Protein 8DDY (pdb70)

B-factor: mean 30.32, std 10.94, range [6.91, 67.23]

Nearest PDB structures (foldseek):
  8ddy-assembly1_A  TM=1.006E+00  e=1.781E-22  Synechococcus sp. 63AY4M1
  8uhe-assembly1_Q  TM=9.530E-01  e=6.847E-13  Synechococcus sp. PCC 7335
  8or7-assembly2_A  TM=9.550E-01  e=7.930E-13  Chroococcidiopsis thermalis
  8uhe-assembly1_C  TM=9.093E-01  e=5.615E-12  Synechococcus sp. PCC 7335
  8uhe-assembly1_I  TM=9.396E-01  e=1.817E-11  Synechococcus sp. PCC 7335

Secondary structure (DSSP, 8-state):
--SHHHHHHHHHHHTTS---HHHHHHHHHHHTTHHHHHHHHHHHHHTHHHHHHHHHHHHHHH---SSSSSS-HHHHHHHHHHHHHHHHHHHHHHHHTSSHHIIIIIITTHHHHHHHHT--HHHHHHHHHHHHHHHHHHS-SSHHHHHHHHHHHHHHT-/---TTHHHHHHHHHHT----HHHHHHHHHHHTTTHHHHHHHHHHHHSHHHHHHHHHHHHTSSSSSSSTT---SHHHHHHHHHHHHHHHHHHHHHHHTT-TTHHHHTTSSSHHHHHHHHT--HHHHHHHHHHHHHHHHHHS-HHHHHHHHHHHHHHHHH-/--SHHHHHHHHHHHTTS---HHHHHHHHHHHTTHHHHHHHHHHHHHTHHHHHHHHHHHHHHH---SSSSSS-HHHHHHHHHHHHHHHHHHHHHHHHTSSHHIIIIIITTHHHHHHHHT--HHHHHHHHHHHHHHHHHHS-SSHHHHHHHHHHHHHHT-/---TTHHHHHHHHHHT----HHHHHHHHHHHTTTHHHHHHHHHHHHSHHHHHHHHHHHHTSSSSSSSTT---SHHHHHHHHHHHHHHHHHHHHHHHTT-TTHHHHTTSSSHHHHHHHHT--HHHHHHHHHHHHHHHHHHS-HHHHHHHHHHHHHHHHH-/--SHHHHHHHHHHHTTS---HHHHHHHHHHHTTHHHHHHHHHHHHHTHHHHHHHHHHHHHHH---SSSSSS-HHHHHHHHHHHHHHHHHHHHHHHHTSSHHIIIIIITTHHHHHHHHT--HHHHHHHHHHHHHHHHHHS-SSHHHHHHHHHHHHHHT-/---TTHHHHHHHHHHT----HHHHHHHHHHHTTTHHHHHHHHHHHHSHHHHHHHHHHHHTSSSSSSSTT---SHHHHHHHHHHHHHHHHHHHHHHHTT-TTHHHHTTSSSHHHHHHHHT--HHHHHHHHHHHHHHHHHHS-HHHHHHHHHHHHHHHHH-

Radius of gyration: 44.2 Å; Cα contacts (8 Å, |Δi|>4): 1139; chains: 6; bounding box: 110×115×64 Å

Foldseek 3Di:
DQFLVVVQVVVQVVVVHDRDPVSVVLVCVLPVCLVLLVLLLCQCVVPVLVLLVQLVVVLCVVPVPWPLNPPDNVVVVVSSVVSSVLSNLLSVCSNRVHSSSCVVPPQPCNVVVCVVVVGDLVSVLSSLVSSLVSSPVRRDVVSNVSSVVNSVVSNVSD/DAFLVRVQVVVCVVVVHDRDDVSVVVVVVVVVVPPQLVVLLVLCVVCVLVLLVQLCVPQPPDDCQDPPVHCPDPVSVVVLSVLVSVLSVQLSVCLSRVHLPSCVVPPLDCNVVVCVVVVPPLVSVLRSLVSSLVSSCVRGDHVSSVSSVVNSVVVNVSD/DQFLVVVQVVVQVVVVHDRDPVSVVLVCVLPVCLVLLVLLLCQCVVPVLVLLVQLVVVLCVVPVPWPLNPPDNVVVVVSSVVSSVLSNLLSVCSNRVHSSSCVVPPQPCNVVVCVVVVGDLVSVLSSLVSSLVSSPVRRDVVSNVSSVVNSVVSNVSD/DAFLVRVQVVVCVVVVHDRDDVSVVVVVVVVVVPPQLVVLLVLCVVCVLVLLVQLCVPQPPDDCQDPPVHCPDPVSVVVLSVLVSVLSVQLSVCLSRVHLPSCVVPPLDCNVVVCVVVVPPLVSVLRSLVSSLVSSCVRGDHVSSVSSVVNSVVVNVSD/DQFLVVVQVVVQVVVVHDRDPVSVVLVCVLPVCLVLLVLLLCQCVVPVLVLLVQLVVVLCVVPVPWPLNPPDNVVVVVSSVVSSVLSNLLSVCSNRVHSSSCVVPPQPCNVVVCVVVVGDLVSVLSSLVSSLVSSPVRRDVVSNVSSVVNSVVSNVSD/DAFLVRVQVVVCVVVVHDRDDVSVVVVVVVVVVPPQLVVLLVLCVVCVLVLLVQLCVPQPPDDCQDPPVHCPDPVSVVVLSVLVSVLSVQLSVCLSRVHLPSCVVPPLDCNVVVCVVVVPPLVSVLRSLVSSLVSSCVRGDHVSSVSSVVNSVVVNVSD

Solvent-accessible surface area: 41304 Å² total

Sequence (951 aa):
SMSIVAQVIAQSDAADRFLSSAEIAKLEDFFSKGQVRIRAAQKLAENEQKIVQEGSKRFWAKCPNTPSNKGNPQKTALCQRDQGWYIRLVSYCILAGNDKPLEDIGLNGMREMYISLGVPLPNLRVAMSCLKEVAAGILSSEEMALAAPYFDRLIRAFMKDTITSLINPADEKGSYLDAAALEQLNRYFQSGNMRVKAAKTISSSASSIISKTVAKSLLYGDITLPGGMYPTRRYAACLRDLTYFLRYATYAMLAADPSILDERVLQGLKETYITLGVPIDRVIQALNAMKEVLTESLDTEASQEMAVYLDHIIAGLSMSIVAQVIAQSDAADRFLSSAEIAKLEDFFSKGQVRIRAAQKLAENEQKIVQEGSKRFWAKCPNTPSNKGNPQKTALCQRDQGWYIRLVSYCILAGNDKPLEDIGLNGMREMYISLGVPLPNLRVAMSCLKEVAAGILSSEEMALAAPYFDRLIRAFMKDTITSLINPADEKGSYLDAAALEQLNRYFQSGNMRVKAAKTISSSASSIISKTVAKSLLYGDITLPGGMYPTRRYAACLRDLTYFLRYATYAMLAADPSILDERVLQGLKETYITLGVPIDRVIQALNAMKEVLTESLDTEASQEMAVYLDHIIAGLSMSIVAQVIAQSDAADRFLSSAEIAKLEDFFSKGQVRIRAAQKLAENEQKIVQEGSKRFWAKCPNTPSNKGNPQKTALCQRDQGWYIRLVSYCILAGNDKPLEDIGLNGMREMYISLGVPLPNLRVAMSCLKEVAAGILSSEEMALAAPYFDRLIRAFMKDTITSLINPADEKGSYLDAAALEQLNRYFQSGNMRVKAAKTISSSASSIISKTVAKSLLYGDITLPGGMYPTRRYAACLRDLTYFLRYATYAMLAADPSILDERVLQGLKETYITLGVPIDRVIQALNAMKEVLTESLDTEASQEMAVYLDHIIAGL

Structure (mmCIF, N/CA/C/O backbone):
data_8DDY
#
_entry.id   8DDY
#
_cell.length_a   1.00
_cell.length_b   1.00
_cell.length_c   1.00
_cell.angle_alpha   90.00
_cell.angle_beta   90.00
_cell.angle_gamma   90.00
#
_symmetry.space_group_name_H-M   'P 1'
#
loop_
_entity.id
_entity.type
_entity.pdbx_description
1 polymer 'Allophycocyanin subunit alpha'
2 polymer 'Allophycocyanin subunit beta'
3 non-polymer PHYCOCYANOBILIN
4 non-polymer 'CHLORIDE ION'
5 water water
#
loop_
_atom_site.group_PDB
_atom_site.id
_atom_site.type_symbol
_atom_site.label_atom_id
_atom_site.label_alt_id
_atom_site.label_comp_id
_atom_site.label_asym_id
_atom_site.label_entity_id
_atom_site.label_seq_id
_atom_site.pdbx_PDB_ins_code
_atom_site.Cartn_x
_atom_site.Cartn_y
_atom_site.Cartn_z
_atom_site.occupancy
_atom_site.B_iso_or_equiv
_atom_site.auth_seq_id
_atom_site.auth_comp_id
_atom_site.auth_asym_id
_atom_site.auth_atom_id
_atom_site.pdbx_PDB_model_num
ATOM 1 N N . SER A 1 27 ? 90.85600 132.22200 124.16000 1.000 36.26000 27 SER A N 1
ATOM 2 C CA . SER A 1 27 ? 90.15900 132.09400 125.43300 1.000 36.26000 27 SER A CA 1
ATOM 3 C C . SER A 1 27 ? 90.35600 133.33600 126.29000 1.000 36.26000 27 SER A C 1
ATOM 4 O O . SER A 1 27 ? 90.68400 133.24800 127.46900 1.000 36.26000 27 SER A O 1
ATOM 7 N N . MET A 1 28 ? 90.15300 134.50000 125.67600 1.000 37.44000 28 MET A N 1
ATOM 8 C CA . MET A 1 28 ? 90.24400 135.75100 126.41500 1.000 37.44000 28 MET A CA 1
ATOM 9 C C . MET A 1 28 ? 88.91200 136.12000 127.05600 1.000 37.44000 28 MET A C 1
ATOM 10 O O . MET A 1 28 ? 88.87300 136.52200 128.22300 1.000 37.44000 28 MET A O 1
ATOM 15 N N . SER A 1 29 ? 87.81300 135.98500 126.31600 1.000 33.25000 29 SER A N 1
ATOM 16 C CA . SER A 1 29 ? 86.49600 136.32700 126.82700 1.000 33.25000 29 SER A CA 1
ATOM 17 C C . SER A 1 29 ? 85.97300 135.23200 127.73900 1.000 33.25000 29 SER A C 1
ATOM 18 O O . SER A 1 29 ? 86.51000 134.12900 127.78300 1.000 33.25000 29 SER A O 1
ATOM 21 N N . ILE A 1 30 ? 84.90700 135.55300 128.47400 1.000 31.96000 30 ILE A N 1
ATOM 22 C CA . ILE A 1 30 ? 84.36300 134.59200 129.43100 1.000 31.96000 30 ILE A CA 1
ATOM 23 C C . ILE A 1 30 ? 83.65100 133.43500 128.72300 1.000 31.96000 30 ILE A C 1
ATOM 24 O O . ILE A 1 30 ? 83.72300 132.29900 129.19000 1.000 31.96000 30 ILE A O 1
ATOM 29 N N . VAL A 1 31 ? 83.03300 133.68700 127.56500 1.000 30.98000 31 VAL A N 1
ATOM 30 C CA . VAL A 1 31 ? 82.31800 132.65700 126.81800 1.000 30.98000 31 VAL A CA 1
ATOM 31 C C . VAL A 1 31 ? 83.28900 131.62300 126.26900 1.000 30.98000 31 VAL A C 1
ATOM 32 O O . VAL A 1 31 ? 83.05100 130.41400 126.36100 1.000 30.98000 31 VAL A O 1
ATOM 36 N N . ALA A 1 32 ? 84.41800 132.08700 125.73400 1.000 30.99000 32 ALA A N 1
ATOM 37 C CA . ALA A 1 32 ? 85.44600 131.19600 125.22100 1.000 30.99000 32 ALA A CA 1
ATOM 38 C C . ALA A 1 32 ? 86.09900 130.38300 126.32500 1.000 30.99000 32 ALA A C 1
ATOM 39 O O . ALA A 1 32 ? 86.40400 129.21200 126.11300 1.000 30.99000 32 ALA A O 1
ATOM 41 N N . GLN A 1 33 ? 86.29100 130.96000 127.50900 1.000 32.59000 33 GLN A N 1
ATOM 42 C CA . GLN A 1 33 ? 86.82500 130.18600 128.62600 1.000 32.59000 33 GLN A CA 1
ATOM 43 C C . GLN A 1 33 ? 85.84700 129.13700 129.11900 1.000 32.59000 33 GLN A C 1
ATOM 44 O O . GLN A 1 33 ? 86.25600 128.03200 129.47200 1.000 32.59000 33 GLN A O 1
ATOM 50 N N . VAL A 1 34 ? 84.56100 129.47700 129.16600 1.000 30.36000 34 VAL A N 1
ATOM 51 C CA . VAL A 1 34 ? 83.51800 128.52000 129.52700 1.000 30.36000 34 VAL A CA 1
ATOM 52 C C . VAL A 1 34 ? 83.48500 127.34500 128.54900 1.000 30.36000 34 VAL A C 1
ATOM 53 O O . VAL A 1 34 ? 83.46000 126.17400 128.95500 1.000 30.36000 34 VAL A O 1
ATOM 57 N N . ILE A 1 35 ? 83.57300 127.64400 127.25400 1.000 28.34000 35 ILE A N 1
ATOM 58 C CA . ILE A 1 35 ? 83.58200 126.60700 126.22700 1.000 28.34000 35 ILE A CA 1
ATOM 59 C C . ILE A 1 35 ? 84.87400 125.78700 126.27800 1.000 28.34000 35 ILE A C 1
ATOM 60 O O . ILE A 1 35 ? 84.85400 124.56800 126.08100 1.000 28.34000 35 ILE A O 1
ATOM 65 N N . ALA A 1 36 ? 86.00100 126.41800 126.60800 1.000 28.87000 36 ALA A N 1
ATOM 66 C CA . ALA A 1 36 ? 87.25600 125.68200 126.71800 1.000 28.87000 36 ALA A CA 1
ATOM 67 C C . ALA A 1 36 ? 87.30600 124.77900 127.94400 1.000 28.87000 36 ALA A C 1
ATOM 68 O O . ALA A 1 36 ? 87.87700 123.68900 127.87500 1.000 28.87000 36 ALA A O 1
ATOM 70 N N . GLN A 1 37 ? 86.74700 125.21200 129.07400 1.000 32.66000 37 GLN A N 1
ATOM 71 C CA . GLN A 1 37 ? 86.61000 124.32800 130.22300 1.000 32.66000 37 GLN A CA 1
ATOM 72 C C . GLN A 1 37 ? 85.65100 123.17900 129.98200 1.000 32.66000 37 GLN A C 1
ATOM 73 O O . GLN A 1 37 ? 85.91000 122.07700 130.46800 1.000 32.66000 37 GLN A O 1
ATOM 79 N N . SER A 1 38 ? 84.54800 123.40200 129.27500 1.000 29.74000 38 SER A N 1
ATOM 80 C CA . SER A 1 38 ? 83.63900 122.30900 128.96800 1.000 29.74000 38 SER A CA 1
ATOM 81 C C . SER A 1 38 ? 84.17900 121.35500 127.91900 1.000 29.74000 38 SER A C 1
ATOM 82 O O . SER A 1 38 ? 83.89700 120.16100 127.98600 1.000 29.74000 38 SER A O 1
ATOM 85 N N . ASP A 1 39 ? 84.94000 121.85100 126.95400 1.000 28.12000 39 ASP A N 1
ATOM 86 C CA . ASP A 1 39 ? 85.51200 121.00400 125.91900 1.000 28.12000 39 ASP A CA 1
ATOM 87 C C . ASP A 1 39 ? 86.64700 120.14100 126.42800 1.000 28.12000 39 ASP A C 1
ATOM 88 O O . ASP A 1 39 ? 86.84500 119.03200 125.92200 1.000 28.12000 39 ASP A O 1
ATOM 93 N N . ALA A 1 40 ? 87.40700 120.63700 127.40500 1.000 29.36000 40 ALA A N 1
ATOM 94 C CA . ALA A 1 40 ? 88.53800 119.89000 127.93500 1.000 29.36000 40 ALA A CA 1
ATOM 95 C C . ALA A 1 40 ? 88.08400 118.67900 128.72300 1.000 29.36000 40 ALA A C 1
ATOM 96 O O . ALA A 1 40 ? 88.80000 117.67400 128.78400 1.000 29.36000 40 ALA A O 1
ATOM 98 N N . ALA A 1 41 ? 86.90300 118.75500 129.31600 1.000 30.33000 41 ALA A N 1
ATOM 99 C CA . ALA A 1 41 ? 86.32700 117.68400 130.10500 1.000 30.33000 41 ALA A CA 1
ATOM 100 C C . ALA A 1 41 ? 85.37500 116.79600 129.31000 1.000 30.33000 41 ALA A C 1
ATOM 101 O O . ALA A 1 41 ? 84.76900 115.90000 129.90200 1.000 30.33000 41 ALA A O 1
ATOM 103 N N . ASP A 1 42 ? 85.24000 117.03800 128.00000 1.000 31.99000 42 ASP A N 1
ATOM 104 C CA . ASP A 1 42 ? 84.49300 116.21400 127.03700 1.000 31.99000 42 ASP A CA 1
ATOM 105 C C . ASP A 1 42 ? 83.01700 116.09200 127.39900 1.000 31.99000 42 ASP A C 1
ATOM 106 O O . ASP A 1 42 ? 82.38900 115.04800 127.24400 1.000 31.99000 42 ASP A O 1
ATOM 111 N N . ARG A 1 43 ? 82.46100 117.19600 127.85600 1.000 29.15000 43 ARG A N 1
ATOM 112 C CA . ARG A 1 43 ? 81.11300 117.24100 128.38500 1.000 29.15000 43 ARG A CA 1
ATOM 113 C C . ARG A 1 43 ? 80.45000 118.56200 128.03400 1.000 29.15000 43 ARG A C 1
ATOM 114 O O . ARG A 1 43 ? 81.08700 119.49900 127.56200 1.000 29.15000 43 ARG A O 1
ATOM 122 N N . PHE A 1 44 ? 79.14300 118.61700 128.26100 1.000 27.13000 44 PHE A N 1
ATOM 123 C CA . PHE A 1 44 ? 78.32500 119.76600 127.91700 1.000 27.13000 44 PHE A CA 1
ATOM 124 C C . PHE A 1 44 ? 78.47200 120.85900 128.96800 1.000 27.13000 44 PHE A C 1
ATOM 125 O O . PHE A 1 44 ? 79.39400 120.87000 129.77100 1.000 27.13000 44 PHE A O 1
ATOM 133 N N . LEU A 1 45 ? 77.58500 121.82900 128.95200 1.000 32.15000 45 LEU A N 1
ATOM 134 C CA . LEU A 1 45 ? 77.81300 122.99000 129.79200 1.000 32.15000 45 LEU A CA 1
ATOM 135 C C . LEU A 1 45 ? 77.20200 122.75000 131.17200 1.000 32.15000 45 LEU A C 1
ATOM 136 O O . LEU A 1 45 ? 75.98600 122.57500 131.29500 1.000 32.15000 45 LEU A O 1
ATOM 141 N N . SER A 1 46 ? 78.03400 122.74300 132.21200 1.000 37.26000 46 SER A N 1
ATOM 142 C CA . SER A 1 46 ? 77.51100 122.47100 133.54200 1.000 37.26000 46 SER A CA 1
ATOM 143 C C . SER A 1 46 ? 76.80700 123.70300 134.08800 1.000 37.26000 46 SER A C 1
ATOM 144 O O . SER A 1 46 ? 76.95500 124.80600 133.56500 1.000 37.26000 46 SER A O 1
ATOM 147 N N . SER A 1 47 ? 76.05500 123.49800 135.17500 1.000 40.22000 47 SER A N 1
ATOM 148 C CA . SER A 1 47 ? 75.15800 124.52900 135.69200 1.000 40.22000 47 SER A CA 1
ATOM 149 C C . SER A 1 47 ? 75.92000 125.71200 136.27700 1.000 40.22000 47 SER A C 1
ATOM 150 O O . SER A 1 47 ? 75.40300 126.83200 136.32100 1.000 40.22000 47 SER A O 1
ATOM 153 N N . ALA A 1 48 ? 77.15600 125.48100 136.72600 1.000 40.89000 48 ALA A N 1
ATOM 154 C CA . ALA A 1 48 ? 78.00900 126.58000 137.16400 1.000 40.89000 48 ALA A CA 1
ATOM 155 C C . ALA A 1 48 ? 78.37300 127.48300 135.99600 1.000 40.89000 48 ALA A C 1
ATOM 156 O O . ALA A 1 48 ? 78.40100 128.70900 136.12500 1.000 40.89000 48 ALA A O 1
ATOM 158 N N . GLU A 1 49 ? 78.61200 126.89000 134.82900 1.000 37.85000 49 GLU A N 1
ATOM 159 C CA . GLU A 1 49 ? 78.98000 127.67200 133.65700 1.000 37.85000 49 GLU A CA 1
ATOM 160 C C . GLU A 1 49 ? 77.77500 128.39500 133.06300 1.000 37.85000 49 GLU A C 1
ATOM 161 O O . GLU A 1 49 ? 77.89700 129.52900 132.58400 1.000 37.85000 49 GLU A O 1
ATOM 167 N N . ILE A 1 50 ? 76.59500 127.77300 133.11800 1.000 39.09000 50 ILE A N 1
ATOM 168 C CA . ILE A 1 50 ? 75.35400 128.47300 132.77500 1.000 39.09000 50 ILE A CA 1
ATOM 169 C C . ILE A 1 50 ? 75.07800 129.61000 133.75100 1.000 39.09000 50 ILE A C 1
ATOM 170 O O . ILE A 1 50 ? 74.56400 130.66500 133.36500 1.000 39.09000 50 ILE A O 1
ATOM 175 N N . ALA A 1 51 ? 75.41800 129.41300 135.02800 1.000 41.33000 51 ALA A N 1
ATOM 176 C CA . ALA A 1 51 ? 75.24700 130.47900 136.00900 1.000 41.33000 51 ALA A CA 1
ATOM 177 C C . ALA A 1 51 ? 76.19600 131.64100 135.74800 1.000 41.33000 51 ALA A C 1
ATOM 178 O O . ALA A 1 51 ? 75.80700 132.80500 135.89000 1.000 41.33000 51 ALA A O 1
ATOM 180 N N . LYS A 1 52 ? 77.44100 131.34300 135.36600 1.000 41.59000 52 LYS A N 1
ATOM 181 C CA . LYS A 1 52 ? 78.39300 132.39100 134.99000 1.000 41.59000 52 LYS A CA 1
ATOM 182 C C . LYS A 1 52 ? 77.97700 133.13300 133.72900 1.000 41.59000 52 LYS A C 1
ATOM 183 O O . LYS A 1 52 ? 78.17500 134.34700 133.64300 1.000 41.59000 52 LYS A O 1
ATOM 189 N N . LEU A 1 53 ? 77.42800 132.43600 132.73600 1.000 38.80000 53 LEU A N 1
ATOM 190 C CA . LEU A 1 53 ? 77.03100 133.12800 131.51600 1.000 38.80000 53 LEU A CA 1
ATOM 191 C C . LEU A 1 53 ? 75.70000 133.84200 131.66500 1.000 38.80000 53 LEU A C 1
ATOM 192 O O . LEU A 1 53 ? 75.41000 134.75300 130.89000 1.000 38.80000 53 LEU A O 1
ATOM 197 N N . GLU A 1 54 ? 74.87500 133.42400 132.61900 1.000 43.77000 54 GLU A N 1
ATOM 198 C CA . GLU A 1 54 ? 73.69700 134.19300 132.98100 1.000 43.77000 54 GLU A CA 1
ATOM 199 C C . GLU A 1 54 ? 74.05700 135.53900 133.57200 1.000 43.77000 54 GLU A C 1
ATOM 200 O O . GLU A 1 54 ? 73.44500 136.54900 133.21700 1.000 43.77000 54 GLU A O 1
ATOM 206 N N . ASP A 1 55 ? 75.03800 135.57800 134.46500 1.000 44.82000 55 ASP A N 1
ATOM 207 C CA . ASP A 1 55 ? 75.42800 136.83500 135.07900 1.000 44.82000 55 ASP A CA 1
ATOM 208 C C . ASP A 1 55 ? 76.22400 137.71900 134.13500 1.000 44.82000 55 ASP A C 1
ATOM 209 O O . ASP A 1 55 ? 76.29400 138.93000 134.35800 1.000 44.82000 55 ASP A O 1
ATOM 214 N N . PHE A 1 56 ? 76.81800 137.15400 133.09000 1.000 39.10000 56 PHE A N 1
ATOM 215 C CA . PHE A 1 56 ? 77.51800 137.98000 132.12300 1.000 39.10000 56 PHE A CA 1
ATOM 216 C C . PHE A 1 56 ? 76.56400 138.59900 131.11600 1.000 39.10000 56 PHE A C 1
ATOM 217 O O . PHE A 1 56 ? 76.73000 139.76700 130.75100 1.000 39.10000 56 PHE A O 1
ATOM 225 N N . PHE A 1 57 ? 75.56900 137.84800 130.65600 1.000 39.54000 57 PHE A N 1
ATOM 226 C CA . PHE A 1 57 ? 74.72000 138.32000 129.57400 1.000 39.54000 57 PHE A CA 1
ATOM 227 C C . PHE A 1 57 ? 73.50400 139.09300 130.05200 1.000 39.54000 57 PHE A C 1
ATOM 228 O O . PHE A 1 57 ? 72.81600 139.69900 129.22500 1.000 39.54000 57 PHE A O 1
ATOM 236 N N . SER A 1 58 ? 73.21500 139.08600 131.35200 1.000 44.62000 58 SER A N 1
ATOM 237 C CA . SER A 1 58 ? 72.04500 139.79900 131.84500 1.000 44.62000 58 SER A CA 1
ATOM 238 C C . SER A 1 58 ? 72.29600 141.29600 131.86500 1.000 44.62000 58 SER A C 1
ATOM 239 O O . SER A 1 58 ? 71.40000 142.09700 131.57400 1.000 44.62000 58 SER A O 1
ATOM 242 N N . LYS A 1 59 ? 73.51900 141.69100 132.18100 1.000 46.67000 59 LYS A N 1
ATOM 243 C CA . LYS A 1 59 ? 73.90200 143.09400 132.26300 1.000 46.67000 59 LYS A CA 1
ATOM 244 C C . LYS A 1 59 ? 74.83600 143.49700 131.12800 1.000 46.67000 59 LYS A C 1
ATOM 245 O O . LYS A 1 59 ? 75.64800 144.41300 131.24600 1.000 46.67000 59 LYS A O 1
ATOM 251 N N . GLY A 1 60 ? 74.67900 142.84900 129.97700 1.000 45.42000 60 GLY A N 1
ATOM 252 C CA . GLY A 1 60 ? 75.48400 143.12900 128.80500 1.000 45.42000 60 GLY A CA 1
ATOM 253 C C . GLY A 1 60 ? 75.13100 144.39100 128.06200 1.000 45.42000 60 GLY A C 1
ATOM 254 O O . GLY A 1 60 ? 75.90100 144.83100 127.20800 1.000 45.42000 60 GLY A O 1
ATOM 255 N N . GLN A 1 61 ? 73.97700 144.98000 128.34300 1.000 50.03000 61 GLN A N 1
ATOM 256 C CA . GLN A 1 61 ? 73.69100 146.30300 127.81100 1.000 50.03000 61 GLN A CA 1
ATOM 257 C C . GLN A 1 61 ? 74.49200 147.36200 128.54400 1.000 50.03000 61 GLN A C 1
ATOM 258 O O . GLN A 1 61 ? 75.02900 148.28500 127.91600 1.000 50.03000 61 GLN A O 1
ATOM 264 N N . VAL A 1 62 ? 74.61000 147.19700 129.86100 1.000 48.55000 62 VAL A N 1
ATOM 265 C CA . VAL A 1 62 ? 75.44900 148.03000 130.70800 1.000 48.55000 62 VAL A CA 1
ATOM 266 C C . VAL A 1 62 ? 76.91500 147.92700 130.29400 1.000 48.55000 62 VAL A C 1
ATOM 267 O O . VAL A 1 62 ? 77.64500 148.91500 130.34600 1.000 48.55000 62 VAL A O 1
ATOM 271 N N . ARG A 1 63 ? 77.35900 146.74900 129.83700 1.000 44.03000 63 ARG A N 1
ATOM 272 C CA . ARG A 1 63 ? 78.75100 146.58000 129.42100 1.000 44.03000 63 ARG A CA 1
ATOM 273 C C . ARG A 1 63 ? 79.06900 147.36000 128.15500 1.000 44.03000 63 ARG A C 1
ATOM 274 O O . ARG A 1 63 ? 80.11900 148.00900 128.06900 1.000 44.03000 63 ARG A O 1
ATOM 282 N N . ILE A 1 64 ? 78.16900 147.30500 127.17000 1.000 46.07000 64 ILE A N 1
ATOM 283 C CA . ILE A 1 64 ? 78.28700 148.09400 125.94900 1.000 46.07000 64 ILE A CA 1
ATOM 284 C C . ILE A 1 64 ? 78.26700 149.57500 126.26600 1.000 46.07000 64 ILE A C 1
ATOM 285 O O . ILE A 1 64 ? 79.11500 150.33400 125.77500 1.000 46.07000 64 ILE A O 1
ATOM 290 N N . ARG A 1 65 ? 77.33700 149.99700 127.12500 1.000 50.22000 65 ARG A N 1
ATOM 291 C CA . ARG A 1 65 ? 77.22100 151.39500 127.52600 1.000 50.22000 65 ARG A CA 1
ATOM 292 C C . ARG A 1 65 ? 78.45300 151.88200 128.28000 1.000 50.22000 65 ARG A C 1
ATOM 293 O O . ARG A 1 65 ? 78.93700 152.98800 128.03100 1.000 50.22000 65 ARG A O 1
ATOM 301 N N . ALA A 1 66 ? 79.01900 151.03800 129.14400 1.000 48.81000 66 ALA A N 1
ATOM 302 C CA . ALA A 1 66 ? 80.18800 151.42300 129.92300 1.000 48.81000 66 ALA A CA 1
ATOM 303 C C . ALA A 1 66 ? 81.43600 151.50900 129.05900 1.000 48.81000 66 ALA A C 1
ATOM 304 O O . ALA A 1 66 ? 82.24000 152.43000 129.21800 1.000 48.81000 66 ALA A O 1
ATOM 306 N N . ALA A 1 67 ? 81.61300 150.56100 128.13200 1.000 46.82000 67 ALA A N 1
ATOM 307 C CA . ALA A 1 67 ? 82.75700 150.61000 127.23100 1.000 46.82000 67 ALA A CA 1
ATOM 308 C C . ALA A 1 67 ? 82.66300 151.79300 126.27800 1.000 46.82000 67 ALA A C 1
ATOM 309 O O . ALA A 1 67 ? 83.67300 152.45400 126.00200 1.000 46.82000 67 ALA A O 1
ATOM 311 N N . GLN A 1 68 ? 81.44800 152.10200 125.80300 1.000 51.02000 68 GLN A N 1
ATOM 312 C CA . GLN A 1 68 ? 81.23500 153.26100 124.94300 1.000 51.02000 68 GLN A CA 1
ATOM 313 C C . GLN A 1 68 ? 81.48200 154.56100 125.69800 1.000 51.02000 68 GLN A C 1
ATOM 314 O O . GLN A 1 68 ? 82.04500 155.51000 125.14200 1.000 51.02000 68 GLN A O 1
ATOM 320 N N . LYS A 1 69 ? 81.09600 154.61200 126.97500 1.000 51.97000 69 LYS A N 1
ATOM 321 C CA . LYS A 1 69 ? 81.31900 155.80600 127.77800 1.000 51.97000 69 LYS A CA 1
ATOM 322 C C . LYS A 1 69 ? 82.79600 155.99200 128.10400 1.000 51.97000 69 LYS A C 1
ATOM 323 O O . LYS A 1 69 ? 83.30100 157.11500 128.07300 1.000 51.97000 69 LYS A O 1
ATOM 329 N N . LEU A 1 70 ? 83.50800 154.90000 128.40300 1.000 48.51000 70 LEU A N 1
ATOM 330 C CA . LEU A 1 70 ? 84.94000 154.98600 128.68700 1.000 48.51000 70 LEU A CA 1
ATOM 331 C C . LEU A 1 70 ? 85.73300 155.36600 127.44400 1.000 48.51000 70 LEU A C 1
ATOM 332 O O . LEU A 1 70 ? 86.73800 156.07700 127.53700 1.000 48.51000 70 LEU A O 1
ATOM 337 N N . ALA A 1 71 ? 85.29800 154.90100 126.27100 1.000 50.14000 71 ALA A N 1
ATOM 338 C CA . ALA A 1 71 ? 85.88000 155.36500 125.02000 1.000 50.14000 71 ALA A CA 1
ATOM 339 C C . ALA A 1 71 ? 85.55100 156.81700 124.72200 1.000 50.14000 71 ALA A C 1
ATOM 340 O O . ALA A 1 71 ? 86.39100 157.52800 124.16600 1.000 50.14000 71 ALA A O 1
ATOM 342 N N . GLU A 1 72 ? 84.34500 157.25800 125.07500 1.000 54.83000 72 GLU A N 1
ATOM 343 C CA . GLU A 1 72 ? 83.81400 158.53900 124.63100 1.000 54.83000 72 GLU A CA 1
ATOM 344 C C . GLU A 1 72 ? 84.50000 159.71100 125.31800 1.000 54.83000 72 GLU A C 1
ATOM 345 O O . GLU A 1 72 ? 84.79500 160.72600 124.68200 1.000 54.83000 72 GLU A O 1
ATOM 351 N N . ASN A 1 73 ? 84.75100 159.60000 126.61300 1.000 53.43000 73 ASN A N 1
ATOM 352 C CA . ASN A 1 73 ? 85.42900 160.65400 127.35200 1.000 53.43000 73 ASN A CA 1
ATOM 353 C C . ASN A 1 73 ? 86.62800 160.11000 128.12400 1.000 53.43000 73 ASN A C 1
ATOM 354 O O . ASN A 1 73 ? 86.76400 160.30800 129.33000 1.000 53.43000 73 ASN A O 1
ATOM 359 N N . GLU A 1 74 ? 87.47100 159.37200 127.39300 1.000 51.60000 74 GLU A N 1
ATOM 360 C CA . GLU A 1 74 ? 88.78900 158.94700 127.85900 1.000 51.60000 74 GLU A CA 1
ATOM 361 C C . GLU A 1 74 ? 89.61400 160.12200 128.34600 1.000 51.60000 74 GLU A C 1
ATOM 362 O O . GLU A 1 74 ? 90.16000 160.10300 129.45400 1.000 51.60000 74 GLU A O 1
ATOM 368 N N . GLN A 1 75 ? 89.72200 161.14800 127.49900 1.000 55.40000 75 GLN A N 1
ATOM 369 C CA . GLN A 1 75 ? 90.65900 162.24100 127.70300 1.000 55.40000 75 GLN A CA 1
ATOM 370 C C . GLN A 1 75 ? 90.25500 163.10200 128.88000 1.000 55.40000 75 GLN A C 1
ATOM 371 O O . GLN A 1 75 ? 91.12100 163.56400 129.62100 1.000 55.40000 75 GLN A O 1
ATOM 377 N N . LYS A 1 76 ? 88.94700 163.29800 129.07000 1.000 54.60000 76 LYS A N 1
ATOM 378 C CA . LYS A 1 76 ? 88.42800 164.00900 130.22800 1.000 54.60000 76 LYS A CA 1
ATOM 379 C C . LYS A 1 76 ? 88.82400 163.32400 131.52500 1.000 54.60000 76 LYS A C 1
ATOM 380 O O . LYS A 1 76 ? 89.32700 163.99000 132.44100 1.000 54.60000 76 LYS A O 1
ATOM 386 N N . ILE A 1 77 ? 88.69900 161.99500 131.56500 1.000 53.69000 77 ILE A N 1
ATOM 387 C CA . ILE A 1 77 ? 89.12300 161.18300 132.70100 1.000 53.69000 77 ILE A CA 1
ATOM 388 C C . ILE A 1 77 ? 90.62400 161.29900 132.91700 1.000 53.69000 77 ILE A C 1
ATOM 389 O O . ILE A 1 77 ? 91.07900 161.46100 134.05000 1.000 53.69000 77 ILE A O 1
ATOM 394 N N . VAL A 1 78 ? 91.40200 161.26900 131.82800 1.000 52.13000 78 VAL A N 1
ATOM 395 C CA . VAL A 1 78 ? 92.86300 161.22400 131.94000 1.000 52.13000 78 VAL A CA 1
ATOM 396 C C . VAL A 1 78 ? 93.41900 162.54000 132.48300 1.000 52.13000 78 VAL A C 1
ATOM 397 O O . VAL A 1 78 ? 94.20400 162.53300 133.43700 1.000 52.13000 78 VAL A O 1
ATOM 401 N N . GLN A 1 79 ? 92.97800 163.68900 131.94500 1.000 55.96000 79 GLN A N 1
ATOM 402 C CA . GLN A 1 79 ? 93.47300 164.95800 132.49900 1.000 55.96000 79 GLN A CA 1
ATOM 403 C C . GLN A 1 79 ? 92.88700 165.26400 133.87600 1.000 55.96000 79 GLN A C 1
ATOM 404 O O . GLN A 1 79 ? 93.59400 165.80100 134.74100 1.000 55.96000 79 GLN A O 1
ATOM 410 N N . GLU A 1 80 ? 91.62300 164.89200 134.12900 1.000 57.20000 80 GLU A N 1
ATOM 411 C CA . GLU A 1 80 ? 91.05600 165.16600 135.44000 1.000 57.20000 80 GLU A CA 1
ATOM 412 C C . GLU A 1 80 ? 91.65700 164.25500 136.51200 1.000 57.20000 80 GLU A C 1
ATOM 413 O O . GLU A 1 80 ? 91.75800 164.65400 137.67300 1.000 57.20000 80 GLU A O 1
ATOM 419 N N . GLY A 1 81 ? 92.10100 163.05200 136.14300 1.000 56.00000 81 GLY A N 1
ATOM 420 C CA . GLY A 1 81 ? 92.82200 162.21800 137.08200 1.000 56.00000 81 GLY A CA 1
ATOM 421 C C . GLY A 1 81 ? 94.27600 162.59900 137.22900 1.000 56.00000 81 GLY A C 1
ATOM 422 O O . GLY A 1 81 ? 94.84900 162.43000 138.30600 1.000 56.00000 81 GLY A O 1
ATOM 423 N N . SER A 1 82 ? 94.88700 163.12400 136.16100 1.000 54.65000 82 SER A N 1
ATOM 424 C CA . SER A 1 82 ? 96.26600 163.58800 136.22800 1.000 54.65000 82 SER A CA 1
ATOM 425 C C . SER A 1 82 ? 96.40000 164.78400 137.15000 1.000 54.65000 82 SER A C 1
ATOM 426 O O . SER A 1 82 ? 97.39400 164.89900 137.87300 1.000 54.65000 82 SER A O 1
ATOM 429 N N . LYS A 1 83 ? 95.40300 165.67500 137.13900 1.000 58.23000 83 LYS A N 1
ATOM 430 C CA . LYS A 1 83 ? 95.41000 166.81600 138.04900 1.000 58.23000 83 LYS A CA 1
ATOM 431 C C . LYS A 1 83 ? 95.32500 166.37500 139.51000 1.000 58.23000 83 LYS A C 1
ATOM 432 O O . LYS A 1 83 ? 96.08400 166.86000 140.35900 1.000 58.23000 83 LYS A O 1
ATOM 438 N N . ARG A 1 84 ? 94.44200 165.41500 139.81100 1.000 58.64000 84 ARG A N 1
ATOM 439 C CA . ARG A 1 84 ? 94.29700 164.94000 141.18800 1.000 58.64000 84 ARG A CA 1
ATOM 440 C C . ARG A 1 84 ? 95.52000 164.14700 141.62500 1.000 58.64000 84 ARG A C 1
ATOM 441 O O . ARG A 1 84 ? 95.91500 164.19000 142.79400 1.000 58.64000 84 ARG A O 1
ATOM 449 N N . PHE A 1 85 ? 96.14000 163.43900 140.68400 1.000 57.24000 85 PHE A N 1
ATOM 450 C CA . PHE A 1 85 ? 97.33400 162.65500 140.96200 1.000 57.24000 85 PHE A CA 1
ATOM 451 C C . PHE A 1 85 ? 98.55200 163.54500 141.18400 1.000 57.24000 85 PHE A C 1
ATOM 452 O O . PHE A 1 85 ? 99.38100 163.26400 142.05500 1.000 57.24000 85 PHE A O 1
ATOM 460 N N . TRP A 1 86 ? 98.66900 164.63700 140.42800 1.000 58.79000 86 TRP A N 1
ATOM 461 C CA . TRP A 1 86 ? 99.75000 165.58300 140.66900 1.000 58.79000 86 TRP A CA 1
ATOM 462 C C . TRP A 1 86 ? 99.51200 166.41500 141.92100 1.000 58.79000 86 TRP A C 1
ATOM 463 O O . TRP A 1 86 ? 100.47000 166.92600 142.51100 1.000 58.79000 86 TRP A O 1
ATOM 474 N N . ALA A 1 87 ? 98.25600 166.57900 142.33500 1.000 63.57000 87 ALA A N 1
ATOM 475 C CA . ALA A 1 87 ? 98.01000 167.15100 143.65300 1.000 63.57000 87 ALA A CA 1
ATOM 476 C C . ALA A 1 87 ? 98.40000 166.18100 144.76500 1.000 63.57000 87 ALA A C 1
ATOM 477 O O . ALA A 1 87 ? 99.08200 166.56900 145.71800 1.000 63.57000 87 ALA A O 1
ATOM 479 N N . LYS A 1 88 ? 97.99400 164.91500 144.65700 1.000 67.23000 88 LYS A N 1
ATOM 480 C CA . LYS A 1 88 ? 98.28200 163.93000 145.69300 1.000 67.23000 88 LYS A CA 1
ATOM 481 C C . LYS A 1 88 ? 99.71400 163.41100 145.65200 1.000 67.23000 88 LYS A C 1
ATOM 482 O O . LYS A 1 88 ? 100.19700 162.89800 146.66700 1.000 67.23000 88 LYS A O 1
ATOM 488 N N . CYS A 1 89 ? 100.39900 163.51600 144.51500 1.000 66.20000 89 CYS A N 1
ATOM 489 C CA . CYS A 1 89 ? 101.79500 163.09500 144.41200 1.000 66.20000 89 CYS A CA 1
ATOM 490 C C . CYS A 1 89 ? 102.50600 164.02500 143.44000 1.000 66.20000 89 CYS A C 1
ATOM 491 O O . CYS A 1 89 ? 102.40900 163.85700 142.22000 1.000 66.20000 89 CYS A O 1
ATOM 494 N N . PRO A 1 90 ? 103.19600 165.05000 143.94200 1.000 65.81000 90 PRO A N 1
ATOM 495 C CA . PRO A 1 90 ? 103.93700 165.95800 143.05300 1.000 65.81000 90 PRO A CA 1
ATOM 496 C C . PRO A 1 90 ? 105.34400 165.50200 142.70000 1.000 65.81000 90 PRO A C 1
ATOM 497 O O . PRO A 1 90 ? 105.99600 166.16300 141.88500 1.000 65.81000 90 PRO A O 1
ATOM 501 N N . ASN A 1 91 ? 105.82200 164.39900 143.27300 1.000 65.24000 91 ASN A N 1
ATOM 502 C CA . ASN A 1 91 ? 107.20400 163.95300 143.12900 1.000 65.24000 91 ASN A CA 1
ATOM 503 C C . ASN A 1 91 ? 107.33500 162.89500 142.03900 1.000 65.24000 91 ASN A C 1
ATOM 504 O O . ASN A 1 91 ? 108.03600 161.89400 142.20100 1.000 65.24000 91 ASN A O 1
ATOM 509 N N . THR A 1 92 ? 106.62100 163.08800 140.94700 1.000 60.27000 92 THR A N 1
ATOM 510 C CA . THR A 1 92 ? 106.53800 162.11300 139.88100 1.000 60.27000 92 THR A CA 1
ATOM 511 C C . THR A 1 92 ? 107.55500 162.42000 138.79900 1.000 60.27000 92 THR A C 1
ATOM 512 O O . THR A 1 92 ? 108.03900 163.54600 138.69300 1.000 60.27000 92 THR A O 1
ATOM 516 N N . PRO A 1 93 ? 107.90500 161.42800 137.97100 1.000 55.41000 93 PRO A N 1
ATOM 517 C CA . PRO A 1 93 ? 108.59300 161.73800 136.70800 1.000 55.41000 93 PRO A CA 1
ATOM 518 C C . PRO A 1 93 ? 107.77600 162.59300 135.75500 1.000 55.41000 93 PRO A C 1
ATOM 519 O O . PRO A 1 93 ? 108.36800 163.25800 134.90000 1.000 55.41000 93 PRO A O 1
ATOM 523 N N . SER A 1 94 ? 106.44400 162.58700 135.86400 1.000 54.54000 94 SER A N 1
ATOM 524 C CA . SER A 1 94 ? 105.61200 163.48200 135.06400 1.000 54.54000 94 SER A CA 1
ATOM 525 C C . SER A 1 94 ? 105.80900 164.93800 135.46300 1.000 54.54000 94 SER A C 1
ATOM 526 O O . SER A 1 94 ? 105.90700 165.81300 134.59700 1.000 54.54000 94 SER A O 1
ATOM 529 N N . ASN A 1 95 ? 105.87100 165.21700 136.76800 1.000 59.97000 95 ASN A N 1
ATOM 530 C CA . ASN A 1 95 ? 106.05800 166.57700 137.27800 1.000 59.97000 95 ASN A CA 1
ATOM 531 C C . ASN A 1 95 ? 107.54900 166.87600 137.39200 1.000 59.97000 95 ASN A C 1
ATOM 532 O O . ASN A 1 95 ? 108.09400 167.10300 138.47400 1.000 59.97000 95 ASN A O 1
ATOM 537 N N . LYS A 1 96 ? 108.22400 166.86200 136.24500 1.000 60.99000 96 LYS A N 1
ATOM 538 C CA . LYS A 1 96 ? 109.62700 167.25700 136.22700 1.000 60.99000 96 LYS A CA 1
ATOM 539 C C . LYS A 1 96 ? 109.89800 168.27000 135.12000 1.000 60.99000 96 LYS A C 1
ATOM 540 O O . LYS A 1 96 ? 111.06000 168.45500 134.73700 1.000 60.99000 96 LYS A O 1
ATOM 546 N N . GLY A 1 97 ? 108.86800 168.92800 134.60300 1.000 59.00000 97 GLY A N 1
ATOM 547 C CA . GLY A 1 97 ? 109.06500 169.99400 133.65100 1.000 59.00000 97 GLY A CA 1
ATOM 548 C C . GLY A 1 97 ? 108.95700 169.58700 132.20200 1.000 59.00000 97 GLY A C 1
ATOM 549 O O . GLY A 1 97 ? 108.19800 170.21000 131.45600 1.000 59.00000 97 GLY A O 1
ATOM 550 N N . ASN A 1 98 ? 109.70600 168.56700 131.78400 1.000 56.57000 98 ASN A N 1
ATOM 551 C CA . ASN A 1 98 ? 109.71400 168.20400 130.37400 1.000 56.57000 98 ASN A CA 1
ATOM 552 C C . ASN A 1 98 ? 108.39800 167.52500 130.00000 1.000 56.57000 98 ASN A C 1
ATOM 553 O O . ASN A 1 98 ? 107.88100 166.69700 130.76100 1.000 56.57000 98 ASN A O 1
ATOM 558 N N . PRO A 1 99 ? 107.79700 167.89400 128.86600 1.000 53.75000 99 PRO A N 1
ATOM 559 C CA . PRO A 1 99 ? 106.42000 167.48400 128.59100 1.000 53.75000 99 PRO A CA 1
ATOM 560 C C . PRO A 1 99 ? 106.29500 166.09100 128.01800 1.000 53.75000 99 PRO A C 1
ATOM 561 O O . PRO A 1 99 ? 105.17200 165.65600 127.73800 1.000 53.75000 99 PRO A O 1
ATOM 565 N N . GLN A 1 100 ? 107.40200 165.38500 127.83000 1.000 48.73000 100 GLN A N 1
ATOM 566 C CA . GLN A 1 100 ? 107.33000 164.18200 127.02900 1.000 48.73000 100 GLN A CA 1
ATOM 567 C C . GLN A 1 100 ? 107.18600 162.95400 127.92600 1.000 48.73000 100 GLN A C 1
ATOM 568 O O . GLN A 1 100 ? 106.47400 162.00700 127.57000 1.000 48.73000 100 GLN A O 1
ATOM 574 N N . LYS A 1 101 ? 107.78700 162.98600 129.12200 1.000 46.16000 101 LYS A N 1
ATOM 575 C CA . LYS A 1 101 ? 107.43800 162.02600 130.16300 1.000 46.16000 101 LYS A CA 1
ATOM 576 C C . LYS A 1 101 ? 106.00400 162.20400 130.63600 1.000 46.16000 101 LYS A C 1
ATOM 577 O O . LYS A 1 101 ? 105.32400 161.21300 130.93300 1.000 46.16000 101 LYS A O 1
ATOM 583 N N . THR A 1 102 ? 105.53800 163.45300 130.71200 1.000 47.07000 102 THR A N 1
ATOM 584 C CA . THR A 1 102 ? 104.14600 163.75200 131.02300 1.000 47.07000 102 THR A CA 1
ATOM 585 C C . THR A 1 102 ? 103.20100 163.16600 129.98400 1.000 47.07000 102 THR A C 1
ATOM 586 O O . THR A 1 102 ? 102.20500 162.53500 130.35200 1.000 47.07000 102 THR A O 1
ATOM 590 N N . ALA A 1 103 ? 103.53500 163.30500 128.70200 1.000 43.22000 103 ALA A N 1
ATOM 591 C CA . ALA A 1 103 ? 102.76200 162.70600 127.62600 1.000 43.22000 103 ALA A CA 1
ATOM 592 C C . ALA A 1 103 ? 102.77900 161.18700 127.66000 1.000 43.22000 103 ALA A C 1
ATOM 593 O O . ALA A 1 103 ? 101.74900 160.57100 127.37200 1.000 43.22000 103 ALA A O 1
ATOM 595 N N . LEU A 1 104 ? 103.90400 160.57300 128.04300 1.000 39.67000 104 LEU A N 1
ATOM 596 C CA . LEU A 1 104 ? 103.94900 159.12000 128.19000 1.000 39.67000 104 LEU A CA 1
ATOM 597 C C . LEU A 1 104 ? 103.10200 158.64300 129.36800 1.000 39.67000 104 LEU A C 1
ATOM 598 O O . LEU A 1 104 ? 102.47200 157.58300 129.29600 1.000 39.67000 104 LEU A O 1
ATOM 603 N N . CYS A 1 105 ? 103.02600 159.43900 130.43500 1.000 41.47000 105 CYS A N 1
ATOM 604 C CA . CYS A 1 105 ? 102.13500 159.10900 131.54600 1.000 41.47000 105 CYS A CA 1
ATOM 605 C C . CYS A 1 105 ? 100.66400 159.21400 131.16300 1.000 41.47000 105 CYS A C 1
ATOM 606 O O . CYS A 1 105 ? 99.85800 158.35500 131.54700 1.000 41.47000 105 CYS A O 1
ATOM 609 N N . GLN A 1 106 ? 100.29500 160.27000 130.42900 1.000 43.69000 106 GLN A N 1
ATOM 610 C CA . GLN A 1 106 ? 98.92500 160.42200 129.93900 1.000 43.69000 106 GLN A CA 1
ATOM 611 C C . GLN A 1 106 ? 98.55300 159.29300 128.98800 1.000 43.69000 106 GLN A C 1
ATOM 612 O O . GLN A 1 106 ? 97.42300 158.78400 129.04000 1.000 43.69000 106 GLN A O 1
ATOM 618 N N . ARG A 1 107 ? 99.50800 158.88900 128.14400 1.000 37.32000 107 ARG A N 1
ATOM 619 C CA . ARG A 1 107 ? 99.40600 157.74500 127.25400 1.000 37.32000 107 ARG A CA 1
ATOM 620 C C . ARG A 1 107 ? 99.11700 156.46400 128.03000 1.000 37.32000 107 ARG A C 1
ATOM 621 O O . ARG A 1 107 ? 98.23000 155.70200 127.64100 1.000 37.32000 107 ARG A O 1
ATOM 629 N N . ASP A 1 108 ? 99.85400 156.22000 129.11900 1.000 37.86000 108 ASP A N 1
ATOM 630 C CA . ASP A 1 108 ? 99.64600 155.02200 129.92800 1.000 37.86000 108 ASP A CA 1
ATOM 631 C C . ASP A 1 108 ? 98.30400 155.02200 130.63600 1.000 37.86000 108 ASP A C 1
ATOM 632 O O . ASP A 1 108 ? 97.68700 153.96200 130.77500 1.000 37.86000 108 ASP A O 1
ATOM 637 N N . GLN A 1 109 ? 97.85600 156.18600 131.10400 1.000 40.29000 109 GLN A N 1
ATOM 638 C CA . GLN A 1 109 ? 96.53600 156.28500 131.72400 1.000 40.29000 109 GLN A CA 1
ATOM 639 C C . GLN A 1 109 ? 95.42600 155.95400 130.73400 1.000 40.29000 109 GLN A C 1
ATOM 640 O O . GLN A 1 109 ? 94.50400 155.19300 131.05500 1.000 40.29000 109 GLN A O 1
ATOM 646 N N . GLY A 1 110 ? 95.53000 156.47300 129.51200 1.000 37.52000 110 GLY A N 1
ATOM 647 C CA . GLY A 1 110 ? 94.57500 156.11000 128.48200 1.000 37.52000 110 GLY A CA 1
ATOM 648 C C . GLY A 1 110 ? 94.63000 154.65900 128.05800 1.000 37.52000 110 GLY A C 1
ATOM 649 O O . GLY A 1 110 ? 93.58600 154.04600 127.80400 1.000 37.52000 110 GLY A O 1
ATOM 650 N N . TRP A 1 111 ? 95.83300 154.08500 128.00500 1.000 33.86000 111 TRP A N 1
ATOM 651 C CA . TRP A 1 111 ? 96.00800 152.67400 127.68400 1.000 33.86000 111 TRP A CA 1
ATOM 652 C C . TRP A 1 111 ? 95.38600 151.77400 128.74200 1.000 33.86000 111 TRP A C 1
ATOM 653 O O . TRP A 1 111 ? 94.73800 150.77700 128.41000 1.000 33.86000 111 TRP A O 1
ATOM 664 N N . TYR A 1 112 ? 95.53300 152.13000 130.01400 1.000 35.60000 112 TYR A N 1
ATOM 665 C CA . TYR A 1 112 ? 94.95000 151.31000 131.06600 1.000 35.60000 112 TYR A CA 1
ATOM 666 C C . TYR A 1 112 ? 93.43700 151.47100 131.15400 1.000 35.60000 112 TYR A C 1
ATOM 667 O O . TYR A 1 112 ? 92.74500 150.50900 131.49600 1.000 35.60000 112 TYR A O 1
ATOM 676 N N . ILE A 1 113 ? 92.89800 152.64200 130.79700 1.000 36.37000 113 ILE A N 1
ATOM 677 C CA . ILE A 1 113 ? 91.44200 152.77300 130.66700 1.000 36.37000 113 ILE A CA 1
ATOM 678 C C . ILE A 1 113 ? 90.90800 151.91300 129.51600 1.000 36.37000 113 ILE A C 1
ATOM 679 O O . ILE A 1 113 ? 89.85100 151.27400 129.64100 1.000 36.37000 113 ILE A O 1
ATOM 684 N N . ARG A 1 114 ? 91.64600 151.84900 128.40400 1.000 34.43000 114 ARG A N 1
ATOM 685 C CA . ARG A 1 114 ? 91.29100 150.96600 127.29300 1.000 34.43000 114 ARG A CA 1
ATOM 686 C C . ARG A 1 114 ? 91.32000 149.49100 127.69100 1.000 34.43000 114 ARG A C 1
ATOM 687 O O . ARG A 1 114 ? 90.43000 148.71900 127.30800 1.000 34.43000 114 ARG A O 1
ATOM 695 N N . LEU A 1 115 ? 92.30400 149.10100 128.49400 1.000 34.33000 115 LEU A N 1
ATOM 696 C CA . LEU A 1 115 ? 92.37200 147.72600 128.97500 1.000 34.33000 115 LEU A CA 1
ATOM 697 C C . LEU A 1 115 ? 91.27600 147.41000 129.98300 1.000 34.33000 115 LEU A C 1
ATOM 698 O O . LEU A 1 115 ? 90.86300 146.25600 130.09100 1.000 34.33000 115 LEU A O 1
ATOM 703 N N . VAL A 1 116 ? 90.82000 148.40300 130.74300 1.000 35.21000 116 VAL A N 1
ATOM 704 C CA . VAL A 1 116 ? 89.65300 148.21500 131.60300 1.000 35.21000 116 VAL A CA 1
ATOM 705 C C . VAL A 1 116 ? 88.38400 148.01400 130.77200 1.000 35.21000 116 VAL A C 1
ATOM 706 O O . VAL A 1 116 ? 87.54700 147.16200 131.10200 1.000 35.21000 116 VAL A O 1
ATOM 710 N N . SER A 1 117 ? 88.23500 148.76900 129.68000 1.000 35.11000 117 SER A N 1
ATOM 711 C CA . SER A 1 117 ? 87.05000 148.64000 128.82700 1.000 35.11000 117 SER A CA 1
ATOM 712 C C . SER A 1 117 ? 87.00100 147.29600 128.11200 1.000 35.11000 117 SER A C 1
ATOM 713 O O . SER A 1 117 ? 85.91400 146.72700 127.93300 1.000 35.11000 117 SER A O 1
ATOM 716 N N . TYR A 1 118 ? 88.16900 146.77100 127.71800 1.000 34.07000 118 TYR A N 1
ATOM 717 C CA . TYR A 1 118 ? 88.24500 145.42100 127.15600 1.000 34.07000 118 TYR A CA 1
ATOM 718 C C . TYR A 1 118 ? 87.78300 144.36700 128.15500 1.000 34.07000 118 TYR A C 1
ATOM 719 O O . TYR A 1 118 ? 87.15900 143.38000 127.77000 1.000 34.07000 118 TYR A O 1
ATOM 728 N N . CYS A 1 119 ? 88.07900 144.55900 129.44000 1.000 34.66000 119 CYS A N 1
ATOM 729 C CA . CYS A 1 119 ? 87.65300 143.60200 130.45500 1.000 34.66000 119 CYS A CA 1
ATOM 730 C C . CYS A 1 119 ? 86.17600 143.72300 130.77000 1.000 34.66000 119 CYS A C 1
ATOM 731 O O . CYS A 1 119 ? 85.55000 142.73500 131.16300 1.000 34.66000 119 CYS A O 1
ATOM 734 N N . ILE A 1 120 ? 85.62900 144.93500 130.67700 1.000 36.52000 120 ILE A N 1
ATOM 735 C CA . ILE A 1 120 ? 84.18400 145.12000 130.79900 1.000 36.52000 120 ILE A CA 1
ATOM 736 C C . ILE A 1 120 ? 83.46300 144.37200 129.68300 1.000 36.52000 120 ILE A C 1
ATOM 737 O O . ILE A 1 120 ? 82.48100 143.66500 129.92900 1.000 36.52000 120 ILE A O 1
ATOM 742 N N . LEU A 1 121 ? 83.96900 144.46700 128.46000 1.000 36.47000 121 LEU A N 1
ATOM 743 C CA . LEU A 1 121 ? 83.40500 143.71800 127.34200 1.000 36.47000 121 LEU A CA 1
ATOM 744 C C . LEU A 1 121 ? 83.63400 142.21200 127.43700 1.000 36.47000 121 LEU A C 1
ATOM 745 O O . LEU A 1 121 ? 82.76000 141.43500 127.05100 1.000 36.47000 121 LEU A O 1
ATOM 750 N N . ALA A 1 122 ? 84.78800 141.77800 127.94100 1.000 33.89000 122 ALA A N 1
ATOM 751 C CA . ALA A 1 122 ? 85.13000 140.36200 127.91200 1.000 33.89000 122 ALA A CA 1
ATOM 752 C C . ALA A 1 122 ? 84.51900 139.60000 129.07300 1.000 33.89000 122 ALA A C 1
ATOM 753 O O . ALA A 1 122 ? 84.35300 138.38100 128.98900 1.000 33.89000 122 ALA A O 1
ATOM 755 N N . GLY A 1 123 ? 84.18300 140.28400 130.15800 1.000 33.73000 123 GLY A N 1
ATOM 756 C CA . GLY A 1 123 ? 83.60600 139.61000 131.29600 1.000 33.73000 123 GLY A CA 1
ATOM 757 C C . GLY A 1 123 ? 84.60200 138.99100 132.23300 1.000 33.73000 123 GLY A C 1
ATOM 758 O O . GLY A 1 123 ? 84.20500 138.24900 133.13400 1.000 33.73000 123 GLY A O 1
ATOM 759 N N . ASN A 1 124 ? 85.88700 139.27100 132.04700 1.000 35.56000 124 ASN A N 1
ATOM 760 C CA . ASN A 1 124 ? 86.94000 138.78200 132.92000 1.000 35.56000 124 ASN A CA 1
ATOM 761 C C . ASN A 1 124 ? 88.14400 139.69700 132.77500 1.000 35.56000 124 ASN A C 1
ATOM 762 O O . ASN A 1 124 ? 88.25300 140.44900 131.80800 1.000 35.56000 124 ASN A O 1
ATOM 767 N N . ASP A 1 125 ? 89.07000 139.59000 133.71900 1.000 38.75000 125 ASP A N 1
ATOM 768 C CA . ASP A 1 125 ? 90.20700 140.50500 133.77500 1.000 38.75000 125 ASP A CA 1
ATOM 769 C C . ASP A 1 125 ? 91.40000 140.01900 132.96200 1.000 38.75000 125 ASP A C 1
ATOM 770 O O . ASP A 1 125 ? 92.52100 140.47600 133.13800 1.000 38.75000 125 ASP A O 1
ATOM 775 N N . LYS A 1 126 ? 91.16400 139.08400 132.07200 1.000 36.87000 126 LYS A N 1
ATOM 776 C CA . LYS A 1 126 ? 92.20000 138.53400 131.20700 1.000 36.87000 126 LYS A CA 1
ATOM 777 C C . LYS A 1 126 ? 92.69600 139.47400 130.11000 1.000 36.87000 126 LYS A C 1
ATOM 778 O O . LYS A 1 126 ? 93.83500 139.29900 129.67600 1.000 36.87000 126 LYS A O 1
ATOM 784 N N . PRO A 1 127 ? 91.91800 140.43600 129.57200 1.000 34.65000 127 PRO A N 1
ATOM 785 C CA . PRO A 1 127 ? 92.58700 141.50600 128.82800 1.000 34.65000 127 PRO A CA 1
ATOM 786 C C . PRO A 1 127 ? 93.50100 142.38000 129.67400 1.000 34.65000 127 PRO A C 1
ATOM 787 O O . PRO A 1 127 ? 94.48200 142.91300 129.16200 1.000 34.65000 127 PRO A O 1
ATOM 791 N N . LEU A 1 128 ? 93.20500 142.55300 130.95700 1.000 36.29000 128 LEU A N 1
ATOM 792 C CA . LEU A 1 128 ? 94.10800 143.32700 131.79100 1.000 36.29000 128 LEU A CA 1
ATOM 793 C C . LEU A 1 128 ? 95.33900 142.53900 132.21000 1.000 36.29000 128 LEU A C 1
ATOM 794 O O . LEU A 1 128 ? 96.41800 143.12300 132.28000 1.000 36.29000 128 LEU A O 1
ATOM 799 N N . GLU A 1 129 ? 95.21900 141.23800 132.48600 1.000 39.50000 129 GLU A N 1
ATOM 800 C CA . GLU A 1 129 ? 96.39800 140.45200 132.83200 1.000 39.50000 129 GLU A CA 1
ATOM 801 C C . GLU A 1 129 ? 97.32800 140.20300 131.65500 1.000 39.50000 129 GLU A C 1
ATOM 802 O O . GLU A 1 129 ? 98.54400 140.35600 131.79600 1.000 39.50000 129 GLU A O 1
ATOM 808 N N . ASP A 1 130 ? 96.78900 139.79700 130.50600 1.000 38.25000 130 ASP A N 1
ATOM 809 C CA . ASP A 1 130 ? 97.62700 139.43900 129.36700 1.000 38.25000 130 ASP A CA 1
ATOM 810 C C . ASP A 1 130 ? 98.27600 140.65500 128.72200 1.000 38.25000 130 ASP A C 1
ATOM 811 O O . ASP A 1 130 ? 99.42800 140.59000 128.28700 1.000 38.25000 130 ASP A O 1
ATOM 816 N N . ILE A 1 131 ? 97.56400 141.77400 128.65600 1.000 35.49000 131 ILE A N 1
ATOM 817 C CA . ILE A 1 131 ? 98.13700 142.94900 128.01700 1.000 35.49000 131 ILE A CA 1
ATOM 818 C C . ILE A 1 131 ? 98.81100 143.84900 129.04600 1.000 35.49000 131 ILE A C 1
ATOM 819 O O . ILE A 1 131 ? 99.93900 144.30100 128.84700 1.000 35.49000 131 ILE A O 1
ATOM 824 N N . GLY A 1 132 ? 98.16200 144.09800 130.16700 1.000 34.38000 132 GLY A N 1
ATOM 825 C CA . GLY A 1 132 ? 98.64800 145.15100 131.02600 1.000 34.38000 132 GLY A CA 1
ATOM 826 C C . GLY A 1 132 ? 99.55100 144.78800 132.17400 1.000 34.38000 132 GLY A C 1
ATOM 827 O O . GLY A 1 132 ? 100.42400 145.57900 132.51700 1.000 34.38000 132 GLY A O 1
ATOM 828 N N . LEU A 1 133 ? 99.35200 143.63200 132.79900 1.000 35.18000 133 LEU A N 1
ATOM 829 C CA . LEU A 1 133 ? 99.99800 143.33900 134.07200 1.000 35.18000 133 LEU A CA 1
ATOM 830 C C . LEU A 1 133 ? 101.08400 142.27800 133.97400 1.000 35.18000 133 LEU A C 1
ATOM 831 O O . LEU A 1 133 ? 101.88500 142.15100 134.90200 1.000 35.18000 133 LEU A O 1
ATOM 836 N N . ASN A 1 134 ? 101.13600 141.52000 132.88700 1.000 34.18000 134 ASN A N 1
ATOM 837 C CA . ASN A 1 134 ? 102.18100 140.52400 132.65900 1.000 34.18000 134 ASN A CA 1
ATOM 838 C C . ASN A 1 134 ? 103.46300 141.27000 132.34200 1.000 34.18000 134 ASN A C 1
ATOM 839 O O . ASN A 1 134 ? 103.60000 141.87300 131.28800 1.000 34.18000 134 ASN A O 1
ATOM 844 N N . GLY A 1 135 ? 104.42300 141.21800 133.25300 1.000 33.88000 135 GLY A N 1
ATOM 845 C CA . GLY A 1 135 ? 105.69800 141.85500 133.02000 1.000 33.88000 135 GLY A CA 1
ATOM 846 C C . GLY A 1 135 ? 105.69200 143.35000 133.17600 1.000 33.88000 135 GLY A C 1
ATOM 847 O O . GLY A 1 135 ? 106.63400 144.01300 132.73600 1.000 33.88000 135 GLY A O 1
ATOM 848 N N . MET A 1 136 ? 104.64100 143.90300 133.77000 1.000 37.57000 136 MET A N 1
ATOM 849 C CA . MET A 1 136 ? 104.51200 145.33400 134.00100 1.000 37.57000 136 MET A CA 1
ATOM 850 C C . MET A 1 136 ? 105.50800 145.84600 135.02400 1.000 37.57000 136 MET A C 1
ATOM 851 O O . MET A 1 136 ? 106.05400 146.94700 134.85600 1.000 37.57000 136 MET A O 1
ATOM 856 N N . ARG A 1 137 ? 105.71600 145.08000 136.09800 1.000 40.15000 137 ARG A N 1
ATOM 857 C CA . ARG A 1 137 ? 106.60500 145.51300 137.16500 1.000 40.15000 137 ARG A CA 1
ATOM 858 C C . ARG A 1 137 ? 108.04300 145.61400 136.69900 1.000 40.15000 137 ARG A C 1
ATOM 859 O O . ARG A 1 137 ? 108.70500 146.59300 137.01800 1.000 40.15000 137 ARG A O 1
ATOM 867 N N . GLU A 1 138 ? 108.52900 144.64200 135.91900 1.000 37.37000 138 GLU A N 1
ATOM 868 C CA . GLU A 1 138 ? 109.89000 144.71300 135.39500 1.000 37.37000 138 GLU A CA 1
ATOM 869 C C . GLU A 1 138 ? 110.09100 145.91000 134.47900 1.000 37.37000 138 GLU A C 1
ATOM 870 O O . GLU A 1 138 ? 111.10700 146.60300 134.59500 1.000 37.37000 138 GLU A O 1
ATOM 876 N N . MET A 1 139 ? 109.09500 146.21200 133.64100 1.000 33.64000 139 MET A N 1
ATOM 877 C CA . MET A 1 139 ? 109.13300 147.34900 132.73100 1.000 33.64000 139 MET A CA 1
ATOM 878 C C . MET A 1 139 ? 109.19100 148.67600 133.47400 1.000 33.64000 139 MET A C 1
ATOM 879 O O . MET A 1 139 ? 110.05300 149.50600 133.18600 1.000 33.64000 139 MET A O 1
ATOM 884 N N . TYR A 1 140 ? 108.31100 148.87300 134.45400 1.000 35.10000 140 TYR A N 1
ATOM 885 C CA . TYR A 1 140 ? 108.29700 150.10200 135.24700 1.000 35.10000 140 TYR A CA 1
ATOM 886 C C . TYR A 1 140 ? 109.48000 150.25500 136.19800 1.000 35.10000 140 TYR A C 1
ATOM 887 O O . TYR A 1 140 ? 109.90700 151.38300 136.45000 1.000 35.10000 140 TYR A O 1
ATOM 896 N N . ILE A 1 141 ? 110.01600 149.17000 136.76100 1.000 36.71000 141 ILE A N 1
ATOM 897 C CA . ILE A 1 141 ? 111.23700 149.31200 137.55800 1.000 36.71000 141 ILE A CA 1
ATOM 898 C C . ILE A 1 141 ? 112.43400 149.64700 136.67300 1.000 36.71000 141 ILE A C 1
ATOM 899 O O . ILE A 1 141 ? 113.29800 150.43800 137.07000 1.000 36.71000 141 ILE A O 1
ATOM 904 N N . SER A 1 142 ? 112.48600 149.11600 135.44600 1.000 35.35000 142 SER A N 1
ATOM 905 C CA . SER A 1 142 ? 113.57300 149.49900 134.55000 1.000 35.35000 142 SER A CA 1
ATOM 906 C C . SER A 1 142 ? 113.41700 150.92700 134.04700 1.000 35.35000 142 SER A C 1
ATOM 907 O O . SER A 1 142 ? 114.41200 151.62100 133.81900 1.000 35.35000 142 SER A O 1
ATOM 910 N N . LEU A 1 143 ? 112.17900 151.38100 133.85400 1.000 35.55000 143 LEU A N 1
ATOM 911 C CA . LEU A 1 143 ? 111.95500 152.73400 133.35000 1.000 35.55000 143 LEU A CA 1
ATOM 912 C C . LEU A 1 143 ? 112.25100 153.77700 134.41800 1.000 35.55000 143 LEU A C 1
ATOM 913 O O . LEU A 1 143 ? 112.61900 154.91200 134.10700 1.000 35.55000 143 LEU A O 1
ATOM 918 N N . GLY A 1 144 ? 112.09600 153.41000 135.68100 1.000 39.23000 144 GLY A N 1
ATOM 919 C CA . GLY A 1 144 ? 112.35700 154.34200 136.75300 1.000 39.23000 144 GLY A CA 1
ATOM 920 C C . GLY A 1 144 ? 111.09500 154.99900 137.25700 1.000 39.23000 144 GLY A C 1
ATOM 921 O O . GLY A 1 144 ? 111.15300 155.95000 138.03800 1.000 39.23000 144 GLY A O 1
ATOM 922 N N . VAL A 1 145 ? 109.94800 154.50900 136.80300 1.000 40.61000 145 VAL A N 1
ATOM 923 C CA . VAL A 1 145 ? 108.65100 154.98400 137.27500 1.000 40.61000 145 VAL A CA 1
ATOM 924 C C . VAL A 1 145 ? 108.35900 154.30000 138.60400 1.000 40.61000 145 VAL A C 1
ATOM 925 O O . VAL A 1 145 ? 108.34700 153.06100 138.65900 1.000 40.61000 145 VAL A O 1
ATOM 929 N N . PRO A 1 146 ? 108.15200 155.05000 139.69000 1.000 47.78000 146 PRO A N 1
ATOM 930 C CA . PRO A 1 146 ? 107.89700 154.41800 140.98500 1.000 47.78000 146 PRO A CA 1
ATOM 931 C C . PRO A 1 146 ? 106.51500 153.79100 141.03800 1.000 47.78000 146 PRO A C 1
ATOM 932 O O . PRO A 1 146 ? 105.58800 154.22300 140.35400 1.000 47.78000 146 PRO A O 1
ATOM 936 N N . LEU A 1 147 ? 106.40100 152.74800 141.82800 1.000 50.88000 147 LEU A N 1
ATOM 937 C CA . LEU A 1 147 ? 105.16400 151.99600 141.99300 1.000 50.88000 147 LEU A CA 1
ATOM 938 C C . LEU A 1 147 ? 104.13500 152.61100 142.95800 1.000 50.88000 147 LEU A C 1
ATOM 939 O O . LEU A 1 147 ? 102.93600 152.42100 142.71800 1.000 50.88000 147 LEU A O 1
ATOM 944 N N . PRO A 1 148 ? 104.50200 153.28800 144.06800 1.000 55.57000 148 PRO A N 1
ATOM 945 C CA . PRO A 1 148 ? 103.47900 154.11100 144.75400 1.000 55.57000 148 PRO A CA 1
ATOM 946 C C . PRO A 1 148 ? 102.92900 155.25900 143.91700 1.000 55.57000 148 PRO A C 1
ATOM 947 O O . PRO A 1 148 ? 101.79600 155.71800 144.13400 1.000 55.57000 148 PRO A O 1
ATOM 951 N N . ASN A 1 149 ? 103.70900 155.74800 142.96300 1.000 53.26000 149 ASN A N 1
ATOM 952 C CA . ASN A 1 149 ? 103.21300 156.77900 142.06900 1.000 53.26000 149 ASN A CA 1
ATOM 953 C C . ASN A 1 149 ? 102.09900 156.22900 141.18100 1.000 53.26000 149 ASN A C 1
ATOM 954 O O . ASN A 1 149 ? 101.06300 156.87100 140.99100 1.000 53.26000 149 ASN A O 1
ATOM 959 N N . LEU A 1 150 ? 102.24500 154.99000 140.73700 1.000 49.86000 150 LEU A N 1
ATOM 960 C CA . LEU A 1 150 ? 101.23200 154.30500 139.95100 1.000 49.86000 150 LEU A CA 1
ATOM 961 C C . LEU A 1 150 ? 100.03800 153.81100 140.76900 1.000 49.86000 150 LEU A C 1
ATOM 962 O O . LEU A 1 150 ? 98.91800 153.82400 140.23100 1.000 49.86000 150 LEU A O 1
ATOM 967 N N . ARG A 1 151 ? 100.27200 153.33600 142.01700 1.000 54.67000 151 ARG A N 1
ATOM 968 C CA . ARG A 1 151 ? 99.24600 153.19500 143.06800 1.000 54.67000 151 ARG A CA 1
ATOM 969 C C . ARG A 1 151 ? 98.28600 154.37700 143.05500 1.000 54.67000 151 ARG A C 1
ATOM 970 O O . ARG A 1 151 ? 97.09600 154.22900 142.73900 1.000 54.67000 151 ARG A O 1
ATOM 978 N N . VAL A 1 152 ? 98.81400 155.56900 143.35000 1.000 55.52000 152 VAL A N 1
ATOM 979 C CA . VAL A 1 152 ? 97.95100 156.73600 143.49900 1.000 55.52000 152 VAL A CA 1
ATOM 980 C C . VAL A 1 152 ? 97.42100 157.23800 142.15500 1.000 55.52000 152 VAL A C 1
ATOM 981 O O . VAL A 1 152 ? 96.30800 157.76800 142.11000 1.000 55.52000 152 VAL A O 1
ATOM 985 N N . ALA A 1 153 ? 98.14800 157.01500 141.05000 1.000 53.01000 153 ALA A N 1
ATOM 986 C CA . ALA A 1 153 ? 97.65800 157.42900 139.73900 1.000 53.01000 153 ALA A CA 1
ATOM 987 C C . ALA A 1 153 ? 96.43400 156.63600 139.31400 1.000 53.01000 153 ALA A C 1
ATOM 988 O O . ALA A 1 153 ? 95.42800 157.21900 138.89200 1.000 53.01000 153 ALA A O 1
ATOM 990 N N . MET A 1 154 ? 96.47200 155.31200 139.46000 1.000 52.38000 154 MET A N 1
ATOM 991 C CA . MET A 1 154 ? 95.29600 154.53400 139.11100 1.000 52.38000 154 MET A CA 1
ATOM 992 C C . MET A 1 154 ? 94.18200 154.65100 140.14100 1.000 52.38000 154 MET A C 1
ATOM 993 O O . MET A 1 154 ? 93.01600 154.51300 139.76300 1.000 52.38000 154 MET A O 1
ATOM 998 N N . SER A 1 155 ? 94.49200 154.98500 141.40200 1.000 54.22000 155 SER A N 1
ATOM 999 C CA . SER A 1 155 ? 93.42500 155.30300 142.35200 1.000 54.22000 155 SER A CA 1
ATOM 1000 C C . SER A 1 155 ? 92.67700 156.58100 141.97200 1.000 54.22000 155 SER A C 1
ATOM 1001 O O . SER A 1 155 ? 91.43700 156.60800 141.99800 1.000 54.22000 155 SER A O 1
ATOM 1004 N N . CYS A 1 156 ? 93.40600 157.64000 141.59700 1.000 56.06000 156 CYS A N 1
ATOM 1005 C CA . CYS A 1 156 ? 92.75600 158.86200 141.13000 1.000 56.06000 156 CYS A CA 1
ATOM 1006 C C . CYS A 1 156 ? 92.00400 158.64800 139.82400 1.000 56.06000 156 CYS A C 1
ATOM 1007 O O . CYS A 1 156 ? 90.93100 159.22900 139.63300 1.000 56.06000 156 CYS A O 1
ATOM 1010 N N . LEU A 1 157 ? 92.53700 157.80700 138.93600 1.000 52.70000 157 LEU A N 1
ATOM 1011 C CA . LEU A 1 157 ? 91.84600 157.48500 137.69100 1.000 52.70000 157 LEU A CA 1
ATOM 1012 C C . LEU A 1 157 ? 90.54100 156.73300 137.95200 1.000 52.70000 157 LEU A C 1
ATOM 1013 O O . LEU A 1 157 ? 89.52200 157.00700 137.30400 1.000 52.70000 157 LEU A O 1
ATOM 1018 N N . LYS A 1 158 ? 90.54800 155.81400 138.92800 1.000 53.38000 158 LYS A N 1
ATOM 1019 C CA . LYS A 1 158 ? 89.32700 155.12700 139.34700 1.000 53.38000 158 LYS A CA 1
ATOM 1020 C C . LYS A 1 158 ? 88.29900 156.09200 139.92100 1.000 53.38000 158 LYS A C 1
ATOM 1021 O O . LYS A 1 158 ? 87.10900 155.98800 139.61200 1.000 53.38000 158 LYS A O 1
ATOM 1027 N N . GLU A 1 159 ? 88.74300 157.03300 140.76300 1.000 56.41000 159 GLU A N 1
ATOM 1028 C CA . GLU A 1 159 ? 87.82000 157.98800 141.38300 1.000 56.41000 159 GLU A CA 1
ATOM 1029 C C . GLU A 1 159 ? 87.17500 158.92100 140.35500 1.000 56.41000 159 GLU A C 1
ATOM 1030 O O . GLU A 1 159 ? 85.96100 159.17600 140.40500 1.000 56.41000 159 GLU A O 1
ATOM 1036 N N . VAL A 1 160 ? 87.96500 159.40300 139.38800 1.000 55.98000 160 VAL A N 1
ATOM 1037 C CA . VAL A 1 160 ? 87.40900 160.20700 138.29400 1.000 55.98000 160 VAL A CA 1
ATOM 1038 C C . VAL A 1 160 ? 86.43400 159.39800 137.43800 1.000 55.98000 160 VAL A C 1
ATOM 1039 O O . VAL A 1 160 ? 85.33400 159.87000 137.13400 1.000 55.98000 160 VAL A O 1
ATOM 1043 N N . ALA A 1 161 ? 86.79000 158.15600 137.08200 1.000 56.95000 161 ALA A N 1
ATOM 1044 C CA . ALA A 1 161 ? 85.89000 157.34800 136.25800 1.000 56.95000 161 ALA A CA 1
ATOM 1045 C C . ALA A 1 161 ? 84.62900 156.93800 137.01600 1.000 56.95000 161 ALA A C 1
ATOM 1046 O O . ALA A 1 161 ? 83.58300 156.70500 136.40200 1.000 56.95000 161 ALA A O 1
ATOM 1048 N N . ALA A 1 162 ? 84.70800 156.84500 138.34700 1.000 56.95000 162 ALA A N 1
ATOM 1049 C CA . ALA A 1 162 ? 83.50900 156.64900 139.15600 1.000 56.95000 162 ALA A CA 1
ATOM 1050 C C . ALA A 1 162 ? 82.60700 157.87000 139.09600 1.000 56.95000 162 ALA A C 1
ATOM 1051 O O . ALA A 1 162 ? 81.38000 157.74900 139.01900 1.000 56.95000 162 ALA A O 1
ATOM 1053 N N . GLY A 1 163 ? 83.20900 159.06100 139.12700 1.000 57.53000 163 GLY A N 1
ATOM 1054 C CA . GLY A 1 163 ? 82.45100 160.28000 138.88700 1.000 57.53000 163 GLY A CA 1
ATOM 1055 C C . GLY A 1 163 ? 81.88000 160.40000 137.48200 1.000 57.53000 163 GLY A C 1
ATOM 1056 O O . GLY A 1 163 ? 80.88700 161.10700 137.28800 1.000 57.53000 163 GLY A O 1
ATOM 1057 N N . ILE A 1 164 ? 82.48500 159.73300 136.50200 1.000 57.39000 164 ILE A N 1
ATOM 1058 C CA . ILE A 1 164 ? 81.99600 159.80600 135.12500 1.000 57.39000 164 ILE A CA 1
ATOM 1059 C C . ILE A 1 164 ? 80.90100 158.78900 134.80100 1.000 57.39000 164 ILE A C 1
ATOM 1060 O O . ILE A 1 164 ? 79.86800 159.16800 134.23700 1.000 57.39000 164 ILE A O 1
ATOM 1065 N N . LEU A 1 165 ? 81.07600 157.51400 135.16600 1.000 58.18000 165 LEU A N 1
ATOM 1066 C CA . LEU A 1 165 ? 80.32600 156.46600 134.48200 1.000 58.18000 165 LEU A CA 1
ATOM 1067 C C . LEU A 1 165 ? 78.86800 156.37300 134.91100 1.000 58.18000 165 LEU A C 1
ATOM 1068 O O . LEU A 1 165 ? 77.99800 156.91200 134.21800 1.000 58.18000 165 LEU A O 1
ATOM 1073 N N . SER A 1 166 ? 78.62600 155.78700 136.08500 1.000 60.22000 166 SER A N 1
ATOM 1074 C CA . SER A 1 166 ? 77.33200 155.77300 136.77000 1.000 60.22000 166 SER A CA 1
ATOM 1075 C C . SER A 1 166 ? 77.56600 155.20000 138.16500 1.000 60.22000 166 SER A C 1
ATOM 1076 O O . SER A 1 166 ? 78.71200 155.08900 138.60800 1.000 60.22000 166 SER A O 1
ATOM 1079 N N . SER A 1 167 ? 76.48400 154.84500 138.84700 1.000 60.84000 167 SER A N 1
ATOM 1080 C CA . SER A 1 167 ? 76.56000 153.93600 139.97500 1.000 60.84000 167 SER A CA 1
ATOM 1081 C C . SER A 1 167 ? 76.75700 152.49000 139.52400 1.000 60.84000 167 SER A C 1
ATOM 1082 O O . SER A 1 167 ? 77.52700 151.74600 140.14100 1.000 60.84000 167 SER A O 1
ATOM 1085 N N . GLU A 1 168 ? 76.08600 152.08000 138.44500 1.000 60.28000 168 GLU A N 1
ATOM 1086 C CA . GLU A 1 168 ? 76.03900 150.65800 138.11900 1.000 60.28000 168 GLU A CA 1
ATOM 1087 C C . GLU A 1 168 ? 76.92400 150.25300 136.94300 1.000 60.28000 168 GLU A C 1
ATOM 1088 O O . GLU A 1 168 ? 77.29300 149.08000 136.84200 1.000 60.28000 168 GLU A O 1
ATOM 1094 N N . GLU A 1 169 ? 77.25000 151.17000 136.02600 1.000 56.95000 169 GLU A N 1
ATOM 1095 C CA . GLU A 1 169 ? 78.33500 150.88300 135.09100 1.000 56.95000 169 GLU A CA 1
ATOM 1096 C C . GLU A 1 169 ? 79.66800 150.81100 135.81500 1.000 56.95000 169 GLU A C 1
ATOM 1097 O O . GLU A 1 169 ? 80.53700 150.01200 135.45100 1.000 56.95000 169 GLU A O 1
ATOM 1103 N N . MET A 1 170 ? 79.84900 151.63800 136.83800 1.000 56.88000 170 MET A N 1
ATOM 1104 C CA . MET A 1 170 ? 81.03800 151.56700 137.66900 1.000 56.88000 170 MET A CA 1
ATOM 1105 C C . MET A 1 170 ? 81.05100 150.32200 138.54200 1.000 56.88000 170 MET A C 1
ATOM 1106 O O . MET A 1 170 ? 82.12900 149.85800 138.91300 1.000 56.88000 170 MET A O 1
ATOM 1111 N N . ALA A 1 171 ? 79.88500 149.73700 138.82200 1.000 55.94000 171 ALA A N 1
ATOM 1112 C CA . ALA A 1 171 ? 79.83000 148.44900 139.50400 1.000 55.94000 171 ALA A CA 1
ATOM 1113 C C . ALA A 1 171 ? 80.43400 147.33300 138.65900 1.000 55.94000 171 ALA A C 1
ATOM 1114 O O . ALA A 1 171 ? 80.91300 146.33500 139.20700 1.000 55.94000 171 ALA A O 1
ATOM 1116 N N . LEU A 1 172 ? 80.42600 147.48500 137.33500 1.000 51.75000 172 LEU A N 1
ATOM 1117 C CA . LEU A 1 172 ? 81.16400 146.60100 136.44300 1.000 51.75000 172 LEU A CA 1
ATOM 1118 C C . LEU A 1 172 ? 82.64800 146.93900 136.39200 1.000 51.75000 172 LEU A C 1
ATOM 1119 O O . LEU A 1 172 ? 83.48600 146.03600 136.45200 1.000 51.75000 172 LEU A O 1
ATOM 1124 N N . ALA A 1 173 ? 82.98700 148.22600 136.28300 1.000 50.25000 173 ALA A N 1
ATOM 1125 C CA . ALA A 1 173 ? 84.37100 148.63300 136.06300 1.000 50.25000 173 ALA A CA 1
ATOM 1126 C C . ALA A 1 173 ? 85.24300 148.49700 137.30500 1.000 50.25000 173 ALA A C 1
ATOM 1127 O O . ALA A 1 173 ? 86.43100 148.19300 137.17300 1.000 50.25000 173 ALA A O 1
ATOM 1129 N N . ALA A 1 174 ? 84.69100 148.72000 138.49400 1.000 50.93000 174 ALA A N 1
ATOM 1130 C CA . ALA A 1 174 ? 85.43300 148.75300 139.74600 1.000 50.93000 174 ALA A CA 1
ATOM 1131 C C . ALA A 1 174 ? 86.14600 147.46100 140.15600 1.000 50.93000 174 ALA A C 1
ATOM 1132 O O . ALA A 1 174 ? 87.18800 147.57800 140.80700 1.000 50.93000 174 ALA A O 1
ATOM 1134 N N . PRO A 1 175 ? 85.66200 146.23500 139.84700 1.000 47.77000 175 PRO A N 1
ATOM 1135 C CA . PRO A 1 175 ? 86.57300 145.07900 139.96000 1.000 47.77000 175 PRO A CA 1
ATOM 1136 C C . PRO A 1 175 ? 87.81900 145.17400 139.10000 1.000 47.77000 175 PRO A C 1
ATOM 1137 O O . PRO A 1 175 ? 88.91000 144.85100 139.57700 1.000 47.77000 175 PRO A O 1
ATOM 1141 N N . TYR A 1 176 ? 87.70500 145.68000 137.87200 1.000 43.23000 176 TYR A N 1
ATOM 1142 C CA . TYR A 1 176 ? 88.87000 145.76100 136.99900 1.000 43.23000 176 TYR A CA 1
ATOM 1143 C C . TYR A 1 176 ? 89.77900 146.92300 137.36500 1.000 43.23000 176 TYR A C 1
ATOM 1144 O O . TYR A 1 176 ? 91.00300 146.79500 137.28300 1.000 43.23000 176 TYR A O 1
ATOM 1153 N N . PHE A 1 177 ? 89.20900 148.04400 137.81300 1.000 47.70000 177 PHE A N 1
ATOM 1154 C CA . PHE A 1 177 ? 90.03800 149.12600 138.33600 1.000 47.70000 177 PHE A CA 1
ATOM 1155 C C . PHE A 1 177 ? 90.74000 148.71900 139.62400 1.000 47.70000 177 PHE A C 1
ATOM 1156 O O . PHE A 1 177 ? 91.91000 149.05600 139.81700 1.000 47.70000 177 PHE A O 1
ATOM 1164 N N . ASP A 1 178 ? 90.05700 147.96600 140.49600 1.000 49.55000 178 ASP A N 1
ATOM 1165 C CA . ASP A 1 178 ? 90.69000 147.43200 141.70100 1.000 49.55000 178 ASP A CA 1
ATOM 1166 C C . ASP A 1 178 ? 91.79000 146.43500 141.37000 1.000 49.55000 178 ASP A C 1
ATOM 1167 O O . ASP A 1 178 ? 92.83000 146.41700 142.02700 1.000 49.55000 178 ASP A O 1
ATOM 1172 N N . ARG A 1 179 ? 91.56200 145.58900 140.36400 1.000 44.65000 179 ARG A N 1
ATOM 1173 C CA . ARG A 1 179 ? 92.56500 144.63700 139.90000 1.000 44.65000 179 ARG A CA 1
ATOM 1174 C C . ARG A 1 179 ? 93.79600 145.34400 139.36000 1.000 44.65000 179 ARG A C 1
ATOM 1175 O O . ARG A 1 179 ? 94.92700 144.92400 139.62600 1.000 44.65000 179 ARG A O 1
ATOM 1183 N N . LEU A 1 180 ? 93.58500 146.41500 138.59500 1.000 45.47000 180 LEU A N 1
ATOM 1184 C CA . LEU A 1 180 ? 94.68900 147.22200 138.09700 1.000 45.47000 180 LEU A CA 1
ATOM 1185 C C . LEU A 1 180 ? 95.44100 147.89700 139.23000 1.000 45.47000 180 LEU A C 1
ATOM 1186 O O . LEU A 1 180 ? 96.67600 147.91900 139.22400 1.000 45.47000 180 LEU A O 1
ATOM 1191 N N . ILE A 1 181 ? 94.70800 148.44100 140.20800 1.000 49.53000 181 ILE A N 1
ATOM 1192 C CA . ILE A 1 181 ? 95.31300 149.13200 141.34100 1.000 49.53000 181 ILE A CA 1
ATOM 1193 C C . ILE A 1 181 ? 96.14300 148.16700 142.17100 1.000 49.53000 181 ILE A C 1
ATOM 1194 O O . ILE A 1 181 ? 97.30600 148.44100 142.46200 1.000 49.53000 181 ILE A O 1
ATOM 1199 N N . ARG A 1 182 ? 95.60500 146.97500 142.45500 1.000 51.31000 182 ARG A N 1
ATOM 1200 C CA . ARG A 1 182 ? 96.27000 145.96400 143.27200 1.000 51.31000 182 ARG A CA 1
ATOM 1201 C C . ARG A 1 182 ? 97.51900 145.36800 142.63300 1.000 51.31000 182 ARG A C 1
ATOM 1202 O O . ARG A 1 182 ? 98.27500 144.68600 143.32700 1.000 51.31000 182 ARG A O 1
ATOM 1210 N N . ALA A 1 183 ? 97.75300 145.58800 141.34000 1.000 48.97000 183 ALA A N 1
ATOM 1211 C CA . ALA A 1 183 ? 98.93900 145.03400 140.70300 1.000 48.97000 183 ALA A CA 1
ATOM 1212 C C . ALA A 1 183 ? 100.16100 145.91800 140.89300 1.000 48.97000 183 ALA A C 1
ATOM 1213 O O . ALA A 1 183 ? 101.26400 145.54500 140.48700 1.000 48.97000 183 ALA A O 1
ATOM 1215 N N . PHE A 1 184 ? 99.99400 147.08400 141.49600 1.000 49.94000 184 PHE A N 1
ATOM 1216 C CA . PHE A 1 184 ? 101.11600 147.98000 141.71800 1.000 49.94000 184 PHE A CA 1
ATOM 1217 C C . PHE A 1 184 ? 101.62900 147.84400 143.14400 1.000 49.94000 184 PHE A C 1
ATOM 1218 O O . PHE A 1 184 ? 101.60700 148.79600 143.92300 1.000 49.94000 184 PHE A O 1
ATOM 1227 N N . MET B 2 1 ? 89.65700 128.03400 117.67400 1.000 36.46000 1 MET B N 1
ATOM 1228 C CA . MET B 2 1 ? 88.50100 128.69900 118.25500 1.000 36.46000 1 MET B CA 1
ATOM 1229 C C . MET B 2 1 ? 88.73400 130.16700 118.56800 1.000 36.46000 1 MET B C 1
ATOM 1230 O O . MET B 2 1 ? 89.58900 130.52700 119.37100 1.000 36.46000 1 MET B O 1
ATOM 1235 N N . LYS B 2 2 ? 87.94200 131.00400 117.92300 1.000 36.03000 2 LYS B N 1
ATOM 1236 C CA . LYS B 2 2 ? 87.77100 132.38900 118.30700 1.000 36.03000 2 LYS B CA 1
ATOM 1237 C C . LYS B 2 2 ? 86.27800 132.66400 118.38400 1.000 36.03000 2 LYS B C 1
ATOM 1238 O O . LYS B 2 2 ? 85.53000 132.26800 117.49500 1.000 36.03000 2 LYS B O 1
ATOM 1244 N N . ASP B 2 3 ? 85.82700 133.25400 119.48600 1.000 35.32000 3 ASP B N 1
ATOM 1245 C CA . ASP B 2 3 ? 84.41000 133.57800 119.57600 1.000 35.32000 3 ASP B CA 1
ATOM 1246 C C . ASP B 2 3 ? 84.14600 135.00700 119.12200 1.000 35.32000 3 ASP B C 1
ATOM 1247 O O . ASP B 2 3 ? 85.03900 135.64900 118.58000 1.000 35.32000 3 ASP B O 1
ATOM 1252 N N . THR B 2 4 ? 82.93400 135.50700 119.32300 1.000 35.01000 4 THR B N 1
ATOM 1253 C CA . THR B 2 4 ? 82.57700 136.83900 118.85300 1.000 35.01000 4 THR B CA 1
ATOM 1254 C C . THR B 2 4 ? 83.23100 137.95200 119.66300 1.000 35.01000 4 THR B C 1
ATOM 1255 O O . THR B 2 4 ? 83.61700 138.97400 119.09100 1.000 35.01000 4 THR B O 1
ATOM 1259 N N . ILE B 2 5 ? 83.36200 137.78600 120.98000 1.000 34.70000 5 ILE B N 1
ATOM 1260 C CA . ILE B 2 5 ? 83.94000 138.84800 121.79800 1.000 34.70000 5 ILE B CA 1
ATOM 1261 C C . ILE B 2 5 ? 85.43900 138.96400 121.55700 1.000 34.70000 5 ILE B C 1
ATOM 1262 O O . ILE B 2 5 ? 85.97400 140.07400 121.45000 1.000 34.70000 5 ILE B O 1
ATOM 1267 N N . THR B 2 6 ? 86.14000 137.83100 121.46500 1.000 35.44000 6 THR B N 1
ATOM 1268 C CA . THR B 2 6 ? 87.58200 137.86400 121.23400 1.000 35.44000 6 THR B CA 1
ATOM 1269 C C . THR B 2 6 ? 87.91300 138.35000 119.83300 1.000 35.44000 6 THR B C 1
ATOM 1270 O O . THR B 2 6 ? 88.85600 139.12700 119.66500 1.000 35.44000 6 THR B O 1
ATOM 1274 N N . SER B 2 7 ? 87.10600 137.98400 118.83200 1.000 34.75000 7 SER B N 1
ATOM 1275 C CA . SER B 2 7 ? 87.33300 138.41300 117.45500 1.000 34.75000 7 SER B CA 1
ATOM 1276 C C . SER B 2 7 ? 87.13000 139.89900 117.23300 1.000 34.75000 7 SER B C 1
ATOM 1277 O O . SER B 2 7 ? 87.46600 140.38900 116.15500 1.000 34.75000 7 SER B O 1
ATOM 1280 N N . LEU B 2 8 ? 86.55400 140.60600 118.19300 1.000 36.28000 8 LEU B N 1
ATOM 1281 C CA . LEU B 2 8 ? 86.47000 142.05200 118.18400 1.000 36.28000 8 LEU B CA 1
ATOM 1282 C C . LEU B 2 8 ? 87.46800 142.71100 119.11800 1.000 36.28000 8 LEU B C 1
ATOM 1283 O O . LEU B 2 8 ? 88.02000 143.75300 118.77400 1.000 36.28000 8 LEU B O 1
ATOM 1288 N N . ILE B 2 9 ? 87.71900 142.12400 120.28900 1.000 35.86000 9 ILE B N 1
ATOM 1289 C CA . ILE B 2 9 ? 88.64300 142.71600 121.25100 1.000 35.86000 9 ILE B CA 1
ATOM 1290 C C . ILE B 2 9 ? 90.08500 142.61200 120.76700 1.000 35.86000 9 ILE B C 1
ATOM 1291 O O . ILE B 2 9 ? 90.85800 143.57100 120.90100 1.000 35.86000 9 ILE B O 1
ATOM 1296 N N . ASN B 2 10 ? 90.45600 141.47600 120.15600 1.000 38.73000 10 ASN B N 1
ATOM 1297 C CA . ASN B 2 10 ? 91.81500 141.26800 119.65600 1.000 38.73000 10 ASN B CA 1
ATOM 1298 C C . ASN B 2 10 ? 92.26200 142.23800 118.55800 1.000 38.73000 10 ASN B C 1
ATOM 1299 O O . ASN B 2 10 ? 93.39200 142.74700 118.65700 1.000 38.73000 10 ASN B O 1
ATOM 1304 N N . PRO B 2 11 ? 91.47600 142.53600 117.49500 1.000 37.98000 11 PRO B N 1
ATOM 1305 C CA . PRO B 2 11 ? 91.97600 143.52800 116.52500 1.000 37.98000 11 PRO B CA 1
ATOM 1306 C C . PRO B 2 11 ? 92.02800 144.94000 117.07200 1.000 37.98000 11 PRO B C 1
ATOM 1307 O O . PRO B 2 11 ? 92.85700 145.74200 116.63300 1.000 37.98000 11 PRO B O 1
ATOM 1311 N N . ALA B 2 12 ? 91.18200 145.25200 118.05200 1.000 37.90000 12 ALA B N 1
ATOM 1312 C CA . ALA B 2 12 ? 91.28800 146.52900 118.74100 1.000 37.90000 12 ALA B CA 1
ATOM 1313 C C . ALA B 2 12 ? 92.55800 146.60600 119.57300 1.000 37.90000 12 ALA B C 1
ATOM 1314 O O . ALA B 2 12 ? 93.11100 147.69100 119.76900 1.000 37.90000 12 ALA B O 1
ATOM 1316 N N . ASP B 2 13 ? 93.04000 145.46800 120.07100 1.000 39.97000 13 ASP B N 1
ATOM 1317 C CA . ASP B 2 13 ? 94.27800 145.47800 120.83700 1.000 39.97000 13 ASP B CA 1
ATOM 1318 C C . ASP B 2 13 ? 95.49300 145.54800 119.92700 1.000 39.97000 13 ASP B C 1
ATOM 1319 O O . ASP B 2 13 ? 96.48700 146.20400 120.26600 1.000 39.97000 13 ASP B O 1
ATOM 1324 N N . GLU B 2 14 ? 95.44200 144.87100 118.77300 1.000 42.00000 14 GLU B N 1
ATOM 1325 C CA . GLU B 2 14 ? 96.50200 145.02900 117.77700 1.000 42.00000 14 GLU B CA 1
ATOM 1326 C C . GLU B 2 14 ? 96.56500 146.45100 117.24000 1.000 42.00000 14 GLU B C 1
ATOM 1327 O O . GLU B 2 14 ? 97.65000 146.98900 117.00400 1.000 42.00000 14 GLU B O 1
ATOM 1333 N N . LYS B 2 15 ? 95.40800 147.07800 117.03300 1.000 40.95000 15 LYS B N 1
ATOM 1334 C CA . LYS B 2 15 ? 95.40200 148.48200 116.64500 1.000 40.95000 15 LYS B CA 1
ATOM 1335 C C . LYS B 2 15 ? 95.74100 149.38100 117.82300 1.000 40.95000 15 LYS B C 1
ATOM 1336 O O . LYS B 2 15 ? 96.18800 150.51500 117.63600 1.000 40.95000 15 LYS B O 1
ATOM 1342 N N . GLY B 2 16 ? 95.52900 148.90200 119.03900 1.000 37.73000 16 GLY B N 1
ATOM 1343 C CA . GLY B 2 16 ? 95.70600 149.71700 120.21300 1.000 37.73000 16 GLY B CA 1
ATOM 1344 C C . GLY B 2 16 ? 94.60300 150.70600 120.45100 1.000 37.73000 16 GLY B C 1
ATOM 1345 O O . GLY B 2 16 ? 94.80700 151.66300 121.20100 1.000 37.73000 16 GLY B O 1
ATOM 1346 N N . SER B 2 17 ? 93.45200 150.51300 119.83300 1.000 38.87000 17 SER B N 1
ATOM 1347 C CA . SER B 2 17 ? 92.34500 151.44200 119.90400 1.000 38.87000 17 SER B CA 1
ATOM 1348 C C . SER B 2 17 ? 91.20800 150.81400 120.68600 1.000 38.87000 17 SER B C 1
ATOM 1349 O O . SER B 2 17 ? 91.22100 149.62900 121.01000 1.000 38.87000 17 SER B O 1
ATOM 1352 N N . TYR B 2 18 ? 90.20100 151.62600 120.96500 1.000 41.37000 18 TYR B N 1
ATOM 1353 C CA . TYR B 2 18 ? 88.98000 151.10000 121.53400 1.000 41.37000 18 TYR B CA 1
ATOM 1354 C C . TYR B 2 18 ? 88.18400 150.34800 120.48100 1.000 41.37000 18 TYR B C 1
ATOM 1355 O O . TYR B 2 18 ? 88.48700 150.37900 119.28600 1.000 41.37000 18 TYR B O 1
ATOM 1364 N N . LEU B 2 19 ? 87.15200 149.66200 120.94600 1.000 43.01000 19 LEU B N 1
ATOM 1365 C CA . LEU B 2 19 ? 86.19000 149.08300 120.02900 1.000 43.01000 19 LEU B CA 1
ATOM 1366 C C . LEU B 2 19 ? 85.41400 150.19900 119.35700 1.000 43.01000 19 LEU B C 1
ATOM 1367 O O . LEU B 2 19 ? 84.66200 150.92800 120.01100 1.000 43.01000 19 LEU B O 1
ATOM 1372 N N . ASP B 2 20 ? 85.62200 150.34500 118.05100 1.000 48.23000 20 ASP B N 1
ATOM 1373 C CA . ASP B 2 20 ? 84.90100 151.34000 117.27500 1.000 48.23000 20 ASP B CA 1
ATOM 1374 C C . ASP B 2 20 ? 83.43100 150.96000 117.10800 1.000 48.23000 20 ASP B C 1
ATOM 1375 O O . ASP B 2 20 ? 83.02000 149.84300 117.42800 1.000 48.23000 20 ASP B O 1
ATOM 1380 N N . ALA B 2 21 ? 82.65100 151.90900 116.58500 1.000 47.62000 21 ALA B N 1
ATOM 1381 C CA . ALA B 2 21 ? 81.19400 151.86200 116.66800 1.000 47.62000 21 ALA B CA 1
ATOM 1382 C C . ALA B 2 21 ? 80.57600 150.71400 115.88100 1.000 47.62000 21 ALA B C 1
ATOM 1383 O O . ALA B 2 21 ? 79.54500 150.17000 116.27800 1.000 47.62000 21 ALA B O 1
ATOM 1385 N N . ALA B 2 22 ? 81.21400 150.30600 114.78100 1.000 47.51000 22 ALA B N 1
ATOM 1386 C CA . ALA B 2 22 ? 80.72300 149.16300 114.01700 1.000 47.51000 22 ALA B CA 1
ATOM 1387 C C . ALA B 2 22 ? 80.93800 147.85700 114.77200 1.000 47.51000 22 ALA B C 1
ATOM 1388 O O . ALA B 2 22 ? 80.02300 147.03000 114.88200 1.000 47.51000 22 ALA B O 1
ATOM 1390 N N . ALA B 2 23 ? 82.14300 147.65800 115.31000 1.000 45.87000 23 ALA B N 1
ATOM 1391 C CA . ALA B 2 23 ? 82.43800 146.42500 116.03000 1.000 45.87000 23 ALA B CA 1
ATOM 1392 C C . ALA B 2 23 ? 81.71400 146.38900 117.36500 1.000 45.87000 23 ALA B C 1
ATOM 1393 O O . ALA B 2 23 ? 81.21000 145.34400 117.77900 1.000 45.87000 23 ALA B O 1
ATOM 1395 N N . LEU B 2 24 ? 81.59700 147.54200 118.02200 1.000 45.81000 24 LEU B N 1
ATOM 1396 C CA . LEU B 2 24 ? 80.87200 147.59800 119.28400 1.000 45.81000 24 LEU B CA 1
ATOM 1397 C C . LEU B 2 24 ? 79.37300 147.45600 119.05800 1.000 45.81000 24 LEU B C 1
ATOM 1398 O O . LEU B 2 24 ? 78.66000 146.90900 119.90500 1.000 45.81000 24 LEU B O 1
ATOM 1403 N N . GLU B 2 25 ? 78.88600 147.89700 117.89600 1.000 48.59000 25 GLU B N 1
ATOM 1404 C CA . GLU B 2 25 ? 77.50500 147.66200 117.50700 1.000 48.59000 25 GLU B CA 1
ATOM 1405 C C . GLU B 2 25 ? 77.22000 146.19700 117.21000 1.000 48.59000 25 GLU B C 1
ATOM 1406 O O . GLU B 2 25 ? 76.17300 145.68500 117.61800 1.000 48.59000 25 GLU B O 1
ATOM 1412 N N . GLN B 2 26 ? 78.12300 145.50800 116.51000 1.000 45.87000 26 GLN B N 1
ATOM 1413 C CA . GLN B 2 26 ? 77.87200 144.10400 116.21000 1.000 45.87000 26 GLN B CA 1
ATOM 1414 C C . GLN B 2 26 ? 78.09700 143.23200 117.44100 1.000 45.87000 26 GLN B C 1
ATOM 1415 O O . GLN B 2 26 ? 77.45200 142.18800 117.58600 1.000 45.87000 26 GLN B O 1
ATOM 1421 N N . LEU B 2 27 ? 78.92400 143.68500 118.37800 1.000 41.84000 27 LEU B N 1
ATOM 1422 C CA . LEU B 2 27 ? 79.00000 143.07200 119.69200 1.000 41.84000 27 LEU B CA 1
ATOM 1423 C C . LEU B 2 27 ? 77.75600 143.30400 120.53200 1.000 41.84000 27 LEU B C 1
ATOM 1424 O O . LEU B 2 27 ? 77.39600 142.42600 121.31700 1.000 41.84000 27 LEU B O 1
ATOM 1429 N N . ASN B 2 28 ? 77.11300 144.46800 120.39600 1.000 44.92000 28 ASN B N 1
ATOM 1430 C CA . ASN B 2 28 ? 75.92500 144.77800 121.18800 1.000 44.92000 28 ASN B CA 1
ATOM 1431 C C . ASN B 2 28 ? 74.76000 143.86400 120.84400 1.000 44.92000 28 ASN B C 1
ATOM 1432 O O . ASN B 2 28 ? 74.03200 143.41900 121.73500 1.000 44.92000 28 ASN B O 1
ATOM 1437 N N . ARG B 2 29 ? 74.57100 143.57000 119.56200 1.000 45.53000 29 ARG B N 1
ATOM 1438 C CA . ARG B 2 29 ? 73.49100 142.67700 119.16500 1.000 45.53000 29 ARG B CA 1
ATOM 1439 C C . ARG B 2 29 ? 73.80800 141.22400 119.48300 1.000 45.53000 29 ARG B C 1
ATOM 1440 O O . ARG B 2 29 ? 72.89100 140.41000 119.60700 1.000 45.53000 29 ARG B O 1
ATOM 1448 N N . TYR B 2 30 ? 75.08800 140.88500 119.63800 1.000 38.81000 30 TYR B N 1
ATOM 1449 C CA . TYR B 2 30 ? 75.45200 139.60000 120.21700 1.000 38.81000 30 TYR B CA 1
ATOM 1450 C C . TYR B 2 30 ? 75.11700 139.54700 121.69800 1.000 38.81000 30 TYR B C 1
ATOM 1451 O O . TYR B 2 30 ? 74.75300 138.48800 122.21400 1.000 38.81000 30 TYR B O 1
ATOM 1460 N N . PHE B 2 31 ? 75.22300 140.66900 122.39200 1.000 40.17000 31 PHE B N 1
ATOM 1461 C CA . PHE B 2 31 ? 74.96600 140.72100 123.82100 1.000 40.17000 31 PHE B CA 1
ATOM 1462 C C . PHE B 2 31 ? 73.48400 140.69300 124.14200 1.000 40.17000 31 PHE B C 1
ATOM 1463 O O . PHE B 2 31 ? 73.11500 140.44600 125.29200 1.000 40.17000 31 PHE B O 1
ATOM 1471 N N . GLN B 2 32 ? 72.62700 140.96800 123.16000 1.000 44.22000 32 GLN B N 1
ATOM 1472 C CA . GLN B 2 32 ? 71.19400 140.79900 123.35700 1.000 44.22000 32 GLN B CA 1
ATOM 1473 C C . GLN B 2 32 ? 70.66500 139.62000 122.55400 1.000 44.22000 32 GLN B C 1
ATOM 1474 O O . GLN B 2 32 ? 69.45700 139.36200 122.57800 1.000 44.22000 32 GLN B O 1
ATOM 1480 N N . SER B 2 33 ? 71.52500 138.91400 121.81800 1.000 40.84000 33 SER B N 1
ATOM 1481 C CA . SER B 2 33 ? 71.24000 137.50700 121.59600 1.000 40.84000 33 SER B CA 1
ATOM 1482 C C . SER B 2 33 ? 71.30800 136.87000 122.96800 1.000 40.84000 33 SER B C 1
ATOM 1483 O O . SER B 2 33 ? 70.28100 136.72800 123.63300 1.000 40.84000 33 SER B O 1
ATOM 1486 N N . GLY B 2 34 ? 72.52400 136.67300 123.46400 1.000 39.02000 34 GLY B N 1
ATOM 1487 C CA . GLY B 2 34 ? 72.78400 136.58100 124.88400 1.000 39.02000 34 GLY B CA 1
ATOM 1488 C C . GLY B 2 34 ? 72.09500 135.52100 125.70800 1.000 39.02000 34 GLY B C 1
ATOM 1489 O O . GLY B 2 34 ? 72.47600 134.35200 125.69900 1.000 39.02000 34 GLY B O 1
ATOM 1490 N N . ASN B 2 35 ? 71.08700 135.98000 126.45600 1.000 40.74000 35 ASN B 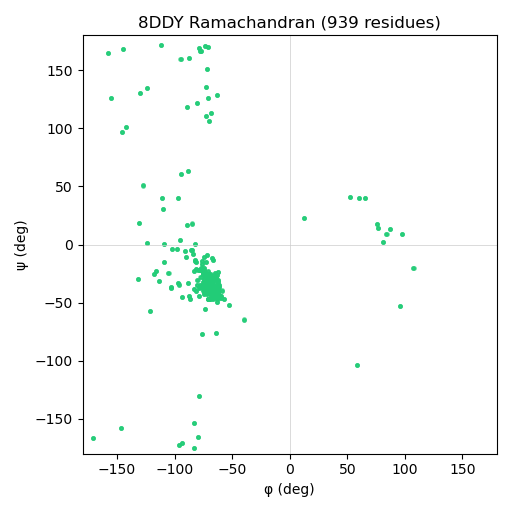N 1
ATOM 1491 C CA . ASN B 2 35 ? 70.37200 135.14700 127.41700 1.000 40.74000 35 ASN B CA 1
ATOM 1492 C C . ASN B 2 35 ? 69.62400 134.00500 126.74000 1.000 40.74000 35 ASN B C 1
ATOM 1493 O O . ASN B 2 35 ? 69.42500 132.94700 127.34400 1.000 40.74000 35 ASN B O 1
ATOM 1498 N N . MET B 2 36 ? 69.20200 134.19100 125.48800 1.000 38.18000 36 MET B N 1
ATOM 1499 C CA . MET B 2 36 ? 68.55800 133.09300 124.77800 1.000 38.18000 36 MET B CA 1
ATOM 1500 C C . MET B 2 36 ? 69.55400 132.02500 124.33900 1.000 38.18000 36 MET B C 1
ATOM 1501 O O . MET B 2 36 ? 69.21200 130.84000 124.31600 1.000 38.18000 36 MET B O 1
ATOM 1506 N N . ARG B 2 37 ? 70.77300 132.42200 123.95400 1.000 33.57000 37 ARG B N 1
ATOM 1507 C CA . ARG B 2 37 ? 71.80500 131.43900 123.63100 1.000 33.57000 37 ARG B CA 1
ATOM 1508 C C . ARG B 2 37 ? 72.19500 130.63200 124.85900 1.000 33.57000 37 ARG B C 1
ATOM 1509 O O . ARG B 2 37 ? 72.39800 129.42100 124.77000 1.000 33.57000 37 ARG B O 1
ATOM 1517 N N . VAL B 2 38 ? 72.25000 131.27800 126.02000 1.000 36.17000 38 VAL B N 1
ATOM 1518 C CA . VAL B 2 38 ? 72.52600 130.57500 127.26400 1.000 36.17000 38 VAL B CA 1
ATOM 1519 C C . VAL B 2 38 ? 71.35200 129.69400 127.66500 1.000 36.17000 38 VAL B C 1
ATOM 1520 O O . VAL B 2 38 ? 71.55100 128.59000 128.17800 1.000 36.17000 38 VAL B O 1
ATOM 1524 N N . LYS B 2 39 ? 70.11900 130.14000 127.41100 1.000 36.19000 39 LYS B N 1
ATOM 1525 C CA . LYS B 2 39 ? 68.94200 129.31700 127.68200 1.000 36.19000 39 LYS B CA 1
ATOM 1526 C C . LYS B 2 39 ? 68.90100 128.07300 126.79500 1.000 36.19000 39 LYS B C 1
ATOM 1527 O O . LYS B 2 39 ? 68.61300 126.97000 127.27600 1.000 36.19000 39 LYS B O 1
ATOM 1533 N N . ALA B 2 40 ? 69.21900 128.22600 125.51000 1.000 33.85000 40 ALA B N 1
ATOM 1534 C CA . ALA B 2 40 ? 69.34600 127.09600 124.60300 1.000 33.85000 40 ALA B CA 1
ATOM 1535 C C . ALA B 2 40 ? 70.49100 126.17000 124.97300 1.000 33.85000 40 ALA B C 1
ATOM 1536 O O . ALA B 2 40 ? 70.31900 124.95100 124.90200 1.000 33.85000 40 ALA B O 1
ATOM 1538 N N . ALA B 2 41 ? 71.63800 126.71200 125.38700 1.000 32.53000 41 ALA B N 1
ATOM 1539 C CA . ALA B 2 41 ? 72.73600 125.88200 125.85600 1.000 32.53000 41 ALA B CA 1
ATOM 1540 C C . ALA B 2 41 ? 72.41400 125.17400 127.16300 1.000 32.53000 41 ALA B C 1
ATOM 1541 O O . ALA B 2 41 ? 72.94700 124.09500 127.40800 1.000 32.53000 41 ALA B O 1
ATOM 1543 N N . LYS B 2 42 ? 71.56700 125.75600 128.01500 1.000 34.18000 42 LYS B N 1
ATOM 1544 C CA . LYS B 2 42 ? 71.13000 125.05600 129.22000 1.000 34.18000 42 LYS B CA 1
ATOM 1545 C C . LYS B 2 42 ? 70.16900 123.92600 128.89100 1.000 34.18000 42 LYS B C 1
ATOM 1546 O O . LYS B 2 42 ? 70.27200 122.84600 129.47900 1.000 34.18000 42 LYS B O 1
ATOM 1552 N N . THR B 2 43 ? 69.23800 124.16500 127.95900 1.000 32.93000 43 THR B N 1
ATOM 1553 C CA . THR B 2 43 ? 68.27600 123.14800 127.54700 1.000 32.93000 43 THR B CA 1
ATOM 1554 C C . THR B 2 43 ? 68.97000 121.96900 126.87700 1.000 32.93000 43 THR B C 1
ATOM 1555 O O . THR B 2 43 ? 68.66800 120.81100 127.18300 1.000 32.93000 43 THR B O 1
ATOM 1559 N N . ILE B 2 44 ? 69.93800 122.24800 126.00500 1.000 29.28000 44 ILE B N 1
ATOM 1560 C CA . ILE B 2 44 ? 70.68700 121.19200 125.33900 1.000 29.28000 44 ILE B CA 1
ATOM 1561 C C . ILE B 2 44 ? 71.59200 120.41900 126.29500 1.000 29.28000 44 ILE B C 1
ATOM 1562 O O . ILE B 2 44 ? 71.63900 119.18700 126.21700 1.000 29.28000 44 ILE B O 1
ATOM 1567 N N . SER B 2 45 ? 72.26700 121.09000 127.23000 1.000 30.96000 45 SER B N 1
ATOM 1568 C CA . SER B 2 45 ? 73.20400 120.42400 128.13100 1.000 30.96000 45 SER B CA 1
ATOM 1569 C C . SER B 2 45 ? 72.54300 119.45800 129.10300 1.000 30.96000 45 SER B C 1
ATOM 1570 O O . SER B 2 45 ? 73.18300 118.48400 129.51000 1.000 30.96000 45 SER B O 1
ATOM 1573 N N . SER B 2 46 ? 71.29600 119.69400 129.48400 1.000 31.90000 46 SER B N 1
ATOM 1574 C CA . SER B 2 46 ? 70.57100 118.76200 130.33400 1.000 31.90000 46 SER B CA 1
ATOM 1575 C C . SER B 2 46 ? 69.93400 117.62500 129.55800 1.000 31.90000 46 SER B C 1
ATOM 1576 O O . SER B 2 46 ? 69.93900 116.48700 130.02600 1.000 31.90000 46 SER B O 1
ATOM 1579 N N . SER B 2 47 ? 69.40600 117.90200 128.36800 1.000 27.33000 47 SER B N 1
ATOM 1580 C CA . SER B 2 47 ? 68.66500 116.92400 127.59000 1.000 27.33000 47 SER B CA 1
ATOM 1581 C C . SER B 2 47 ? 69.40300 116.48800 126.33300 1.000 27.33000 47 SER B C 1
ATOM 1582 O O . SER B 2 47 ? 68.77600 116.30200 125.28900 1.000 27.33000 47 SER B O 1
ATOM 1585 N N . ALA B 2 48 ? 70.71900 116.30300 126.41200 1.000 23.65000 48 ALA B N 1
ATOM 1586 C CA . ALA B 2 48 ? 71.50100 115.98400 125.22300 1.000 23.65000 48 ALA B CA 1
ATOM 1587 C C . ALA B 2 48 ? 71.27700 114.54800 124.78000 1.000 23.65000 48 ALA B C 1
ATOM 1588 O O . ALA B 2 48 ? 71.16700 114.26700 123.58200 1.000 23.65000 48 ALA B O 1
ATOM 1590 N N . SER B 2 49 ? 71.21100 113.62400 125.74200 1.000 21.86000 49 SER B N 1
ATOM 1591 C CA . SER B 2 49 ? 70.95900 112.22000 125.43500 1.000 21.86000 49 SER B CA 1
ATOM 1592 C C . SER B 2 49 ? 69.57600 112.02700 124.84000 1.000 21.86000 49 SER B C 1
ATOM 1593 O O . SER B 2 49 ? 69.39900 111.23500 123.91300 1.000 21.86000 49 SER B O 1
ATOM 1596 N N . SER B 2 50 ? 68.58700 112.76200 125.35700 1.000 21.98000 50 SER B N 1
ATOM 1597 C CA . SER B 2 50 ? 67.23400 112.71500 124.81100 1.000 21.98000 50 SER B CA 1
ATOM 1598 C C . SER B 2 50 ? 67.18000 113.25600 123.38900 1.000 21.98000 50 SER B C 1
ATOM 1599 O O . SER B 2 50 ? 66.48700 112.69400 122.53700 1.000 21.98000 50 SER B O 1
ATOM 1602 N N . ILE B 2 51 ? 67.93100 114.32600 123.11100 1.000 21.40000 51 ILE B N 1
ATOM 1603 C CA . ILE B 2 51 ? 68.00300 114.90100 121.76900 1.000 21.40000 51 ILE B CA 1
ATOM 1604 C C . ILE B 2 51 ? 68.63800 113.91700 120.79400 1.000 21.40000 51 ILE B C 1
ATOM 1605 O O . ILE B 2 51 ? 68.13100 113.71400 119.68500 1.000 21.40000 51 ILE B O 1
ATOM 1610 N N . ILE B 2 52 ? 69.71600 113.24800 121.21300 1.000 18.81000 52 ILE B N 1
ATOM 1611 C CA . ILE B 2 52 ? 70.38200 112.27100 120.35300 1.000 18.81000 52 ILE B CA 1
ATOM 1612 C C . ILE B 2 52 ? 69.50500 111.03800 120.14400 1.000 18.81000 52 ILE B C 1
ATOM 1613 O O . ILE B 2 52 ? 69.42900 110.51300 119.03200 1.000 18.81000 52 ILE B O 1
ATOM 1618 N N . SER B 2 53 ? 68.79100 110.60000 121.18800 1.000 19.75000 53 SER B N 1
ATOM 1619 C CA . SER B 2 53 ? 67.87300 109.46700 121.08600 1.000 19.75000 53 SER B CA 1
ATOM 1620 C C . SER B 2 53 ? 66.73100 109.74400 120.12000 1.000 19.75000 53 SER B C 1
ATOM 1621 O O . SER B 2 53 ? 66.39100 108.89200 119.29300 1.000 19.75000 53 SER B O 1
ATOM 1624 N N . LYS B 2 54 ? 66.14100 110.94000 120.19500 1.000 20.10000 54 LYS B N 1
ATOM 1625 C CA . LYS B 2 54 ? 65.09800 111.33100 119.25700 1.000 20.10000 54 LYS B CA 1
ATOM 1626 C C . LYS B 2 54 ? 65.62900 111.53700 117.84800 1.000 20.10000 54 LYS B C 1
ATOM 1627 O O . LYS B 2 54 ? 64.90700 111.27600 116.88800 1.000 20.10000 54 LYS B O 1
ATOM 1633 N N . THR B 2 55 ? 66.86700 112.01200 117.70700 1.000 20.09000 55 THR B N 1
ATOM 1634 C CA . THR B 2 55 ? 67.49000 112.17600 116.39600 1.000 20.09000 55 THR B CA 1
ATOM 1635 C C . THR B 2 55 ? 67.71100 110.83800 115.70000 1.000 20.09000 55 THR B C 1
ATOM 1636 O O . THR B 2 55 ? 67.40600 110.70300 114.51100 1.000 20.09000 55 THR B O 1
ATOM 1640 N N . VAL B 2 56 ? 68.21900 109.84300 116.42600 1.000 19.15000 56 VAL B N 1
ATOM 1641 C CA . VAL B 2 56 ? 68.38600 108.50600 115.86300 1.000 19.15000 56 VAL B CA 1
ATOM 1642 C C . VAL B 2 56 ? 67.04300 107.82900 115.60900 1.000 19.15000 56 VAL B C 1
ATOM 1643 O O . VAL B 2 56 ? 66.86500 107.18300 114.57300 1.000 19.15000 56 VAL B O 1
ATOM 1647 N N . ALA B 2 57 ? 66.06500 108.02400 116.49400 1.000 20.39000 57 ALA B N 1
ATOM 1648 C CA . ALA B 2 57 ? 64.79700 107.31700 116.40400 1.000 20.39000 57 ALA B CA 1
ATOM 1649 C C . ALA B 2 57 ? 63.91500 107.78000 115.25500 1.000 20.39000 57 ALA B C 1
ATOM 1650 O O . ALA B 2 57 ? 62.90100 107.13200 114.98300 1.000 20.39000 57 ALA B O 1
ATOM 1652 N N . LYS B 2 58 ? 64.26700 108.86900 114.56900 1.000 22.54000 58 LYS B N 1
ATOM 1653 C CA . LYS B 2 58 ? 63.45100 109.36300 113.47000 1.000 22.54000 58 LYS B CA 1
ATOM 1654 C C . LYS B 2 58 ? 64.23100 109.49100 112.16800 1.000 22.54000 58 LYS B C 1
ATOM 1655 O O . LYS B 2 58 ? 63.66000 109.91300 111.16300 1.000 22.54000 58 LYS B O 1
ATOM 1661 N N . SER B 2 59 ? 65.51300 109.13800 112.14700 1.000 20.86000 59 SER B N 1
ATOM 1662 C CA . SER B 2 59 ? 66.25200 109.21100 110.89200 1.000 20.86000 59 SER B CA 1
ATOM 1663 C C . SER B 2 59 ? 67.04400 107.95500 110.58000 1.000 20.86000 59 SER B C 1
ATOM 1664 O O . SER B 2 59 ? 67.25700 107.62900 109.41100 1.000 20.86000 59 SER B O 1
ATOM 1667 N N . LEU B 2 60 ? 67.48800 107.24200 111.60400 1.000 19.56000 60 LEU B N 1
ATOM 1668 C CA . LEU B 2 60 ? 68.37800 106.11200 111.40300 1.000 19.56000 60 LEU B CA 1
ATOM 1669 C C . LEU B 2 60 ? 67.77500 104.77500 111.75100 1.000 19.56000 60 LEU B C 1
ATOM 1670 O O . LEU B 2 60 ? 68.13800 103.78200 111.11800 1.000 19.56000 60 LEU B O 1
ATOM 1675 N N . LEU B 2 61 ? 66.87500 104.70100 112.71300 1.000 20.84000 61 LEU B N 1
ATOM 1676 C CA . LEU B 2 61 ? 66.39000 103.40800 113.14300 1.000 20.84000 61 LEU B CA 1
ATOM 1677 C C . LEU B 2 61 ? 65.34300 102.83600 112.19200 1.000 20.84000 61 LEU B C 1
ATOM 1678 O O . LEU B 2 61 ? 64.84200 103.49500 111.28100 1.000 20.84000 61 LEU B O 1
ATOM 1683 N N . TYR B 2 62 ? 65.05200 101.56600 112.44300 1.000 24.18000 62 TYR B N 1
ATOM 1684 C CA . TYR B 2 62 ? 63.95100 100.76200 111.91400 1.000 24.18000 62 TYR B CA 1
ATOM 1685 C C . TYR B 2 62 ? 64.11200 100.57300 110.40700 1.000 24.18000 62 TYR B C 1
ATOM 1686 O O . TYR B 2 62 ? 63.15800 100.61600 109.63500 1.000 24.18000 62 TYR B O 1
ATOM 1695 N N . GLY B 2 63 ? 65.35400 100.35100 110.00400 1.000 24.42000 63 GLY B N 1
ATOM 1696 C CA . GLY B 2 63 ? 65.67400 100.16800 108.61100 1.000 24.42000 63 GLY B CA 1
ATOM 1697 C C . GLY B 2 63 ? 66.81600 99.19400 108.46000 1.000 24.42000 63 GLY B C 1
ATOM 1698 O O . GLY B 2 63 ? 67.09400 98.39200 109.35100 1.000 24.42000 63 GLY B O 1
ATOM 1699 N N . ASP B 2 64 ? 67.49000 99.28100 107.32000 1.000 23.76000 64 ASP B N 1
ATOM 1700 C CA . ASP B 2 64 ? 68.53700 98.33400 106.97600 1.000 23.76000 64 ASP B CA 1
ATOM 1701 C C . ASP B 2 64 ? 69.91500 98.77300 107.43500 1.000 23.76000 64 ASP B C 1
ATOM 1702 O O . ASP B 2 64 ? 70.86700 98.00200 107.28900 1.000 23.76000 64 ASP B O 1
ATOM 1707 N N . ILE B 2 65 ? 70.05600 99.98300 107.97600 1.000 18.72000 65 ILE B N 1
ATOM 1708 C CA . ILE B 2 65 ? 71.37200 100.43400 108.40700 1.000 18.72000 65 ILE B CA 1
ATOM 1709 C C . ILE B 2 65 ? 71.76200 99.80900 109.74500 1.000 18.72000 65 ILE B C 1
ATOM 1710 O O . ILE B 2 65 ? 72.95400 99.69700 110.04100 1.000 18.72000 65 ILE B O 1
ATOM 1715 N N . THR B 2 66 ? 70.79500 99.34600 110.54200 1.000 18.64000 66 THR B N 1
ATOM 1716 C CA . THR B 2 66 ? 71.06400 98.72900 111.83200 1.000 18.64000 66 THR B CA 1
ATOM 1717 C C . THR B 2 66 ? 70.97300 97.21300 111.77900 1.000 18.64000 66 THR B C 1
ATOM 1718 O O . THR B 2 66 ? 71.22800 96.55000 112.78500 1.000 18.64000 66 THR B O 1
ATOM 1722 N N . LEU B 2 67 ? 70.61000 96.66500 110.65400 1.000 19.27000 67 LEU B N 1
ATOM 1723 C CA . LEU B 2 67 ? 70.57500 95.25700 110.31500 1.000 19.27000 67 LEU B CA 1
ATOM 1724 C C . LEU B 2 67 ? 71.93500 94.84000 109.77700 1.000 19.27000 67 LEU B C 1
ATOM 1725 O O . LEU B 2 67 ? 72.73600 95.70300 109.41400 1.000 19.27000 67 LEU B O 1
ATOM 1730 N N . PRO B 2 68 ? 72.27400 93.51600 109.76400 1.000 17.99000 68 PRO B N 1
ATOM 1731 C CA . PRO B 2 68 ? 73.62000 93.10900 109.33700 1.000 17.99000 68 PRO B CA 1
ATOM 1732 C C . PRO B 2 68 ? 73.97700 93.42900 107.90000 1.000 17.99000 68 PRO B C 1
ATOM 1733 O O . PRO B 2 68 ? 73.24100 93.10300 106.96800 1.000 17.99000 68 PRO B O 1
ATOM 1737 N N . GLY B 2 69 ? 75.12100 94.07800 107.73000 1.000 17.99000 69 GLY B N 1
ATOM 1738 C CA . GLY B 2 69 ? 75.49900 94.62900 106.45200 1.000 17.99000 69 GLY B CA 1
ATOM 1739 C C . GLY B 2 69 ? 75.39200 96.13500 106.46600 1.000 17.99000 69 GLY B C 1
ATOM 1740 O O . GLY B 2 69 ? 76.00600 96.81600 105.64400 1.000 17.99000 69 GLY B O 1
ATOM 1741 N N . GLY B 2 70 ? 74.61900 96.66400 107.40700 1.000 17.97000 70 GLY B N 1
ATOM 1742 C CA . GLY B 2 70 ? 74.50200 98.09600 107.58600 1.000 17.97000 70 GLY B CA 1
ATOM 1743 C C . GLY B 2 70 ? 75.69100 98.64800 108.33700 1.000 17.97000 70 GLY B C 1
ATOM 1744 O O . GLY B 2 70 ? 76.50200 97.89300 108.85200 1.000 17.97000 70 GLY B O 1
ATOM 1754 N N . MET B 2 72 ? 75.52600 100.59200 110.90900 1.000 16.13000 72 MET B N 1
ATOM 1755 C CA . MET B 2 72 ? 75.21700 100.79400 112.31200 1.000 16.13000 72 MET B CA 1
ATOM 1756 C C . MET B 2 72 ? 75.02200 99.43000 112.95300 1.000 16.13000 72 MET B C 1
ATOM 1757 O O . MET B 2 72 ? 74.36900 99.28800 113.97500 1.000 16.13000 72 MET B O 1
ATOM 1762 N N . TYR B 2 73 ? 75.60800 98.42300 112.31100 1.000 15.91000 73 TYR B N 1
ATOM 1763 C CA . TYR B 2 73 ? 75.68600 97.07000 112.81200 1.000 15.91000 73 TYR B CA 1
ATOM 1764 C C . TYR B 2 73 ? 77.16000 96.69200 112.83100 1.000 15.91000 73 TYR B C 1
ATOM 1765 O O . TYR B 2 73 ? 77.86400 96.92700 111.84200 1.000 15.91000 73 TYR B O 1
ATOM 1774 N N . PRO B 2 74 ? 77.660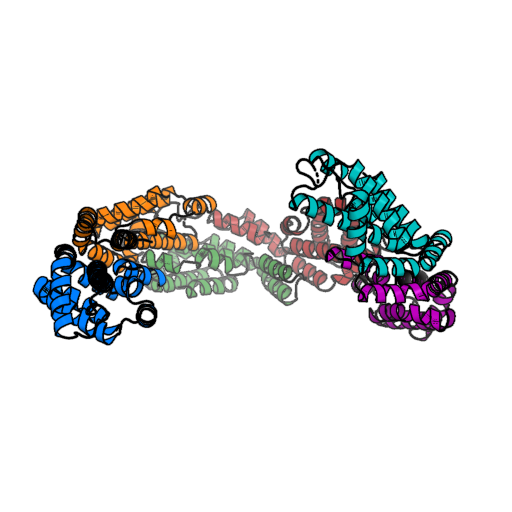00 96.07700 113.90400 1.000 15.63000 74 PRO B N 1
ATOM 1775 C CA . PRO B 2 74 ? 77.03100 95.66800 115.15600 1.000 15.63000 74 PRO B CA 1
ATOM 1776 C C . PRO B 2 74 ? 76.94500 96.80000 116.18200 1.000 15.63000 74 PRO B C 1
ATOM 1777 O O . PRO B 2 74 ? 76.86900 97.94700 115.78200 1.000 15.63000 74 PRO B O 1
ATOM 1781 N N . THR B 2 75 ? 76.90600 96.46600 117.47200 1.000 16.29000 75 THR B N 1
ATOM 1782 C CA . THR B 2 75 ? 76.69600 97.46100 118.52300 1.000 16.29000 75 THR B CA 1
ATOM 1783 C C . THR B 2 75 ? 77.83100 98.47300 118.59800 1.000 16.29000 75 THR B C 1
ATOM 1784 O O . THR B 2 75 ? 77.63000 99.60400 119.04600 1.000 16.29000 75 THR B O 1
ATOM 1788 N N . ARG B 2 76 ? 79.03600 98.06800 118.20100 1.000 15.90000 76 ARG B N 1
ATOM 1789 C CA . ARG B 2 76 ? 80.19100 98.95500 118.21100 1.000 15.90000 76 ARG B CA 1
ATOM 1790 C C . ARG B 2 76 ? 80.01600 100.09600 117.22100 1.000 15.90000 76 ARG B C 1
ATOM 1791 O O . ARG B 2 76 ? 80.31400 101.25600 117.52500 1.000 15.90000 76 ARG B O 1
ATOM 1799 N N . ARG B 2 77 ? 79.47000 99.78600 116.04600 1.000 14.74000 77 ARG B N 1
ATOM 1800 C CA . ARG B 2 77 ? 79.20200 100.80300 115.04200 1.000 14.74000 77 ARG B CA 1
ATOM 1801 C C . ARG B 2 77 ? 78.03600 101.70200 115.43000 1.000 14.74000 77 ARG B C 1
ATOM 1802 O O . ARG B 2 77 ? 78.07200 102.90600 115.15000 1.000 14.74000 77 ARG B O 1
ATOM 1810 N N . TYR B 2 78 ? 77.01400 101.15000 116.09100 1.000 14.39000 78 TYR B N 1
ATOM 1811 C CA . TYR B 2 78 ? 75.94900 101.96000 116.67400 1.000 14.39000 78 TYR B CA 1
ATOM 1812 C C . TYR B 2 78 ? 76.48400 102.92700 117.71900 1.000 14.39000 78 TYR B C 1
ATOM 1813 O O . TYR B 2 78 ? 76.08900 104.09600 117.72600 1.000 14.39000 78 TYR B O 1
ATOM 1822 N N . ALA B 2 79 ? 77.35400 102.45300 118.61100 1.000 14.35000 79 ALA B N 1
ATOM 1823 C CA . ALA B 2 79 ? 77.92800 103.30400 119.64200 1.000 14.35000 79 ALA B CA 1
ATOM 1824 C C . ALA B 2 79 ? 78.81000 104.38800 119.05200 1.000 14.35000 79 ALA B C 1
ATOM 1825 O O . ALA B 2 79 ? 78.81300 105.51600 119.55300 1.000 14.35000 79 ALA B O 1
ATOM 1827 N N . ALA B 2 80 ? 79.54200 104.06700 117.98400 1.000 13.75000 80 ALA B N 1
ATOM 1828 C CA . ALA B 2 80 ? 80.35000 105.05700 117.28700 1.000 13.75000 80 ALA B CA 1
ATOM 1829 C C . ALA B 2 80 ? 79.49400 106.13700 116.64400 1.000 13.75000 80 ALA B C 1
ATOM 1830 O O . ALA B 2 80 ? 79.82500 107.32100 116.73900 1.000 13.75000 80 ALA B O 1
ATOM 1832 N N . CYS B 2 81 ? 78.38200 105.75000 116.00700 1.000 15.07000 81 CYS B N 1
ATOM 1833 C CA . CYS B 2 81 ? 77.44200 106.72000 115.44200 1.000 15.07000 81 CYS B CA 1
ATOM 1834 C C . CYS B 2 81 ? 76.82300 107.60100 116.51200 1.000 15.07000 81 CYS B C 1
ATOM 1835 O O . CYS B 2 81 ? 76.63800 108.80600 116.31100 1.000 15.07000 81 CYS B O 1
ATOM 1838 N N . LEU B 2 82 ? 76.50000 107.00500 117.65100 1.000 14.85000 82 LEU B N 1
ATOM 1839 C CA . LEU B 2 82 ? 75.88700 107.73000 118.75000 1.000 14.85000 82 LEU B CA 1
ATOM 1840 C C . LEU B 2 82 ? 76.83900 108.76200 119.34400 1.000 14.85000 82 LEU B C 1
ATOM 1841 O O . LEU B 2 82 ? 76.44600 109.91000 119.59500 1.000 14.85000 82 LEU B O 1
ATOM 1846 N N . ARG B 2 83 ? 78.11100 108.40200 119.52100 1.000 15.64000 83 ARG B N 1
ATOM 1847 C CA . ARG B 2 83 ? 79.04000 109.40700 120.02600 1.000 15.64000 83 ARG B CA 1
ATOM 1848 C C . ARG B 2 83 ? 79.43200 110.42200 118.95700 1.000 15.64000 83 ARG B C 1
ATOM 1849 O O . ARG B 2 83 ? 79.76300 111.55700 119.30300 1.000 15.64000 83 ARG B O 1
ATOM 1857 N N . ASP B 2 84 ? 79.35000 110.06600 117.67000 1.000 15.03000 84 ASP B N 1
ATOM 1858 C CA . ASP B 2 84 ? 79.52200 111.05300 116.60400 1.000 15.03000 84 ASP B CA 1
ATOM 1859 C C . ASP B 2 84 ? 78.43700 112.11400 116.63200 1.000 15.03000 84 ASP B C 1
ATOM 1860 O O . ASP B 2 84 ? 78.71800 113.30700 116.49300 1.000 15.03000 84 ASP B O 1
ATOM 1865 N N . LEU B 2 85 ? 77.18700 111.69000 116.78300 1.000 14.86000 85 LEU B N 1
ATOM 1866 C CA . LEU B 2 85 ? 76.08500 112.64100 116.84000 1.000 14.86000 85 LEU B CA 1
ATOM 1867 C C . LEU B 2 85 ? 76.14700 113.48000 118.10700 1.000 14.86000 85 LEU B C 1
ATOM 1868 O O . LEU B 2 85 ? 75.77700 114.65900 118.09600 1.000 14.86000 85 LEU B O 1
ATOM 1873 N N . THR B 2 86 ? 76.64200 112.89800 119.19900 1.000 15.68000 86 THR B N 1
ATOM 1874 C CA . THR B 2 86 ? 76.87300 113.67500 120.40700 1.000 15.68000 86 THR B CA 1
ATOM 1875 C C . THR B 2 86 ? 77.98100 114.71200 120.22800 1.000 15.68000 86 THR B C 1
ATOM 1876 O O . THR B 2 86 ? 77.84900 115.82700 120.73800 1.000 15.68000 86 THR B O 1
ATOM 1880 N N . TYR B 2 87 ? 79.04800 114.37500 119.48600 1.000 16.55000 87 TYR B N 1
ATOM 1881 C CA . TYR B 2 87 ? 80.06500 115.35500 119.09900 1.000 16.55000 87 TYR B CA 1
ATOM 1882 C C . TYR B 2 87 ? 79.46700 116.49000 118.28800 1.000 16.55000 87 TYR B C 1
ATOM 1883 O O . TYR B 2 87 ? 79.78600 117.65800 118.51800 1.000 16.55000 87 TYR B O 1
ATOM 1892 N N . PHE B 2 88 ? 78.62600 116.15000 117.31000 1.000 15.92000 88 PHE B N 1
ATOM 1893 C CA . PHE B 2 88 ? 78.02000 117.15500 116.43900 1.000 15.92000 88 PHE B CA 1
ATOM 1894 C C . PHE B 2 88 ? 77.12700 118.10000 117.22400 1.000 15.92000 88 PHE B C 1
ATOM 1895 O O . PHE B 2 88 ? 77.22100 119.31900 117.06800 1.000 15.92000 88 PHE B O 1
ATOM 1903 N N . LEU B 2 89 ? 76.30500 117.55400 118.12300 1.000 18.12000 89 LEU B N 1
ATOM 1904 C CA . LEU B 2 89 ? 75.44500 118.37900 118.96700 1.000 18.12000 89 LEU B CA 1
ATOM 1905 C C . LEU B 2 89 ? 76.24800 119.25000 119.93000 1.000 18.12000 89 LEU B C 1
ATOM 1906 O O . LEU B 2 89 ? 75.94100 120.43400 120.09400 1.000 18.12000 89 LEU B O 1
ATOM 1911 N N . ARG B 2 90 ? 77.30500 118.70100 120.54000 1.000 20.69000 90 ARG B N 1
ATOM 1912 C CA . ARG B 2 90 ? 78.09000 119.46300 121.50600 1.000 20.69000 90 ARG B CA 1
ATOM 1913 C C . ARG B 2 90 ? 78.88200 120.58000 120.84000 1.000 20.69000 90 ARG B C 1
ATOM 1914 O O . ARG B 2 90 ? 78.92300 121.70500 121.34500 1.000 20.69000 90 ARG B O 1
ATOM 1922 N N . TYR B 2 91 ? 79.47900 120.31500 119.68900 1.000 20.84000 91 TYR B N 1
ATOM 1923 C CA . TYR B 2 91 ? 80.23200 121.36500 119.03400 1.000 20.84000 91 TYR B CA 1
ATOM 1924 C C . TYR B 2 91 ? 79.34900 122.36900 118.32200 1.000 20.84000 91 TYR B C 1
ATOM 1925 O O . TYR B 2 91 ? 79.73000 123.53600 118.24900 1.000 20.84000 91 TYR B O 1
ATOM 1934 N N . ALA B 2 92 ? 78.15300 121.98100 117.86700 1.000 21.46000 92 ALA B N 1
ATOM 1935 C CA . ALA B 2 92 ? 77.19100 122.96800 117.40900 1.000 21.46000 92 ALA B CA 1
ATOM 1936 C C . ALA B 2 92 ? 76.67700 123.84100 118.54300 1.000 21.46000 92 ALA B C 1
ATOM 1937 O O . ALA B 2 92 ? 76.46600 125.03300 118.33600 1.000 21.46000 92 ALA B O 1
ATOM 1939 N N . THR B 2 93 ? 76.49700 123.28800 119.74600 1.000 22.77000 93 THR B N 1
ATOM 1940 C CA . THR B 2 93 ? 76.12200 124.10100 120.89900 1.000 22.77000 93 THR B CA 1
ATOM 1941 C C . THR B 2 93 ? 77.23500 125.05800 121.30800 1.000 22.77000 93 THR B C 1
ATOM 1942 O O . THR B 2 93 ? 76.95400 126.20000 121.68300 1.000 22.77000 93 THR B O 1
ATOM 1946 N N . TYR B 2 94 ? 78.49300 124.61300 121.23400 1.000 23.22000 94 TYR B N 1
ATOM 1947 C CA . TYR B 2 94 ? 79.63300 125.49600 121.47500 1.000 23.22000 94 TYR B CA 1
ATOM 1948 C C . TYR B 2 94 ? 79.68800 126.62200 120.45800 1.000 23.22000 94 TYR B C 1
ATOM 1949 O O . TYR B 2 94 ? 79.90900 127.77700 120.82300 1.000 23.22000 94 TYR B O 1
ATOM 1958 N N . ALA B 2 95 ? 79.48900 126.30200 119.17900 1.000 25.31000 95 ALA B N 1
ATOM 1959 C CA . ALA B 2 95 ? 79.54700 127.31200 118.13200 1.000 25.31000 95 ALA B CA 1
ATOM 1960 C C . ALA B 2 95 ? 78.34700 128.24000 118.16600 1.000 25.31000 95 ALA B C 1
ATOM 1961 O O . ALA B 2 95 ? 78.43800 129.37100 117.69100 1.000 25.31000 95 ALA B O 1
ATOM 1963 N N . MET B 2 96 ? 77.21800 127.77700 118.69600 1.000 27.02000 96 MET B N 1
ATOM 1964 C CA . MET B 2 96 ? 76.05500 128.63000 118.87700 1.000 27.02000 96 MET B CA 1
ATOM 1965 C C . MET B 2 96 ? 76.25000 129.58300 120.03900 1.000 27.02000 96 MET B C 1
ATOM 1966 O O . MET B 2 96 ? 75.87900 130.75500 119.95600 1.000 27.02000 96 MET B O 1
ATOM 1971 N N . LEU B 2 97 ? 76.80600 129.08300 121.13900 1.000 28.95000 97 LEU B N 1
ATOM 1972 C CA . LEU B 2 97 ? 77.03100 129.91800 122.31000 1.000 28.95000 97 LEU B CA 1
ATOM 1973 C C . LEU B 2 97 ? 78.11000 130.95700 122.04600 1.000 28.95000 97 LEU B C 1
ATOM 1974 O O . LEU B 2 97 ? 78.04700 132.07500 122.56100 1.000 28.95000 97 LEU B O 1
ATOM 1979 N N . ALA B 2 98 ? 79.08600 130.61200 121.22300 1.000 29.96000 98 ALA B N 1
ATOM 1980 C CA . ALA B 2 98 ? 80.14500 131.51200 120.80900 1.000 29.96000 98 ALA B CA 1
ATOM 1981 C C . ALA B 2 98 ? 79.73900 132.41800 119.66100 1.000 29.96000 98 ALA B C 1
ATOM 1982 O O . ALA B 2 98 ? 80.44300 133.39500 119.39900 1.000 29.96000 98 ALA B O 1
ATOM 1984 N N . ALA B 2 99 ? 78.62500 132.10400 118.99300 1.000 30.08000 99 ALA B N 1
ATOM 1985 C CA . ALA B 2 99 ? 78.15600 132.72300 117.74700 1.000 30.08000 99 ALA B CA 1
ATOM 1986 C C . ALA B 2 99 ? 79.22900 132.72200 116.66900 1.000 30.08000 99 ALA B C 1
ATOM 1987 O O . ALA B 2 99 ? 79.36900 133.67400 115.90400 1.000 30.08000 99 ALA B O 1
ATOM 1989 N N . ASP B 2 100 ? 79.95800 131.61800 116.57300 1.000 32.53000 100 ASP B N 1
ATOM 1990 C CA . ASP B 2 100 ? 81.06600 131.60400 115.63700 1.000 32.53000 100 ASP B CA 1
ATOM 1991 C C . ASP B 2 100 ? 81.34200 130.16000 115.23500 1.000 32.53000 100 ASP B C 1
ATOM 1992 O O . ASP B 2 100 ? 81.57600 129.31000 116.09900 1.000 32.53000 100 ASP B O 1
ATOM 1997 N N . PRO B 2 101 ? 81.36400 129.85300 113.94000 1.000 30.53000 101 PRO B N 1
ATOM 1998 C CA . PRO B 2 101 ? 81.58000 128.46800 113.50800 1.000 30.53000 101 PRO B CA 1
ATOM 1999 C C . PRO B 2 101 ? 83.03500 128.04100 113.41200 1.000 30.53000 101 PRO B C 1
ATOM 2000 O O . PRO B 2 101 ? 83.32700 127.05800 112.72700 1.000 30.53000 101 PRO B O 1
ATOM 2004 N N . SER B 2 102 ? 83.95800 128.76600 114.04700 1.000 31.89000 102 SER B N 1
ATOM 2005 C CA . SER B 2 102 ? 85.36900 128.39900 113.96400 1.000 31.89000 102 SER B CA 1
ATOM 2006 C C . SER B 2 102 ? 85.68900 127.13800 114.75200 1.000 31.89000 102 SER B C 1
ATOM 2007 O O . SER B 2 102 ? 86.59200 126.39100 114.36600 1.000 31.89000 102 SER B O 1
ATOM 2010 N N . ILE B 2 103 ? 84.97300 126.88100 115.85000 1.000 30.11000 103 ILE B N 1
ATOM 2011 C CA . ILE B 2 103 ? 85.18400 125.64900 116.60900 1.000 30.11000 103 ILE B CA 1
ATOM 2012 C C . ILE B 2 103 ? 84.63100 124.42800 115.88900 1.000 30.11000 103 ILE B C 1
ATOM 2013 O O . ILE B 2 103 ? 85.00100 123.30000 116.22600 1.000 30.11000 103 ILE B O 1
ATOM 2018 N N . LEU B 2 104 ? 83.78700 124.62100 114.87800 1.000 28.21000 104 LEU B N 1
ATOM 2019 C CA . LEU B 2 104 ? 83.28500 123.54500 114.04100 1.000 28.21000 104 LEU B CA 1
ATOM 2020 C C . LEU B 2 104 ? 84.26900 123.14900 112.95900 1.000 28.21000 104 LEU B C 1
ATOM 2021 O O . LEU B 2 104 ? 84.11300 122.09500 112.34600 1.000 28.21000 104 LEU B O 1
ATOM 2026 N N . ASP B 2 105 ? 85.25000 123.95600 112.70900 1.000 30.08000 105 ASP B N 1
ATOM 2027 C CA . ASP B 2 105 ? 86.15100 123.72300 111.59400 1.000 30.08000 105 ASP B CA 1
ATOM 2028 C C . ASP B 2 105 ? 87.48500 123.15500 112.03600 1.000 30.08000 105 ASP B C 1
ATOM 2029 O O . ASP B 2 105 ? 88.04200 122.30600 111.34500 1.000 30.08000 105 ASP B O 1
ATOM 2034 N N . GLU B 2 106 ? 88.00000 123.58300 113.17900 1.000 31.86000 106 GLU B N 1
ATOM 2035 C CA . GLU B 2 106 ? 89.26000 123.07600 113.68400 1.000 31.86000 106 GLU B CA 1
ATOM 2036 C C . GLU B 2 106 ? 89.08700 121.97400 114.72900 1.000 31.86000 106 GLU B C 1
ATOM 2037 O O . GLU B 2 106 ? 90.08300 121.39800 115.16700 1.000 31.86000 106 GLU B O 1
ATOM 2043 N N . ARG B 2 107 ? 87.85800 121.64600 115.11600 1.000 29.57000 107 ARG B N 1
ATOM 2044 C CA . ARG B 2 107 ? 87.61000 120.46000 115.92700 1.000 29.57000 107 ARG B CA 1
ATOM 2045 C C . ARG B 2 107 ? 86.77000 119.39000 115.27300 1.000 29.57000 107 ARG B C 1
ATOM 2046 O O . ARG B 2 107 ? 86.85700 118.24000 115.70700 1.000 29.57000 107 ARG B O 1
ATOM 2054 N N . VAL B 2 108 ? 85.94700 119.70800 114.27900 1.000 26.01000 108 VAL B N 1
ATOM 2055 C CA . VAL B 2 108 ? 85.00000 118.71900 113.78400 1.000 26.01000 108 VAL B CA 1
ATOM 2056 C C . VAL B 2 108 ? 85.23500 118.46500 112.30600 1.000 26.01000 108 VAL B C 1
ATOM 2057 O O . VAL B 2 108 ? 85.48900 117.32800 111.90100 1.000 26.01000 108 VAL B O 1
ATOM 2061 N N . LEU B 2 109 ? 85.17100 119.51500 111.49700 1.000 26.68000 109 LEU B N 1
ATOM 2062 C CA . LEU B 2 109 ? 85.13400 119.37900 110.04400 1.000 26.68000 109 LEU B CA 1
ATOM 2063 C C . LEU B 2 109 ? 86.53600 119.49300 109.47700 1.000 26.68000 109 LEU B C 1
ATOM 2064 O O . LEU B 2 109 ? 86.83000 120.38100 108.67900 1.000 26.68000 109 LEU B O 1
ATOM 2069 N N . GLN B 2 110 ? 87.41800 118.58600 109.87500 1.000 27.26000 110 GLN B N 1
ATOM 2070 C CA . GLN B 2 110 ? 88.76500 118.62600 109.32700 1.000 27.26000 110 GLN B CA 1
ATOM 2071 C C . GLN B 2 110 ? 89.26600 117.21100 109.10900 1.000 27.26000 110 GLN B C 1
ATOM 2072 O O . GLN B 2 110 ? 89.67200 116.52900 110.05300 1.000 27.26000 110 GLN B O 1
ATOM 2078 N N . GLY B 2 111 ? 89.21800 116.76200 107.86100 1.000 27.50000 111 GLY B N 1
ATOM 2079 C CA . GLY B 2 111 ? 89.45700 115.38300 107.53000 1.000 27.50000 111 GLY B CA 1
ATOM 2080 C C . GLY B 2 111 ? 88.27300 114.47400 107.74700 1.000 27.50000 111 GLY B C 1
ATOM 2081 O O . GLY B 2 111 ? 88.40300 113.26700 107.52800 1.000 27.50000 111 GLY B O 1
ATOM 2082 N N . LEU B 2 112 ? 87.12700 115.01900 108.16400 1.000 24.46000 112 LEU B N 1
ATOM 2083 C CA . LEU B 2 112 ? 85.97200 114.20200 108.52000 1.000 24.46000 112 LEU B CA 1
ATOM 2084 C C . LEU B 2 112 ? 85.35300 113.54300 107.29900 1.000 24.46000 112 LEU B C 1
ATOM 2085 O O . LEU B 2 112 ? 84.93600 112.38100 107.35400 1.000 24.46000 112 LEU B O 1
ATOM 2090 N N . LYS B 2 113 ? 85.27400 114.28500 106.19200 1.000 26.87000 113 LYS B N 1
ATOM 2091 C CA . LYS B 2 113 ? 84.73900 113.74900 104.94700 1.000 26.87000 113 LYS B CA 1
ATOM 2092 C C . LYS B 2 113 ? 85.61300 112.62400 104.41600 1.000 26.87000 113 LYS B C 1
ATOM 2093 O O . LYS B 2 113 ? 85.11000 111.57300 104.00300 1.000 26.87000 113 LYS B O 1
ATOM 2099 N N . GLU B 2 114 ? 86.93300 112.80900 104.47700 1.000 27.59000 114 GLU B N 1
ATOM 2100 C CA . GLU B 2 114 ? 87.85700 111.76600 104.05100 1.000 27.59000 114 GLU B CA 1
ATOM 2101 C C . GLU B 2 114 ? 87.83500 110.57500 105.00000 1.000 27.59000 114 GLU B C 1
ATOM 2102 O O . GLU B 2 114 ? 87.95100 109.42900 104.55300 1.000 27.59000 114 GLU B O 1
ATOM 2108 N N . THR B 2 115 ? 87.64900 110.83100 106.30200 1.000 23.630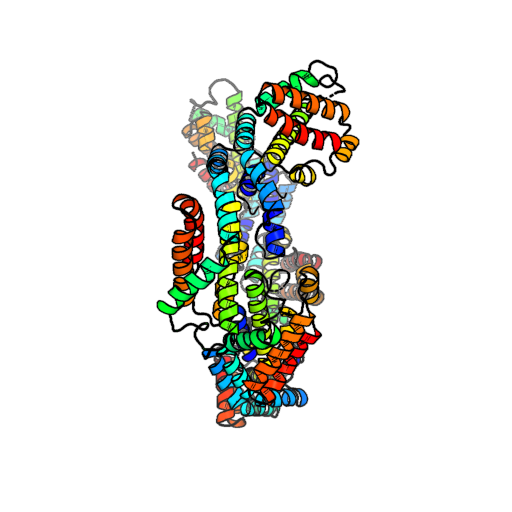00 115 THR B N 1
ATOM 2109 C CA . THR B 2 115 ? 87.49700 109.76500 107.29500 1.000 23.63000 115 THR B CA 1
ATOM 2110 C C . THR B 2 115 ? 86.27700 108.90800 106.99800 1.000 23.63000 115 THR B C 1
ATOM 2111 O O . THR B 2 115 ? 86.35400 107.67700 106.99700 1.000 23.63000 115 THR B O 1
ATOM 2115 N N . TYR B 2 116 ? 85.15800 109.55200 106.67500 1.000 20.90000 116 TYR B N 1
ATOM 2116 C CA . TYR B 2 116 ? 83.92400 108.82800 106.41200 1.000 20.90000 116 TYR B CA 1
ATOM 2117 C C . TYR B 2 116 ? 83.97300 108.09000 105.07700 1.000 20.90000 116 TYR B C 1
ATOM 2118 O O . TYR B 2 116 ? 83.41000 107.00000 104.94400 1.000 20.90000 116 TYR B O 1
ATOM 2127 N N . ILE B 2 117 ? 84.64100 108.66900 104.07600 1.000 24.21000 117 ILE B N 1
ATOM 2128 C CA . ILE B 2 117 ? 84.78100 107.99900 102.78300 1.000 24.21000 117 ILE B CA 1
ATOM 2129 C C . ILE B 2 117 ? 85.71200 106.79400 102.88900 1.000 24.21000 117 ILE B C 1
ATOM 2130 O O . ILE B 2 117 ? 85.44000 105.73400 102.31100 1.000 24.21000 117 ILE B O 1
ATOM 2135 N N . THR B 2 118 ? 86.79600 106.91800 103.66000 1.000 24.48000 118 THR B N 1
ATOM 2136 C CA . THR B 2 118 ? 87.68400 105.78600 103.89800 1.000 24.48000 118 THR B CA 1
ATOM 2137 C C . THR B 2 118 ? 86.99700 104.69600 104.71100 1.000 24.48000 118 THR B C 1
ATOM 2138 O O . THR B 2 118 ? 87.14300 103.50500 104.41600 1.000 24.48000 118 THR B O 1
ATOM 2142 N N . LEU B 2 119 ? 86.21800 105.09000 105.71500 1.000 21.23000 119 LEU B N 1
ATOM 2143 C CA . LEU B 2 119 ? 85.58800 104.13300 106.61200 1.000 21.23000 119 LEU B CA 1
ATOM 2144 C C . LEU B 2 119 ? 84.38300 103.46400 105.98100 1.000 21.23000 119 LEU B C 1
ATOM 2145 O O . LEU B 2 119 ? 83.96000 102.40100 106.44100 1.000 21.23000 119 LEU B O 1
ATOM 2150 N N . GLY B 2 120 ? 83.81000 104.07300 104.95400 1.000 20.13000 120 GLY B N 1
ATOM 2151 C CA . GLY B 2 120 ? 82.59200 103.56800 104.36900 1.000 20.13000 120 GLY B CA 1
ATOM 2152 C C . GLY B 2 120 ? 81.33300 104.06800 105.02200 1.000 20.13000 120 GLY B C 1
ATOM 2153 O O . GLY B 2 120 ? 80.26200 103.50700 104.77600 1.000 20.13000 120 GLY B O 1
ATOM 2154 N N . VAL B 2 121 ? 81.42900 105.09700 105.85600 1.000 19.87000 121 VAL B N 1
ATOM 2155 C CA . VAL B 2 121 ? 80.29200 105.67000 106.56800 1.000 19.87000 121 VAL B CA 1
ATOM 2156 C C . VAL B 2 121 ? 79.42000 106.40600 105.56300 1.000 19.87000 121 VAL B C 1
ATOM 2157 O O . VAL B 2 121 ? 79.92700 107.26100 104.82500 1.000 19.87000 121 VAL B O 1
ATOM 2161 N N . PRO B 2 122 ? 78.12500 106.10300 105.48200 1.000 21.07000 122 PRO B N 1
ATOM 2162 C CA . PRO B 2 122 ? 77.26100 106.81800 104.53500 1.000 21.07000 122 PRO B CA 1
ATOM 2163 C C . PRO B 2 122 ? 77.01400 108.26600 104.92700 1.000 21.07000 122 PRO B C 1
ATOM 2164 O O . PRO B 2 122 ? 76.24500 108.54500 105.84900 1.000 21.07000 122 PRO B O 1
ATOM 2168 N N . ILE B 2 123 ? 77.65700 109.18800 104.20300 1.000 22.40000 123 ILE B N 1
ATOM 2169 C CA . ILE B 2 123 ? 77.61800 110.61400 104.52200 1.000 22.40000 123 ILE B CA 1
ATOM 2170 C C . ILE B 2 123 ? 76.22100 111.18700 104.30100 1.000 22.40000 123 ILE B C 1
ATOM 2171 O O . ILE B 2 123 ? 75.79500 112.09600 105.02700 1.000 22.40000 123 ILE B O 1
ATOM 2176 N N . ASP B 2 124 ? 75.46400 110.62900 103.35300 1.000 23.63000 124 ASP B N 1
ATOM 2177 C CA . ASP B 2 124 ? 74.09000 111.07400 103.13100 1.000 23.63000 124 ASP B CA 1
ATOM 2178 C C . ASP B 2 124 ? 73.19300 110.73700 104.31400 1.000 23.63000 124 ASP B C 1
ATOM 2179 O O . ASP B 2 124 ? 72.33100 111.53500 104.69200 1.000 23.63000 124 ASP B O 1
ATOM 2184 N N . ARG B 2 125 ? 73.42800 109.58700 104.95200 1.000 21.45000 125 ARG B N 1
ATOM 2185 C CA . ARG B 2 125 ? 72.68800 109.21900 106.15400 1.000 21.45000 125 ARG B CA 1
ATOM 2186 C C . ARG B 2 125 ? 73.07500 110.09400 107.34100 1.000 21.45000 125 ARG B C 1
ATOM 2187 O O . ARG B 2 125 ? 72.22100 110.43400 108.16200 1.000 21.45000 125 ARG B O 1
ATOM 2195 N N . VAL B 2 126 ? 74.35100 110.48300 107.43200 1.000 20.07000 126 VAL B N 1
ATOM 2196 C CA . VAL B 2 126 ? 74.80900 111.42200 108.46000 1.000 20.07000 126 VAL B CA 1
ATOM 2197 C C . VAL B 2 126 ? 74.14400 112.78300 108.28200 1.000 20.07000 126 VAL B C 1
ATOM 2198 O O . VAL B 2 126 ? 73.68500 113.40200 109.24700 1.000 20.07000 126 VAL B O 1
ATOM 2202 N N . ILE B 2 127 ? 74.07000 113.25400 107.03600 1.000 21.81000 127 ILE B N 1
ATOM 2203 C CA . ILE B 2 127 ? 73.43000 114.53000 106.71700 1.000 21.81000 127 ILE B CA 1
ATOM 2204 C C . ILE B 2 127 ? 71.93200 114.47100 107.00100 1.000 21.81000 127 ILE B C 1
ATOM 2205 O O . ILE B 2 127 ? 71.34700 115.42500 107.52900 1.000 21.81000 127 ILE B O 1
ATOM 2210 N N . GLN B 2 128 ? 71.31100 113.32200 106.73500 1.000 22.88000 128 GLN B N 1
ATOM 2211 C CA . GLN B 2 128 ? 69.89100 113.13900 107.01500 1.000 22.88000 128 GLN B CA 1
ATOM 2212 C C . GLN B 2 128 ? 69.61500 113.06600 108.51800 1.000 22.88000 128 GLN B C 1
ATOM 2213 O O . GLN B 2 128 ? 68.60900 113.60200 108.99800 1.000 22.88000 128 GLN B O 1
ATOM 2219 N N . ALA B 2 129 ? 70.53600 112.47700 109.28800 1.000 21.97000 129 ALA B N 1
ATOM 2220 C CA . ALA B 2 129 ? 70.43200 112.50000 110.74800 1.000 21.97000 129 ALA B CA 1
ATOM 2221 C C . ALA B 2 129 ? 70.64000 113.89800 111.31900 1.000 21.97000 129 ALA B C 1
ATOM 2222 O O . ALA B 2 129 ? 69.98200 114.26700 112.29000 1.000 21.97000 129 ALA B O 1
ATOM 2224 N N . LEU B 2 130 ? 71.53100 114.69200 110.73000 1.000 21.52000 130 LEU B N 1
ATOM 2225 C CA . LEU B 2 130 ? 71.69200 116.08200 111.16000 1.000 21.52000 130 LEU B CA 1
ATOM 2226 C C . LEU B 2 130 ? 70.47100 116.93300 110.80900 1.000 21.52000 130 LEU B C 1
ATOM 2227 O O . LEU B 2 130 ? 70.08000 117.81800 111.58700 1.000 21.52000 130 LEU B O 1
ATOM 2232 N N . ASN B 2 131 ? 69.84100 116.65300 109.66300 1.000 23.99000 131 ASN B N 1
ATOM 2233 C CA . ASN B 2 131 ? 68.56900 117.28300 109.31500 1.000 23.99000 131 ASN B CA 1
ATOM 2234 C C . ASN B 2 131 ? 67.46300 116.91500 110.29600 1.000 23.99000 131 ASN B C 1
ATOM 2235 O O . ASN B 2 131 ? 66.62000 117.75500 110.61500 1.000 23.99000 131 ASN B O 1
ATOM 2240 N N . ALA B 2 132 ? 67.43800 115.66900 110.76600 1.000 23.90000 132 ALA B N 1
ATOM 2241 C CA . ALA B 2 132 ? 66.48500 115.29700 111.80800 1.000 23.90000 132 ALA B CA 1
ATOM 2242 C C . ALA B 2 132 ? 66.83400 115.89300 113.16500 1.000 23.90000 132 ALA B C 1
ATOM 2243 O O . ALA B 2 132 ? 65.93600 116.12400 113.97800 1.000 23.90000 132 ALA B O 1
ATOM 2245 N N . MET B 2 133 ? 68.12400 116.10300 113.43500 1.000 24.10000 133 MET B N 1
ATOM 2246 C CA . MET B 2 133 ? 68.55700 116.76300 114.66400 1.000 24.10000 133 MET B CA 1
ATOM 2247 C C . MET B 2 133 ? 68.04900 118.19000 114.72300 1.000 24.10000 133 MET B C 1
ATOM 2248 O O . MET B 2 133 ? 67.67600 118.67800 115.79300 1.000 24.10000 133 MET B O 1
ATOM 2253 N N . LYS B 2 134 ? 68.03600 118.86600 113.57200 1.000 27.01000 134 LYS B N 1
ATOM 2254 C CA . LYS B 2 134 ? 67.45200 120.20500 113.49300 1.000 27.01000 134 LYS B CA 1
ATOM 2255 C C . LYS B 2 134 ? 65.96000 120.19700 113.82100 1.000 27.01000 134 LYS B C 1
ATOM 2256 O O . LYS B 2 134 ? 65.47300 121.09600 114.51000 1.000 27.01000 134 LYS B O 1
ATOM 2262 N N . GLU B 2 135 ? 65.22600 119.18800 113.35100 1.000 28.49000 135 GLU B N 1
ATOM 2263 C CA . GLU B 2 135 ? 63.79800 119.09600 113.64700 1.000 28.49000 135 GLU B CA 1
ATOM 2264 C C . GLU B 2 135 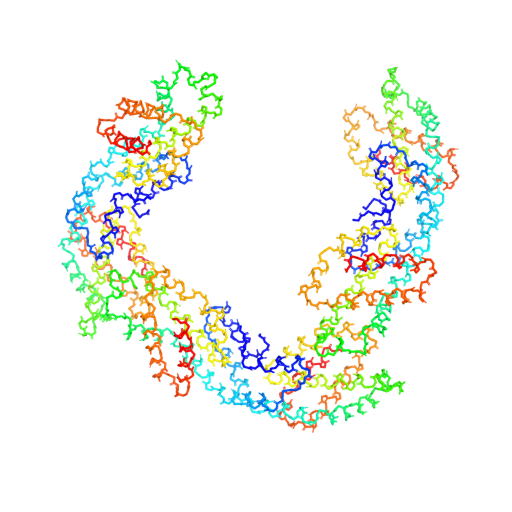? 63.54300 118.74100 115.10700 1.000 28.49000 135 GLU B C 1
ATOM 2265 O O . GLU B 2 135 ? 62.55100 119.18600 115.69300 1.000 28.49000 135 GLU B O 1
ATOM 2271 N N . VAL B 2 136 ? 64.40900 117.91200 115.69300 1.000 26.95000 136 VAL B N 1
ATOM 2272 C CA . VAL B 2 136 ? 64.33000 117.59800 117.11800 1.000 26.95000 136 VAL B CA 1
ATOM 2273 C C . VAL B 2 136 ? 64.59700 118.84100 117.95700 1.000 26.95000 136 VAL B C 1
ATOM 2274 O O . VAL B 2 136 ? 63.86600 119.12100 118.91600 1.000 26.95000 136 VAL B O 1
ATOM 2278 N N . LEU B 2 137 ? 65.61100 119.62400 117.58900 1.000 29.70000 137 LEU B N 1
ATOM 2279 C CA . LEU B 2 137 ? 65.93100 120.86400 118.27900 1.000 29.70000 137 LEU B CA 1
ATOM 2280 C C . LEU B 2 137 ? 64.87800 121.93900 118.08300 1.000 29.70000 137 LEU B C 1
ATOM 2281 O O . LEU B 2 137 ? 64.72200 122.79200 118.95600 1.000 29.70000 137 LEU B O 1
ATOM 2286 N N . THR B 2 138 ? 64.16900 121.92800 116.95700 1.000 33.04000 138 THR B N 1
ATOM 2287 C CA . THR B 2 138 ? 63.08000 122.86600 116.72100 1.000 33.04000 138 THR B CA 1
ATOM 2288 C C . THR B 2 138 ? 61.91600 122.63800 117.67600 1.000 33.04000 138 THR B C 1
ATOM 2289 O O . THR B 2 138 ? 61.31100 123.60600 118.15100 1.000 33.04000 138 THR B O 1
ATOM 2293 N N . GLU B 2 139 ? 61.63600 121.39000 118.02600 1.000 36.94000 139 GLU B N 1
ATOM 2294 C CA . GLU B 2 139 ? 60.52600 121.06100 118.90300 1.000 36.94000 139 GLU B CA 1
ATOM 2295 C C . GLU B 2 139 ? 60.88400 121.19900 120.37500 1.000 36.94000 139 GLU B C 1
ATOM 2296 O O . GLU B 2 139 ? 59.99600 121.11900 121.22700 1.000 36.94000 139 GLU B O 1
ATOM 2302 N N . SER B 2 140 ? 62.15600 121.42300 120.69700 1.000 35.83000 140 SER B N 1
ATOM 2303 C CA . SER B 2 140 ? 62.59800 121.47600 122.08200 1.000 35.83000 140 SER B CA 1
ATOM 2304 C C . SER B 2 140 ? 63.18300 122.81100 122.50200 1.000 35.83000 140 SER B C 1
ATOM 2305 O O . SER B 2 140 ? 63.16400 123.12100 123.69400 1.000 35.83000 140 SER B O 1
ATOM 2308 N N . LEU B 2 141 ? 63.71400 123.59900 121.57600 1.000 36.06000 141 LEU B N 1
ATOM 2309 C CA . LEU B 2 141 ? 64.28100 124.89300 121.90600 1.000 36.06000 141 LEU B CA 1
ATOM 2310 C C . LEU B 2 141 ? 63.23600 125.97600 121.66100 1.000 36.06000 141 LEU B C 1
ATOM 2311 O O . LEU B 2 141 ? 62.07700 125.68000 121.36600 1.000 36.06000 141 LEU B O 1
ATOM 2316 N N . ASP B 2 142 ? 63.64400 127.23800 121.77000 1.000 41.10000 142 ASP B N 1
ATOM 2317 C CA . ASP B 2 142 ? 62.80400 128.35800 121.37200 1.000 41.10000 142 ASP B CA 1
ATOM 2318 C C . ASP B 2 142 ? 62.92800 128.57200 119.87300 1.000 41.10000 142 ASP B C 1
ATOM 2319 O O . ASP B 2 142 ? 63.60100 127.80000 119.18700 1.000 41.10000 142 ASP B O 1
ATOM 2324 N N . THR B 2 143 ? 62.30500 129.62500 119.35500 1.000 42.68000 143 THR B N 1
ATOM 2325 C CA . THR B 2 143 ? 62.16800 129.81000 117.91600 1.000 42.68000 143 THR B CA 1
ATOM 2326 C C . THR B 2 143 ? 63.46200 130.22000 117.22900 1.000 42.68000 143 THR B C 1
ATOM 2327 O O . THR B 2 143 ? 63.89200 129.54600 116.28900 1.000 42.68000 143 THR B O 1
ATOM 2331 N N . GLU B 2 144 ? 64.09900 131.30300 117.66500 1.000 43.45000 144 GLU B N 1
ATOM 2332 C CA . GLU B 2 144 ? 65.31900 131.75100 117.00900 1.000 43.45000 144 GLU B CA 1
ATOM 2333 C C . GLU B 2 144 ? 66.53800 130.95700 117.49300 1.000 43.45000 144 GLU B C 1
ATOM 2334 O O . GLU B 2 144 ? 67.53100 130.84500 116.75700 1.000 43.45000 144 GLU B O 1
ATOM 2340 N N . ALA B 2 145 ? 66.43500 130.33000 118.67300 1.000 39.67000 145 ALA B N 1
ATOM 2341 C CA . ALA B 2 145 ? 67.45800 129.40100 119.15400 1.000 39.67000 145 ALA B CA 1
ATOM 2342 C C . ALA B 2 145 ? 67.58100 128.18800 118.25200 1.000 39.67000 145 ALA B C 1
ATOM 2343 O O . ALA B 2 145 ? 68.69600 127.74800 117.93900 1.000 39.67000 145 ALA B O 1
ATOM 2345 N N . SER B 2 146 ? 66.44000 127.65700 117.81200 1.000 37.24000 146 SER B N 1
ATOM 2346 C CA . SER B 2 146 ? 66.42100 126.57100 116.84700 1.000 37.24000 146 SER B CA 1
ATOM 2347 C C . SER B 2 146 ? 67.01800 126.99800 115.52100 1.000 37.24000 146 SER B C 1
ATOM 2348 O O . SER B 2 146 ? 67.71900 126.21200 114.88600 1.000 37.24000 146 SER B O 1
ATOM 2351 N N . GLN B 2 147 ? 66.78400 128.24600 115.11500 1.000 38.14000 147 GLN B N 1
ATOM 2352 C CA . GLN B 2 147 ? 67.31700 128.74700 113.85500 1.000 38.14000 147 GLN B CA 1
ATOM 2353 C C . GLN B 2 147 ? 68.83000 128.90100 113.91000 1.000 38.14000 147 GLN B C 1
ATOM 2354 O O . GLN B 2 147 ? 69.52800 128.58800 112.94000 1.000 38.14000 147 GLN B O 1
ATOM 2360 N N . GLU B 2 148 ? 69.36000 129.33800 115.05200 1.000 35.23000 148 GLU B N 1
ATOM 2361 C CA . GLU B 2 148 ? 70.80800 129.46300 115.17200 1.000 35.23000 148 GLU B CA 1
ATOM 2362 C C . GLU B 2 148 ? 71.48800 128.10100 115.28500 1.000 35.23000 148 GLU B C 1
ATOM 2363 O O . GLU B 2 148 ? 72.56000 127.89200 114.69600 1.000 35.23000 148 GLU B O 1
ATOM 2369 N N . MET B 2 149 ? 70.86900 127.15200 116.00000 1.000 32.18000 149 MET B N 1
ATOM 2370 C CA . MET B 2 149 ? 71.37300 125.78000 115.97400 1.000 32.18000 149 MET B CA 1
ATOM 2371 C C . MET B 2 149 ? 71.25800 125.15500 114.59100 1.000 32.18000 149 MET B C 1
ATOM 2372 O O . MET B 2 149 ? 72.10500 124.34500 114.20800 1.000 32.18000 149 MET B O 1
ATOM 2377 N N . ALA B 2 150 ? 70.23900 125.53800 113.81900 1.000 30.00000 150 ALA B N 1
ATOM 2378 C CA . ALA B 2 150 ? 70.12400 125.08500 112.44100 1.000 30.00000 150 ALA B CA 1
ATOM 2379 C C . ALA B 2 150 ? 71.25200 125.61200 111.57800 1.000 30.00000 150 ALA B C 1
ATOM 2380 O O . ALA B 2 150 ? 71.77100 124.87000 110.75200 1.000 30.00000 150 ALA B O 1
ATOM 2382 N N . VAL B 2 151 ? 71.64000 126.87500 111.77300 1.000 29.05000 151 VAL B N 1
ATOM 2383 C CA . VAL B 2 151 ? 72.78000 127.45700 111.05600 1.000 29.05000 151 VAL B CA 1
ATOM 2384 C C . VAL B 2 151 ? 74.06500 126.70900 111.39000 1.000 29.05000 151 VAL B C 1
ATOM 2385 O O . VAL B 2 151 ? 74.85300 126.33600 110.50700 1.000 29.05000 151 VAL B O 1
ATOM 2389 N N . TYR B 2 152 ? 74.25600 126.41200 112.66600 1.000 28.39000 152 TYR B N 1
ATOM 2390 C CA . TYR B 2 152 ? 75.52100 125.80800 113.06000 1.000 28.39000 152 TYR B CA 1
ATOM 2391 C C . TYR B 2 152 ? 75.53200 124.30700 112.81400 1.000 28.39000 152 TYR B C 1
ATOM 2392 O O . TYR B 2 152 ? 76.59800 123.69300 112.81200 1.000 28.39000 152 TYR B O 1
ATOM 2401 N N . LEU B 2 153 ? 74.37100 123.70600 112.55900 1.000 25.49000 153 LEU B N 1
ATOM 2402 C CA . LEU B 2 153 ? 74.34800 122.32200 112.10100 1.000 25.49000 153 LEU B CA 1
ATOM 2403 C C . LEU B 2 153 ? 74.44800 122.23200 110.58200 1.000 25.49000 153 LEU B C 1
ATOM 2404 O O . LEU B 2 153 ? 75.03900 121.28200 110.06100 1.000 25.49000 153 LEU B O 1
ATOM 2409 N N . ASP B 2 154 ? 73.89200 123.21400 109.85300 1.000 27.37000 154 ASP B N 1
ATOM 2410 C CA . ASP B 2 154 ? 74.12600 123.34100 108.41700 1.000 27.37000 154 ASP B CA 1
ATOM 2411 C C . ASP B 2 154 ? 75.57800 123.58000 108.07500 1.000 27.37000 154 ASP B C 1
ATOM 2412 O O . ASP B 2 154 ? 75.99700 123.19000 106.99000 1.000 27.37000 154 ASP B O 1
ATOM 2417 N N . HIS B 2 155 ? 76.33700 124.23400 108.95400 1.000 26.32000 155 HIS B N 1
ATOM 2418 C CA . HIS B 2 155 ? 77.77500 124.35900 108.72500 1.000 26.32000 155 HIS B CA 1
ATOM 2419 C C . HIS B 2 155 ? 78.47200 122.99900 108.74400 1.000 26.32000 155 HIS B C 1
ATOM 2420 O O . HIS B 2 155 ? 79.35400 122.74500 107.91400 1.000 26.32000 155 HIS B O 1
ATOM 2427 N N . ILE B 2 156 ? 78.05600 122.10000 109.63700 1.000 23.50000 156 ILE B N 1
ATOM 2428 C CA . ILE B 2 156 ? 78.58200 120.73700 109.64300 1.000 23.50000 156 ILE B CA 1
ATOM 2429 C C . ILE B 2 156 ? 78.11600 119.97100 108.41100 1.000 23.50000 156 ILE B C 1
ATOM 2430 O O . ILE B 2 156 ? 78.88100 119.20300 107.82000 1.000 23.50000 156 ILE B O 1
ATOM 2435 N N . ILE B 2 157 ? 76.85400 120.17500 108.01700 1.000 24.27000 157 ILE B N 1
ATOM 2436 C CA . ILE B 2 157 ? 76.28300 119.50300 106.84600 1.000 24.27000 157 ILE B CA 1
ATOM 2437 C C . ILE B 2 157 ? 76.99700 119.93700 105.56800 1.000 24.27000 157 ILE B C 1
ATOM 2438 O O . ILE B 2 157 ? 77.35500 119.10600 104.72300 1.000 24.27000 157 ILE B O 1
ATOM 2443 N N . ALA B 2 158 ? 77.25700 121.23900 105.43100 1.000 25.85000 158 ALA B N 1
ATOM 2444 C CA . ALA B 2 158 ? 77.96400 121.75700 104.26700 1.000 25.85000 158 ALA B CA 1
ATOM 2445 C C . ALA B 2 158 ? 79.42800 121.35300 104.28100 1.000 25.85000 158 ALA B C 1
ATOM 2446 O O . ALA B 2 158 ? 80.03800 121.17300 103.22200 1.000 25.85000 158 ALA B O 1
ATOM 2448 N N . GLY B 2 159 ? 80.01100 121.17900 105.46700 1.000 25.63000 159 GLY B N 1
ATOM 2449 C CA . GLY B 2 159 ? 81.35600 120.64300 105.52100 1.000 25.63000 159 GLY B CA 1
ATOM 2450 C C . GLY B 2 159 ? 81.45400 119.16100 105.24500 1.000 25.63000 159 GLY B C 1
ATOM 2451 O O . GLY B 2 159 ? 82.56200 118.65000 105.06400 1.000 25.63000 159 GLY B O 1
ATOM 2452 N N . LEU B 2 160 ? 80.32500 118.46000 105.20700 1.000 24.55000 160 LEU B N 1
ATOM 2453 C CA . LEU B 2 160 ? 80.31300 117.01300 105.04300 1.000 24.55000 160 LEU B CA 1
ATOM 2454 C C . LEU B 2 160 ? 79.84000 116.59300 103.66500 1.000 24.55000 160 LEU B C 1
ATOM 2455 O O . LEU B 2 160 ? 80.40900 116.99600 102.66200 1.000 24.55000 160 LEU B O 1
ATOM 2460 N N . SER C 1 27 ? 91.61200 86.68900 113.82500 1.000 25.98000 27 SER C N 1
ATOM 2461 C CA . SER C 1 27 ? 91.87700 86.03500 115.10000 1.000 25.98000 27 SER C CA 1
ATOM 2462 C C . SER C 1 27 ? 90.62200 85.98100 115.95700 1.000 25.98000 27 SER C C 1
ATOM 2463 O O . SER C 1 27 ? 90.64400 86.32300 117.13500 1.000 25.98000 27 SER C O 1
ATOM 2466 N N . MET C 1 28 ? 89.52100 85.54900 115.34500 1.000 26.01000 28 MET C N 1
ATOM 2467 C CA . MET C 1 28 ? 88.27800 85.38900 116.08500 1.000 26.01000 28 MET C CA 1
ATOM 2468 C C . MET C 1 28 ? 88.18400 84.01200 116.72900 1.000 26.01000 28 MET C C 1
ATOM 2469 O O . MET C 1 28 ? 87.79800 83.89600 117.89700 1.000 26.01000 28 MET C O 1
ATOM 2474 N N . SER C 1 29 ? 88.53500 82.96000 115.99100 1.000 23.87000 29 SER C N 1
ATOM 2475 C CA . SER C 1 29 ? 88.46400 81.60300 116.50500 1.000 23.87000 29 SER C CA 1
ATOM 2476 C C . SER C 1 29 ? 89.64100 81.31100 117.41600 1.000 23.87000 29 SER C C 1
ATOM 2477 O O . SER C 1 29 ? 90.61500 82.05700 117.45900 1.000 23.87000 29 SER C O 1
ATOM 2480 N N . ILE C 1 30 ? 89.54000 80.20300 118.15400 1.000 22.74000 30 ILE C N 1
ATOM 2481 C CA . ILE C 1 30 ? 90.59100 79.86500 119.11100 1.000 22.74000 30 ILE C CA 1
ATOM 2482 C C . ILE C 1 30 ? 91.86700 79.39700 118.40300 1.000 22.74000 30 ILE C C 1
ATOM 2483 O O . ILE C 1 30 ? 92.96600 79.69500 118.86900 1.000 22.74000 30 ILE C O 1
ATOM 2488 N N . VAL C 1 31 ? 91.74300 78.73800 117.24600 1.000 22.65000 31 VAL C N 1
ATOM 2489 C CA . VAL C 1 31 ? 92.89400 78.24200 116.49900 1.000 22.65000 31 VAL C CA 1
ATOM 2490 C C . VAL C 1 31 ? 93.71200 79.39900 115.94700 1.000 22.65000 31 VAL C C 1
ATOM 2491 O O . VAL C 1 31 ? 94.94500 79.40800 116.03900 1.000 22.65000 31 VAL C O 1
ATOM 2495 N N . ALA C 1 32 ? 93.03200 80.41200 115.41100 1.000 23.08000 32 ALA C N 1
ATOM 2496 C CA . ALA C 1 32 ? 93.69900 81.59600 114.89500 1.000 23.08000 32 ALA C CA 1
ATOM 2497 C C . ALA C 1 32 ? 94.36600 82.40000 115.99700 1.000 23.08000 32 ALA C C 1
ATOM 2498 O O . ALA C 1 32 ? 95.45200 82.93300 115.78300 1.000 23.08000 32 ALA C O 1
ATOM 2500 N N . GLN C 1 33 ? 93.76300 82.47500 117.18100 1.000 23.44000 33 GLN C N 1
ATOM 2501 C CA . GLN C 1 33 ? 94.41600 83.15600 118.29600 1.000 23.44000 33 GLN C CA 1
ATOM 2502 C C . GLN C 1 33 ? 95.64000 82.40800 118.78900 1.000 23.44000 33 GLN C C 1
ATOM 2503 O O . GLN C 1 33 ? 96.64100 83.03000 119.14000 1.000 23.44000 33 GLN C O 1
ATOM 2509 N N . VAL C 1 34 ? 95.56400 81.08000 118.83900 1.000 22.52000 34 VAL C N 1
ATOM 2510 C CA . VAL C 1 34 ? 96.71000 80.25000 119.20100 1.000 22.52000 34 VAL C CA 1
ATOM 2511 C C . VAL C 1 34 ? 97.86700 80.45100 118.22200 1.000 22.52000 34 VAL C C 1
ATOM 2512 O O . VAL C 1 34 ? 99.02000 80.66100 118.62600 1.000 22.52000 34 VAL C O 1
ATOM 2516 N N . ILE C 1 35 ? 97.55500 80.47500 116.92700 1.000 20.64000 35 ILE C N 1
ATOM 2517 C CA . ILE C 1 35 ? 98.56900 80.68800 115.89900 1.000 20.64000 35 ILE C CA 1
ATOM 2518 C C . ILE C 1 35 ? 99.11500 82.11800 115.94600 1.000 20.64000 35 ILE C C 1
ATOM 2519 O O . ILE C 1 35 ? 100.31300 82.34200 115.74800 1.000 20.64000 35 ILE C O 1
ATOM 2524 N N . ALA C 1 36 ? 98.27200 83.09800 116.27500 1.000 20.85000 36 ALA C N 1
ATOM 2525 C CA . ALA C 1 36 ? 98.74200 84.47500 116.38200 1.000 20.85000 36 ALA C CA 1
ATOM 2526 C C . ALA C 1 36 ? 99.61700 84.70500 117.60700 1.000 20.85000 36 ALA C C 1
ATOM 2527 O O . ALA C 1 36 ? 100.57100 85.48300 117.53500 1.000 20.85000 36 ALA C O 1
ATOM 2529 N N . GLN C 1 37 ? 99.30500 84.07400 118.73800 1.000 24.11000 37 GLN C N 1
ATOM 2530 C CA . GLN C 1 37 ? 100.20000 84.11800 119.88700 1.000 24.11000 37 GLN C CA 1
ATOM 2531 C C . GLN C 1 37 ? 101.51800 83.40900 119.64600 1.000 24.11000 37 GLN C C 1
ATOM 2532 O O . GLN C 1 37 ? 102.54600 83.88300 120.13000 1.000 24.11000 37 GLN C O 1
ATOM 2538 N N . SER C 1 38 ? 101.51800 82.28200 118.94100 1.000 22.65000 38 SER C N 1
ATOM 2539 C CA . SER C 1 38 ? 102.77200 81.60900 118.63400 1.000 22.65000 38 SER C CA 1
ATOM 2540 C C . SER C 1 38 ? 103.59800 82.32600 117.58400 1.000 22.65000 38 SER C C 1
ATOM 2541 O O . SER C 1 38 ? 104.82400 82.28900 117.64900 1.000 22.65000 38 SER C O 1
ATOM 2544 N N . ASP C 1 39 ? 102.95800 82.97100 116.61700 1.000 21.48000 39 ASP C N 1
ATOM 2545 C CA . ASP C 1 39 ? 103.67300 83.69800 115.58000 1.000 21.48000 39 ASP C CA 1
ATOM 2546 C C . ASP C 1 39 ? 104.29200 84.98400 116.08700 1.000 21.48000 39 ASP C C 1
ATOM 2547 O O . ASP C 1 39 ? 105.33900 85.39900 115.57900 1.000 21.48000 39 ASP C O 1
ATOM 2552 N N . ALA C 1 40 ? 103.65600 85.63200 117.06300 1.000 22.55000 40 ALA C N 1
ATOM 2553 C CA . ALA C 1 40 ? 104.16100 86.89000 117.59000 1.000 22.55000 40 ALA C CA 1
ATOM 2554 C C . ALA C 1 40 ? 105.44000 86.68900 118.37700 1.000 22.55000 40 ALA C C 1
ATOM 2555 O O . ALA C 1 40 ? 106.28100 87.59100 118.43600 1.000 22.55000 40 ALA C O 1
ATOM 2557 N N . ALA C 1 41 ? 105.60200 85.51800 118.97300 1.000 23.34000 41 ALA C N 1
ATOM 2558 C CA . ALA C 1 41 ? 106.76600 85.16900 119.76100 1.000 23.34000 41 ALA C CA 1
ATOM 2559 C C . ALA C 1 41 ? 107.82600 84.41200 118.96700 1.000 23.34000 41 ALA C C 1
ATOM 2560 O O . ALA C 1 41 ? 108.82600 83.99800 119.55900 1.000 23.34000 41 ALA C O 1
ATOM 2562 N N . ASP C 1 42 ? 107.61500 84.22900 117.65700 1.000 24.53000 42 ASP C N 1
ATOM 2563 C CA . ASP C 1 42 ? 108.57100 83.65900 116.69400 1.000 24.53000 42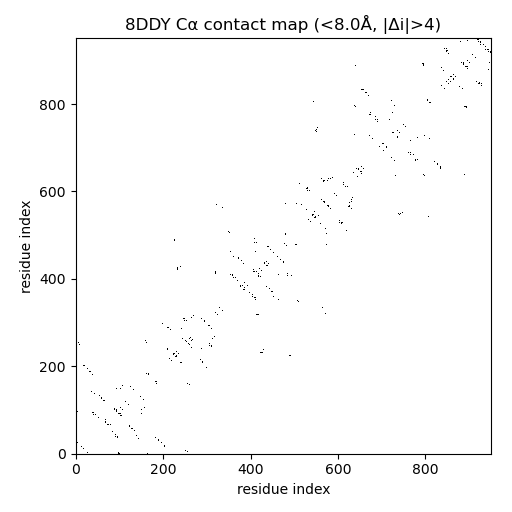 ASP C CA 1
ATOM 2564 C C . ASP C 1 42 ? 108.98600 82.23900 117.05900 1.000 24.53000 42 ASP C C 1
ATOM 2565 O O . ASP C 1 42 ? 110.13400 81.83100 116.90400 1.000 24.53000 42 ASP C O 1
ATOM 2570 N N . ARG C 1 43 ? 108.01500 81.47300 117.51800 1.000 22.35000 43 ARG C N 1
ATOM 2571 C CA . ARG C 1 43 ? 108.24100 80.14500 118.05000 1.000 22.35000 43 ARG C CA 1
ATOM 2572 C C . ARG C 1 43 ? 107.07900 79.23100 117.70200 1.000 22.35000 43 ARG C C 1
ATOM 2573 O O . ARG C 1 43 ? 106.03300 79.66700 117.23000 1.000 22.35000 43 ARG C O 1
ATOM 2581 N N . PHE C 1 44 ? 107.28700 77.93900 117.93200 1.000 21.06000 44 PHE C N 1
ATOM 2582 C CA . PHE C 1 44 ? 106.32400 76.90700 117.59000 1.000 21.06000 44 PHE C CA 1
ATOM 2583 C C . PHE C 1 44 ? 105.22400 76.83600 118.64200 1.000 21.06000 44 PHE C C 1
ATOM 2584 O O . PHE C 1 44 ? 105.03000 77.73800 119.44400 1.000 21.06000 44 PHE C O 1
ATOM 2592 N N . LEU C 1 45 ? 104.45100 75.77200 118.62900 1.000 26.39000 45 LEU C N 1
ATOM 2593 C CA . LEU C 1 45 ? 103.26900 75.76500 119.47000 1.000 26.39000 45 LEU C CA 1
ATOM 2594 C C . LEU C 1 45 ? 103.62700 75.21800 120.85100 1.000 26.39000 45 LEU C C 1
ATOM 2595 O O . LEU C 1 45 ? 104.04100 74.06200 120.97500 1.000 26.39000 45 LEU C O 1
ATOM 2600 N N . SER C 1 46 ? 103.46900 76.03600 121.88900 1.000 30.84000 46 SER C N 1
ATOM 2601 C CA . SER C 1 46 ? 103.84100 75.58100 123.22000 1.000 30.84000 46 SER C CA 1
ATOM 2602 C C . SER C 1 46 ? 102.77500 74.64600 123.76900 1.000 30.84000 46 SER C C 1
ATOM 2603 O O . SER C 1 46 ? 101.66400 74.56900 123.24700 1.000 30.84000 46 SER C O 1
ATOM 2606 N N . SER C 1 47 ? 103.12600 73.95300 124.85700 1.000 34.18000 47 SER C N 1
ATOM 2607 C CA . SER C 1 47 ? 102.29600 72.86900 125.37600 1.000 34.18000 47 SER C CA 1
ATOM 2608 C C . SER C 1 47 ? 100.98500 73.38100 125.96200 1.000 34.18000 47 SER C C 1
ATOM 2609 O O . SER C 1 47 ? 99.99100 72.65000 126.00800 1.000 34.18000 47 SER C O 1
ATOM 2612 N N . ALA C 1 48 ? 100.96500 74.63900 126.40800 1.000 33.46000 48 ALA C N 1
ATOM 2613 C CA . ALA C 1 48 ? 99.71800 75.25600 126.84600 1.000 33.46000 48 ALA C CA 1
ATOM 2614 C C . ALA C 1 48 ? 98.75900 75.43000 125.67800 1.000 33.46000 48 ALA C C 1
ATOM 2615 O O . ALA C 1 48 ? 97.55300 75.21200 125.80900 1.000 33.46000 48 ALA C O 1
ATOM 2617 N N . GLU C 1 49 ? 99.29200 75.77900 124.51000 1.000 30.56000 49 GLU C N 1
ATOM 2618 C CA . GLU C 1 49 ? 98.45100 75.98100 123.33900 1.000 30.56000 49 GLU C CA 1
ATOM 2619 C C . GLU C 1 49 ? 97.98300 74.65500 122.74800 1.000 30.56000 49 GLU C C 1
ATOM 2620 O O . GLU C 1 49 ? 96.84700 74.54700 122.27000 1.000 30.56000 49 GLU C O 1
ATOM 2626 N N . ILE C 1 50 ? 98.82800 73.62300 122.80400 1.000 31.67000 50 ILE C N 1
ATOM 2627 C CA . ILE C 1 50 ? 98.39000 72.26700 122.46400 1.000 31.67000 50 ILE C CA 1
ATOM 2628 C C . ILE C 1 50 ? 97.33200 71.77100 123.44100 1.000 31.67000 50 ILE C C 1
ATOM 2629 O O . ILE C 1 50 ? 96.40000 71.05600 123.05800 1.000 31.67000 50 ILE C O 1
ATOM 2634 N N . ALA C 1 51 ? 97.45800 72.14600 124.71800 1.000 33.01000 51 ALA C N 1
ATOM 2635 C CA . ALA C 1 51 ? 96.44900 71.76800 125.70100 1.000 33.01000 51 ALA C CA 1
ATOM 2636 C C . ALA C 1 51 ? 95.12000 72.46400 125.44000 1.000 33.01000 51 ALA C C 1
ATOM 2637 O O . ALA C 1 51 ? 94.05800 71.85100 125.58300 1.000 33.01000 51 ALA C O 1
ATOM 2639 N N . LYS C 1 52 ? 95.16300 73.74300 125.05400 1.000 32.58000 52 LYS C N 1
ATOM 2640 C CA . LYS C 1 52 ? 93.94600 74.46600 124.67800 1.000 32.58000 52 LYS C CA 1
ATOM 2641 C C . LYS C 1 52 ? 93.30000 73.90800 123.41800 1.000 32.58000 52 LYS C C 1
ATOM 2642 O O . LYS C 1 52 ? 92.07100 73.85900 123.33300 1.000 32.58000 52 LYS C O 1
ATOM 2648 N N . LEU C 1 53 ? 94.09300 73.50600 122.42600 1.000 30.53000 53 LEU C N 1
ATOM 2649 C CA . LEU C 1 53 ? 93.49300 72.97700 121.20800 1.000 30.53000 53 LEU C CA 1
ATOM 2650 C C . LEU C 1 53 ? 93.05900 71.53100 121.36000 1.000 30.53000 53 LEU C C 1
ATOM 2651 O O . LEU C 1 53 ? 92.22400 71.06200 120.58600 1.000 30.53000 53 LEU C O 1
ATOM 2656 N N . GLU C 1 54 ? 93.63400 70.80800 122.31500 1.000 36.14000 54 GLU C N 1
ATOM 2657 C CA . GLU C 1 54 ? 93.11700 69.50000 122.68000 1.000 36.14000 54 GLU C CA 1
ATOM 2658 C C . GLU C 1 54 ? 91.72600 69.58500 123.27100 1.000 36.14000 54 GLU C C 1
ATOM 2659 O O . GLU C 1 54 ? 90.85900 68.78400 122.91900 1.000 36.14000 54 GLU C O 1
ATOM 2665 N N . ASP C 1 55 ? 91.49300 70.54000 124.16300 1.000 36.27000 55 ASP C N 1
ATOM 2666 C CA . ASP C 1 55 ? 90.18400 70.67300 124.77800 1.000 36.27000 55 ASP C CA 1
ATOM 2667 C C . ASP C 1 55 ? 89.15800 71.27400 123.83400 1.000 36.27000 55 ASP C C 1
ATOM 2668 O O . ASP C 1 55 ? 87.95700 71.10200 124.05800 1.000 36.27000 55 ASP C O 1
ATOM 2673 N N . PHE C 1 56 ? 89.59200 71.96700 122.78600 1.000 29.65000 56 PHE C N 1
ATOM 2674 C CA . PHE C 1 56 ? 88.64200 72.48600 121.81900 1.000 29.65000 56 PHE C CA 1
ATOM 2675 C C . PHE C 1 56 ? 88.22500 71.42600 120.81500 1.000 29.65000 56 PHE C C 1
ATOM 2676 O O . PHE C 1 56 ? 87.04700 71.35400 120.45100 1.000 29.65000 56 PHE C O 1
ATOM 2684 N N . PHE C 1 57 ? 89.15900 70.60000 120.35600 1.000 30.90000 57 PHE C N 1
ATOM 2685 C CA . PHE C 1 57 ? 88.86600 69.67100 119.27600 1.000 30.90000 57 PHE C CA 1
ATOM 2686 C C . PHE C 1 57 ? 88.35200 68.32600 119.75700 1.000 30.90000 57 PHE C C 1
ATOM 2687 O O . PHE C 1 57 ? 87.89400 67.53000 118.93200 1.000 30.90000 57 PHE C O 1
ATOM 2695 N N . SER C 1 58 ? 88.41800 68.04800 121.05800 1.000 35.50000 58 SER C N 1
ATOM 2696 C CA . SER C 1 58 ? 87.95300 66.75900 121.55400 1.000 35.50000 58 SER C CA 1
ATOM 2697 C C . SER C 1 58 ? 86.43600 66.70600 121.57500 1.000 35.50000 58 SER C C 1
ATOM 2698 O O . SER C 1 58 ? 85.83000 65.66800 121.28700 1.000 35.50000 58 SER C O 1
ATOM 2701 N N . LYS C 1 59 ? 85.80500 67.82600 121.88900 1.000 36.75000 59 LYS C N 1
ATOM 2702 C CA . LYS C 1 59 ? 84.35400 67.92200 121.97200 1.000 36.75000 59 LYS C CA 1
ATOM 2703 C C . LYS C 1 59 ? 83.77200 68.75400 120.83600 1.000 36.75000 59 LYS C C 1
ATOM 2704 O O . LYS C 1 59 ? 82.71100 69.36700 120.95400 1.000 36.75000 59 LYS C O 1
ATOM 2710 N N . GLY C 1 60 ? 84.43600 68.72600 119.68400 1.000 35.05000 60 GLY C N 1
ATOM 2711 C CA . GLY C 1 60 ? 84.00100 69.45700 118.51100 1.000 35.05000 60 GLY C CA 1
ATOM 2712 C C . GLY C 1 60 ? 82.83400 68.85800 117.77100 1.000 35.05000 60 GLY C C 1
ATOM 2713 O O . GLY C 1 60 ? 82.24800 69.52200 116.91600 1.000 35.05000 60 GLY C O 1
ATOM 2714 N N . GLN C 1 61 ? 82.48800 67.61000 118.05400 1.000 40.76000 61 GLN C N 1
ATOM 2715 C CA . GLN C 1 61 ? 81.24800 67.06500 117.52400 1.000 40.76000 61 GLN C CA 1
ATOM 2716 C C . GLN C 1 61 ? 80.05100 67.63900 118.25700 1.000 40.76000 61 GLN C C 1
ATOM 2717 O O . GLN C 1 61 ? 79.03900 67.97900 117.62900 1.000 40.76000 61 GLN C O 1
ATOM 2723 N N . VAL C 1 62 ? 80.19100 67.79000 119.57400 1.000 37.76000 62 VAL C N 1
ATOM 2724 C CA . VAL C 1 62 ? 79.20700 68.44800 120.42100 1.000 37.76000 62 VAL C CA 1
ATOM 2725 C C . VAL C 1 62 ? 79.01500 69.90400 120.00400 1.000 37.76000 62 VAL C C 1
ATOM 2726 O O . VAL C 1 62 ? 77.90000 70.42100 120.05500 1.000 37.76000 62 VAL C O 1
ATOM 2730 N N . ARG C 1 63 ? 80.07900 70.57400 119.54400 1.000 33.18000 63 ARG C N 1
ATOM 2731 C CA . ARG C 1 63 ? 79.96700 71.97100 119.12500 1.000 33.18000 63 ARG C CA 1
ATOM 2732 C C . ARG C 1 63 ? 79.13800 72.12300 117.86000 1.000 33.18000 63 ARG C C 1
ATOM 2733 O O . ARG C 1 63 ? 78.29200 73.02300 117.77200 1.000 33.18000 63 ARG C O 1
ATOM 2741 N N . ILE C 1 64 ? 79.37100 71.25000 116.87700 1.000 36.09000 64 ILE C N 1
ATOM 2742 C CA . ILE C 1 64 ? 78.57400 71.20600 115.65600 1.000 36.09000 64 ILE C CA 1
ATOM 2743 C C . ILE C 1 64 ? 77.12600 70.89100 115.97500 1.000 36.09000 64 ILE C C 1
ATOM 2744 O O . ILE C 1 64 ? 76.21300 71.56900 115.48300 1.000 36.09000 64 ILE C O 1
ATOM 2749 N N . ARG C 1 65 ? 76.89900 69.89700 116.83600 1.000 39.87000 65 ARG C N 1
ATOM 2750 C CA . ARG C 1 65 ? 75.55300 69.50500 117.23900 1.000 39.87000 65 ARG C CA 1
ATOM 2751 C C . ARG C 1 65 ? 74.83100 70.61600 117.99200 1.000 39.87000 65 ARG C C 1
ATOM 2752 O O . ARG C 1 65 ? 73.65000 70.86900 117.74200 1.000 39.87000 65 ARG C O 1
ATOM 2760 N N . ALA C 1 66 ? 75.54500 71.34200 118.85400 1.000 37.09000 66 ALA C N 1
ATOM 2761 C CA . ALA C 1 66 ? 74.93500 72.41200 119.63000 1.000 37.09000 66 ALA C CA 1
ATOM 2762 C C . ALA C 1 66 ? 74.60100 73.61600 118.76400 1.000 37.09000 66 ALA C C 1
ATOM 2763 O O . ALA C 1 66 ? 73.53700 74.21900 118.92300 1.000 37.09000 66 ALA C O 1
ATOM 2765 N N . ALA C 1 67 ? 75.49400 73.97600 117.83600 1.000 35.65000 67 ALA C N 1
ATOM 2766 C CA . ALA C 1 67 ? 75.21600 75.08600 116.93300 1.000 35.65000 67 ALA C CA 1
ATOM 2767 C C . ALA C 1 67 ? 74.07500 74.75600 115.98100 1.000 35.65000 67 ALA C C 1
ATOM 2768 O O . ALA C 1 67 ? 73.22500 75.61200 115.70500 1.000 35.65000 67 ALA C O 1
ATOM 2770 N N . GLN C 1 68 ? 74.01400 73.50200 115.50900 1.000 39.67000 68 GLN C N 1
ATOM 2771 C CA . GLN C 1 68 ? 72.92000 73.06000 114.65100 1.000 39.67000 68 GLN C CA 1
ATOM 2772 C C . GLN C 1 68 ? 71.59800 73.04300 115.40700 1.000 39.67000 68 GLN C C 1
ATOM 2773 O O . GLN C 1 68 ? 70.55500 73.40400 114.85100 1.000 39.67000 68 GLN C O 1
ATOM 2779 N N . LYS C 1 69 ? 71.62600 72.65800 116.68400 1.000 40.28000 69 LYS C N 1
ATOM 2780 C CA . LYS C 1 69 ? 70.41200 72.64000 117.48900 1.000 40.28000 69 LYS C CA 1
ATOM 2781 C C . LYS C 1 69 ? 69.93500 74.05000 117.81300 1.000 40.28000 69 LYS C C 1
ATOM 2782 O O . LYS C 1 69 ? 68.73300 74.32100 117.78100 1.000 40.28000 69 LYS C O 1
ATOM 2788 N N . LEU C 1 70 ? 70.86300 74.96700 118.10900 1.000 36.01000 70 LEU C N 1
ATOM 2789 C CA . LEU C 1 70 ? 70.49300 76.35300 118.39000 1.000 36.01000 70 LEU C CA 1
ATOM 2790 C C . LEU C 1 70 ? 69.96100 77.05100 117.14600 1.000 36.01000 70 LEU C C 1
ATOM 2791 O O . LEU C 1 70 ? 69.06400 77.89400 117.23800 1.000 36.01000 70 LEU C O 1
ATOM 2796 N N . ALA C 1 71 ? 70.50300 76.71700 115.97400 1.000 37.64000 71 ALA C N 1
ATOM 2797 C CA . ALA C 1 71 ? 69.93100 77.19100 114.72200 1.000 37.64000 71 ALA C CA 1
ATOM 2798 C C . ALA C 1 71 ? 68.57400 76.57800 114.42700 1.000 37.64000 71 ALA C C 1
ATOM 2799 O O . ALA C 1 71 ? 67.70800 77.25800 113.87000 1.000 37.64000 71 ALA C O 1
ATOM 2801 N N . GLU C 1 72 ? 68.38300 75.30900 114.78200 1.000 43.99000 72 GLU C N 1
ATOM 2802 C CA . GLU C 1 72 ? 67.23300 74.53100 114.34000 1.000 43.99000 72 GLU C CA 1
ATOM 2803 C C . GLU C 1 72 ? 65.94900 74.97200 115.02700 1.000 43.99000 72 GLU C C 1
ATOM 2804 O O . GLU C 1 72 ? 64.89400 75.05600 114.39200 1.000 43.99000 72 GLU C O 1
ATOM 2810 N N . ASN C 1 73 ? 66.00800 75.24100 116.32200 1.000 41.82000 73 ASN C N 1
ATOM 2811 C CA . ASN C 1 73 ? 64.84100 75.69700 117.06100 1.000 41.82000 73 ASN C CA 1
ATOM 2812 C C . ASN C 1 73 ? 65.13500 76.98200 117.83000 1.000 41.82000 73 ASN C C 1
ATOM 2813 O O . ASN C 1 73 ? 64.91500 77.07900 119.03600 1.000 41.82000 73 ASN C O 1
ATOM 2818 N N . GLU C 1 74 ? 65.68900 77.95400 117.09700 1.000 38.54000 74 GLU C N 1
ATOM 2819 C CA . GLU C 1 74 ? 65.84200 79.33100 117.56000 1.000 38.54000 74 GLU C CA 1
ATOM 2820 C C . GLU C 1 74 ? 64.52700 79.90600 118.04700 1.000 38.54000 74 GLU C C 1
ATOM 2821 O O . GLU C 1 74 ? 64.43700 80.44700 119.15400 1.000 38.54000 74 GLU C O 1
ATOM 2827 N N . GLN C 1 75 ? 63.49900 79.80500 117.20000 1.000 41.77000 75 GLN C N 1
ATOM 2828 C CA . GLN C 1 75 ? 62.24100 80.50500 117.40400 1.000 41.77000 75 GLN C CA 1
ATOM 2829 C C . GLN C 1 75 ? 61.47900 79.93900 118.58300 1.000 41.77000 75 GLN C C 1
ATOM 2830 O O . GLN C 1 75 ? 60.85400 80.69800 119.32300 1.000 41.77000 75 GLN C O 1
ATOM 2836 N N . LYS C 1 76 ? 61.54800 78.62000 118.77500 1.000 41.60000 76 LYS C N 1
ATOM 2837 C CA . LYS C 1 76 ? 60.95600 77.97100 119.93600 1.000 41.60000 76 LYS C CA 1
ATOM 2838 C C . LYS C 1 76 ? 61.54900 78.49900 121.23100 1.000 41.60000 76 LYS C C 1
ATOM 2839 O O . LYS C 1 76 ? 60.79700 78.86000 122.14700 1.000 41.60000 76 LYS C O 1
ATOM 2845 N N . ILE C 1 77 ? 62.87700 78.64200 121.26900 1.000 39.30000 77 ILE C N 1
ATOM 2846 C CA . ILE C 1 77 ? 63.58800 79.22200 122.40400 1.000 39.30000 77 ILE C CA 1
ATOM 2847 C C . ILE C 1 77 ? 63.17500 80.67000 122.61700 1.000 39.30000 77 ILE C C 1
ATOM 2848 O O . ILE C 1 77 ? 62.92600 81.08600 123.75000 1.000 39.30000 77 ILE C O 1
ATOM 2853 N N . VAL C 1 78 ? 63.04800 81.43600 121.52700 1.000 37.74000 78 VAL C N 1
ATOM 2854 C CA . VAL C 1 78 ? 62.80100 82.87600 121.63600 1.000 37.74000 78 VAL C CA 1
ATOM 2855 C C . VAL C 1 78 ? 61.40000 83.15900 122.18000 1.000 37.74000 78 VAL C C 1
ATOM 2856 O O . VAL C 1 78 ? 61.25100 83.93200 123.13300 1.000 37.74000 78 VAL C O 1
ATOM 2860 N N . GLN C 1 79 ? 60.36200 82.49700 121.64400 1.000 41.00000 79 GLN C N 1
ATOM 2861 C CA . GLN C 1 79 ? 59.02100 82.72900 122.19900 1.000 41.00000 79 GLN C CA 1
ATOM 2862 C C . GLN C 1 79 ? 58.83900 82.09700 123.57700 1.000 41.00000 79 GLN C C 1
ATOM 2863 O O . GLN C 1 79 ? 58.17200 82.68400 124.44200 1.000 41.00000 79 GLN C O 1
ATOM 2869 N N . GLU C 1 80 ? 59.45600 80.93300 123.83200 1.000 41.56000 80 GLU C N 1
ATOM 2870 C CA . GLU C 1 80 ? 59.30200 80.32500 125.14400 1.000 41.56000 80 GLU C CA 1
ATOM 2871 C C . GLU C 1 80 ? 60.07400 81.09900 126.21400 1.000 41.56000 80 GLU C C 1
ATOM 2872 O O . GLU C 1 80 ? 59.66400 81.12000 127.37500 1.000 41.56000 80 GLU C O 1
ATOM 2878 N N . GLY C 1 81 ? 61.16500 81.77300 125.84300 1.000 39.60000 81 GLY C N 1
ATOM 2879 C CA . GLY C 1 81 ? 61.83900 82.64800 126.77900 1.000 39.60000 81 GLY C CA 1
ATOM 2880 C C . GLY C 1 81 ? 61.17500 83.99700 126.92400 1.000 39.60000 81 GLY C C 1
ATOM 2881 O O . GLY C 1 81 ? 61.22700 84.59400 128.00000 1.000 39.60000 81 GLY C O 1
ATOM 2882 N N . SER C 1 82 ? 60.53700 84.48800 125.85600 1.000 39.11000 82 SER C N 1
ATOM 2883 C CA . SER C 1 82 ? 59.80700 85.74800 125.92000 1.000 39.11000 82 SER C CA 1
ATOM 2884 C C . SER C 1 82 ? 58.61000 85.64200 126.84400 1.000 39.11000 82 SER C C 1
ATOM 2885 O O . SER C 1 82 ? 58.29900 86.59400 127.56600 1.000 39.11000 82 SER C O 1
ATOM 2888 N N . LYS C 1 83 ? 57.93600 84.48600 126.83600 1.000 42.62000 83 LYS C N 1
ATOM 2889 C CA . LYS C 1 83 ? 56.81700 84.26700 127.74800 1.000 42.62000 83 LYS C CA 1
ATOM 2890 C C . LYS C 1 83 ? 57.26800 84.27400 129.20800 1.000 42.62000 83 LYS C C 1
ATOM 2891 O O . LYS C 1 83 ? 56.64100 84.92400 130.05600 1.000 42.62000 83 LYS C O 1
ATOM 2897 N N . ARG C 1 84 ? 58.38500 83.60200 129.51000 1.000 42.51000 84 ARG C N 1
ATOM 2898 C CA . ARG C 1 84 ? 58.88000 83.55800 130.88600 1.000 42.51000 84 ARG C CA 1
ATOM 2899 C C . ARG C 1 84 ? 59.41400 84.91500 131.32000 1.000 42.51000 84 ARG C C 1
ATOM 2900 O O . ARG C 1 84 ? 59.29300 85.29600 132.48800 1.000 42.51000 84 ARG C O 1
ATOM 2908 N N . PHE C 1 85 ? 59.98200 85.66300 130.37700 1.000 40.24000 85 PHE C N 1
ATOM 2909 C CA . PHE C 1 85 ? 60.51200 86.98900 130.65200 1.000 40.24000 85 PHE C CA 1
ATOM 2910 C C . PHE C 1 85 ? 59.39700 88.00600 130.87200 1.000 40.24000 85 PHE C C 1
ATOM 2911 O O . PHE C 1 85 ? 59.50700 88.87600 131.74200 1.000 40.24000 85 PHE C O 1
ATOM 2919 N N . TRP C 1 86 ? 58.30300 87.90100 130.11800 1.000 42.33000 86 TRP C N 1
ATOM 2920 C CA . TRP C 1 86 ? 57.16000 88.77100 130.35700 1.000 42.33000 86 TRP C CA 1
ATOM 2921 C C . TRP C 1 86 ? 56.39300 88.37400 131.61100 1.000 42.33000 86 TRP C C 1
ATOM 2922 O O . TRP C 1 86 ? 55.70200 89.21200 132.20000 1.000 42.33000 86 TRP C O 1
ATOM 2933 N N . ALA C 1 87 ? 56.48400 87.11100 132.02800 1.000 45.85000 87 ALA C N 1
ATOM 2934 C CA . ALA C 1 87 ? 55.97400 86.75900 133.34600 1.000 45.85000 87 ALA C CA 1
ATOM 2935 C C . ALA C 1 87 ? 56.84800 87.33700 134.45700 1.000 45.85000 87 ALA C C 1
ATOM 2936 O O . ALA C 1 87 ? 56.33100 87.93000 135.40900 1.000 45.85000 87 ALA C O 1
ATOM 2938 N N . LYS C 1 88 ? 58.16900 87.19200 134.34800 1.000 48.00000 88 LYS C N 1
ATOM 2939 C CA . LYS C 1 88 ? 59.07700 87.67300 135.38300 1.000 48.00000 88 LYS C CA 1
ATOM 2940 C C . LYS C 1 88 ? 59.29900 89.17900 135.33800 1.000 48.00000 88 LYS C C 1
ATOM 2941 O O . LYS C 1 88 ? 59.70600 89.75800 136.35100 1.000 48.00000 88 LYS C O 1
ATOM 2947 N N . CYS C 1 89 ? 59.05800 89.82800 134.20000 1.000 47.51000 89 CYS C N 1
ATOM 2948 C CA . CYS C 1 89 ? 59.19200 91.28000 134.09400 1.000 47.51000 89 CYS C CA 1
ATOM 2949 C C . CYS C 1 89 ? 58.13800 91.78900 133.12200 1.000 47.51000 89 CYS C C 1
ATOM 2950 O O . CYS C 1 89 ? 58.32100 91.72400 131.90200 1.000 47.51000 89 CYS C O 1
ATOM 2953 N N . PRO C 1 90 ? 56.99600 92.26100 133.62300 1.000 48.32000 90 PRO C N 1
ATOM 2954 C CA . PRO C 1 90 ? 55.95800 92.80400 132.73500 1.000 48.32000 90 PRO C CA 1
ATOM 2955 C C . PRO C 1 90 ? 56.12300 94.27200 132.37800 1.000 48.32000 90 PRO C C 1
ATOM 2956 O O . PRO C 1 90 ? 55.34500 94.77800 131.56300 1.000 48.32000 90 PRO C O 1
ATOM 2960 N N . ASN C 1 91 ? 57.10900 94.96300 132.94900 1.000 48.30000 91 ASN C N 1
ATOM 2961 C CA . ASN C 1 91 ? 57.27000 96.40500 132.80200 1.000 48.30000 91 ASN C CA 1
ATOM 2962 C C . ASN C 1 91 ? 58.27900 96.74300 131.71000 1.000 48.30000 91 ASN C C 1
ATOM 2963 O O . ASN C 1 91 ? 59.12000 97.63100 131.87000 1.000 48.30000 91 ASN C O 1
ATOM 2968 N N . THR C 1 92 ? 58.23200 96.00300 130.62000 1.000 43.97000 92 THR C N 1
ATOM 2969 C CA . THR C 1 92 ? 59.20300 96.11400 129.55300 1.000 43.97000 92 THR C CA 1
ATOM 2970 C C . THR C 1 92 ? 58.69800 97.04700 128.47000 1.000 43.97000 92 THR C C 1
ATOM 2971 O O . THR C 1 92 ? 57.49800 97.29600 128.36500 1.000 43.97000 92 THR C O 1
ATOM 2975 N N . PRO C 1 93 ? 59.60000 97.58700 127.64000 1.000 39.76000 93 PRO C N 1
ATOM 2976 C CA . PRO C 1 93 ? 59.15700 98.19600 126.37600 1.000 39.76000 93 PRO C CA 1
ATOM 2977 C C . PRO C 1 93 ? 58.48200 97.22300 125.42600 1.000 39.76000 93 PRO C C 1
ATOM 2978 O O . PRO C 1 93 ? 57.71100 97.66800 124.57000 1.000 39.76000 93 PRO C O 1
ATOM 2982 N N . SER C 1 94 ? 58.75400 95.91900 125.53700 1.000 39.08000 94 SER C N 1
ATOM 2983 C CA . SER C 1 94 ? 58.04300 94.92400 124.74000 1.000 39.08000 94 SER C CA 1
ATOM 2984 C C . SER C 1 94 ? 56.57700 94.82600 125.14000 1.000 39.08000 94 SER C C 1
ATOM 2985 O O . SER C 1 94 ? 55.70000 94.74600 124.27500 1.000 39.08000 94 SER C O 1
ATOM 2988 N N . ASN C 1 95 ? 56.29300 94.83400 126.44500 1.000 44.81000 95 ASN C N 1
ATOM 2989 C CA . ASN C 1 95 ? 54.92200 94.74700 126.95600 1.000 44.81000 95 ASN C CA 1
ATOM 2990 C C . ASN C 1 95 ? 54.33200 96.14800 127.06900 1.000 44.81000 95 ASN C C 1
ATOM 2991 O O . ASN C 1 95 ? 54.00100 96.63900 128.14900 1.000 44.81000 95 ASN C O 1
ATOM 2996 N N . LYS C 1 96 ? 54.21000 96.81000 125.92000 1.000 46.96000 96 LYS C N 1
ATOM 2997 C CA . LYS C 1 96 ? 53.54300 98.10500 125.89900 1.000 46.96000 96 LYS C CA 1
ATOM 2998 C C . LYS C 1 96 ? 52.49500 98.16700 124.79300 1.000 46.96000 96 LYS C C 1
ATOM 2999 O O . LYS C 1 96 ? 52.08100 99.26700 124.40900 1.000 46.96000 96 LYS C O 1
ATOM 3005 N N . GLY C 1 97 ? 52.05600 97.02400 124.27900 1.000 45.06000 97 GLY C N 1
ATOM 3006 C CA . GLY C 1 97 ? 50.97100 97.00300 123.32800 1.000 45.06000 97 GLY C CA 1
ATOM 3007 C C . GLY C 1 97 ? 51.39100 96.97600 121.87900 1.000 45.06000 97 GLY C C 1
ATOM 3008 O O . GLY C 1 97 ? 50.93100 96.10500 121.13500 1.000 45.06000 97 GLY C O 1
ATOM 3009 N N . ASN C 1 98 ? 52.23900 97.91200 121.45800 1.000 41.95000 98 ASN C N 1
ATOM 3010 C CA . ASN C 1 98 ? 52.59200 97.99000 120.04700 1.000 41.95000 98 ASN C CA 1
ATOM 3011 C C . ASN C 1 98 ? 53.52100 96.83500 119.67500 1.000 41.95000 98 ASN C C 1
ATOM 3012 O O . ASN C 1 98 ? 54.43600 96.49500 120.43600 1.000 41.95000 98 ASN C O 1
ATOM 3017 N N . PRO C 1 99 ? 53.27800 96.17000 118.54300 1.000 39.10000 99 PRO C N 1
ATOM 3018 C CA . PRO C 1 99 ? 53.95400 94.90300 118.27000 1.000 39.10000 99 PRO C CA 1
ATOM 3019 C C . PRO C 1 99 ? 55.34400 95.05700 117.69500 1.000 39.10000 99 PRO C C 1
ATOM 3020 O O . PRO C 1 99 ? 55.99500 94.04300 117.41700 1.000 39.10000 99 PRO C O 1
ATOM 3024 N N . GLN C 1 100 ? 55.81500 96.28200 117.50400 1.000 33.98000 100 GLN C N 1
ATOM 3025 C CA . GLN C 1 100 ? 57.00700 96.45000 116.70200 1.000 33.98000 100 GLN C CA 1
ATOM 3026 C C . GLN C 1 100 ? 58.24000 96.55600 117.59800 1.000 33.98000 100 GLN C C 1
ATOM 3027 O O . GLN C 1 100 ? 59.30900 96.04700 117.24300 1.000 33.98000 100 GLN C O 1
ATOM 3033 N N . LYS C 1 101 ? 58.08900 97.14200 118.79300 1.000 32.07000 101 LYS C N 1
ATOM 3034 C CA . LYS C 1 101 ? 59.10100 96.99300 119.83400 1.000 32.07000 101 LYS C CA 1
ATOM 3035 C C . LYS C 1 101 ? 59.21300 95.55400 120.30900 1.000 32.07000 101 LYS C C 1
ATOM 3036 O O . LYS C 1 101 ? 60.32000 95.08600 120.60600 1.000 32.07000 101 LYS C O 1
ATOM 3042 N N . THR C 1 102 ? 58.08200 94.84800 120.38700 1.000 32.97000 102 THR C N 1
ATOM 3043 C CA . THR C 1 102 ? 58.06800 93.42500 120.70200 1.000 32.97000 102 THR C CA 1
ATOM 3044 C C . THR C 1 102 ? 58.83100 92.61400 119.66400 1.000 32.97000 102 THR C C 1
ATOM 3045 O O . THR C 1 102 ? 59.64800 91.76500 120.03300 1.000 32.97000 102 THR C O 1
ATOM 3049 N N . ALA C 1 103 ? 58.62600 92.91100 118.38100 1.000 29.37000 103 ALA C N 1
ATOM 3050 C CA . ALA C 1 103 ? 59.36600 92.27100 117.30500 1.000 29.37000 103 ALA C CA 1
ATOM 3051 C C . ALA C 1 103 ? 60.85200 92.59100 117.33800 1.000 29.37000 103 ALA C C 1
ATOM 3052 O O . ALA C 1 103 ? 61.66000 91.70500 117.05100 1.000 29.37000 103 ALA C O 1
ATOM 3054 N N . LEU C 1 104 ? 61.22900 93.81700 117.71900 1.000 25.57000 104 LEU C N 1
ATOM 3055 C CA . LEU C 1 104 ? 62.64400 94.15200 117.86300 1.000 25.57000 104 LEU C CA 1
ATOM 3056 C C . LEU C 1 104 ? 63.28100 93.41900 119.04200 1.000 25.57000 104 LEU C C 1
ATOM 3057 O O . LEU C 1 104 ? 64.44500 93.01400 118.97000 1.000 25.57000 104 LEU C O 1
ATOM 3062 N N . CYS C 1 105 ? 62.51700 93.18800 120.11000 1.000 26.50000 105 CYS C N 1
ATOM 3063 C CA . CYS C 1 105 ? 63.02000 92.38300 121.22300 1.000 26.50000 105 CYS C CA 1
ATOM 3064 C C . CYS C 1 105 ? 63.21000 90.92000 120.84300 1.000 26.50000 105 CYS C C 1
ATOM 3065 O O . CYS C 1 105 ? 64.21400 90.30300 121.22700 1.000 26.50000 105 CYS C O 1
ATOM 3068 N N . GLN C 1 106 ? 62.24800 90.34700 120.11100 1.000 29.27000 106 GLN C N 1
ATOM 3069 C CA . GLN C 1 106 ? 62.37300 88.97300 119.62300 1.000 29.27000 106 GLN C CA 1
ATOM 3070 C C . GLN C 1 106 ? 63.55300 88.83100 118.67100 1.000 29.27000 106 GLN C C 1
ATOM 3071 O O . GLN C 1 106 ? 64.27700 87.82600 118.72500 1.000 29.27000 106 GLN C O 1
ATOM 3077 N N . ARG C 1 107 ? 63.75700 89.84600 117.82500 1.000 22.92000 107 ARG C N 1
ATOM 3078 C CA . ARG C 1 107 ? 64.89800 89.97400 116.93400 1.000 22.92000 107 ARG C CA 1
ATOM 3079 C C . ARG C 1 107 ? 66.21100 89.94800 117.70900 1.000 22.92000 107 ARG C C 1
ATOM 3080 O O . ARG C 1 107 ? 67.13500 89.23000 117.32100 1.000 22.92000 107 ARG C O 1
ATOM 3088 N N . ASP C 1 108 ? 66.30400 90.72000 118.79600 1.000 23.24000 108 ASP C N 1
ATOM 3089 C CA . ASP C 1 108 ? 67.52100 90.75800 119.60400 1.000 23.24000 108 ASP C CA 1
ATOM 3090 C C . ASP C 1 108 ? 67.78900 89.44500 120.31500 1.000 23.24000 108 ASP C C 1
ATOM 3091 O O . ASP C 1 108 ? 68.95100 89.05200 120.45300 1.000 23.24000 108 ASP C O 1
ATOM 3096 N N . GLN C 1 109 ? 66.73800 88.77300 120.78500 1.000 25.95000 109 GLN C N 1
ATOM 3097 C CA . GLN C 1 109 ? 66.90500 87.46200 121.40700 1.000 25.95000 109 GLN C CA 1
ATOM 3098 C C . GLN C 1 109 ? 67.45100 86.43900 120.41900 1.000 25.95000 109 GLN C C 1
ATOM 3099 O O . GLN C 1 109 ? 68.38100 85.68800 120.74100 1.000 25.95000 109 GLN C O 1
ATOM 3105 N N . GLY C 1 110 ? 66.92100 86.43400 119.19800 1.000 24.15000 110 GLY C N 1
ATOM 3106 C CA . GLY C 1 110 ? 67.46600 85.56900 118.16800 1.000 24.15000 110 GLY C CA 1
ATOM 3107 C C . GLY C 1 110 ? 68.87700 85.91200 117.74300 1.000 24.15000 110 GLY C C 1
ATOM 3108 O O . GLY C 1 110 ? 69.68600 85.01100 117.49000 1.000 24.15000 110 GLY C O 1
ATOM 3109 N N . TRP C 1 111 ? 69.19900 87.20500 117.68700 1.000 20.27000 111 TRP C N 1
ATOM 3110 C CA . TRP C 1 111 ? 70.54600 87.65800 117.36500 1.000 20.27000 111 TRP C CA 1
ATOM 3111 C C . TRP C 1 111 ? 71.55300 87.23000 118.42200 1.000 20.27000 111 TRP C C 1
ATOM 3112 O O . TRP C 1 111 ? 72.65900 86.79400 118.09100 1.000 20.27000 111 TRP C O 1
ATOM 3123 N N . TYR C 1 112 ? 71.17600 87.30600 119.69500 1.000 21.18000 112 TYR C N 1
ATOM 3124 C CA . TYR C 1 112 ? 72.09700 86.90100 120.74700 1.000 21.18000 112 TYR C CA 1
ATOM 3125 C C . TYR C 1 112 ? 72.24100 85.38600 120.83800 1.000 21.18000 112 TYR C C 1
ATOM 3126 O O . TYR C 1 112 ? 73.32200 84.90100 121.18000 1.000 21.18000 112 TYR C O 1
ATOM 3135 N N . ILE C 1 113 ? 71.20100 84.62300 120.48300 1.000 23.01000 113 ILE C N 1
ATOM 3136 C CA . ILE C 1 113 ? 71.36400 83.17100 120.35600 1.000 23.01000 113 ILE C CA 1
ATOM 3137 C C . ILE C 1 113 ? 72.31200 82.81700 119.20500 1.000 23.01000 113 ILE C C 1
ATOM 3138 O O . ILE C 1 113 ? 73.14900 81.90900 119.33100 1.000 23.01000 113 ILE C O 1
ATOM 3143 N N . ARG C 1 114 ? 72.22700 83.55000 118.09100 1.000 21.81000 114 ARG C N 1
ATOM 3144 C CA . ARG C 1 114 ? 73.16200 83.37700 116.98000 1.000 21.81000 114 ARG C CA 1
ATOM 3145 C C . ARG C 1 114 ? 74.60100 83.70000 117.37600 1.000 21.81000 114 ARG C C 1
ATOM 3146 O O . ARG C 1 114 ? 75.53500 82.98200 116.99400 1.000 21.81000 114 ARG C O 1
ATOM 3154 N N . LEU C 1 115 ? 74.78800 84.74400 118.17700 1.000 21.16000 115 LEU C N 1
ATOM 3155 C CA . LEU C 1 115 ? 76.12200 85.08700 118.65600 1.000 21.16000 115 LEU C CA 1
ATOM 3156 C C . LEU C 1 115 ? 76.65100 84.07800 119.66500 1.000 21.16000 115 LEU C C 1
ATOM 3157 O O . LEU C 1 115 ? 77.86500 83.90400 119.77300 1.000 21.16000 115 LEU C O 1
ATOM 3162 N N . VAL C 1 116 ? 75.77000 83.43400 120.42700 1.000 23.38000 116 VAL C N 1
ATOM 3163 C CA . VAL C 1 116 ? 76.18800 82.33000 121.29000 1.000 23.38000 116 VAL C CA 1
ATOM 3164 C C . VAL C 1 116 ? 76.63800 81.12500 120.46000 1.000 23.38000 116 VAL C C 1
ATOM 3165 O O . VAL C 1 116 ? 77.64000 80.47600 120.79100 1.000 23.38000 116 VAL C O 1
ATOM 3169 N N . SER C 1 117 ? 75.92700 80.82600 119.37000 1.000 23.98000 117 SER C N 1
ATOM 3170 C CA . SER C 1 117 ? 76.28900 79.68900 118.51900 1.000 23.98000 117 SER C CA 1
ATOM 3171 C C . SER C 1 117 ? 77.61600 79.90900 117.80200 1.000 23.98000 117 SER C C 1
ATOM 3172 O O . SER C 1 117 ? 78.39000 78.95700 117.62500 1.000 23.98000 117 SER C O 1
ATOM 3175 N N . TYR C 1 118 ? 77.89600 81.15600 117.40600 1.000 22.95000 118 TYR C N 1
ATOM 3176 C CA . TYR C 1 118 ? 79.20300 81.50000 116.84200 1.000 22.95000 118 TYR C CA 1
ATOM 3177 C C . TYR C 1 118 ? 80.32900 81.25900 117.84000 1.000 22.95000 118 TYR C C 1
ATOM 3178 O O . TYR C 1 118 ? 81.42100 80.84500 117.45500 1.000 22.95000 118 TYR C O 1
ATOM 3187 N N . CYS C 1 119 ? 80.08300 81.51400 119.12500 1.000 23.61000 119 CYS C N 1
ATOM 3188 C CA . CYS C 1 119 ? 81.10600 81.29000 120.13900 1.000 23.61000 119 CYS C CA 1
ATOM 3189 C C . CYS C 1 119 ? 81.28300 79.81900 120.45700 1.000 23.61000 119 CYS C C 1
ATOM 3190 O O . CYS C 1 119 ? 82.37800 79.40400 120.85000 1.000 23.61000 119 CYS C O 1
ATOM 3193 N N . ILE C 1 120 ? 80.20500 79.04000 120.36700 1.000 25.94000 120 ILE C N 1
ATOM 3194 C CA . ILE C 1 120 ? 80.31300 77.58800 120.49100 1.000 25.94000 120 ILE C CA 1
ATOM 3195 C C . ILE C 1 120 ? 81.18900 77.02900 119.37600 1.000 25.94000 120 ILE C C 1
ATOM 3196 O O . ILE C 1 120 ? 82.07800 76.20800 119.62300 1.000 25.94000 120 ILE C O 1
ATOM 3201 N N . LEU C 1 121 ? 80.99400 77.50400 118.15200 1.000 25.65000 121 LEU C N 1
ATOM 3202 C CA . LEU C 1 121 ? 81.83900 77.09800 117.03500 1.000 25.65000 121 LEU C CA 1
ATOM 3203 C C . LEU C 1 121 ? 83.27000 77.62300 117.12700 1.000 25.65000 121 LEU C C 1
ATOM 3204 O O . LEU C 1 121 ? 84.20500 76.92200 116.74200 1.000 25.65000 121 LEU C O 1
ATOM 3209 N N . ALA C 1 122 ? 83.46400 78.84200 117.62900 1.000 23.56000 122 ALA C N 1
ATOM 3210 C CA . ALA C 1 122 ? 84.78300 79.46000 117.59700 1.000 23.56000 122 ALA C CA 1
ATOM 3211 C C . ALA C 1 122 ? 85.65300 79.01500 118.75900 1.000 23.56000 122 ALA C C 1
ATOM 3212 O O . ALA C 1 122 ? 86.88100 79.09600 118.67300 1.000 23.56000 122 ALA C O 1
ATOM 3214 N N . GLY C 1 123 ? 85.05100 78.55200 119.84500 1.000 23.43000 123 GLY C N 1
ATOM 3215 C CA . GLY C 1 123 ? 85.82800 78.12400 120.98300 1.000 23.43000 123 GLY C CA 1
ATOM 3216 C C . GLY C 1 123 ? 86.23600 79.22600 121.91800 1.000 23.43000 123 GLY C C 1
ATOM 3217 O O . GLY C 1 123 ? 87.04300 78.98600 122.81900 1.000 23.43000 123 GLY C O 1
ATOM 3218 N N . ASN C 1 124 ? 85.70500 80.42800 121.72900 1.000 24.43000 124 ASN C N 1
ATOM 3219 C CA . ASN C 1 124 ? 85.97400 81.55900 122.60000 1.000 24.43000 124 ASN C CA 1
ATOM 3220 C C . ASN C 1 124 ? 84.83700 82.55600 122.45400 1.000 24.43000 124 ASN C C 1
ATOM 3221 O O . ASN C 1 124 ? 84.07700 82.51100 121.48800 1.000 24.43000 124 ASN C O 1
ATOM 3226 N N . ASP C 1 125 ? 84.75700 83.48700 123.39600 1.000 26.81000 125 ASP C N 1
ATOM 3227 C CA . ASP C 1 125 ? 83.63300 84.41800 123.45100 1.000 26.81000 125 ASP C CA 1
ATOM 3228 C C . ASP C 1 125 ? 83.87100 85.68200 122.63500 1.000 26.81000 125 ASP C C 1
ATOM 3229 O O . ASP C 1 125 ? 83.19900 86.68900 122.81000 1.000 26.81000 125 ASP C O 1
ATOM 3234 N N . LYS C 1 126 ? 84.83300 85.63600 121.74400 1.000 24.62000 126 LYS C N 1
ATOM 3235 C CA . LYS C 1 126 ? 85.16500 86.76000 120.87700 1.000 24.62000 126 LYS C CA 1
ATOM 3236 C C . LYS C 1 126 ? 84.14300 87.05600 119.78000 1.000 24.62000 126 LYS C C 1
ATOM 3237 O O . LYS C 1 126 ? 84.08700 88.20500 119.34400 1.000 24.62000 126 LYS C O 1
ATOM 3243 N N . PRO C 1 127 ? 83.35600 86.09900 119.24500 1.000 22.82000 127 PRO C N 1
ATOM 3244 C CA . PRO C 1 127 ? 82.17300 86.54000 118.50100 1.000 22.82000 127 PRO C CA 1
ATOM 3245 C C . PRO C 1 127 ? 81.13500 87.26200 119.34600 1.000 22.82000 127 PRO C C 1
ATOM 3246 O O . PRO C 1 127 ? 80.41600 88.11700 118.83300 1.000 22.82000 127 PRO C O 1
ATOM 3250 N N . LEU C 1 128 ? 81.02600 86.94100 120.63000 1.000 23.25000 128 LEU C N 1
ATOM 3251 C CA . LEU C 1 128 ? 80.08700 87.67300 121.46400 1.000 23.25000 128 LEU C CA 1
ATOM 3252 C C . LEU C 1 128 ? 80.61400 89.03700 121.87900 1.000 23.25000 128 LEU C C 1
ATOM 3253 O O . LEU C 1 128 ? 79.82600 89.97700 121.94800 1.000 23.25000 128 LEU C O 1
ATOM 3258 N N . GLU C 1 129 ? 81.91200 89.18000 122.15400 1.000 25.53000 129 GLU C N 1
ATOM 3259 C CA . GLU C 1 129 ? 82.44700 90.49300 122.49700 1.000 25.53000 129 GLU C CA 1
ATOM 3260 C C . GLU C 1 129 ? 82.50500 91.45200 121.31800 1.000 25.53000 129 GLU C C 1
ATOM 3261 O O . GLU C 1 129 ? 82.11200 92.61200 121.45600 1.000 25.53000 129 GLU C O 1
ATOM 3267 N N . ASP C 1 130 ? 83.00900 91.00200 120.16900 1.000 23.68000 130 ASP C N 1
ATOM 3268 C CA . ASP C 1 130 ? 83.19200 91.89200 119.02800 1.000 23.68000 130 ASP C CA 1
ATOM 3269 C C . ASP C 1 130 ? 81.87000 92.28400 118.38300 1.000 23.68000 130 ASP C C 1
ATOM 3270 O O . ASP C 1 130 ? 81.70300 93.42500 117.94700 1.000 23.68000 130 ASP C O 1
ATOM 3275 N N . ILE C 1 131 ? 80.91600 91.36200 118.32000 1.000 20.29000 131 ILE C N 1
ATOM 3276 C CA . ILE C 1 131 ? 79.64900 91.68700 117.68200 1.000 20.29000 131 ILE C CA 1
ATOM 3277 C C . ILE C 1 131 ? 78.63400 92.17000 118.71000 1.000 20.29000 131 ILE C C 1
ATOM 3278 O O . ILE C 1 131 ? 77.96600 93.18500 118.51000 1.000 20.29000 131 ILE C O 1
ATOM 3283 N N . GLY C 1 132 ? 78.52000 91.48700 119.83300 1.000 19.57000 132 GLY C N 1
ATOM 3284 C CA . GLY C 1 132 ? 77.39200 91.75500 120.69200 1.000 19.57000 132 GLY C CA 1
ATOM 3285 C C . GLY C 1 132 ? 77.56900 92.71400 121.83900 1.000 19.57000 132 GLY C C 1
ATOM 3286 O O . GLY C 1 132 ? 76.61900 93.41200 122.18100 1.000 19.57000 132 GLY C O 1
ATOM 3287 N N . LEU C 1 133 ? 78.74200 92.75200 122.46300 1.000 20.74000 133 LEU C N 1
ATOM 3288 C CA . LEU C 1 133 ? 78.90100 93.44600 123.73400 1.000 20.74000 133 LEU C CA 1
ATOM 3289 C C . LEU C 1 133 ? 79.72300 94.72200 123.63200 1.000 20.74000 133 LEU C C 1
ATOM 3290 O O . LEU C 1 133 ? 79.68900 95.53400 124.55900 1.000 20.74000 133 LEU C O 1
ATOM 3295 N N . ASN C 1 134 ? 80.45500 94.92200 122.54400 1.000 19.68000 134 ASN C N 1
ATOM 3296 C CA . ASN C 1 134 ? 81.22100 96.14400 122.31400 1.000 19.68000 134 ASN C CA 1
ATOM 3297 C C . ASN C 1 134 ? 80.23400 97.25000 121.99500 1.000 19.68000 134 ASN C C 1
ATOM 3298 O O . ASN C 1 134 ? 79.61500 97.26300 120.94200 1.000 19.68000 134 ASN C O 1
ATOM 3303 N N . GLY C 1 135 ? 80.09300 98.20300 122.90400 1.000 18.49000 135 GLY C N 1
ATOM 3304 C CA . GLY C 1 135 ? 79.21500 99.32500 122.67000 1.000 18.49000 135 GLY C CA 1
ATOM 3305 C C . GLY C 1 135 ? 77.75100 99.02100 122.82800 1.000 18.49000 135 GLY C C 1
ATOM 3306 O O . GLY C 1 135 ? 76.91300 99.81000 122.38700 1.000 18.49000 135 GLY C O 1
ATOM 3307 N N . MET C 1 136 ? 77.42000 97.88200 123.42400 1.000 22.58000 136 MET C N 1
ATOM 3308 C CA . MET C 1 136 ? 76.04400 97.47000 123.65700 1.000 22.58000 136 MET C CA 1
ATOM 3309 C C . MET C 1 136 ? 75.34400 98.34500 124.67900 1.000 22.58000 136 MET C C 1
ATOM 3310 O O . MET C 1 136 ? 74.15600 98.66000 124.51100 1.000 22.58000 136 MET C O 1
ATOM 3315 N N . ARG C 1 137 ? 76.05400 98.70500 125.75100 1.000 25.18000 137 ARG C N 1
ATOM 3316 C CA . ARG C 1 137 ? 75.45300 99.49100 126.81700 1.000 25.18000 137 ARG C CA 1
ATOM 3317 C C . ARG C 1 137 ? 75.06600 100.87900 126.34900 1.000 25.18000 137 ARG C C 1
ATOM 3318 O O . ARG C 1 137 ? 73.97400 101.33200 126.66800 1.000 25.18000 137 ARG C O 1
ATOM 3326 N N . GLU C 1 138 ? 75.92000 101.54800 125.56700 1.000 20.94000 138 GLU C N 1
ATOM 3327 C CA . GLU C 1 138 ? 75.57900 102.86700 125.04000 1.000 20.94000 138 GLU C CA 1
ATOM 3328 C C . GLU C 1 138 ? 74.36500 102.82200 124.12500 1.000 20.94000 138 GLU C C 1
ATOM 3329 O O . GLU C 1 138 ? 73.48300 103.68000 124.24000 1.000 20.94000 138 GLU C O 1
ATOM 3335 N N . MET C 1 139 ? 74.26800 101.78500 123.29000 1.000 17.84000 139 MET C N 1
ATOM 3336 C CA . MET C 1 139 ? 73.14500 101.59200 122.38100 1.000 17.84000 139 MET C CA 1
ATOM 3337 C C . MET C 1 139 ? 71.83300 101.38500 123.12500 1.000 17.84000 139 MET C C 1
ATOM 3338 O O . MET C 1 139 ? 70.84800 102.06400 122.83700 1.000 17.84000 139 MET C O 1
ATOM 3343 N N . TYR C 1 140 ? 71.81800 100.48600 124.10700 1.000 20.13000 140 TYR C N 1
ATOM 3344 C CA . TYR C 1 140 ? 70.61600 100.22800 124.90200 1.000 20.13000 140 TYR C CA 1
ATOM 3345 C C . TYR C 1 140 ? 70.23100 101.35800 125.85100 1.000 20.13000 140 TYR C C 1
ATOM 3346 O O . TYR C 1 140 ? 69.04000 101.55200 126.10300 1.000 20.13000 140 TYR C O 1
ATOM 3355 N N . ILE C 1 141 ? 71.18700 102.10200 126.41200 1.000 20.78000 141 ILE C N 1
ATOM 3356 C CA . ILE C 1 141 ? 70.80500 103.27100 127.20600 1.000 20.78000 141 ILE C CA 1
ATOM 3357 C C . ILE C 1 141 ? 70.23700 104.37500 126.32000 1.000 20.78000 141 ILE C C 1
ATOM 3358 O O . ILE C 1 141 ? 69.28900 105.06500 126.71600 1.000 20.78000 141 ILE C O 1
ATOM 3363 N N . SER C 1 142 ? 70.74500 104.53000 125.09200 1.000 18.50000 142 SER C N 1
ATOM 3364 C CA . SER C 1 142 ? 70.15200 105.51700 124.19500 1.000 18.50000 142 SER C CA 1
ATOM 3365 C C . SER C 1 142 ? 68.78400 105.07800 123.69300 1.000 18.50000 142 SER C C 1
ATOM 3366 O O . SER C 1 142 ? 67.90500 105.91300 123.46400 1.000 18.50000 142 SER C O 1
ATOM 3369 N N . LEU C 1 143 ? 68.58700 103.77300 123.50300 1.000 20.42000 143 LEU C N 1
ATOM 3370 C CA . LEU C 1 143 ? 67.30500 103.28300 123.00100 1.000 20.42000 143 LEU C CA 1
ATOM 3371 C C . LEU C 1 143 ? 66.22500 103.36600 124.07000 1.000 20.42000 143 LEU C C 1
ATOM 3372 O O . LEU C 1 143 ? 65.03900 103.50000 123.75900 1.000 20.42000 143 LEU C O 1
ATOM 3377 N N . GLY C 1 144 ? 66.61600 103.29000 125.33300 1.000 24.00000 144 GLY C N 1
ATOM 3378 C CA . GLY C 1 144 ? 65.65200 103.36200 126.40600 1.000 24.00000 144 GLY C CA 1
ATOM 3379 C C . GLY C 1 144 ? 65.26100 101.99500 126.91200 1.000 24.00000 144 GLY C C 1
ATOM 3380 O O . GLY C 1 144 ? 64.31800 101.86400 127.69400 1.000 24.00000 144 GLY C O 1
ATOM 3381 N N . VAL C 1 145 ? 65.97000 100.96800 126.46000 1.000 25.09000 145 VAL C N 1
ATOM 3382 C CA . VAL C 1 145 ? 65.76400 99.60400 126.93500 1.000 25.09000 145 VAL C CA 1
ATOM 3383 C C . VAL C 1 145 ? 66.49300 99.45700 128.26400 1.000 25.09000 145 VAL C C 1
ATOM 3384 O O . VAL C 1 145 ? 67.71000 99.69300 128.31700 1.000 25.09000 145 VAL C O 1
ATOM 3388 N N . PRO C 1 146 ? 65.80100 99.10600 129.35100 1.000 32.03000 146 PRO C N 1
ATOM 3389 C CA . PRO C 1 146 ? 66.47200 98.98600 130.64600 1.000 32.03000 146 PRO C CA 1
ATOM 3390 C C . PRO C 1 146 ? 67.36200 97.75700 130.70000 1.000 32.03000 146 PRO C C 1
ATOM 3391 O O . PRO C 1 146 ? 67.12500 96.76100 130.01800 1.000 32.03000 146 PRO C O 1
ATOM 3395 N N . LEU C 1 147 ? 68.40800 97.85500 131.48900 1.000 34.11000 147 LEU C N 1
ATOM 3396 C CA . LEU C 1 147 ? 69.39200 96.79300 131.65600 1.000 34.11000 147 LEU C CA 1
ATOM 3397 C C . LEU C 1 147 ? 68.99700 95.66400 132.62400 1.000 34.11000 147 LEU C C 1
ATOM 3398 O O . LEU C 1 147 ? 69.42200 94.52800 132.38500 1.000 34.11000 147 LEU C O 1
ATOM 3403 N N . PRO C 1 148 ? 68.26000 95.89100 133.73300 1.000 37.30000 148 PRO C N 1
ATOM 3404 C CA . PRO C 1 148 ? 67.65900 94.72600 134.42200 1.000 37.30000 148 PRO C CA 1
ATOM 3405 C C . PRO C 1 148 ? 66.64300 93.95600 133.58700 1.000 37.30000 148 PRO C C 1
ATOM 3406 O O . PRO C 1 148 ? 66.42000 92.75400 133.80700 1.000 37.30000 148 PRO C O 1
ATOM 3410 N N . ASN C 1 149 ? 66.00700 94.62000 132.63200 1.000 36.08000 149 ASN C N 1
ATOM 3411 C CA . ASN C 1 149 ? 65.09500 93.92600 131.74100 1.000 36.08000 149 ASN C CA 1
ATOM 3412 C C . ASN C 1 149 ? 65.85600 92.94300 130.85500 1.000 36.08000 149 ASN C C 1
ATOM 3413 O O . ASN C 1 149 ? 65.43400 91.79900 130.66700 1.000 36.08000 149 ASN C O 1
ATOM 3418 N N . LEU C 1 150 ? 67.04100 93.33300 130.40900 1.000 33.01000 150 LEU C N 1
ATOM 3419 C CA . LEU C 1 150 ? 67.91400 92.47500 129.62400 1.000 33.01000 150 LEU C CA 1
ATOM 3420 C C . LEU C 1 150 ? 68.63800 91.40600 130.44300 1.000 33.01000 150 LEU C C 1
ATOM 3421 O O . LEU C 1 150 ? 68.84800 90.30500 129.90700 1.000 33.01000 150 LEU C O 1
ATOM 3426 N N . ARG C 1 151 ? 69.05700 91.73300 131.69000 1.000 36.88000 151 ARG C N 1
ATOM 3427 C CA . ARG C 1 151 ? 69.40100 90.75700 132.74300 1.000 36.88000 151 ARG C CA 1
ATOM 3428 C C . ARG C 1 151 ? 68.43400 89.58000 132.73300 1.000 36.88000 151 ARG C C 1
ATOM 3429 O O . ARG C 1 151 ? 68.81700 88.44300 132.41900 1.000 36.88000 151 ARG C O 1
ATOM 3437 N N . VAL C 1 152 ? 67.16100 89.86000 133.02900 1.000 37.22000 152 VAL C N 1
ATOM 3438 C CA . VAL C 1 152 ? 66.19100 88.78200 133.18000 1.000 37.22000 152 VAL C CA 1
ATOM 3439 C C . VAL C 1 152 ? 65.80300 88.15900 131.83900 1.000 37.22000 152 VAL C C 1
ATOM 3440 O O . VAL C 1 152 ? 65.50600 86.96300 131.79600 1.000 37.22000 152 VAL C O 1
ATOM 3444 N N . ALA C 1 153 ? 65.87600 88.91400 130.73100 1.000 36.15000 153 ALA C N 1
ATOM 3445 C CA . ALA C 1 153 ? 65.56600 88.34900 129.42200 1.000 36.15000 153 ALA C CA 1
ATOM 3446 C C . ALA C 1 153 ? 66.58800 87.30700 128.99800 1.000 36.15000 153 ALA C C 1
ATOM 3447 O O . ALA C 1 153 ? 66.21700 86.20400 128.57900 1.000 36.15000 153 ALA C O 1
ATOM 3449 N N . MET C 1 154 ? 67.87700 87.60900 129.14200 1.000 35.93000 154 MET C N 1
ATOM 3450 C CA . MET C 1 154 ? 68.87500 86.61200 128.79500 1.000 35.93000 154 MET C CA 1
ATOM 3451 C C . MET C 1 154 ? 68.98400 85.49900 129.82700 1.000 35.93000 154 MET C C 1
ATOM 3452 O O . MET C 1 154 ? 69.35200 84.38300 129.45100 1.000 35.93000 154 MET C O 1
ATOM 3457 N N . SER C 1 155 ? 68.59500 85.73900 131.08800 1.000 38.29000 155 SER C N 1
ATOM 3458 C CA . SER C 1 155 ? 68.49800 84.63100 132.04000 1.000 38.29000 155 SER C CA 1
ATOM 3459 C C . SER C 1 155 ? 67.39500 83.64200 131.66300 1.000 38.29000 155 SER C C 1
ATOM 3460 O O . SER C 1 155 ? 67.61600 82.42200 131.69100 1.000 38.29000 155 SER C O 1
ATOM 3463 N N . CYS C 1 156 ? 66.21200 84.14500 131.28800 1.000 39.75000 156 CYS C N 1
ATOM 3464 C CA . CYS C 1 156 ? 65.14300 83.26200 130.82300 1.000 39.75000 156 CYS C CA 1
ATOM 3465 C C . CYS C 1 156 ? 65.50300 82.56600 129.51900 1.000 39.75000 156 CYS C C 1
ATOM 3466 O O . CYS C 1 156 ? 65.14800 81.39800 129.33100 1.000 39.75000 156 CYS C O 1
ATOM 3469 N N . LEU C 1 157 ? 66.21900 83.25400 128.62900 1.000 37.14000 157 LEU C N 1
ATOM 3470 C CA . LEU C 1 157 ? 66.67200 82.63900 127.38400 1.000 37.14000 157 LEU C CA 1
ATOM 3471 C C . LEU C 1 157 ? 67.66900 81.51100 127.64700 1.000 37.14000 157 LEU C C 1
ATOM 3472 O O . LEU C 1 157 ? 67.60400 80.45600 127.00200 1.000 37.14000 157 LEU C O 1
ATOM 3477 N N . LYS C 1 158 ? 68.56900 81.70300 128.62200 1.000 38.75000 158 LYS C N 1
ATOM 3478 C CA . LYS C 1 158 ? 69.48700 80.64500 129.04200 1.000 38.75000 158 LYS C CA 1
ATOM 3479 C C . LYS C 1 158 ? 68.74700 79.44600 129.62000 1.000 38.75000 158 LYS C C 1
ATOM 3480 O O . LYS C 1 158 ? 69.08700 78.30000 129.31200 1.000 38.75000 158 LYS C O 1
ATOM 3486 N N . GLU C 1 159 ? 67.73700 79.69500 130.46200 1.000 41.53000 159 GLU C N 1
ATOM 3487 C CA . GLU C 1 159 ? 66.98600 78.60100 131.08500 1.000 41.53000 159 GLU C CA 1
ATOM 3488 C C . GLU C 1 159 ? 66.20000 77.78000 130.05900 1.000 41.53000 159 GLU C C 1
ATOM 3489 O O . GLU C 1 159 ? 66.19300 76.54000 130.11100 1.000 41.53000 159 GLU C O 1
ATOM 3495 N N . VAL C 1 160 ? 65.57000 78.45600 129.09100 1.000 40.88000 160 VAL C N 1
ATOM 3496 C CA . VAL C 1 160 ? 64.89200 77.74800 127.99900 1.000 40.88000 160 VAL C CA 1
ATOM 3497 C C . VAL C 1 160 ? 65.87900 76.95300 127.14400 1.000 40.88000 160 VAL C C 1
ATOM 3498 O O . VAL C 1 160 ? 65.63500 75.78100 126.84300 1.000 40.88000 160 VAL C O 1
ATOM 3502 N N . ALA C 1 161 ? 67.02500 77.54900 126.78500 1.000 42.52000 161 ALA C N 1
ATOM 3503 C CA . ALA C 1 161 ? 67.99500 76.82700 125.96200 1.000 42.52000 161 ALA C CA 1
ATOM 3504 C C . ALA C 1 161 ? 68.64900 75.67500 126.72200 1.000 42.52000 161 ALA C C 1
ATOM 3505 O O . ALA C 1 161 ? 69.08600 74.69600 126.11000 1.000 42.52000 161 ALA C O 1
ATOM 3507 N N . ALA C 1 162 ? 68.72600 75.77400 128.05200 1.000 42.76000 162 ALA C N 1
ATOM 3508 C CA . ALA C 1 162 ? 69.15800 74.64000 128.86400 1.000 42.76000 162 ALA C CA 1
ATOM 3509 C C . ALA C 1 162 ? 68.14200 73.51200 128.80700 1.000 42.76000 162 ALA C C 1
ATOM 3510 O O . ALA C 1 162 ? 68.50600 72.33400 128.73200 1.000 42.76000 162 ALA C O 1
ATOM 3512 N N . GLY C 1 163 ? 66.85500 73.86400 128.83800 1.000 43.57000 163 GLY C N 1
ATOM 3513 C CA . GLY C 1 163 ? 65.81200 72.87700 128.60100 1.000 43.57000 163 GLY C CA 1
ATOM 3514 C C . GLY C 1 163 ? 65.80600 72.29100 127.19700 1.000 43.57000 163 GLY C C 1
ATOM 3515 O O . GLY C 1 163 ? 65.31300 71.17600 127.00600 1.000 43.57000 163 GLY C O 1
ATOM 3516 N N . ILE C 1 164 ? 66.33900 73.01500 126.21500 1.000 44.59000 164 ILE C N 1
ATOM 3517 C CA . ILE C 1 164 ? 66.36400 72.51900 124.84000 1.000 44.59000 164 ILE C CA 1
ATOM 3518 C C . ILE C 1 164 ? 67.57900 71.64800 124.51600 1.000 44.59000 164 ILE C C 1
ATOM 3519 O O . ILE C 1 164 ? 67.41300 70.55900 123.95500 1.000 44.59000 164 ILE C O 1
ATOM 3524 N N . LEU C 1 165 ? 68.79300 72.07500 124.88000 1.000 45.14000 165 LEU C N 1
ATOM 3525 C CA . LEU C 1 165 ? 69.97000 71.54800 124.19500 1.000 45.14000 165 LEU C CA 1
ATOM 3526 C C . LEU C 1 165 ? 70.35300 70.13900 124.62700 1.000 45.14000 165 LEU C C 1
ATOM 3527 O O . LEU C 1 165 ? 69.99800 69.17800 123.93600 1.000 45.14000 165 LEU C O 1
ATOM 3532 N N . SER C 1 166 ? 70.97600 70.02200 125.80100 1.000 48.50000 166 SER C N 1
ATOM 3533 C CA . SER C 1 166 ? 71.24900 68.75800 126.48800 1.000 48.50000 166 SER C CA 1
ATOM 3534 C C . SER C 1 166 ? 71.76400 69.10400 127.88200 1.000 48.50000 166 SER C C 1
ATOM 3535 O O . SER C 1 166 ? 71.64500 70.25100 128.32300 1.000 48.50000 166 SER C O 1
ATOM 3538 N N . SER C 1 167 ? 72.32900 68.11700 128.56500 1.000 50.56000 167 SER C N 1
ATOM 3539 C CA . SER C 1 167 ? 73.20500 68.37500 129.69200 1.000 50.56000 167 SER C CA 1
ATOM 3540 C C . SER C 1 167 ? 74.58200 68.85600 129.23900 1.000 50.56000 167 SER C C 1
ATOM 3541 O O . SER C 1 167 ? 75.15800 69.76000 129.85300 1.000 50.56000 167 SER C O 1
ATOM 3544 N N . GLU C 1 168 ? 75.11800 68.27900 128.16000 1.000 50.33000 168 GLU C N 1
ATOM 3545 C CA . GLU C 1 168 ? 76.52000 68.51600 127.83300 1.000 50.33000 168 GLU C CA 1
ATOM 3546 C C . GLU C 1 168 ? 76.73900 69.46100 126.65500 1.000 50.33000 168 GLU C C 1
ATOM 3547 O O . GLU C 1 168 ? 77.81400 70.05700 126.55200 1.000 50.33000 168 GLU C O 1
ATOM 3553 N N . GLU C 1 169 ? 75.77500 69.59500 125.73800 1.000 45.17000 169 GLU C N 1
ATOM 3554 C CA . GLU C 1 169 ? 75.83800 70.71400 124.80100 1.000 45.17000 169 GLU C CA 1
ATOM 3555 C C . GLU C 1 169 ? 75.64300 72.03600 125.52300 1.000 45.17000 169 GLU C C 1
ATOM 3556 O O . GLU C 1 169 ? 76.25200 73.04600 125.15600 1.000 45.17000 169 GLU C O 1
ATOM 3562 N N . MET C 1 170 ? 74.79800 72.05100 126.54700 1.000 43.92000 170 MET C N 1
ATOM 3563 C CA . MET C 1 170 ? 74.63000 73.23100 127.37500 1.000 43.92000 170 MET C CA 1
ATOM 3564 C C . MET C 1 170 ? 75.84700 73.49500 128.24700 1.000 43.92000 170 MET C C 1
ATOM 3565 O O . MET C 1 170 ? 76.08800 74.64500 128.61500 1.000 43.92000 170 MET C O 1
ATOM 3570 N N . ALA C 1 171 ? 76.65400 72.46900 128.52800 1.000 43.69000 171 ALA C N 1
ATOM 3571 C CA . ALA C 1 171 ? 77.92800 72.67400 129.20800 1.000 43.69000 171 ALA C CA 1
ATOM 3572 C C . ALA C 1 171 ? 78.90000 73.48800 128.36100 1.000 43.69000 171 ALA C C 1
ATOM 3573 O O . ALA C 1 171 ? 79.78300 74.15700 128.90700 1.000 43.69000 171 ALA C O 1
ATOM 3575 N N . LEU C 1 172 ? 78.75200 73.44700 127.03700 1.000 39.78000 172 LEU C N 1
ATOM 3576 C CA . LEU C 1 172 ? 79.47000 74.34400 126.14300 1.000 39.78000 172 LEU C CA 1
ATOM 3577 C C . LEU C 1 172 ? 78.84200 75.73100 126.09000 1.000 39.78000 172 LEU C C 1
ATOM 3578 O O . LEU C 1 172 ? 79.55900 76.73200 126.14700 1.000 39.78000 172 LEU C O 1
ATOM 3583 N N . ALA C 1 173 ? 77.51300 75.80600 125.98200 1.000 37.19000 173 ALA C N 1
ATOM 3584 C CA . ALA C 1 173 ? 76.83800 77.08000 125.76000 1.000 37.19000 173 ALA C CA 1
ATOM 3585 C C . ALA C 1 173 ? 76.79800 77.96400 126.99900 1.000 37.19000 173 ALA C C 1
ATOM 3586 O O . ALA C 1 173 ? 76.85800 79.18900 126.86500 1.000 37.19000 173 ALA C O 1
ATOM 3588 N N . ALA C 1 174 ? 76.69100 77.38200 128.19000 1.000 36.51000 174 ALA C N 1
ATOM 3589 C CA . ALA C 1 174 ? 76.51100 78.10400 129.44100 1.000 36.51000 174 ALA C CA 1
ATOM 3590 C C . ALA C 1 174 ? 77.63500 79.06100 129.84800 1.000 36.51000 174 ALA C C 1
ATOM 3591 O O . ALA C 1 174 ? 77.31200 80.06000 130.49700 1.000 36.51000 174 ALA C O 1
ATOM 3593 N N . PRO C 1 175 ? 78.93200 78.83200 129.53900 1.000 34.10000 175 PRO C N 1
ATOM 3594 C CA . PRO C 1 175 ? 79.88300 79.95500 129.64800 1.000 34.10000 175 PRO C CA 1
ATOM 3595 C C . PRO C 1 175 ? 79.54000 81.15600 128.78600 1.000 34.10000 175 PRO C C 1
ATOM 3596 O O . PRO C 1 175 ? 79.63900 82.29000 129.26100 1.000 34.10000 175 PRO C O 1
ATOM 3600 N N . TYR C 1 176 ? 79.06700 80.94100 127.55900 1.000 30.26000 176 TYR C N 1
ATOM 3601 C CA . TYR C 1 176 ? 78.75400 82.06400 126.68400 1.000 30.26000 176 TYR C CA 1
ATOM 3602 C C . TYR C 1 176 ? 77.43300 82.72300 127.04900 1.000 30.26000 176 TYR C C 1
ATOM 3603 O O . TYR C 1 176 ? 77.31400 83.94800 126.96500 1.000 30.26000 176 TYR C O 1
ATOM 3612 N N . PHE C 1 177 ? 76.44900 81.94200 127.50000 1.000 32.73000 177 PHE C N 1
ATOM 3613 C CA . PHE C 1 177 ? 75.22400 82.53900 128.02300 1.000 32.73000 177 PHE C CA 1
ATOM 3614 C C . PHE C 1 177 ? 75.48300 83.31100 129.30900 1.000 32.73000 177 PHE C C 1
ATOM 3615 O O . PHE C 1 177 ? 74.91900 84.39000 129.50100 1.000 32.73000 177 PHE C O 1
ATOM 3623 N N . ASP C 1 178 ? 76.35900 82.79400 130.18100 1.000 33.52000 178 ASP C N 1
ATOM 3624 C CA . ASP C 1 178 ? 76.75700 83.52300 131.38400 1.000 33.52000 178 ASP C CA 1
ATOM 3625 C C . ASP C 1 178 ? 77.51300 84.79900 131.05000 1.000 33.52000 178 ASP C C 1
ATOM 3626 O O . ASP C 1 178 ? 77.32400 85.82300 131.70600 1.000 33.52000 178 ASP C O 1
ATOM 3631 N N . ARG C 1 179 ? 78.38700 84.74300 130.04300 1.000 29.61000 179 ARG C N 1
ATOM 3632 C CA . ARG C 1 179 ? 79.11900 85.91500 129.57700 1.000 29.61000 179 ARG C CA 1
ATOM 3633 C C . ARG C 1 179 ? 78.18000 86.97900 129.03600 1.000 29.61000 179 ARG C C 1
ATOM 3634 O O . ARG C 1 179 ? 78.36500 88.17200 129.29900 1.000 29.61000 179 ARG C O 1
ATOM 3642 N N . LEU C 1 180 ? 77.17200 86.55700 128.27200 1.000 29.95000 180 LEU C N 1
ATOM 3643 C CA . LEU C 1 180 ? 76.15900 87.47600 127.77300 1.000 29.95000 180 LEU C CA 1
ATOM 3644 C C . LEU C 1 180 ? 75.35000 88.08100 128.90600 1.000 29.95000 180 LEU C C 1
ATOM 3645 O O . LEU C 1 180 ? 75.08100 89.28600 128.89700 1.000 29.95000 180 LEU C O 1
ATOM 3650 N N . ILE C 1 181 ? 74.96300 87.25500 129.88600 1.000 33.00000 181 ILE C N 1
ATOM 3651 C CA . ILE C 1 181 ? 74.16600 87.71300 131.01800 1.000 33.00000 181 ILE C CA 1
ATOM 3652 C C . ILE C 1 181 ? 74.94700 88.72000 131.84600 1.000 33.00000 181 ILE C C 1
ATOM 3653 O O . ILE C 1 181 ? 74.44600 89.80600 132.13400 1.000 33.00000 181 ILE C O 1
ATOM 3658 N N . ARG C 1 182 ? 76.22200 88.43100 132.12900 1.000 33.69000 182 ARG C N 1
ATOM 3659 C CA . ARG C 1 182 ? 77.08100 89.28700 132.94400 1.000 33.69000 182 ARG C CA 1
ATOM 3660 C C . ARG C 1 182 ? 77.41500 90.62800 132.30100 1.000 33.69000 182 ARG C C 1
ATOM 3661 O O . ARG C 1 182 ? 77.93300 91.50700 132.99400 1.000 33.69000 182 ARG C O 1
ATOM 3669 N N . ALA C 1 183 ? 77.15100 90.81100 131.00900 1.000 32.50000 183 ALA C N 1
ATOM 3670 C CA . ALA C 1 183 ? 77.45600 92.08300 130.36900 1.000 32.50000 183 ALA C CA 1
ATOM 3671 C C . ALA C 1 183 ? 76.34600 93.10400 130.55800 1.000 32.50000 183 ALA C C 1
ATOM 3672 O O . ALA C 1 183 ? 76.49100 94.25800 130.15000 1.000 32.50000 183 ALA C O 1
ATOM 3674 N N . PHE C 1 184 ? 75.23700 92.70800 131.16200 1.000 32.52000 184 PHE C N 1
ATOM 3675 C CA . PHE C 1 184 ? 74.13600 93.62900 131.38400 1.000 32.52000 184 PHE C CA 1
ATOM 3676 C C . PHE C 1 184 ? 74.16800 94.16200 132.80800 1.000 32.52000 184 PHE C C 1
ATOM 3677 O O . PHE C 1 184 ? 73.24000 93.95200 133.58800 1.000 32.52000 184 PHE C O 1
ATOM 3686 N N . MET D 2 1 ? 96.00200 86.32400 107.34400 1.000 31.27000 1 MET D N 1
ATOM 3687 C CA . MET D 2 1 ? 95.58800 85.05900 107.93100 1.000 31.27000 1 MET D CA 1
ATOM 3688 C C . MET D 2 1 ? 94.10400 84.98900 108.24500 1.000 31.27000 1 MET D C 1
ATOM 3689 O O . MET D 2 1 ? 93.57700 85.75600 109.04600 1.000 31.27000 1 MET D O 1
ATOM 3694 N N . LYS D 2 2 ? 93.44500 84.04000 107.60500 1.000 30.78000 2 LYS D N 1
ATOM 3695 C CA . LYS D 2 2 ? 92.12400 83.59100 107.99200 1.000 30.78000 2 LYS D CA 1
ATOM 3696 C C . LYS D 2 2 ? 92.16000 82.07400 108.07600 1.000 30.78000 2 LYS D C 1
ATOM 3697 O O . LYS D 2 2 ? 92.70000 81.41900 107.18900 1.000 30.78000 2 LYS D O 1
ATOM 3703 N N . ASP D 2 3 ? 91.67600 81.51700 109.18100 1.000 27.43000 3 ASP D N 1
ATOM 3704 C CA . ASP D 2 3 ? 91.64800 80.06400 109.27700 1.000 27.43000 3 ASP D CA 1
ATOM 3705 C C . ASP D 2 3 ? 90.30200 79.51200 108.82700 1.000 27.43000 3 ASP D C 1
ATOM 3706 O O . ASP D 2 3 ? 89.49100 80.25300 108.28200 1.000 27.43000 3 ASP D O 1
ATOM 3711 N N . THR D 2 4 ? 90.06000 78.22400 109.03400 1.000 27.04000 4 THR D N 1
ATOM 3712 C CA . THR D 2 4 ? 88.82900 77.60100 108.56800 1.000 27.04000 4 THR D CA 1
ATOM 3713 C C . THR D 2 4 ? 87.60700 78.01800 109.37700 1.000 27.04000 4 THR D C 1
ATOM 3714 O O . THR D 2 4 ? 86.52700 78.18500 108.80500 1.000 27.04000 4 THR D O 1
ATOM 3718 N N . ILE D 2 5 ? 87.74300 78.18600 110.69300 1.000 26.34000 5 ILE D N 1
ATOM 3719 C CA . ILE D 2 5 ? 86.58700 78.53800 111.51000 1.000 26.34000 5 ILE D CA 1
ATOM 3720 C C . ILE D 2 5 ? 86.16600 79.98100 111.26300 1.000 26.34000 5 ILE D C 1
ATOM 3721 O O . ILE D 2 5 ? 84.97100 80.27800 111.15600 1.000 26.34000 5 ILE D O 1
ATOM 3726 N N . THR D 2 6 ? 87.13300 80.89800 111.16600 1.000 27.25000 6 THR D N 1
ATOM 3727 C CA . THR D 2 6 ? 86.80500 82.30100 110.93000 1.000 27.25000 6 THR D CA 1
ATOM 3728 C C . THR D 2 6 ? 86.26200 82.52100 109.52800 1.000 27.25000 6 THR D C 1
ATOM 3729 O O . THR D 2 6 ? 85.30900 83.28400 109.35800 1.000 27.25000 6 THR D O 1
ATOM 3733 N N . SER D 2 7 ? 86.78300 81.80100 108.53000 1.000 27.34000 7 SER D N 1
ATOM 3734 C CA . SER D 2 7 ? 86.31600 81.93000 107.15200 1.000 27.34000 7 SER D CA 1
ATOM 3735 C C . SER D 2 7 ? 84.90300 81.42600 106.93400 1.000 27.34000 7 SER D C 1
ATOM 3736 O O . SER D 2 7 ? 84.35400 81.65100 105.85500 1.000 27.34000 7 SER D O 1
ATOM 3739 N N . LEU D 2 8 ? 84.32900 80.72200 107.89700 1.000 28.18000 8 LEU D N 1
ATOM 3740 C CA . LEU D 2 8 ? 82.93000 80.34400 107.89100 1.000 28.18000 8 LEU D CA 1
ATOM 3741 C C . LEU D 2 8 ? 82.08200 81.19100 108.82300 1.000 28.18000 8 LEU D C 1
ATOM 3742 O O . LEU D 2 8 ? 80.94900 81.51800 108.47800 1.000 28.18000 8 LEU D O 1
ATOM 3747 N N . ILE D 2 9 ? 82.60600 81.56300 109.99100 1.000 25.85000 9 ILE D N 1
ATOM 3748 C CA . ILE D 2 9 ? 81.83900 82.35000 110.95000 1.000 25.85000 9 ILE D CA 1
ATOM 3749 C C . ILE D 2 9 ? 81.64700 83.78000 110.46000 1.000 25.85000 9 ILE D C 1
ATOM 3750 O O . ILE D 2 9 ? 80.55000 84.34300 110.59300 1.000 25.85000 9 ILE D O 1
ATOM 3755 N N . ASN D 2 10 ? 82.68200 84.37300 109.84600 1.000 28.15000 10 ASN D N 1
ATOM 3756 C CA . ASN D 2 10 ? 82.60800 85.74400 109.34000 1.000 28.15000 10 ASN D CA 1
ATOM 3757 C C . ASN D 2 10 ? 81.56600 85.97900 108.24200 1.000 28.15000 10 ASN D C 1
ATOM 3758 O O . ASN D 2 10 ? 80.83700 86.98200 108.33700 1.000 28.15000 10 ASN D O 1
ATOM 3763 N N . PRO D 2 11 ? 81.43400 85.14400 107.18200 1.000 27.95000 11 PRO D N 1
ATOM 3764 C CA . PRO D 2 11 ? 80.36000 85.42700 106.21100 1.000 27.95000 11 PRO D CA 1
ATOM 3765 C C . PRO D 2 11 ? 78.96800 85.19100 106.76100 1.000 27.95000 11 PRO D C 1
ATOM 3766 O O . PRO D 2 11 ? 78.01300 85.83700 106.32000 1.000 27.95000 11 PRO D O 1
ATOM 3770 N N . ALA D 2 12 ? 78.83600 84.30400 107.74500 1.000 26.68000 12 ALA D N 1
ATOM 3771 C CA . ALA D 2 12 ? 77.56500 84.15000 108.43600 1.000 26.68000 12 ALA D CA 1
ATOM 3772 C C . ALA D 2 12 ? 77.23100 85.38100 109.26300 1.000 26.68000 12 ALA D C 1
ATOM 3773 O O . ALA D 2 12 ? 76.05600 85.70200 109.45800 1.000 26.68000 12 ALA D O 1
ATOM 3775 N N . ASP D 2 13 ? 78.24700 86.08700 109.75700 1.000 27.61000 13 ASP D N 1
ATOM 3776 C CA . ASP D 2 13 ? 77.98500 87.30100 110.51800 1.000 27.61000 13 ASP D CA 1
ATOM 3777 C C . ASP D 2 13 ? 77.66700 88.47200 109.60300 1.000 27.61000 13 ASP D C 1
ATOM 3778 O O . ASP D 2 13 ? 76.82300 89.31300 109.93800 1.000 27.61000 13 ASP D O 1
ATOM 3783 N N . GLU D 2 14 ? 78.34000 88.55500 108.44800 1.000 28.90000 14 GLU D N 1
ATOM 3784 C CA . GLU D 2 14 ? 77.96800 89.55600 107.44800 1.000 28.90000 14 GLU D CA 1
ATOM 3785 C C . GLU D 2 14 ? 76.56200 89.32500 106.91300 1.000 28.90000 14 GLU D C 1
ATOM 3786 O O . GLU D 2 14 ? 75.81400 90.27600 106.67300 1.000 28.90000 14 GLU D O 1
ATOM 3792 N N . LYS D 2 15 ? 76.18500 88.06400 106.71200 1.000 28.78000 15 LYS D N 1
ATOM 3793 C CA . LYS D 2 15 ? 74.81100 87.77000 106.32700 1.000 28.78000 15 LYS D CA 1
ATOM 3794 C C . LYS D 2 15 ? 73.86300 87.92300 107.50500 1.000 28.78000 15 LYS D C 1
ATOM 3795 O O . LYS D 2 15 ? 72.66100 88.12800 107.31700 1.000 28.78000 15 LYS D O 1
ATOM 3801 N N . GLY D 2 16 ? 74.37700 87.81800 108.72000 1.000 26.02000 16 GLY D N 1
ATOM 3802 C CA . GLY D 2 16 ? 73.54400 87.83000 109.89500 1.000 26.02000 16 GLY D CA 1
ATOM 3803 C C . GLY D 2 16 ? 72.80000 86.55000 110.13900 1.000 26.02000 16 GLY D C 1
ATOM 3804 O O . GLY D 2 16 ? 71.82300 86.55800 110.89000 1.000 26.02000 16 GLY D O 1
ATOM 3805 N N . SER D 2 17 ? 73.22300 85.46000 109.52500 1.000 27.12000 17 SER D N 1
ATOM 3806 C CA . SER D 2 17 ? 72.54000 84.18700 109.60300 1.000 27.12000 17 SER D CA 1
ATOM 3807 C C . SER D 2 17 ? 73.38800 83.20500 110.38800 1.000 27.12000 17 SER D C 1
ATOM 3808 O O . SER D 2 17 ? 74.54600 83.46200 110.71100 1.000 27.12000 17 SER D O 1
ATOM 3811 N N . TYR D 2 18 ? 72.79800 82.05500 110.67300 1.000 29.11000 18 TYR D N 1
ATOM 3812 C CA . TYR D 2 18 ? 73.56400 80.97000 111.24700 1.000 29.11000 18 TYR D CA 1
ATOM 3813 C C . TYR D 2 18 ? 74.46100 80.34000 110.19600 1.000 29.11000 18 TYR D C 1
ATOM 3814 O O . TYR D 2 18 ? 74.36800 80.62500 108.99900 1.000 29.11000 18 TYR D O 1
ATOM 3823 N N . LEU D 2 19 ? 75.34400 79.47100 110.66400 1.000 33.08000 19 LEU D N 1
ATOM 3824 C CA . LEU D 2 19 ? 76.10600 78.64400 109.75000 1.000 33.08000 19 LEU D CA 1
ATOM 3825 C C . LEU D 2 19 ? 75.17100 77.65300 109.08200 1.000 33.08000 19 LEU D C 1
ATOM 3826 O O . LEU D 2 19 ? 74.61200 76.77100 109.74100 1.000 33.08000 19 LEU D O 1
ATOM 3831 N N . ASP D 2 20 ? 74.98500 77.82100 107.77600 1.000 38.28000 20 ASP D N 1
ATOM 3832 C CA . ASP D 2 20 ? 74.15800 76.90900 107.00500 1.000 38.28000 20 ASP D CA 1
ATOM 3833 C C . ASP D 2 20 ? 74.82900 75.54700 106.84300 1.000 38.28000 20 ASP D C 1
ATOM 3834 O O . ASP D 2 20 ? 76.00700 75.37400 107.16300 1.000 38.28000 20 ASP D O 1
ATOM 3839 N N . ALA D 2 21 ? 74.05900 74.58700 106.32500 1.000 39.20000 21 ALA D N 1
ATOM 3840 C CA . ALA D 2 21 ? 74.40200 73.17100 106.41400 1.000 39.20000 21 ALA D CA 1
ATOM 3841 C C . ALA D 2 21 ? 75.65300 72.79700 105.62700 1.000 39.20000 21 ALA D C 1
ATOM 3842 O O . ALA D 2 21 ? 76.39600 71.90000 106.02800 1.000 39.20000 21 ALA D O 1
ATOM 3844 N N . ALA D 2 22 ? 75.92000 73.50000 104.52500 1.000 40.12000 22 ALA D N 1
ATOM 3845 C CA . ALA D 2 22 ? 77.13900 73.24900 103.76100 1.000 40.12000 22 ALA D CA 1
ATOM 3846 C C . ALA D 2 22 ? 78.37500 73.72900 104.51200 1.000 40.12000 22 ALA D C 1
ATOM 3847 O O . ALA D 2 22 ? 79.37100 73.00300 104.62400 1.000 40.12000 22 ALA D O 1
ATOM 3849 N N . ALA D 2 23 ? 78.32400 74.95200 105.04500 1.000 37.87000 23 ALA D N 1
ATOM 3850 C CA . ALA D 2 23 ? 79.47100 75.49500 105.76100 1.000 37.87000 23 ALA D CA 1
ATOM 3851 C C . ALA D 2 23 ? 79.65500 74.80000 107.10000 1.000 37.87000 23 ALA D C 1
ATOM 3852 O O . ALA D 2 23 ? 80.78200 74.52200 107.51400 1.000 37.87000 23 ALA D O 1
ATOM 3854 N N . LEU D 2 24 ? 78.55100 74.45300 107.75800 1.000 36.92000 24 LEU D N 1
ATOM 3855 C CA . LEU D 2 24 ? 78.64500 73.73800 109.02400 1.000 36.92000 24 LEU D CA 1
ATOM 3856 C C . LEU D 2 24 ? 79.09000 72.29800 108.80400 1.000 36.92000 24 LEU D C 1
ATOM 3857 O O . LEU D 2 24 ? 79.77200 71.71500 109.65300 1.000 36.92000 24 LEU D O 1
ATOM 3862 N N . GLU D 2 25 ? 78.75700 71.72600 107.64500 1.000 41.40000 25 GLU D N 1
ATOM 3863 C CA . GLU D 2 25 ? 79.26900 70.42000 107.26100 1.000 41.40000 25 GLU D CA 1
ATOM 3864 C C . GLU D 2 25 ? 80.76000 70.43900 106.96200 1.000 41.40000 25 GLU D C 1
ATOM 3865 O O . GLU D 2 25 ? 81.47500 69.52100 107.37500 1.000 41.40000 25 GLU D O 1
ATOM 3871 N N . GLN D 2 26 ? 81.25000 71.46100 106.25800 1.000 38.73000 26 GLN D N 1
ATOM 3872 C CA . GLN D 2 26 ? 82.67500 71.50000 105.95600 1.000 38.73000 26 GLN D CA 1
ATOM 3873 C C . GLN D 2 26 ? 83.48400 71.90400 107.18500 1.000 38.73000 26 GLN D C 1
ATOM 3874 O O . GLN D 2 26 ? 84.63800 71.48600 107.33100 1.000 38.73000 26 GLN D O 1
ATOM 3880 N N . LEU D 2 27 ? 82.87200 72.62500 108.11900 1.000 34.74000 27 LEU D N 1
ATOM 3881 C CA . LEU D 2 27 ? 83.45800 72.83000 109.43200 1.000 34.74000 27 LEU D CA 1
ATOM 3882 C C . LEU D 2 27 ? 83.48500 71.56900 110.27700 1.000 34.74000 27 LEU D C 1
ATOM 3883 O O . LEU D 2 27 ? 84.41900 71.40000 111.06300 1.000 34.74000 27 LEU D O 1
ATOM 3888 N N . ASN D 2 28 ? 82.47700 70.70100 110.14600 1.000 37.34000 28 ASN D N 1
ATOM 3889 C CA . ASN D 2 28 ? 82.41700 69.47900 110.94400 1.000 37.34000 28 ASN D CA 1
ATOM 3890 C C . ASN D 2 28 ? 83.54900 68.52400 110.60300 1.000 37.34000 28 ASN D C 1
ATOM 3891 O O . ASN D 2 28 ? 84.13400 67.90500 111.49700 1.000 37.34000 28 ASN D O 1
ATOM 3896 N N . ARG D 2 29 ? 83.87500 68.39300 109.32200 1.000 38.44000 29 ARG D N 1
ATOM 3897 C CA . ARG D 2 29 ? 84.96900 67.51600 108.92800 1.000 38.44000 29 ARG D CA 1
ATOM 3898 C C . ARG D 2 29 ? 86.32700 68.12500 109.24200 1.000 38.44000 29 ARG D C 1
ATOM 3899 O O . ARG D 2 29 ? 87.31200 67.39300 109.36800 1.000 38.44000 29 ARG D O 1
ATOM 3907 N N . TYR D 2 30 ? 86.39700 69.44800 109.39100 1.000 30.24000 30 TYR D N 1
ATOM 3908 C CA . TYR D 2 30 ? 87.58200 70.06800 109.96600 1.000 30.24000 30 TYR D CA 1
ATOM 3909 C C . TYR D 2 30 ? 87.70300 69.75800 111.44800 1.000 30.24000 30 TYR D C 1
ATOM 3910 O O . TYR D 2 30 ? 88.81500 69.62000 111.96300 1.000 30.24000 30 TYR D O 1
ATOM 3919 N N . PHE D 2 31 ? 86.58300 69.63600 112.14300 1.000 32.37000 31 PHE D N 1
ATOM 3920 C CA . PHE D 2 31 ? 86.58600 69.38000 113.57400 1.000 32.37000 31 PHE D CA 1
ATOM 3921 C C . PHE D 2 31 ? 86.91700 67.93600 113.90000 1.000 32.37000 31 PHE D C 1
ATOM 3922 O O . PHE D 2 31 ? 87.23500 67.63000 115.05200 1.000 32.37000 31 PHE D O 1
ATOM 3930 N N . GLN D 2 32 ? 86.82100 67.03600 112.92300 1.000 35.51000 32 GLN D N 1
ATOM 3931 C CA . GLN D 2 32 ? 87.27900 65.66900 113.12600 1.000 35.51000 32 GLN D CA 1
ATOM 3932 C C . GLN D 2 32 ? 88.54100 65.38900 112.32300 1.000 35.51000 32 GLN D C 1
ATOM 3933 O O . GLN D 2 32 ? 89.04000 64.25900 112.35100 1.000 35.51000 32 GLN D O 1
ATOM 3939 N N . SER D 2 33 ? 89.05600 66.37200 111.58200 1.000 33.80000 33 SER D N 1
ATOM 3940 C CA . SER D 2 33 ? 90.49100 66.37800 111.35900 1.000 33.80000 33 SER D CA 1
ATOM 3941 C C . SER D 2 33 ? 91.10300 66.58100 112.73000 1.000 33.80000 33 SER D C 1
ATOM 3942 O O . SER D 2 33 ? 91.45200 65.60800 113.39900 1.000 33.80000 33 SER D O 1
ATOM 3945 N N . GLY D 2 34 ? 91.04700 67.81400 113.22000 1.000 31.40000 34 GLY D N 1
ATOM 3946 C CA . GLY D 2 34 ? 91.08500 68.09300 114.63900 1.000 31.40000 34 GLY D CA 1
ATOM 3947 C C . GLY D 2 34 ? 92.26400 67.63900 115.46300 1.000 31.40000 34 GLY D C 1
ATOM 3948 O O . GLY D 2 34 ? 93.33100 68.25100 115.45100 1.000 31.40000 34 GLY D O 1
ATOM 3949 N N . ASN D 2 35 ? 92.02200 66.56200 116.21700 1.000 33.54000 35 ASN D N 1
ATOM 3950 C CA . ASN D 2 35 ? 92.98300 66.03600 117.17900 1.000 33.54000 35 ASN D CA 1
ATOM 3951 C C . ASN D 2 35 ? 94.25400 65.53500 116.50300 1.000 33.54000 35 ASN D C 1
ATOM 3952 O O . ASN D 2 35 ? 95.33100 65.55800 117.10700 1.000 33.54000 35 ASN D O 1
ATOM 3957 N N . MET D 2 36 ? 94.15700 65.07700 115.25400 1.000 33.10000 36 MET D N 1
ATOM 3958 C CA . MET D 2 36 ? 95.36300 64.66800 114.54400 1.000 33.10000 36 MET D CA 1
ATOM 3959 C C . MET D 2 36 ? 96.20400 65.85900 114.10000 1.000 33.10000 36 MET D C 1
ATOM 3960 O O . MET D 2 36 ? 97.43400 65.76600 114.07600 1.000 33.10000 36 MET D O 1
ATOM 3965 N N . ARG D 2 37 ? 95.56700 66.97000 113.71000 1.000 27.23000 37 ARG D N 1
ATOM 3966 C CA . ARG D 2 37 ? 96.31800 68.17900 113.38100 1.000 27.23000 37 ARG D CA 1
ATOM 3967 C C . ARG D 2 37 ? 97.02900 68.73100 114.60600 1.000 27.23000 37 ARG D C 1
ATOM 3968 O O . ARG D 2 37 ? 98.17300 69.17600 114.51500 1.000 27.23000 37 ARG D O 1
ATOM 3976 N N . VAL D 2 38 ? 96.38700 68.65800 115.76800 1.000 29.66000 38 VAL D N 1
ATOM 3977 C CA . VAL D 2 38 ? 97.02000 69.07700 117.01000 1.000 29.66000 38 VAL D CA 1
ATOM 3978 C C . VAL D 2 38 ? 98.12200 68.11000 117.41400 1.000 29.66000 38 VAL D C 1
ATOM 3979 O O . VAL D 2 38 ? 99.16300 68.53200 117.92500 1.000 29.66000 38 VAL D O 1
ATOM 3983 N N . LYS D 2 39 ? 97.93700 66.81100 117.16600 1.000 30.26000 39 LYS D N 1
ATOM 3984 C CA . LYS D 2 39 ? 98.98300 65.82800 117.44000 1.000 30.26000 39 LYS D CA 1
ATOM 3985 C C . LYS D 2 39 ? 100.20900 66.03700 116.55200 1.000 30.26000 39 LYS D C 1
ATOM 3986 O O . LYS D 2 39 ? 101.34700 65.98300 117.03200 1.000 30.26000 39 LYS D O 1
ATOM 3992 N N . ALA D 2 40 ? 99.99200 66.31200 115.26500 1.000 27.83000 40 ALA D N 1
ATOM 3993 C CA . ALA D 2 40 ? 101.07300 66.66300 114.35600 1.000 27.83000 40 ALA D CA 1
ATOM 3994 C C . ALA D 2 40 ? 101.74600 67.97400 114.72000 1.000 27.83000 40 ALA D C 1
ATOM 3995 O O . ALA D 2 40 ? 102.97400 68.05500 114.64700 1.000 27.83000 40 ALA D O 1
ATOM 3997 N N . ALA D 2 41 ? 100.98100 68.98900 115.13000 1.000 26.34000 41 ALA D N 1
ATOM 3998 C CA . ALA D 2 41 ? 101.57000 70.23500 115.59300 1.000 26.34000 41 ALA D CA 1
ATOM 3999 C C . ALA D 2 41 ? 102.33000 70.07000 116.90000 1.000 26.34000 41 ALA D C 1
ATOM 4000 O O . ALA D 2 41 ? 103.27800 70.81300 117.14000 1.000 26.34000 41 ALA D O 1
ATOM 4002 N N . LYS D 2 42 ? 101.93400 69.12600 117.75700 1.000 28.83000 42 LYS D N 1
ATOM 4003 C CA . LYS D 2 42 ? 102.70900 68.84600 118.96200 1.000 28.83000 42 LYS D CA 1
ATOM 4004 C C . LYS D 2 42 ? 104.01100 68.13500 118.63500 1.000 28.83000 42 LYS D C 1
ATOM 4005 O O . LYS D 2 42 ? 105.04800 68.45900 119.22100 1.000 28.83000 42 LYS D O 1
ATOM 4011 N N . THR D 2 43 ? 103.96700 67.17000 117.70700 1.000 26.95000 43 THR D N 1
ATOM 4012 C CA . THR D 2 43 ? 105.15800 66.43400 117.29700 1.000 26.95000 43 THR D CA 1
ATOM 4013 C C . THR D 2 43 ? 106.17000 67.35200 116.62300 1.000 26.95000 43 THR D C 1
ATOM 4014 O O . THR D 2 43 ? 107.36500 67.29300 116.92800 1.000 26.95000 43 THR D O 1
ATOM 4018 N N . ILE D 2 44 ? 105.69900 68.23800 115.74700 1.000 23.83000 44 ILE D N 1
ATOM 4019 C CA . ILE D 2 44 ? 106.57900 69.18400 115.07600 1.000 23.83000 44 ILE D CA 1
ATOM 4020 C C . ILE D 2 44 ? 107.15200 70.23200 116.02700 1.000 23.83000 44 ILE D C 1
ATOM 4021 O O . ILE D 2 44 ? 108.34800 70.52900 115.94700 1.000 23.83000 44 ILE D O 1
ATOM 4026 N N . SER D 2 45 ? 106.35700 70.76000 116.96100 1.000 25.75000 45 SER D N 1
ATOM 4027 C CA . SER D 2 45 ? 106.82000 71.81700 117.85700 1.000 25.75000 45 SER D CA 1
ATOM 4028 C C . SER D 2 45 ? 107.90100 71.37200 118.82900 1.000 25.75000 45 SER D C 1
ATOM 4029 O O . SER D 2 45 ? 108.72400 72.19800 119.23200 1.000 25.75000 45 SER D O 1
ATOM 4032 N N . SER D 2 46 ? 107.92500 70.10500 119.21600 1.000 26.43000 46 SER D N 1
ATOM 4033 C CA . SER D 2 46 ? 108.98600 69.58800 120.06700 1.000 26.43000 46 SER D CA 1
ATOM 4034 C C . SER D 2 46 ? 110.22800 69.19400 119.29300 1.000 26.43000 46 SER D C 1
ATOM 4035 O O . SER D 2 46 ? 111.34200 69.43300 119.75800 1.000 26.43000 46 SER D O 1
ATOM 4038 N N . SER D 2 47 ? 110.06400 68.61500 118.10500 1.000 22.95000 47 SER D N 1
ATOM 4039 C CA . SER D 2 47 ? 111.17200 68.08600 117.32800 1.000 22.95000 47 SER D CA 1
ATOM 4040 C C . SER D 2 47 ? 111.44700 68.89200 116.06700 1.000 22.95000 47 SER D C 1
ATOM 4041 O O . SER D 2 47 ? 111.75600 68.31100 115.02600 1.000 22.95000 47 SER D O 1
ATOM 4044 N N . ALA D 2 48 ? 111.35900 70.21800 116.14100 1.000 19.84000 48 ALA D N 1
ATOM 4045 C CA . ALA D 2 48 ? 111.51100 71.04400 114.94800 1.000 19.84000 48 ALA D CA 1
ATOM 4046 C C . ALA D 2 48 ? 112.96200 71.11500 114.50300 1.000 19.84000 48 ALA D C 1
ATOM 4047 O O . ALA D 2 48 ? 113.25800 71.06000 113.30600 1.000 19.84000 48 ALA D O 1
ATOM 4049 N N . SER D 2 49 ? 113.88100 71.24300 115.46400 1.000 19.19000 49 SER D N 1
ATOM 4050 C CA . SER D 2 49 ? 115.30600 71.28200 115.15500 1.000 19.19000 49 SER D CA 1
ATOM 4051 C C . SER D 2 49 ? 115.77700 69.96500 114.56600 1.000 19.19000 49 SER D C 1
ATOM 4052 O O . SER D 2 49 ? 116.58800 69.94900 113.63900 1.000 19.19000 49 SER D O 1
ATOM 4055 N N . SER D 2 50 ? 115.26000 68.84900 115.08800 1.000 19.28000 50 SER D N 1
ATOM 4056 C CA . SER D 2 50 ? 115.58100 67.53200 114.54800 1.000 19.28000 50 SER D CA 1
ATOM 4057 C C . SER D 2 50 ? 115.06200 67.36200 113.12700 1.000 19.28000 50 SER D C 1
ATOM 4058 O O . SER D 2 50 ? 115.75300 66.79500 112.27800 1.000 19.28000 50 SER D O 1
ATOM 4061 N N . ILE D 2 51 ? 113.86100 67.87800 112.84800 1.000 17.94000 51 ILE D N 1
ATOM 4062 C CA . ILE D 2 51 ? 113.28300 67.82500 111.50700 1.000 17.94000 51 ILE D CA 1
ATOM 4063 C C . ILE D 2 51 ? 114.11500 68.64300 110.52700 1.000 17.94000 51 ILE D C 1
ATOM 4064 O O . ILE D 2 51 ? 114.41700 68.18300 109.42100 1.000 17.94000 51 ILE D O 1
ATOM 4069 N N . ILE D 2 52 ? 114.55000 69.83700 110.94100 1.000 15.95000 52 ILE D N 1
ATOM 4070 C CA . ILE D 2 52 ? 115.37000 70.68500 110.07700 1.000 15.95000 52 ILE D CA 1
ATOM 4071 C C . ILE D 2 52 ? 116.75600 70.07700 109.86900 1.000 15.95000 52 ILE D C 1
ATOM 4072 O O . ILE D 2 52 ? 117.28500 70.10500 108.75600 1.000 15.95000 52 ILE D O 1
ATOM 4077 N N . SER D 2 53 ? 117.33200 69.47100 110.91500 1.000 17.06000 53 SER D N 1
ATOM 4078 C CA . SER D 2 53 ? 118.62800 68.80400 110.81500 1.000 17.06000 53 SER D CA 1
ATOM 4079 C C . SER D 2 53 ? 118.58900 67.62500 109.85400 1.000 17.06000 53 SER D C 1
ATOM 4080 O O . SER D 2 53 ? 119.49200 67.46200 109.02700 1.000 17.06000 53 SER D O 1
ATOM 4083 N N . LYS D 2 54 ? 117.53900 66.80400 109.93400 1.000 18.01000 54 LYS D N 1
ATOM 4084 C CA . LYS D 2 54 ? 117.36900 65.69900 109.00000 1.000 18.01000 54 LYS D CA 1
ATOM 4085 C C . LYS D 2 54 ? 117.05700 66.17000 107.59000 1.000 18.01000 54 LYS D C 1
ATOM 4086 O O . LYS D 2 54 ? 117.45900 65.51200 106.63200 1.000 18.01000 54 LYS D O 1
ATOM 4092 N N . THR D 2 55 ? 116.33900 67.28500 107.44400 1.000 17.80000 55 THR D N 1
ATOM 4093 C CA . THR D 2 55 ? 116.05100 67.85500 106.13200 1.000 17.80000 55 THR D CA 1
ATOM 4094 C C . THR D 2 55 ? 117.31500 68.34100 105.43200 1.000 17.80000 55 THR D C 1
ATOM 4095 O O . THR D 2 55 ? 117.50800 68.06600 104.24400 1.000 17.80000 55 THR D O 1
ATOM 4099 N N . VAL D 2 56 ? 118.18500 69.04500 106.15500 1.000 17.08000 56 VAL D N 1
ATOM 4100 C CA . VAL D 2 56 ? 119.45900 69.47900 105.58800 1.000 17.08000 56 VAL D CA 1
ATOM 4101 C C . VAL D 2 56 ? 120.39600 68.30200 105.33900 1.000 17.08000 56 VAL D C 1
ATOM 4102 O O . VAL D 2 56 ? 121.06400 68.25500 104.30300 1.000 17.08000 56 VAL D O 1
ATOM 4106 N N . ALA D 2 57 ? 120.40500 67.30800 106.22800 1.000 18.33000 57 ALA D N 1
ATOM 4107 C CA . ALA D 2 57 ? 121.35700 66.21100 106.14200 1.000 18.33000 57 ALA D CA 1
ATOM 4108 C C . ALA D 2 57 ? 121.08200 65.24800 104.99800 1.000 18.33000 57 ALA D C 1
ATOM 4109 O O . ALA D 2 57 ? 121.92300 64.38600 104.72900 1.000 18.33000 57 ALA D O 1
ATOM 4111 N N . LYS D 2 58 ? 119.94400 65.36700 104.31200 1.000 20.30000 58 LYS D N 1
ATOM 4112 C CA . LYS D 2 58 ? 119.62600 64.46300 103.21700 1.000 20.30000 58 LYS D CA 1
ATOM 4113 C C . LYS D 2 58 ? 119.34100 65.19400 101.91200 1.000 20.30000 58 LYS D C 1
ATOM 4114 O O . LYS D 2 58 ? 119.04300 64.54500 100.91100 1.000 20.30000 58 LYS D O 1
ATOM 4120 N N . SER D 2 59 ? 119.42400 66.52200 101.88600 1.000 19.68000 59 SER D N 1
ATOM 4121 C CA . SER D 2 59 ? 119.20100 67.22400 100.62800 1.000 19.68000 59 SER D CA 1
ATOM 4122 C C . SER D 2 59 ? 120.26900 68.25500 100.31000 1.000 19.68000 59 SER D C 1
ATOM 4123 O O . SER D 2 59 ? 120.54400 68.52400 99.14000 1.000 19.68000 59 SER D O 1
ATOM 4126 N N . LEU D 2 60 ? 120.87700 68.83900 101.33100 1.000 18.28000 60 LEU D N 1
ATOM 4127 C CA . LEU D 2 60 ? 121.80100 69.94000 101.12400 1.000 18.28000 60 LEU D CA 1
ATOM 4128 C C . LEU D 2 60 ? 123.23400 69.62500 101.47200 1.000 18.28000 60 LEU D C 1
ATOM 4129 O O . LEU D 2 60 ? 124.13100 70.18000 100.83700 1.000 18.28000 60 LEU D O 1
ATOM 4134 N N . LEU D 2 61 ? 123.49000 68.76300 102.43800 1.000 18.24000 61 LEU D N 1
ATOM 4135 C CA . LEU D 2 61 ? 124.85500 68.55400 102.86800 1.000 18.24000 61 LEU D CA 1
ATOM 4136 C C . LEU D 2 61 ? 125.62800 67.64200 101.92100 1.000 18.24000 61 LEU D C 1
ATOM 4137 O O . LEU D 2 61 ? 125.08500 67.01200 101.01300 1.000 18.24000 61 LEU D O 1
ATOM 4142 N N . TYR D 2 62 ? 126.93100 67.61700 102.17000 1.000 21.10000 62 TYR D N 1
ATOM 4143 C CA . TYR D 2 62 ? 127.94200 66.70100 101.64500 1.000 21.10000 62 TYR D CA 1
ATOM 4144 C C . TYR D 2 62 ? 128.09300 66.89100 100.13700 1.000 21.10000 62 TYR D C 1
ATOM 4145 O O . TYR D 2 62 ? 128.24600 65.94400 99.36900 1.000 21.10000 62 TYR D O 1
ATOM 4154 N N . GLY D 2 63 ? 128.05700 68.15000 99.72800 1.000 22.81000 63 GLY D N 1
ATOM 4155 C CA . GLY D 2 63 ? 128.17000 68.49400 98.33400 1.000 22.81000 63 GLY D CA 1
ATOM 4156 C C . GLY D 2 63 ? 128.89100 69.81100 98.17600 1.000 22.81000 63 GLY D C 1
ATOM 4157 O O . GLY D 2 63 ? 129.61900 70.25000 99.06500 1.000 22.81000 63 GLY D O 1
ATOM 4158 N N . ASP D 2 64 ? 128.66700 70.44700 97.03300 1.000 23.70000 64 ASP D N 1
ATOM 4159 C CA . ASP D 2 64 ? 129.37900 71.66400 96.68400 1.000 23.70000 64 ASP D CA 1
ATOM 4160 C C . ASP D 2 64 ? 128.66900 72.92600 97.13700 1.000 23.70000 64 ASP D C 1
ATOM 4161 O O . ASP D 2 64 ? 129.22900 74.01400 96.98600 1.000 23.70000 64 ASP D O 1
ATOM 4166 N N . ILE D 2 65 ? 127.45600 72.81900 97.68000 1.000 18.38000 65 ILE D N 1
ATOM 4167 C CA . ILE D 2 65 ? 126.74600 74.01700 98.10700 1.000 18.38000 65 ILE D CA 1
ATOM 4168 C C . ILE D 2 65 ? 127.28000 74.53200 99.44200 1.000 18.38000 65 ILE D C 1
ATOM 4169 O O . ILE D 2 65 ? 127.14600 75.72400 99.73200 1.000 18.38000 65 ILE D O 1
ATOM 4174 N N . THR D 2 66 ? 127.93100 73.68400 100.24100 1.000 18.09000 66 THR D N 1
ATOM 4175 C CA . THR D 2 66 ? 128.48100 74.07900 101.53000 1.000 18.09000 66 THR D CA 1
ATOM 4176 C C . THR D 2 66 ? 129.98300 74.29900 101.47400 1.000 18.09000 66 THR D C 1
ATOM 4177 O O . THR D 2 66 ? 130.58100 74.68800 102.47800 1.000 18.09000 66 THR D O 1
ATOM 4181 N N . LEU D 2 67 ? 130.59300 74.05000 100.35000 1.000 19.11000 67 LEU D N 1
ATOM 4182 C CA . LEU D 2 67 ? 131.97900 74.30300 100.00900 1.000 19.11000 67 LEU D CA 1
ATOM 4183 C C . LEU D 2 67 ? 132.10900 75.71600 99.46400 1.000 19.11000 67 LEU D C 1
ATOM 4184 O O . LEU D 2 67 ? 131.10000 76.32200 99.09900 1.000 19.11000 67 LEU D O 1
ATOM 4189 N N . PRO D 2 68 ? 133.33500 76.31900 99.44800 1.000 18.21000 68 PRO D N 1
ATOM 4190 C CA . PRO D 2 68 ? 133.45800 77.71700 99.01400 1.000 18.21000 68 PRO D CA 1
ATOM 4191 C C . PRO D 2 68 ? 133.07100 77.99500 97.57700 1.000 18.21000 68 PRO D C 1
ATOM 4192 O O . PRO D 2 68 ? 133.54000 77.33700 96.64700 1.000 18.21000 68 PRO D O 1
ATOM 4196 N N . GLY D 2 69 ? 132.20300 78.98200 97.40300 1.000 18.18000 69 GLY D N 1
ATOM 4197 C CA . GLY D 2 69 ? 131.58400 79.23400 96.12500 1.000 18.18000 69 GLY D CA 1
ATOM 4198 C C . GLY D 2 69 ? 130.13200 78.82100 96.14200 1.000 18.18000 69 GLY D C 1
ATOM 4199 O O . GLY D 2 69 ? 129.34000 79.28000 95.31800 1.000 18.18000 69 GLY D O 1
ATOM 4200 N N . GLY D 2 70 ? 129.77300 77.96100 97.08600 1.000 17.72000 70 GLY D N 1
ATOM 4201 C CA . GLY D 2 70 ? 128.39500 77.55500 97.26800 1.000 17.72000 70 GLY D CA 1
ATOM 4202 C C . GLY D 2 70 ? 127.61300 78.60900 98.01500 1.000 17.72000 70 GLY D C 1
ATOM 4203 O O . GLY D 2 70 ? 128.18600 79.55900 98.52600 1.000 17.72000 70 GLY D O 1
ATOM 4213 N N . MET D 2 72 ? 125.74500 78.06300 100.59100 1.000 15.44000 72 MET D N 1
ATOM 4214 C CA . MET D 2 72 ? 125.61200 77.72500 101.99500 1.000 15.44000 72 MET D CA 1
ATOM 4215 C C . MET D 2 72 ? 126.98800 77.81500 102.63500 1.000 15.44000 72 MET D C 1
ATOM 4216 O O . MET D 2 72 ? 127.26100 77.20900 103.66000 1.000 15.44000 72 MET D O 1
ATOM 4221 N N . TYR D 2 73 ? 127.85300 78.59200 101.98900 1.000 14.94000 73 TYR D N 1
ATOM 4222 C CA . TYR D 2 73 ? 129.16300 78.94600 102.48800 1.000 14.94000 73 TYR D CA 1
ATOM 4223 C C . TYR D 2 73 ? 129.23100 80.46700 102.50000 1.000 14.94000 73 TYR D C 1
ATOM 4224 O O . TYR D 2 73 ? 128.85700 81.10300 101.50800 1.000 14.94000 73 TYR D O 1
ATOM 4233 N N . PRO D 2 74 ? 129.73200 81.08700 103.57000 1.000 13.41000 74 PRO D N 1
ATOM 4234 C CA . PRO D 2 74 ? 130.26300 80.56000 104.82300 1.000 13.41000 74 PRO D CA 1
ATOM 4235 C C . PRO D 2 74 ? 129.17200 80.24900 105.85200 1.000 13.41000 74 PRO D C 1
ATOM 4236 O O . PRO D 2 74 ? 128.06500 79.93900 105.45400 1.000 13.41000 74 PRO D O 1
ATOM 4240 N N . THR D 2 75 ? 129.50800 80.28500 107.14200 1.000 13.57000 75 THR D N 1
ATOM 4241 C CA . THR D 2 75 ? 128.57800 79.88100 108.19500 1.000 13.57000 75 THR D CA 1
ATOM 4242 C C . THR D 2 75 ? 127.35600 80.78500 108.26700 1.000 13.57000 75 THR D C 1
ATOM 4243 O O . THR D 2 75 ? 126.29000 80.35900 108.71800 1.000 13.57000 75 THR D O 1
ATOM 4247 N N . ARG D 2 76 ? 127.50600 82.04600 107.86400 1.000 12.84000 76 ARG D N 1
ATOM 4248 C CA . ARG D 2 76 ? 126.40100 82.99600 107.87100 1.000 12.84000 76 ARG D CA 1
ATOM 4249 C C . ARG D 2 76 ? 125.32000 82.58700 106.88400 1.000 12.84000 76 ARG D C 1
ATOM 4250 O O . ARG D 2 76 ? 124.12400 82.64300 107.18900 1.000 12.84000 76 ARG D O 1
ATOM 4258 N N . ARG D 2 77 ? 125.73400 82.11000 105.71100 1.000 12.87000 77 ARG D N 1
ATOM 4259 C CA . ARG D 2 77 ? 124.79200 81.63600 104.70900 1.000 12.87000 77 ARG D CA 1
ATOM 4260 C C . ARG D 2 77 ? 124.15000 80.31300 105.10400 1.000 12.87000 77 ARG D C 1
ATOM 4261 O O . ARG D 2 77 ? 122.96400 80.10100 104.82500 1.000 12.87000 77 ARG D O 1
ATOM 4269 N N . TYR D 2 78 ? 124.90000 79.42800 105.76800 1.000 11.98000 78 TYR D N 1
ATOM 4270 C CA . TYR D 2 78 ? 124.32400 78.22300 106.35700 1.000 11.98000 78 TYR D CA 1
ATOM 4271 C C . TYR D 2 78 ? 123.27000 78.55300 107.40100 1.000 11.98000 78 TYR D C 1
ATOM 4272 O O . TYR D 2 78 ? 122.20600 77.92900 107.41200 1.000 11.98000 78 TYR D O 1
ATOM 4281 N N . ALA D 2 79 ? 123.55700 79.50600 108.28900 1.000 11.13000 79 ALA D N 1
ATOM 4282 C CA . ALA D 2 79 ? 122.60800 79.89900 109.31900 1.000 11.13000 79 ALA D CA 1
ATOM 4283 C C . ALA D 2 79 ? 121.36600 80.53900 108.72700 1.000 11.13000 79 ALA D C 1
ATOM 4284 O O . ALA D 2 79 ? 120.26200 80.31300 109.23000 1.000 11.13000 79 ALA D O 1
ATOM 4286 N N . ALA D 2 80 ? 121.53000 81.31600 107.65500 1.000 11.11000 80 ALA D N 1
ATOM 4287 C CA . ALA D 2 80 ? 120.39500 81.90100 106.95700 1.000 11.11000 80 ALA D CA 1
ATOM 4288 C C . ALA D 2 80 ? 119.51200 80.84000 106.31900 1.000 11.11000 80 ALA D C 1
ATOM 4289 O O . ALA D 2 80 ? 118.28500 80.92300 106.41500 1.000 11.11000 80 ALA D O 1
ATOM 4291 N N . CYS D 2 81 ? 120.11800 79.82800 105.68600 1.000 12.05000 81 CYS D N 1
ATOM 4292 C CA . CYS D 2 81 ? 119.35900 78.70700 105.12600 1.000 12.05000 81 CYS D CA 1
ATOM 4293 C C . CYS D 2 81 ? 118.62400 77.92600 106.20100 1.000 12.05000 81 CYS D C 1
ATOM 4294 O O . CYS D 2 81 ? 117.48200 77.49800 106.00200 1.000 12.05000 81 CYS D O 1
ATOM 4297 N N . LEU D 2 82 ? 119.27400 77.73600 107.34000 1.000 11.66000 82 LEU D N 1
ATOM 4298 C CA . LEU D 2 82 ? 118.69100 76.99300 108.44300 1.000 11.66000 82 LEU D CA 1
ATOM 4299 C C . LEU D 2 82 ? 117.48600 77.71700 109.03400 1.000 11.66000 82 LEU D C 1
ATOM 4300 O O . LEU D 2 82 ? 116.44400 77.09900 109.28900 1.000 11.66000 82 LEU D O 1
ATOM 4305 N N . ARG D 2 83 ? 117.57900 79.03700 109.20600 1.000 12.53000 83 ARG D N 1
ATOM 4306 C CA . ARG D 2 83 ? 116.40700 79.74300 109.70800 1.000 12.53000 83 ARG D CA 1
ATOM 4307 C C . ARG D 2 83 ? 115.33200 79.91500 108.64000 1.000 12.53000 83 ARG D C 1
ATOM 4308 O O . ARG D 2 83 ? 114.15400 80.00900 108.98600 1.000 12.53000 83 ARG D O 1
ATOM 4316 N N . ASP D 2 84 ? 115.69600 79.90200 107.35200 1.000 12.05000 84 ASP D N 1
ATOM 4317 C CA . ASP D 2 84 ? 114.69400 79.86400 106.28700 1.000 12.05000 84 ASP D CA 1
ATOM 4318 C C . ASP D 2 84 ? 113.87600 78.58500 106.32200 1.000 12.05000 84 ASP D C 1
ATOM 4319 O O . ASP D 2 84 ? 112.65100 78.61600 106.18300 1.000 12.05000 84 ASP D O 1
ATOM 4324 N N . LEU D 2 85 ? 114.54700 77.44900 106.47700 1.000 11.63000 85 LEU D N 1
ATOM 4325 C CA . LEU D 2 85 ? 113.84100 76.17600 106.54100 1.000 11.63000 85 LEU D CA 1
ATOM 4326 C C . LEU D 2 85 ? 113.00800 76.07100 107.80800 1.000 11.63000 85 LEU D C 1
ATOM 4327 O O . LEU D 2 85 ? 111.93000 75.46900 107.80100 1.000 11.63000 85 LEU D O 1
ATOM 4332 N N . THR D 2 86 ? 113.47800 76.67900 108.89700 1.000 12.12000 86 THR D N 1
ATOM 4333 C CA . THR D 2 86 ? 112.67100 76.75200 110.10600 1.000 12.12000 86 THR D CA 1
ATOM 4334 C C . THR D 2 86 ? 111.43000 77.62400 109.92400 1.000 12.12000 86 THR D C 1
ATOM 4335 O O . THR D 2 86 ? 110.36500 77.27000 110.43700 1.000 12.12000 86 THR D O 1
ATOM 4339 N N . TYR D 2 87 ? 111.54100 78.73500 109.17700 1.000 13.15000 87 TYR D N 1
ATOM 4340 C CA . TYR D 2 87 ? 110.37300 79.52900 108.78700 1.000 13.15000 87 TYR D CA 1
ATOM 4341 C C . TYR D 2 87 ? 109.38300 78.70700 107.98100 1.000 13.15000 87 TYR D C 1
ATOM 4342 O O . TYR D 2 87 ? 108.17500 78.78300 108.21200 1.000 13.15000 87 TYR D O 1
ATOM 4351 N N . PHE D 2 88 ? 109.88800 77.94900 107.00600 1.000 13.04000 88 PHE D N 1
ATOM 4352 C CA . PHE D 2 88 ? 109.02600 77.14700 106.13900 1.000 13.04000 88 PHE D CA 1
ATOM 4353 C C . PHE D 2 88 ? 108.28400 76.08300 106.93000 1.000 13.04000 88 PHE D C 1
ATOM 4354 O O . PHE D 2 88 ? 107.07200 75.92600 106.77500 1.000 13.04000 88 PHE D O 1
ATOM 4362 N N . LEU D 2 89 ? 108.98700 75.39400 107.83100 1.000 14.00000 89 LEU D N 1
ATOM 4363 C CA . LEU D 2 89 ? 108.35600 74.38800 108.67900 1.000 14.00000 89 LEU D CA 1
ATOM 4364 C C . LEU D 2 89 ? 107.34000 75.00000 109.64100 1.000 14.00000 89 LEU D C 1
ATOM 4365 O O . LEU D 2 89 ? 106.24400 74.45900 109.80800 1.000 14.00000 89 LEU D O 1
ATOM 4370 N N . ARG D 2 90 ? 107.66200 76.15000 110.24500 1.000 15.57000 90 ARG D N 1
ATOM 4371 C CA . ARG D 2 90 ? 106.75700 76.76700 111.21000 1.000 15.57000 90 ARG D CA 1
ATOM 4372 C C . ARG D 2 90 ? 105.50100 77.31200 110.54300 1.000 15.57000 90 ARG D C 1
ATOM 4373 O O . ARG D 2 90 ? 104.39300 77.12400 111.04900 1.000 15.57000 90 ARG D O 1
ATOM 4381 N N . TYR D 2 91 ? 105.63800 77.94400 109.38800 1.000 16.15000 91 TYR D N 1
ATOM 4382 C CA . TYR D 2 91 ? 104.45600 78.46500 108.73200 1.000 16.15000 91 TYR D CA 1
ATOM 4383 C C . TYR D 2 91 ? 103.65200 77.39300 108.02500 1.000 16.15000 91 TYR D C 1
ATOM 4384 O O . TYR D 2 91 ? 102.43300 77.52700 107.95200 1.000 16.15000 91 TYR D O 1
ATOM 4393 N N . ALA D 2 92 ? 104.27600 76.29900 107.57500 1.000 16.34000 92 ALA D N 1
ATOM 4394 C CA . ALA D 2 92 ? 103.50600 75.15400 107.12200 1.000 16.34000 92 ALA D CA 1
ATOM 4395 C C . ALA D 2 92 ? 102.75700 74.47700 108.26000 1.000 16.34000 92 ALA D C 1
ATOM 4396 O O . ALA D 2 92 ? 101.63400 74.02600 108.05600 1.000 16.34000 92 ALA D O 1
ATOM 4398 N N . THR D 2 93 ? 103.33600 74.41900 109.46200 1.000 17.12000 93 THR D N 1
ATOM 4399 C CA . THR D 2 93 ? 102.61800 73.89100 110.61800 1.000 17.12000 93 THR D CA 1
ATOM 4400 C C . THR D 2 93 ? 101.45400 74.78700 111.02500 1.000 17.12000 93 THR D C 1
ATOM 4401 O O . THR D 2 93 ? 100.39400 74.28000 111.40200 1.000 17.12000 93 THR D O 1
ATOM 4405 N N . TYR D 2 94 ? 101.63400 76.10900 110.94400 1.000 17.19000 94 TYR D N 1
ATOM 4406 C CA . TYR D 2 94 ? 100.53600 77.04600 111.18200 1.000 17.19000 94 TYR D CA 1
ATOM 4407 C C . TYR D 2 94 ? 99.42200 76.86600 110.16700 1.000 17.19000 94 TYR D C 1
ATOM 4408 O O . TYR D 2 94 ? 98.24700 76.84700 110.53300 1.000 17.19000 94 TYR D O 1
ATOM 4417 N N . ALA D 2 95 ? 99.77500 76.73100 108.88900 1.000 19.67000 95 ALA D N 1
ATOM 4418 C CA . ALA D 2 95 ? 98.77400 76.57700 107.84300 1.000 19.67000 95 ALA D CA 1
ATOM 4419 C C . ALA D 2 95 ? 98.11000 75.21300 107.88300 1.000 19.67000 95 ALA D C 1
ATOM 4420 O O . ALA D 2 95 ? 96.98300 75.06900 107.41000 1.000 19.67000 95 ALA D O 1
ATOM 4422 N N . MET D 2 96 ? 98.79400 74.20400 108.41700 1.000 20.32000 96 MET D N 1
ATOM 4423 C CA . MET D 2 96 ? 98.19700 72.89200 108.60500 1.000 20.32000 96 MET D CA 1
ATOM 4424 C C . MET D 2 96 ? 97.22500 72.89400 109.76800 1.000 20.32000 96 MET D C 1
ATOM 4425 O O . MET D 2 96 ? 96.15300 72.29100 109.68800 1.000 20.32000 96 MET D O 1
ATOM 4430 N N . LEU D 2 97 ? 97.60100 73.54500 110.86500 1.000 21.68000 97 LEU D N 1
ATOM 4431 C CA . LEU D 2 97 ? 96.73900 73.60000 112.03600 1.000 21.68000 97 LEU D CA 1
ATOM 4432 C C . LEU D 2 97 ? 95.50200 74.44300 111.76900 1.000 21.68000 97 LEU D C 1
ATOM 4433 O O . LEU D 2 97 ? 94.42000 74.15500 112.28600 1.000 21.68000 97 LEU D O 1
ATOM 4438 N N . ALA D 2 98 ? 95.63900 75.46500 110.94200 1.000 22.58000 98 ALA D N 1
ATOM 4439 C CA . ALA D 2 98 ? 94.54200 76.31700 110.52400 1.000 22.58000 98 ALA D CA 1
ATOM 4440 C C . ALA D 2 98 ? 93.73700 75.72900 109.38000 1.000 22.58000 98 ALA D C 1
ATOM 4441 O O . ALA D 2 98 ? 92.63600 76.21800 109.11700 1.000 22.58000 98 ALA D O 1
ATOM 4443 N N . ALA D 2 99 ? 94.27200 74.69900 108.71600 1.000 23.39000 99 ALA D N 1
ATOM 4444 C CA . ALA D 2 99 ? 93.76000 74.10800 107.47300 1.000 23.39000 99 ALA D CA 1
ATOM 4445 C C . ALA D 2 99 ? 93.54100 75.15400 106.39100 1.000 23.39000 99 ALA D C 1
ATOM 4446 O O . ALA D 2 99 ? 92.58000 75.09300 105.62600 1.000 23.39000 99 ALA D O 1
ATOM 4448 N N . ASP D 2 100 ? 94.47200 76.09300 106.29000 1.000 27.12000 100 ASP D N 1
ATOM 4449 C CA . ASP D 2 100 ? 94.25900 77.17700 105.34900 1.000 27.12000 100 ASP D CA 1
ATOM 4450 C C . ASP D 2 100 ? 95.61700 77.73900 104.94300 1.000 27.12000 100 ASP D C 1
ATOM 4451 O O . ASP D 2 100 ? 96.40200 78.14600 105.80500 1.000 27.12000 100 ASP D O 1
ATOM 4456 N N . PRO D 2 101 ? 95.91200 77.81800 103.64800 1.000 27.55000 101 PRO D N 1
ATOM 4457 C CA . PRO D 2 101 ? 97.22300 78.31100 103.21300 1.000 27.55000 101 PRO D CA 1
ATOM 4458 C C . PRO D 2 101 ? 97.34400 79.82100 103.11000 1.000 27.55000 101 PRO D C 1
ATOM 4459 O O . PRO D 2 101 ? 98.24600 80.30500 102.42200 1.000 27.55000 101 PRO D O 1
ATOM 4463 N N . SER D 2 102 ? 96.44600 80.58000 103.74300 1.000 28.57000 102 SER D N 1
ATOM 4464 C CA . SER D 2 102 ? 96.51700 82.03500 103.65300 1.000 28.57000 102 SER D CA 1
ATOM 4465 C C . SER D 2 102 ? 97.68700 82.61000 104.43700 1.000 28.57000 102 SER D C 1
ATOM 4466 O O . SER D 2 102 ? 98.23400 83.64400 104.04600 1.000 28.57000 102 SER D O 1
ATOM 4469 N N . ILE D 2 103 ? 98.08600 81.96600 105.53800 1.000 26.70000 103 ILE D N 1
ATOM 4470 C CA . ILE D 2 103 ? 99.25000 82.42700 106.29400 1.000 26.70000 103 ILE D CA 1
ATOM 4471 C C . ILE D 2 103 ? 100.55700 82.13200 105.57400 1.000 26.70000 103 ILE D C 1
ATOM 4472 O O . ILE D 2 103 ? 101.58600 82.72600 105.90700 1.000 26.70000 103 ILE D O 1
ATOM 4477 N N . LEU D 2 104 ? 100.53900 81.26200 104.56600 1.000 26.54000 104 LEU D N 1
ATOM 4478 C CA . LEU D 2 104 ? 101.69400 80.98600 103.73000 1.000 26.54000 104 LEU D CA 1
ATOM 4479 C C . LEU D 2 104 ? 101.88000 82.02600 102.64300 1.000 26.54000 104 LEU D C 1
ATOM 4480 O O . LEU D 2 104 ? 102.94400 82.08500 102.02900 1.000 26.54000 104 LEU D O 1
ATOM 4485 N N . ASP D 2 105 ? 100.89000 82.82100 102.39100 1.000 30.13000 105 ASP D N 1
ATOM 4486 C CA . ASP D 2 105 ? 100.93300 83.74500 101.27100 1.000 30.13000 105 ASP D CA 1
ATOM 4487 C C . ASP D 2 105 ? 101.21700 85.16900 101.70700 1.000 30.13000 105 ASP D C 1
ATOM 4488 O O . ASP D 2 105 ? 101.93400 85.88400 101.01300 1.000 30.13000 105 ASP D O 1
ATOM 4493 N N . GLU D 2 106 ? 100.69400 85.59000 102.84800 1.000 30.36000 106 GLU D N 1
ATOM 4494 C CA . GLU D 2 106 ? 100.93400 86.92900 103.34700 1.000 30.36000 106 GLU D CA 1
ATOM 4495 C C . GLU D 2 106 ? 102.04800 86.99000 104.39100 1.000 30.36000 106 GLU D C 1
ATOM 4496 O O . GLU D 2 106 ? 102.41000 88.08400 104.82400 1.000 30.36000 106 GLU D O 1
ATOM 4502 N N . ARG D 2 107 ? 102.62100 85.85600 104.78300 1.000 27.43000 107 ARG D N 1
ATOM 4503 C CA . ARG D 2 107 ? 103.83300 85.85800 105.59300 1.000 27.43000 107 ARG D CA 1
ATOM 4504 C C . ARG D 2 107 ? 105.05100 85.25100 104.94000 1.000 27.43000 107 ARG D C 1
ATOM 4505 O O . ARG D 2 107 ? 106.16000 85.57300 105.37200 1.000 27.43000 107 ARG D O 1
ATOM 4513 N N . VAL D 2 108 ? 104.90800 84.37600 103.95100 1.000 24.39000 108 VAL D N 1
ATOM 4514 C CA . VAL D 2 108 ? 106.06900 83.64900 103.45700 1.000 24.39000 108 VAL D CA 1
ATOM 4515 C C . VAL D 2 108 ? 106.26800 83.92500 101.97800 1.000 24.39000 108 VAL D C 1
ATOM 4516 O O . VAL D 2 108 ? 107.32900 84.40300 101.57000 1.000 24.39000 108 VAL D O 1
ATOM 4520 N N . LEU D 2 109 ? 105.25300 83.64400 101.17100 1.000 26.14000 109 LEU D N 1
ATOM 4521 C CA . LEU D 2 109 ? 105.39200 83.63000 99.71800 1.000 26.14000 109 LEU D CA 1
ATOM 4522 C C . LEU D 2 109 ? 104.99400 84.97600 99.14600 1.000 26.14000 109 LEU D C 1
ATOM 4523 O O . LEU D 2 109 ? 104.06300 85.07900 98.34800 1.000 26.14000 109 LEU D O 1
ATOM 4528 N N . GLN D 2 110 ? 105.70200 86.02600 99.53800 1.000 29.08000 110 GLN D N 1
ATOM 4529 C CA . GLN D 2 110 ? 105.38800 87.33500 98.98500 1.000 29.08000 110 GLN D CA 1
ATOM 4530 C C . GLN D 2 110 ? 106.67000 88.11200 98.76300 1.000 29.08000 110 GLN D C 1
ATOM 4531 O O . GLN D 2 110 ? 107.25600 88.65400 99.70300 1.000 29.08000 110 GLN D O 1
ATOM 4537 N N . GLY D 2 111 ? 107.11900 88.15200 97.51300 1.000 27.09000 111 GLY D N 1
ATOM 4538 C CA . GLY D 2 111 ? 108.41900 88.66600 97.17900 1.000 27.09000 111 GLY D CA 1
ATOM 4539 C C . GLY D 2 111 ? 109.55100 87.69300 97.40000 1.000 27.09000 111 GLY D C 1
ATOM 4540 O O . GLY D 2 111 ? 110.70600 88.06600 97.17800 1.000 27.09000 111 GLY D O 1
ATOM 4541 N N . LEU D 2 112 ? 109.25200 86.46200 97.82200 1.000 24.23000 112 LEU D N 1
ATOM 4542 C CA . LEU D 2 112 ? 110.28800 85.50000 98.18200 1.000 24.23000 112 LEU D CA 1
ATOM 4543 C C . LEU D 2 112 ? 111.05800 85.02300 96.96300 1.000 24.23000 112 LEU D C 1
ATOM 4544 O O . LEU D 2 112 ? 112.28100 84.85200 97.01700 1.000 24.23000 112 LEU D O 1
ATOM 4549 N N . LYS D 2 113 ? 110.34700 84.78900 95.85700 1.000 26.29000 113 LYS D N 1
ATOM 4550 C CA . LYS D 2 113 ? 110.98000 84.36900 94.61300 1.000 26.29000 113 LYS D CA 1
ATOM 4551 C C . LYS D 2 113 ? 111.90300 85.45200 94.07700 1.000 26.29000 113 LYS D C 1
ATOM 4552 O O . LYS D 2 113 ? 113.03400 85.17300 93.66400 1.000 26.29000 113 LYS D O 1
ATOM 4558 N N . GLU D 2 114 ? 111.45200 86.70600 94.13300 1.000 27.83000 114 GLU D N 1
ATOM 4559 C CA . GLU D 2 114 ? 112.28400 87.82200 93.70100 1.000 27.83000 114 GLU D CA 1
ATOM 4560 C C . GLU D 2 114 ? 113.45500 88.04800 94.64800 1.000 27.83000 114 GLU D C 1
ATOM 4561 O O . GLU D 2 114 ? 114.55300 88.39400 94.19900 1.000 27.83000 114 GLU D O 1
ATOM 4567 N N . THR D 2 115 ? 113.24400 87.81900 95.95200 1.000 23.80000 115 THR D N 1
ATOM 4568 C CA . THR D 2 115 ? 114.31900 87.89300 96.94300 1.000 23.80000 115 THR D CA 1
ATOM 4569 C C . THR D 2 115 ? 115.40700 86.87200 96.64900 1.000 23.80000 115 THR D C 1
ATOM 4570 O O . THR D 2 115 ? 116.59600 87.19900 96.64700 1.000 23.80000 115 THR D O 1
ATOM 4574 N N . TYR D 2 116 ? 115.00400 85.64400 96.33300 1.000 20.58000 116 TYR D N 1
ATOM 4575 C CA . TYR D 2 116 ? 115.96500 84.58200 96.07400 1.000 20.58000 116 TYR D CA 1
ATOM 4576 C C . TYR D 2 116 ? 116.67600 84.77500 94.73700 1.000 20.58000 116 TYR D C 1
ATOM 4577 O O . TYR D 2 116 ? 117.85800 84.44600 94.60400 1.000 20.58000 116 TYR D O 1
ATOM 4586 N N . ILE D 2 117 ? 115.97200 85.30600 93.73400 1.000 24.23000 117 ILE D N 1
ATOM 4587 C CA . ILE D 2 117 ? 116.59900 85.57500 92.44000 1.000 24.23000 117 ILE D CA 1
ATOM 4588 C C . ILE D 2 117 ? 117.58800 86.73300 92.53900 1.000 24.23000 117 ILE D C 1
ATOM 4589 O O . ILE D 2 117 ? 118.68100 86.68000 91.96100 1.000 24.23000 117 ILE D O 1
ATOM 4594 N N . THR D 2 118 ? 117.24600 87.77100 93.30600 1.000 23.91000 118 THR D N 1
ATOM 4595 C CA . THR D 2 118 ? 118.17300 88.87300 93.53800 1.000 23.91000 118 THR D CA 1
ATOM 4596 C C . THR D 2 118 ? 119.38200 88.42600 94.35200 1.000 23.91000 118 THR D C 1
ATOM 4597 O O . THR D 2 118 ? 120.51700 88.81100 94.05500 1.000 23.91000 118 THR D O 1
ATOM 4601 N N . LEU D 2 119 ? 119.15500 87.58800 95.36100 1.000 21.02000 119 LEU D N 1
ATOM 4602 C CA . LEU D 2 119 ? 120.22200 87.17100 96.25800 1.000 21.02000 119 LEU D CA 1
ATOM 4603 C C . LEU D 2 119 ? 121.12100 86.12500 95.63200 1.000 21.02000 119 LEU D C 1
ATOM 4604 O O . LEU D 2 119 ? 122.24900 85.92900 96.09100 1.000 21.02000 119 LEU D O 1
ATOM 4609 N N . GLY D 2 120 ? 120.64200 85.43500 94.60800 1.000 20.21000 120 GLY D N 1
ATOM 4610 C CA . GLY D 2 120 ? 121.38500 84.34300 94.02700 1.000 20.21000 120 GLY D CA 1
ATOM 4611 C C . GLY D 2 120 ? 121.15200 83.01100 94.68600 1.000 20.21000 120 GLY D C 1
ATOM 4612 O O . GLY D 2 120 ? 121.92100 82.07700 94.44300 1.000 20.21000 120 GLY D O 1
ATOM 4613 N N . VAL D 2 121 ? 120.12700 82.90000 95.52100 1.000 19.51000 121 VAL D N 1
ATOM 4614 C CA . VAL D 2 121 ? 119.79800 81.67300 96.23900 1.000 19.51000 121 VAL D CA 1
ATOM 4615 C C . VAL D 2 121 ? 119.25500 80.66400 95.23900 1.000 19.51000 121 VAL D C 1
ATOM 4616 O O . VAL D 2 121 ? 118.31400 80.98200 94.50000 1.000 19.51000 121 VAL D O 1
ATOM 4620 N N . PRO D 2 122 ? 119.81500 79.45800 95.16200 1.000 20.78000 122 PRO D N 1
ATOM 4621 C CA . PRO D 2 122 ? 119.29200 78.46100 94.22000 1.000 20.78000 122 PRO D CA 1
ATOM 4622 C C . PRO D 2 122 ? 117.92500 77.92600 94.61600 1.000 20.78000 122 PRO D C 1
ATOM 4623 O O . PRO D 2 122 ? 117.80900 77.12100 95.54200 1.000 20.78000 122 PRO D O 1
ATOM 4627 N N . ILE D 2 123 ? 116.89000 78.36400 93.89100 1.000 22.07000 123 ILE D N 1
ATOM 4628 C CA . ILE D 2 123 ? 115.50300 78.03600 94.21300 1.000 22.07000 123 ILE D CA 1
ATOM 4629 C C . ILE D 2 123 ? 115.22600 76.55100 93.99900 1.000 22.07000 123 ILE D C 1
ATOM 4630 O O . ILE D 2 123 ? 114.42400 75.95100 94.72800 1.000 22.07000 123 ILE D O 1
ATOM 4635 N N . ASP D 2 124 ? 115.92600 75.91900 93.05300 1.000 23.35000 124 ASP D N 1
ATOM 4636 C CA . ASP D 2 124 ? 115.77100 74.48200 92.83700 1.000 23.35000 124 ASP D CA 1
ATOM 4637 C C . ASP D 2 124 ? 116.28500 73.67800 94.02300 1.000 23.35000 124 ASP D C 1
ATOM 4638 O O . ASP D 2 124 ? 115.68000 72.67300 94.40600 1.000 23.35000 124 ASP D O 1
ATOM 4643 N N . ARG D 2 125 ? 117.36400 74.14600 94.65900 1.000 21.30000 125 ARG D N 1
ATOM 4644 C CA . ARG D 2 125 ? 117.87500 73.50200 95.86300 1.000 21.30000 125 ARG D CA 1
ATOM 4645 C C . ARG D 2 125 ? 116.94100 73.70800 97.05000 1.000 21.30000 125 ARG D C 1
ATOM 4646 O O . ARG D 2 125 ? 116.78300 72.80600 97.87500 1.000 21.30000 125 ARG D O 1
ATOM 4654 N N . VAL D 2 126 ? 116.30000 74.87800 97.13600 1.000 19.89000 126 VAL D N 1
ATOM 4655 C CA . VAL D 2 126 ? 115.28800 75.13900 98.16400 1.000 19.89000 126 VAL D CA 1
ATOM 4656 C C . VAL D 2 126 ? 114.09100 74.20900 97.99000 1.000 19.89000 126 VAL D C 1
ATOM 4657 O O . VAL D 2 126 ? 113.57900 73.63800 98.95900 1.000 19.89000 126 VAL D O 1
ATOM 4661 N N . ILE D 2 127 ? 113.64400 74.03500 96.74500 1.000 22.26000 127 ILE D N 1
ATOM 4662 C CA . ILE D 2 127 ? 112.52500 73.14700 96.43100 1.000 22.26000 127 ILE D CA 1
ATOM 4663 C C . ILE D 2 127 ? 112.88900 71.69400 96.72200 1.000 22.26000 127 ILE D C 1
ATOM 4664 O O . ILE D 2 127 ? 112.07500 70.92900 97.25400 1.000 22.26000 127 ILE D O 1
ATOM 4669 N N . GLN D 2 128 ? 114.14100 71.31900 96.45600 1.000 22.78000 128 GLN D N 1
ATOM 4670 C CA . GLN D 2 128 ? 114.61000 69.96800 96.74200 1.000 22.78000 128 GLN D CA 1
ATOM 4671 C C . GLN D 2 128 ? 114.73800 69.71900 98.24600 1.000 22.78000 128 GLN D C 1
ATOM 4672 O O . GLN D 2 128 ? 114.42000 68.62700 98.73100 1.000 22.78000 128 GLN D O 1
ATOM 4678 N N . ALA D 2 129 ? 115.12800 70.74400 99.01100 1.000 21.33000 129 ALA D N 1
ATOM 4679 C CA . ALA D 2 129 ? 115.12800 70.64400 100.47200 1.000 21.33000 129 ALA D CA 1
ATOM 4680 C C . ALA D 2 129 ? 113.71700 70.56500 101.04400 1.000 21.33000 129 ALA D C 1
ATOM 4681 O O . ALA D 2 129 ? 113.49100 69.85000 102.01800 1.000 21.33000 129 ALA D O 1
ATOM 4683 N N . LEU D 2 130 ? 112.75800 71.27300 100.45200 1.000 21.55000 130 LEU D N 1
ATOM 4684 C CA . LEU D 2 130 ? 111.36500 71.14800 100.88500 1.000 21.55000 130 LEU D CA 1
ATOM 4685 C C . LEU D 2 130 ? 110.78000 69.77800 100.54000 1.000 21.55000 130 LEU D C 1
ATOM 4686 O O . LEU D 2 130 ? 109.99500 69.21800 101.32200 1.000 21.55000 130 LEU D O 1
ATOM 4691 N N . ASN D 2 131 ? 111.18200 69.21300 99.39600 1.000 23.94000 131 ASN D N 1
ATOM 4692 C CA . ASN D 2 131 ? 110.82500 67.83700 99.05500 1.000 23.94000 131 ASN D CA 1
ATOM 4693 C C . ASN D 2 131 ? 111.41200 66.83500 100.03900 1.000 23.94000 131 ASN D C 1
ATOM 4694 O O . ASN D 2 131 ? 110.76100 65.84000 100.36400 1.000 23.94000 131 ASN D O 1
ATOM 4699 N N . ALA D 2 132 ? 112.63700 67.06700 100.50700 1.000 22.38000 132 ALA D N 1
ATOM 4700 C CA . ALA D 2 132 ? 113.19600 66.21400 101.55300 1.000 22.38000 132 ALA D CA 1
ATOM 4701 C C . ALA D 2 132 ? 112.54300 66.44000 102.90900 1.000 22.38000 132 ALA D C 1
ATOM 4702 O O . ALA D 2 132 ? 112.50000 65.51700 103.72600 1.000 22.38000 132 ALA D O 1
ATOM 4704 N N . MET D 2 133 ? 112.07400 67.66100 103.17500 1.000 22.03000 133 MET D N 1
ATOM 4705 C CA . MET D 2 133 ? 111.34000 67.95600 104.40300 1.000 22.03000 133 MET D CA 1
ATOM 4706 C C . MET D 2 133 ? 110.04700 67.16700 104.46600 1.000 22.03000 133 MET D C 1
ATOM 4707 O O . MET D 2 133 ? 109.64700 66.70700 105.53900 1.000 22.03000 133 MET D O 1
ATOM 4712 N N . LYS D 2 134 ? 109.38700 67.01100 103.31600 1.000 25.58000 134 LYS D N 1
ATOM 4713 C CA . LYS D 2 134 ? 108.19600 66.16600 103.24200 1.000 25.58000 134 LYS D CA 1
ATOM 4714 C C . LYS D 2 134 ? 108.50800 64.70900 103.57700 1.000 25.58000 134 LYS D C 1
ATOM 4715 O O . LYS D 2 134 ? 107.72800 64.05200 104.26900 1.000 25.58000 134 LYS D O 1
ATOM 4721 N N . GLU D 2 135 ? 109.64600 64.19400 103.10800 1.000 26.59000 135 GLU D N 1
ATOM 4722 C CA . GLU D 2 135 ? 110.02800 62.81600 103.40900 1.000 26.59000 135 GLU D CA 1
ATOM 4723 C C . GLU D 2 135 ? 110.42800 62.64500 104.87000 1.000 26.59000 135 GLU D C 1
ATOM 4724 O O . GLU D 2 135 ? 110.19500 61.58600 105.46100 1.000 26.59000 135 GLU D O 1
ATOM 4730 N N . VAL D 2 136 ? 111.06400 63.66500 105.45100 1.000 24.81000 136 VAL D N 1
ATOM 4731 C CA . VAL D 2 136 ? 111.38800 63.65900 106.87600 1.000 24.81000 136 VAL D CA 1
ATOM 4732 C C . VAL D 2 136 ? 110.11800 63.67000 107.71600 1.000 24.81000 136 VAL D C 1
ATOM 4733 O O . VAL D 2 136 ? 109.99300 62.90100 108.67800 1.000 24.81000 136 VAL D O 1
ATOM 4737 N N . LEU D 2 137 ? 109.14400 64.50100 107.34500 1.000 26.29000 137 LEU D N 1
ATOM 4738 C CA . LEU D 2 137 ? 107.86600 64.56400 108.03600 1.000 26.29000 137 LEU D CA 1
ATOM 4739 C C . LEU D 2 137 ? 107.02700 63.31300 107.84600 1.000 26.29000 137 LEU D C 1
ATOM 4740 O O . LEU D 2 137 ? 106.22600 62.99000 108.72100 1.000 26.29000 137 LEU D O 1
ATOM 4745 N N . THR D 2 138 ? 107.18200 62.61600 106.72200 1.000 30.78000 138 THR D N 1
ATOM 4746 C CA . THR D 2 138 ? 106.48600 61.35800 106.49300 1.000 30.78000 138 THR D CA 1
ATOM 4747 C C . THR D 2 138 ? 106.94700 60.26900 107.45300 1.000 30.78000 138 THR D C 1
ATOM 4748 O O . THR D 2 138 ? 106.12400 59.48100 107.93100 1.000 30.78000 138 THR D O 1
ATOM 4752 N N . GLU D 2 139 ? 108.22700 60.25100 107.80200 1.000 34.95000 139 GLU D N 1
ATOM 4753 C CA . GLU D 2 139 ? 108.77600 59.23600 108.68200 1.000 34.95000 139 GLU D CA 1
ATOM 4754 C C . GLU D 2 139 ? 108.56900 59.56400 110.15300 1.000 34.95000 139 GLU D C 1
ATOM 4755 O O . GLU D 2 139 ? 108.83000 58.71500 111.00900 1.000 34.95000 139 GLU D O 1
ATOM 4761 N N . SER D 2 140 ? 108.09100 60.76500 110.47000 1.000 31.55000 140 SER D N 1
ATOM 4762 C CA . SER D 2 140 ? 107.95000 61.19300 111.85400 1.000 31.55000 140 SER D CA 1
ATOM 4763 C C . SER D 2 140 ? 106.52300 61.49500 112.27300 1.000 31.55000 140 SER D C 1
ATOM 4764 O O . SER D 2 140 ? 106.22500 61.41800 113.46600 1.000 31.55000 140 SER D O 1
ATOM 4767 N N . LEU D 2 141 ? 105.64300 61.85000 111.34700 1.000 30.05000 141 LEU D N 1
ATOM 4768 C CA . LEU D 2 141 ? 104.26100 62.14300 111.67600 1.000 30.05000 141 LEU D CA 1
ATOM 4769 C C . LEU D 2 141 ? 103.41400 60.89800 111.43700 1.000 30.05000 141 LEU D C 1
ATOM 4770 O O . LEU D 2 141 ? 103.93900 59.82200 111.14700 1.000 30.05000 141 LEU D O 1
ATOM 4775 N N . ASP D 2 142 ? 102.09500 61.04000 111.54700 1.000 34.34000 142 ASP D N 1
ATOM 4776 C CA . ASP D 2 142 ? 101.17000 59.98700 111.15400 1.000 34.34000 142 ASP D CA 1
ATOM 4777 C C . ASP D 2 142 ? 100.93300 60.05800 109.65500 1.000 34.34000 142 ASP D C 1
ATOM 4778 O O . ASP D 2 142 ? 101.55100 60.87100 108.96600 1.000 34.34000 142 ASP D O 1
ATOM 4783 N N . THR D 2 143 ? 100.03000 59.23100 109.14200 1.000 36.11000 143 THR D N 1
ATOM 4784 C CA . THR D 2 143 ? 99.87600 59.05300 107.70300 1.000 36.11000 143 THR D CA 1
ATOM 4785 C C . THR D 2 143 ? 99.20900 60.23200 107.01200 1.000 36.11000 143 THR D C 1
ATOM 4786 O O . THR D 2 143 ? 99.78000 60.78700 106.06900 1.000 36.11000 143 THR D O 1
ATOM 4790 N N . GLU D 2 144 ? 98.01900 60.63700 107.44700 1.000 37.48000 144 GLU D N 1
ATOM 4791 C CA . GLU D 2 144 ? 97.33200 61.73700 106.78700 1.000 37.48000 144 GLU D CA 1
ATOM 4792 C C . GLU D 2 144 ? 97.86000 63.09400 107.26400 1.000 37.48000 144 GLU D C 1
ATOM 4793 O O . GLU D 2 144 ? 97.76700 64.08600 106.52400 1.000 37.48000 144 GLU D O 1
ATOM 4799 N N . ALA D 2 145 ? 98.49600 63.12700 108.44400 1.000 34.64000 145 ALA D N 1
ATOM 4800 C CA . ALA D 2 145 ? 99.19700 64.32000 108.91900 1.000 34.64000 145 ALA D CA 1
ATOM 4801 C C . ALA D 2 145 ? 100.35800 64.68400 108.01400 1.000 34.64000 145 ALA D C 1
ATOM 4802 O O . ALA D 2 145 ? 100.56100 65.86400 107.69600 1.000 34.64000 145 ALA D O 1
ATOM 4804 N N . SER D 2 146 ? 101.11100 63.67400 107.57800 1.000 32.28000 146 SER D N 1
ATOM 4805 C CA . SER D 2 146 ? 102.17700 63.87200 106.61200 1.000 32.28000 146 SER D CA 1
ATOM 4806 C C . SER D 2 146 ? 101.63600 64.36400 105.28400 1.000 32.28000 146 SER D C 1
ATOM 4807 O O . SER D 2 146 ? 102.26200 65.20700 104.64400 1.000 32.28000 146 SER D O 1
ATOM 4810 N N . GLN D 2 147 ? 100.46100 63.87800 104.88100 1.000 33.22000 147 GLN D N 1
ATOM 4811 C CA . GLN D 2 147 ? 99.86200 64.29200 103.61900 1.000 33.22000 147 GLN D CA 1
ATOM 4812 C C . GLN D 2 147 ? 99.40200 65.74200 103.66800 1.000 33.22000 147 GLN D C 1
ATOM 4813 O O . GLN D 2 147 ? 99.56500 66.48500 102.69500 1.000 33.22000 147 GLN D O 1
ATOM 4819 N N . GLU D 2 148 ? 98.86700 66.17700 104.80900 1.000 30.43000 148 GLU D N 1
ATOM 4820 C CA . GLU D 2 148 ? 98.44900 67.56900 104.92300 1.000 30.43000 148 GLU D CA 1
ATOM 4821 C C . GLU D 2 148 ? 99.64300 68.51400 105.03100 1.000 30.43000 148 GLU D C 1
ATOM 4822 O O . GLU D 2 148 ? 99.62900 69.60300 104.43700 1.000 30.43000 148 GLU D O 1
ATOM 4828 N N . MET D 2 149 ? 100.70000 68.10500 105.74700 1.000 27.66000 149 MET D N 1
ATOM 4829 C CA . MET D 2 149 ? 101.94000 68.87800 105.71700 1.000 27.66000 149 MET D CA 1
ATOM 4830 C C . MET D 2 149 ? 102.57400 68.88700 104.33300 1.000 27.66000 149 MET D C 1
ATOM 4831 O O . MET D 2 149 ? 103.19400 69.88000 103.94500 1.000 27.66000 149 MET D O 1
ATOM 4836 N N . ALA D 2 150 ? 102.40600 67.80700 103.56600 1.000 27.10000 150 ALA D N 1
ATOM 4837 C CA . ALA D 2 150 ? 102.87200 67.78100 102.18800 1.000 27.10000 150 ALA D CA 1
ATOM 4838 C C . ALA D 2 150 ? 102.12500 68.77400 101.32100 1.000 27.10000 150 ALA D C 1
ATOM 4839 O O . ALA D 2 150 ? 102.74500 69.43000 100.49100 1.000 27.10000 150 ALA D O 1
ATOM 4841 N N . VAL D 2 151 ? 100.81000 68.89700 101.51600 1.000 26.78000 151 VAL D N 1
ATOM 4842 C CA . VAL D 2 151 ? 100.00700 69.89100 100.79600 1.000 26.78000 151 VAL D CA 1
ATOM 4843 C C . VAL D 2 151 ? 100.47700 71.30300 101.12300 1.000 26.78000 151 VAL D C 1
ATOM 4844 O O . VAL D 2 151 ? 100.68100 72.14700 100.23600 1.000 26.78000 151 VAL D O 1
ATOM 4848 N N . TYR D 2 152 ? 100.73000 71.55700 102.39800 1.000 24.76000 152 TYR D N 1
ATOM 4849 C CA . TYR D 2 152 ? 101.06300 72.92000 102.78500 1.000 24.76000 152 TYR D CA 1
ATOM 4850 C C . TYR D 2 152 ? 102.53100 73.23500 102.53700 1.000 24.76000 152 TYR D C 1
ATOM 4851 O O . TYR D 2 152 ? 102.91300 74.40400 102.52900 1.000 24.76000 152 TYR D O 1
ATOM 4860 N N . LEU D 2 153 ? 103.35600 72.22000 102.28500 1.000 22.90000 153 LEU D N 1
ATOM 4861 C CA . LEU D 2 153 ? 104.71400 72.47800 101.82600 1.000 22.90000 153 LEU D CA 1
ATOM 4862 C C . LEU D 2 153 ? 104.78100 72.58800 100.30600 1.000 22.90000 153 LEU D C 1
ATOM 4863 O O . LEU D 2 153 ? 105.59000 73.35800 99.78100 1.000 22.90000 153 LEU D O 1
ATOM 4868 N N . ASP D 2 154 ? 103.93300 71.84000 99.58000 1.000 26.06000 154 ASP D N 1
ATOM 4869 C CA . ASP D 2 154 ? 103.75900 72.03700 98.14400 1.000 26.06000 154 ASP D CA 1
ATOM 4870 C C . ASP D 2 154 ? 103.22900 73.40800 97.79600 1.000 26.06000 154 ASP D C 1
ATOM 4871 O O . ASP D 2 154 ? 103.52400 73.89300 96.70800 1.000 26.06000 154 ASP D O 1
ATOM 4876 N N . HIS D 2 155 ? 102.43400 74.02200 98.67400 1.000 25.07000 155 HIS D N 1
ATOM 4877 C CA . HIS D 2 155 ? 102.01800 75.40300 98.43800 1.000 25.07000 155 HIS D CA 1
ATOM 4878 C C . HIS D 2 155 ? 103.20700 76.36300 98.45200 1.000 25.07000 155 HIS D C 1
ATOM 4879 O O . HIS D 2 155 ? 103.27500 77.27500 97.61800 1.000 25.07000 155 HIS D O 1
ATOM 4886 N N . ILE D 2 156 ? 104.17300 76.14300 99.34600 1.000 22.33000 156 ILE D N 1
ATOM 4887 C CA . ILE D 2 156 ? 105.40000 76.93700 99.34700 1.000 22.33000 156 ILE D CA 1
ATOM 4888 C C . ILE D 2 156 ? 106.24400 76.63100 98.11500 1.000 22.33000 156 ILE D C 1
ATOM 4889 O O . ILE D 2 156 ? 106.83900 77.53500 97.52000 1.000 22.33000 156 ILE D O 1
ATOM 4894 N N . ILE D 2 157 ? 106.30100 75.35200 97.72800 1.000 23.08000 157 ILE D N 1
ATOM 4895 C CA . ILE D 2 157 ? 107.07500 74.92500 96.55800 1.000 23.08000 157 ILE D CA 1
ATOM 4896 C C . ILE D 2 157 ? 106.50300 75.53000 95.27700 1.000 23.08000 157 ILE D C 1
ATOM 4897 O O . ILE D 2 157 ? 107.24300 76.04600 94.42900 1.000 23.08000 157 ILE D O 1
ATOM 4902 N N . ALA D 2 158 ? 105.17500 75.51900 95.14100 1.000 24.83000 158 ALA D N 1
ATOM 4903 C CA . ALA D 2 158 ? 104.52300 76.09900 93.97500 1.000 24.83000 158 ALA D CA 1
ATOM 4904 C C . ALA D 2 158 ? 104.62000 77.61600 93.98200 1.000 24.83000 158 ALA D C 1
ATOM 4905 O O . ALA D 2 158 ? 104.67100 78.24400 92.92100 1.000 24.83000 158 ALA D O 1
ATOM 4907 N N . GLY D 2 159 ? 104.67200 78.22600 95.16600 1.000 25.38000 159 GLY D N 1
ATOM 4908 C CA . GLY D 2 159 ? 104.92200 79.65300 95.21300 1.000 25.38000 159 GLY D CA 1
ATOM 4909 C C . GLY D 2 159 ? 106.35300 80.05000 94.93400 1.000 25.38000 159 GLY D C 1
ATOM 4910 O O . GLY D 2 159 ? 106.62600 81.23800 94.74800 1.000 25.38000 159 GLY D O 1
ATOM 4911 N N . LEU D 2 160 ? 107.26900 79.08800 94.89900 1.000 24.69000 160 LEU D N 1
ATOM 4912 C CA . LEU D 2 160 ? 108.68800 79.37100 94.73300 1.000 24.69000 160 LEU D CA 1
ATOM 4913 C C . LEU D 2 160 ? 109.19500 78.98800 93.35700 1.000 24.69000 160 LEU D C 1
ATOM 4914 O O . LEU D 2 160 ? 108.68400 79.45800 92.35200 1.000 24.69000 160 LEU D O 1
ATOM 4919 N N . SER E 1 27 ? 136.12300 96.63100 103.54200 1.000 26.29000 27 SER E N 1
ATOM 4920 C CA . SER E 1 27 ? 136.70600 97.02400 104.81800 1.000 26.29000 27 SER E CA 1
ATOM 4921 C C . SER E 1 27 ? 137.01300 95.80500 105.67600 1.000 26.29000 27 SER E C 1
ATOM 4922 O O . SER E 1 27 ? 136.67100 95.75700 106.85300 1.000 26.29000 27 SER E O 1
ATOM 4925 N N . MET E 1 28 ? 137.66100 94.81600 105.06500 1.000 26.67000 28 MET E N 1
ATOM 4926 C CA . MET E 1 28 ? 138.06800 93.63100 105.80500 1.000 26.67000 28 MET E CA 1
ATOM 4927 C C . MET E 1 28 ? 139.43500 93.81800 106.45200 1.000 26.67000 28 MET E C 1
ATOM 4928 O O . MET E 1 28 ? 139.62400 93.46300 107.62100 1.000 26.67000 28 MET E O 1
ATOM 4933 N N . SER E 1 29 ? 140.39500 94.37600 105.71700 1.000 23.30000 29 SER E N 1
ATOM 4934 C CA . SER E 1 29 ? 141.73700 94.58200 106.23400 1.000 23.30000 29 SER E CA 1
ATOM 4935 C C . SER E 1 29 ? 141.78100 95.79400 107.14600 1.000 23.30000 29 SER E C 1
ATOM 4936 O O . SER E 1 29 ? 140.85200 96.59500 107.18700 1.000 23.30000 29 SER E O 1
ATOM 4939 N N . ILE E 1 30 ? 142.88400 95.92000 107.88700 1.000 21.74000 30 ILE E N 1
ATOM 4940 C CA . ILE E 1 30 ? 143.00000 97.01700 108.84500 1.000 21.74000 30 ILE E CA 1
ATOM 4941 C C . ILE E 1 30 ? 143.20000 98.36100 108.13700 1.000 21.74000 30 ILE E C 1
ATOM 4942 O O . ILE E 1 30 ? 142.68400 99.37700 108.60200 1.000 21.74000 30 ILE E O 1
ATOM 4947 N N . VAL E 1 31 ? 143.87300 98.37500 106.98200 1.000 22.03000 31 VAL E N 1
ATOM 4948 C CA . VAL E 1 31 ? 144.12700 99.60300 106.23600 1.000 22.03000 31 VAL E CA 1
ATOM 4949 C C . VAL E 1 31 ? 142.82900 100.16900 105.68100 1.000 22.03000 31 VAL E C 1
ATOM 4950 O O . VAL E 1 31 ? 142.56900 101.37500 105.77300 1.000 22.03000 31 VAL E O 1
ATOM 4954 N N . ALA E 1 32 ? 141.97700 99.29800 105.14300 1.000 23.09000 32 ALA E N 1
ATOM 4955 C CA . ALA E 1 32 ? 140.68300 99.71000 104.62400 1.000 23.09000 32 ALA E CA 1
ATOM 4956 C C . ALA E 1 32 ? 139.75700 100.20000 105.72400 1.000 23.09000 32 ALA E C 1
ATOM 4957 O O . ALA E 1 32 ? 139.01600 101.15500 105.50800 1.000 23.09000 32 ALA E O 1
ATOM 4959 N N . GLN E 1 33 ? 139.80300 99.59300 106.90800 1.000 23.75000 33 GLN E N 1
ATOM 4960 C CA . GLN E 1 33 ? 139.00200 100.09400 108.02100 1.000 23.75000 33 GLN E CA 1
ATOM 4961 C C . GLN E 1 33 ? 139.48400 101.44400 108.51600 1.000 23.75000 33 GLN E C 1
ATOM 4962 O O . GLN E 1 33 ? 138.67100 102.29700 108.86600 1.000 23.75000 33 GLN E O 1
ATOM 4968 N N . VAL E 1 34 ? 140.80000 101.63900 108.56900 1.000 22.66000 34 VAL E N 1
ATOM 4969 C CA . VAL E 1 34 ? 141.37800 102.93000 108.93300 1.000 22.66000 34 VAL E CA 1
ATOM 4970 C C . VAL E 1 34 ? 140.94900 104.02200 107.95400 1.000 22.66000 34 VAL E C 1
ATOM 4971 O O . VAL E 1 34 ? 140.50800 105.10800 108.35700 1.000 22.66000 34 VAL E O 1
ATOM 4975 N N . ILE E 1 35 ? 140.99200 103.71300 106.65900 1.000 21.50000 35 ILE E N 1
ATOM 4976 C CA . ILE E 1 35 ? 140.57900 104.66200 105.62900 1.000 21.50000 35 ILE E CA 1
ATOM 4977 C C . ILE E 1 35 ? 139.06800 104.90600 105.67300 1.000 21.50000 35 ILE E C 1
ATOM 4978 O O . ILE E 1 35 ? 138.60700 106.03400 105.47500 1.000 21.50000 35 ILE E O 1
ATOM 4983 N N . ALA E 1 36 ? 138.28000 103.88100 106.00000 1.000 21.45000 36 ALA E N 1
ATOM 4984 C CA . ALA E 1 36 ? 136.83600 104.06200 106.10300 1.000 21.45000 36 ALA E CA 1
ATOM 4985 C C . ALA E 1 36 ? 136.42900 104.87200 107.32800 1.000 21.45000 36 ALA E C 1
ATOM 4986 O O . ALA E 1 36 ? 135.47400 105.64800 107.25400 1.000 21.45000 36 ALA E O 1
ATOM 4988 N N . GLN E 1 37 ? 137.10800 104.69400 108.46100 1.000 24.69000 37 GLN E N 1
ATOM 4989 C CA . GLN E 1 37 ? 136.88000 105.56100 109.60900 1.000 24.69000 37 GLN E CA 1
ATOM 4990 C C . GLN E 1 37 ? 137.30800 106.99500 109.37000 1.000 24.69000 37 GLN E C 1
ATOM 4991 O O . GLN E 1 37 ? 136.63300 107.90500 109.85300 1.000 24.69000 37 GLN E O 1
ATOM 4997 N N . SER E 1 38 ? 138.41200 107.22500 108.66800 1.000 23.21000 38 SER E N 1
ATOM 4998 C CA . SER E 1 38 ? 138.81800 108.58900 108.36300 1.000 23.21000 38 SER E CA 1
ATOM 4999 C C . SER E 1 38 ? 137.95000 109.25300 107.31000 1.000 23.21000 38 SER E C 1
ATOM 5000 O O . SER E 1 38 ? 137.73700 110.46100 107.37600 1.000 23.21000 38 SER E O 1
ATOM 5003 N N . ASP E 1 39 ? 137.45000 108.49600 106.34200 1.000 23.04000 39 ASP E N 1
ATOM 5004 C CA . ASP E 1 39 ? 136.59600 109.04800 105.30400 1.000 23.04000 39 ASP E CA 1
ATOM 5005 C C . ASP E 1 39 ? 135.21000 109.39300 105.80700 1.000 23.04000 39 ASP E C 1
ATOM 5006 O O . ASP E 1 39 ? 134.59200 110.33400 105.29800 1.000 23.04000 39 ASP E O 1
ATOM 5011 N N . ALA E 1 40 ? 134.70300 108.63800 106.78100 1.000 24.18000 40 ALA E N 1
ATOM 5012 C CA . ALA E 1 40 ? 133.36600 108.87700 107.30500 1.000 24.18000 40 ALA E CA 1
ATOM 5013 C C . ALA E 1 40 ? 133.30100 110.16900 108.09300 1.000 24.18000 40 ALA E C 1
ATOM 5014 O O . ALA E 1 40 ? 132.24700 110.80900 108.15000 1.000 24.18000 40 ALA E O 1
ATOM 5016 N N . ALA E 1 41 ? 134.41400 110.56500 108.69100 1.000 23.30000 41 ALA E N 1
ATOM 5017 C CA . ALA E 1 41 ? 134.51700 111.77600 109.48100 1.000 23.30000 41 ALA E CA 1
ATOM 5018 C C . ALA E 1 41 ? 135.04500 112.96800 108.68800 1.000 23.30000 41 ALA E C 1
ATOM 5019 O O . ALA E 1 41 ? 135.24500 114.03100 109.28100 1.000 23.30000 41 ALA E O 1
ATOM 5021 N N . ASP E 1 42 ? 135.27000 112.79900 107.37900 1.000 24.45000 42 ASP E N 1
ATOM 5022 C CA . ASP E 1 42 ? 135.63600 113.85200 106.41700 1.000 24.45000 42 ASP E CA 1
ATOM 5023 C C . ASP E 1 42 ? 136.94100 114.54600 106.78500 1.000 24.45000 42 ASP E C 1
ATOM 5024 O O . ASP E 1 42 ? 137.10700 115.75400 106.63100 1.000 24.45000 42 ASP E O 1
ATOM 5029 N N . ARG E 1 43 ? 137.88700 113.75100 107.24600 1.000 23.34000 43 ARG E N 1
ATOM 5030 C CA . ARG E 1 43 ? 139.14100 114.24200 107.78200 1.000 23.34000 43 ARG E CA 1
ATOM 5031 C C . ARG E 1 43 ? 140.27200 113.29000 107.43600 1.000 23.34000 43 ARG E C 1
ATOM 5032 O O . ARG E 1 43 ? 140.05900 112.17800 106.96300 1.000 23.34000 43 ARG E O 1
ATOM 5040 N N . PHE E 1 44 ? 141.49400 113.75600 107.66800 1.000 22.39000 44 PHE E N 1
ATOM 5041 C CA . PHE E 1 44 ? 142.70100 113.02400 107.32900 1.000 22.39000 44 PHE E CA 1
ATOM 5042 C C . PHE E 1 44 ? 142.99200 111.96000 108.38200 1.000 22.39000 44 PHE E C 1
ATOM 5043 O O . PHE E 1 44 ? 142.14600 111.58700 109.18100 1.000 22.39000 44 PHE E O 1
ATOM 5051 N N . LEU E 1 45 ? 144.19100 111.42000 108.37200 1.000 26.51000 45 LEU E N 1
ATOM 5052 C CA . LEU E 1 45 ? 144.43600 110.26300 109.21200 1.000 26.51000 45 LEU E CA 1
ATOM 5053 C C . LEU E 1 45 ? 144.89600 110.72500 110.59400 1.000 26.51000 45 LEU E C 1
ATOM 5054 O O . LEU E 1 45 ? 145.94300 111.36500 110.72200 1.000 26.51000 45 LEU E O 1
ATOM 5059 N N . SER E 1 46 ? 144.12400 110.40300 111.63100 1.000 30.97000 46 SER E N 1
ATOM 5060 C CA . SER E 1 46 ? 144.49100 110.85900 112.96300 1.000 30.97000 46 SER E CA 1
ATOM 5061 C C . SER E 1 46 ? 145.62200 110.00600 113.51400 1.000 30.97000 46 SER E C 1
ATOM 5062 O O . SER E 1 46 ? 145.92400 108.93300 112.99200 1.000 30.97000 46 SER E O 1
ATOM 5065 N N . SER E 1 47 ? 146.22700 110.49000 114.60400 1.000 34.43000 47 SER E N 1
ATOM 5066 C CA . SER E 1 47 ? 147.45600 109.89700 115.12600 1.000 34.43000 47 SER E CA 1
ATOM 5067 C C . SER E 1 47 ? 147.21900 108.51000 115.71000 1.000 34.43000 47 SER E C 1
ATOM 5068 O O . SER E 1 47 ? 148.13700 107.68400 115.75800 1.000 34.43000 47 SER E O 1
ATOM 5071 N N . ALA E 1 48 ? 145.99100 108.23400 116.15400 1.000 33.65000 48 ALA E N 1
ATOM 5072 C CA . ALA E 1 48 ? 145.63900 106.88800 116.59000 1.000 33.65000 48 ALA E CA 1
ATOM 5073 C C . ALA E 1 48 ? 145.66600 105.91400 115.42200 1.000 33.65000 48 ALA E C 1
ATOM 5074 O O . ALA E 1 48 ? 146.12500 104.77600 115.55300 1.000 33.65000 48 ALA E O 1
ATOM 5076 N N . GLU E 1 49 ? 145.21900 106.36400 114.25300 1.000 30.11000 49 GLU E N 1
ATOM 5077 C CA . GLU E 1 49 ? 145.19500 105.50000 113.08100 1.000 30.11000 49 GLU E CA 1
ATOM 5078 C C . GLU E 1 49 ? 146.59000 105.31200 112.49300 1.000 30.11000 49 GLU E C 1
ATOM 5079 O O . GLU E 1 49 ? 146.92800 104.22300 112.01500 1.000 30.11000 49 GLU E O 1
ATOM 5085 N N . ILE E 1 50 ? 147.42800 106.34900 112.55200 1.000 31.22000 50 ILE E N 1
ATOM 5086 C CA . ILE E 1 50 ? 148.84600 106.19600 112.21600 1.000 31.22000 50 ILE E CA 1
ATOM 5087 C C . ILE E 1 50 ? 149.54400 105.26100 113.19400 1.000 31.22000 50 ILE E C 1
ATOM 5088 O O . ILE E 1 50 ? 150.43500 104.49400 112.81200 1.000 31.22000 50 ILE E O 1
ATOM 5093 N N . ALA E 1 51 ? 149.14800 105.30700 114.47000 1.000 32.53000 51 ALA E N 1
ATOM 5094 C CA . ALA E 1 51 ? 149.72100 104.39600 115.45300 1.000 32.53000 51 ALA E CA 1
ATOM 5095 C C . ALA E 1 51 ? 149.31000 102.95300 115.19100 1.000 32.53000 51 ALA E C 1
ATOM 5096 O O . ALA E 1 51 ? 150.12600 102.03800 115.33600 1.000 32.53000 51 ALA E O 1
ATOM 5098 N N . LYS E 1 52 ? 148.05000 102.73500 114.80200 1.000 32.00000 52 LYS E N 1
ATOM 5099 C CA . LYS E 1 52 ? 147.59100 101.39700 114.42400 1.000 32.00000 52 LYS E CA 1
ATOM 5100 C C . LYS E 1 52 ? 148.27100 100.87900 113.16600 1.000 32.00000 52 LYS E C 1
ATOM 5101 O O . LYS E 1 52 ? 148.56900 99.68600 113.08100 1.000 32.00000 52 LYS E O 1
ATOM 5107 N N . LEU E 1 53 ? 148.50600 101.73700 112.17400 1.000 29.80000 53 LEU E N 1
ATOM 5108 C CA . LEU E 1 53 ? 149.14900 101.25700 110.95800 1.000 29.80000 53 LEU E CA 1
ATOM 5109 C C . LEU E 1 53 ? 150.65300 101.12700 111.11300 1.000 29.80000 53 LEU E C 1
ATOM 5110 O O . LEU E 1 53 ? 151.28300 100.40500 110.34100 1.000 29.80000 53 LEU E O 1
ATOM 5115 N N . GLU E 1 54 ? 151.24200 101.83600 112.07000 1.000 34.45000 54 GLU E N 1
ATOM 5116 C CA . GLU E 1 54 ? 152.62600 101.59500 112.43800 1.000 34.45000 54 GLU E CA 1
ATOM 5117 C C . GLU E 1 54 ? 152.82400 100.21600 113.02900 1.000 34.45000 54 GLU E C 1
ATOM 5118 O O . GLU E 1 54 ? 153.78600 99.53000 112.67900 1.000 34.45000 54 GLU E O 1
ATOM 5124 N N . ASP E 1 55 ? 151.93400 99.79300 113.91900 1.000 35.76000 55 ASP E N 1
ATOM 5125 C CA . ASP E 1 55 ? 152.06900 98.48400 114.53300 1.000 35.76000 55 ASP E CA 1
ATOM 5126 C C . ASP E 1 55 ? 151.69100 97.35800 113.58800 1.000 35.76000 55 ASP E C 1
ATOM 5127 O O . ASP E 1 55 ? 152.10400 96.21700 113.81200 1.000 35.76000 55 ASP E O 1
ATOM 5132 N N . PHE E 1 56 ? 150.92700 97.64300 112.53900 1.000 27.52000 56 PHE E N 1
ATOM 5133 C CA . PHE E 1 56 ? 150.61400 96.60800 111.57100 1.000 27.52000 56 PHE E CA 1
ATOM 5134 C C . PHE E 1 56 ? 151.74000 96.41500 110.56900 1.000 27.52000 56 PHE E C 1
ATOM 5135 O O . PHE E 1 56 ? 152.05000 95.27700 110.20500 1.000 27.52000 56 PHE E O 1
ATOM 5143 N N . PHE E 1 57 ? 152.35900 97.49800 110.11200 1.000 29.14000 57 PHE E N 1
ATOM 5144 C CA . PHE E 1 57 ? 153.33100 97.40000 109.03400 1.000 29.14000 57 PHE E CA 1
ATOM 5145 C C . PHE E 1 57 ? 154.75100 97.17000 109.51800 1.000 29.14000 57 PHE E C 1
ATOM 5146 O O . PHE E 1 57 ? 155.62600 96.88400 108.69600 1.000 29.14000 57 PHE E O 1
ATOM 5154 N N . SER E 1 58 ? 155.00700 97.29000 110.82000 1.000 33.36000 58 SER E N 1
ATOM 5155 C CA . SER E 1 58 ? 156.36200 97.09700 111.31900 1.000 33.36000 58 SER E CA 1
ATOM 5156 C C . SER E 1 58 ? 156.72300 95.62300 111.34000 1.000 33.36000 58 SER E C 1
ATOM 5157 O O . SER E 1 58 ? 157.86300 95.24000 111.05500 1.000 33.36000 58 SER E O 1
ATOM 5160 N N . LYS E 1 59 ? 155.75300 94.77700 111.65200 1.000 33.80000 59 LYS E N 1
ATOM 5161 C CA . LYS E 1 59 ? 155.95400 93.33700 111.73500 1.000 33.80000 59 LYS E CA 1
ATOM 5162 C C . LYS E 1 59 ? 155.26100 92.59800 110.59700 1.000 33.80000 59 LYS E C 1
ATOM 5163 O O . LYS E 1 59 ? 154.87600 91.43500 110.71300 1.000 33.80000 59 LYS E O 1
ATOM 5169 N N . GLY E 1 60 ? 155.15500 93.25500 109.44500 1.000 32.99000 60 GLY E N 1
ATOM 5170 C CA . GLY E 1 60 ? 154.53100 92.68000 108.27000 1.000 32.99000 60 GLY E CA 1
ATOM 5171 C C . GLY E 1 60 ? 155.35700 91.66000 107.53100 1.000 32.99000 60 GLY E C 1
ATOM 5172 O O . GLY E 1 60 ? 154.82800 90.95200 106.67500 1.000 32.99000 60 GLY E O 1
ATOM 5173 N N . GLN E 1 61 ? 156.64800 91.57400 107.81700 1.000 37.76000 61 GLN E N 1
ATOM 5174 C CA . GLN E 1 61 ? 157.43600 90.47100 107.28900 1.000 37.76000 61 GLN E CA 1
ATOM 5175 C C . GLN E 1 61 ? 157.11500 89.18200 108.02100 1.000 37.76000 61 GLN E C 1
ATOM 5176 O O . GLN E 1 61 ? 156.98900 88.12300 107.39200 1.000 37.76000 61 GLN E O 1
ATOM 5182 N N . VAL E 1 62 ? 156.93500 89.28800 109.33700 1.000 34.41000 62 VAL E N 1
ATOM 5183 C CA . VAL E 1 62 ? 156.48900 88.19100 110.18200 1.000 34.41000 62 VAL E CA 1
ATOM 5184 C C . VAL E 1 62 ? 155.10400 87.70700 109.76200 1.000 34.41000 62 VAL E C 1
ATOM 5185 O O . VAL E 1 62 ? 154.82300 86.51000 109.81200 1.000 34.41000 62 VAL E O 1
ATOM 5189 N N . ARG E 1 63 ? 154.23300 88.61300 109.30000 1.000 30.36000 63 ARG E N 1
ATOM 5190 C CA . ARG E 1 63 ? 152.88900 88.21900 108.87800 1.000 30.36000 63 ARG E CA 1
ATOM 5191 C C . ARG E 1 63 ? 152.91100 87.37700 107.61300 1.000 30.36000 63 ARG E C 1
ATOM 5192 O O . ARG E 1 63 ? 152.20200 86.36600 107.52300 1.000 30.36000 63 ARG E O 1
ATOM 5200 N N . ILE E 1 64 ? 153.72100 87.78400 106.63200 1.000 32.70000 64 ILE E N 1
ATOM 5201 C CA . ILE E 1 64 ? 153.92900 87.01200 105.41100 1.000 32.70000 64 ILE E CA 1
ATOM 5202 C C . ILE E 1 64 ? 154.53100 85.65900 105.73100 1.000 32.70000 64 ILE E C 1
ATOM 5203 O O . ILE E 1 64 ? 154.05300 84.62700 105.23800 1.000 32.70000 64 ILE E O 1
ATOM 5208 N N . ARG E 1 65 ? 155.54800 85.63800 106.59500 1.000 35.93000 65 ARG E N 1
ATOM 5209 C CA . ARG E 1 65 ? 156.20400 84.40000 106.99900 1.000 35.93000 65 ARG E CA 1
ATOM 5210 C C . ARG E 1 65 ? 155.26100 83.46600 107.74900 1.000 35.93000 65 ARG E C 1
ATOM 5211 O O . ARG E 1 65 ? 155.25400 82.25900 107.49900 1.000 35.93000 65 ARG E O 1
ATOM 5219 N N . ALA E 1 66 ? 154.40400 84.01800 108.60900 1.000 34.07000 66 ALA E N 1
ATOM 5220 C CA . ALA E 1 66 ? 153.47800 83.20300 109.38300 1.000 34.07000 66 ALA E CA 1
ATOM 5221 C C . ALA E 1 66 ? 152.37000 82.63100 108.51400 1.000 34.07000 66 ALA E C 1
ATOM 5222 O O . ALA E 1 66 ? 151.99400 81.46700 108.67100 1.000 34.07000 66 ALA E O 1
ATOM 5224 N N . ALA E 1 67 ? 151.83700 83.43200 107.58500 1.000 32.83000 67 ALA E N 1
ATOM 5225 C CA . ALA E 1 67 ? 150.80900 82.93500 106.67900 1.000 32.83000 67 ALA E CA 1
ATOM 5226 C C . ALA E 1 67 ? 151.36700 81.88600 105.72800 1.000 32.83000 67 ALA E C 1
ATOM 5227 O O . ALA E 1 67 ? 150.70200 80.87900 105.45000 1.000 32.83000 67 ALA E O 1
ATOM 5229 N N . GLN E 1 68 ? 152.60700 82.08100 105.25900 1.000 37.85000 68 GLN E N 1
ATOM 5230 C CA . GLN E 1 68 ? 153.26500 81.10000 104.40200 1.000 37.85000 68 GLN E CA 1
ATOM 5231 C C . GLN E 1 68 ? 153.54800 79.80800 105.15800 1.000 37.85000 68 GLN E C 1
ATOM 5232 O O . GLN E 1 68 ? 153.40800 78.71500 104.60200 1.000 37.85000 68 GLN E O 1
ATOM 5238 N N . LYS E 1 69 ? 153.91700 79.91400 106.43700 1.000 36.67000 69 LYS E N 1
ATOM 5239 C CA . LYS E 1 69 ? 154.18000 78.72900 107.24100 1.000 36.67000 69 LYS E CA 1
ATOM 5240 C C . LYS E 1 69 ? 152.89500 77.97500 107.56100 1.000 36.67000 69 LYS E C 1
ATOM 5241 O O . LYS E 1 69 ? 152.87400 76.74300 107.53000 1.000 36.67000 69 LYS E O 1
ATOM 5247 N N . LEU E 1 70 ? 151.80800 78.69700 107.85500 1.000 33.01000 70 LEU E N 1
ATOM 5248 C CA . LEU E 1 70 ? 150.52500 78.05200 108.13400 1.000 33.01000 70 LEU E CA 1
ATOM 5249 C C . LEU E 1 70 ? 149.95300 77.39000 106.88800 1.000 33.01000 70 LEU E C 1
ATOM 5250 O O . LEU E 1 70 ? 149.30900 76.34100 106.97800 1.000 33.01000 70 LEU E O 1
ATOM 5255 N N . ALA E 1 71 ? 150.17300 77.99000 105.71600 1.000 35.44000 71 ALA E N 1
ATOM 5256 C CA . ALA E 1 71 ? 149.82800 77.33300 104.46300 1.000 35.44000 71 ALA E CA 1
ATOM 5257 C C . ALA E 1 71 ? 150.70500 76.13000 104.16900 1.000 35.44000 71 ALA E C 1
ATOM 5258 O O . ALA E 1 71 ? 150.21600 75.14400 103.61100 1.000 35.44000 71 ALA E O 1
ATOM 5260 N N . GLU E 1 72 ? 151.98500 76.20000 104.52800 1.000 41.70000 72 GLU E N 1
ATOM 5261 C CA . GLU E 1 72 ? 152.98100 75.23300 104.08800 1.000 41.70000 72 GLU E CA 1
ATOM 5262 C C . GLU E 1 72 ? 152.81000 73.88600 104.77400 1.000 41.70000 72 GLU E C 1
ATOM 5263 O O . GLU E 1 72 ? 152.94200 72.83600 104.13900 1.000 41.70000 72 GLU E O 1
ATOM 5269 N N . ASN E 1 73 ? 152.53000 73.88800 106.06800 1.000 37.47000 73 ASN E N 1
ATOM 5270 C CA . ASN E 1 73 ? 152.31900 72.65300 106.80700 1.000 37.47000 73 ASN E CA 1
ATOM 5271 C C . ASN E 1 73 ? 151.00000 72.67900 107.57200 1.000 37.47000 73 ASN E C 1
ATOM 5272 O O . ASN E 1 73 ? 150.94700 72.44300 108.77800 1.000 37.47000 73 ASN E O 1
ATOM 5277 N N . GLU E 1 74 ? 149.93800 73.02400 106.83700 1.000 34.72000 74 GLU E N 1
ATOM 5278 C CA . GLU E 1 74 ? 148.55600 72.89400 107.29600 1.000 34.72000 74 GLU E CA 1
ATOM 5279 C C . GLU E 1 74 ? 148.26000 71.48900 107.78200 1.000 34.72000 74 GLU E C 1
ATOM 5280 O O . GLU E 1 74 ? 147.74600 71.29100 108.88800 1.000 34.72000 74 GLU E O 1
ATOM 5286 N N . GLN E 1 75 ? 148.57000 70.50300 106.93600 1.000 36.19000 75 GLN E N 1
ATOM 5287 C CA . GLN E 1 75 ? 148.14000 69.13000 107.13800 1.000 36.19000 75 GLN E CA 1
ATOM 5288 C C . GLN E 1 75 ? 148.84600 68.49800 108.31900 1.000 36.19000 75 GLN E C 1
ATOM 5289 O O . GLN E 1 75 ? 148.22800 67.73200 109.05700 1.000 36.19000 75 GLN E O 1
ATOM 5295 N N . LYS E 1 76 ? 150.12300 68.83400 108.51400 1.000 36.12000 76 LYS E N 1
ATOM 5296 C CA . LYS E 1 76 ? 150.87600 68.38500 109.67600 1.000 36.12000 76 LYS E CA 1
ATOM 5297 C C . LYS E 1 76 ? 150.23600 68.85800 110.97000 1.000 36.12000 76 LYS E C 1
ATOM 5298 O O . LYS E 1 76 ? 150.03200 68.04800 111.88500 1.000 36.12000 76 LYS E O 1
ATOM 5304 N N . ILE E 1 77 ? 149.82500 70.12900 111.00800 1.000 34.47000 77 ILE E N 1
ATOM 5305 C CA . ILE E 1 77 ? 149.11000 70.70700 112.14100 1.000 34.47000 77 ILE E CA 1
ATOM 5306 C C . ILE E 1 77 ? 147.77600 70.00900 112.35000 1.000 34.47000 77 ILE E C 1
ATOM 5307 O O . ILE E 1 77 ? 147.41700 69.68000 113.48200 1.000 34.47000 77 ILE E O 1
ATOM 5312 N N . VAL E 1 78 ? 147.05400 69.72900 111.25900 1.000 32.98000 78 VAL E N 1
ATOM 5313 C CA . VAL E 1 78 ? 145.69400 69.19400 111.36400 1.000 32.98000 78 VAL E CA 1
ATOM 5314 C C . VAL E 1 78 ? 145.70000 67.76500 111.90700 1.000 32.98000 78 VAL E C 1
ATOM 5315 O O . VAL E 1 78 ? 144.97200 67.46100 112.85800 1.000 32.98000 78 VAL E O 1
ATOM 5319 N N . GLN E 1 79 ? 146.56100 66.88400 111.37300 1.000 36.72000 79 GLN E N 1
ATOM 5320 C CA . GLN E 1 79 ? 146.60500 65.52200 111.92700 1.000 36.72000 79 GLN E CA 1
ATOM 5321 C C . GLN E 1 79 ? 147.25800 65.47200 113.30700 1.000 36.72000 79 GLN E C 1
ATOM 5322 O O . GLN E 1 79 ? 146.81700 64.69900 114.17100 1.000 36.72000 79 GLN E O 1
ATOM 5328 N N . GLU E 1 80 ? 148.27200 66.31300 113.56500 1.000 37.16000 80 GLU E N 1
ATOM 5329 C CA . GLU E 1 80 ? 148.89500 66.28500 114.87900 1.000 37.16000 80 GLU E CA 1
ATOM 5330 C C . GLU E 1 80 ? 147.97800 66.88400 115.94700 1.000 37.16000 80 GLU E C 1
ATOM 5331 O O . GLU E 1 80 ? 148.03700 66.47800 117.10800 1.000 37.16000 80 GLU E O 1
ATOM 5337 N N . GLY E 1 81 ? 147.09700 67.81500 115.57400 1.000 35.29000 81 GLY E N 1
ATOM 5338 C CA . GLY E 1 81 ? 146.10100 68.29600 116.50800 1.000 35.29000 81 GLY E CA 1
ATOM 5339 C C . GLY E 1 81 ? 144.91500 67.37200 116.64900 1.000 35.29000 81 GLY E C 1
ATOM 5340 O O . GLY E 1 81 ? 144.31700 67.30100 117.72400 1.000 35.29000 81 GLY E O 1
ATOM 5341 N N . SER E 1 82 ? 144.56600 66.64800 115.58000 1.000 33.69000 82 SER E N 1
ATOM 5342 C CA . SER E 1 82 ? 143.48100 65.67800 115.64200 1.000 33.69000 82 SER E CA 1
ATOM 5343 C C . SER E 1 82 ? 143.82600 64.52600 116.56600 1.000 33.69000 82 SER E C 1
ATOM 5344 O O . SER E 1 82 ? 142.95500 64.02800 117.28500 1.000 33.69000 82 SER E O 1
ATOM 5347 N N . LYS E 1 83 ? 145.09400 64.10100 116.56100 1.000 37.78000 83 LYS E N 1
ATOM 5348 C CA . LYS E 1 83 ? 145.53400 63.05000 117.47300 1.000 37.78000 83 LYS E CA 1
ATOM 5349 C C . LYS E 1 83 ? 145.43200 63.48900 118.93300 1.000 37.78000 83 LYS E C 1
ATOM 5350 O O . LYS E 1 83 ? 144.92100 62.74300 119.77900 1.000 37.78000 83 LYS E O 1
ATOM 5356 N N . ARG E 1 84 ? 145.86300 64.71900 119.23600 1.000 36.84000 84 ARG E N 1
ATOM 5357 C CA . ARG E 1 84 ? 145.80200 65.21200 120.61200 1.000 36.84000 84 ARG E CA 1
ATOM 5358 C C . ARG E 1 84 ? 144.36300 65.45900 121.04300 1.000 36.84000 84 ARG E C 1
ATOM 5359 O O . ARG E 1 84 ? 144.01200 65.26300 122.21000 1.000 36.84000 84 ARG E O 1
ATOM 5367 N N . PHE E 1 85 ? 143.51800 65.86400 120.09900 1.000 34.28000 85 PHE E N 1
ATOM 5368 C CA . PHE E 1 85 ? 142.11100 66.11300 120.37000 1.000 34.28000 85 PHE E CA 1
ATOM 5369 C C . PHE E 1 85 ? 141.34100 64.81400 120.58800 1.000 34.28000 85 PHE E C 1
ATOM 5370 O O . PHE E 1 85 ? 140.46500 64.74500 121.45600 1.000 34.28000 85 PHE E O 1
ATOM 5378 N N . TRP E 1 86 ? 141.66900 63.76500 119.83400 1.000 36.61000 86 TRP E N 1
ATOM 5379 C CA . TRP E 1 86 ? 141.04800 62.46900 120.07200 1.000 36.61000 86 TRP E CA 1
ATOM 5380 C C . TRP E 1 86 ? 141.58900 61.79800 121.32600 1.000 36.61000 86 TRP E C 1
ATOM 5381 O O . TRP E 1 86 ? 140.90800 60.95100 121.91300 1.000 36.61000 86 TRP E O 1
ATOM 5392 N N . ALA E 1 87 ? 142.80700 62.14400 121.74600 1.000 39.33000 87 ALA E N 1
ATOM 5393 C CA . ALA E 1 87 ? 143.25200 61.71500 123.06600 1.000 39.33000 87 ALA E CA 1
ATOM 5394 C C . ALA E 1 87 ? 142.50600 62.45300 124.17500 1.000 39.33000 87 ALA E C 1
ATOM 5395 O O . ALA E 1 87 ? 142.02800 61.82600 125.12600 1.000 39.33000 87 ALA E O 1
ATOM 5397 N N . LYS E 1 88 ? 142.38000 63.77600 124.06600 1.000 40.17000 88 LYS E N 1
ATOM 5398 C CA . LYS E 1 88 ? 141.72100 64.56700 125.09900 1.000 40.17000 88 LYS E CA 1
ATOM 5399 C C . LYS E 1 88 ? 140.20200 64.47800 125.05200 1.000 40.17000 88 LYS E C 1
ATOM 5400 O O . LYS E 1 88 ? 139.55000 64.75900 126.06300 1.000 40.17000 88 LYS E O 1
ATOM 5406 N N . CYS E 1 89 ? 139.61800 64.11100 123.91200 1.000 40.24000 89 CYS E N 1
ATOM 5407 C CA . CYS E 1 89 ? 138.17000 63.94700 123.80200 1.000 40.24000 89 CYS E CA 1
ATOM 5408 C C . CYS E 1 89 ? 137.88800 62.81200 122.82800 1.000 40.24000 89 CYS E C 1
ATOM 5409 O O . CYS E 1 89 ? 137.91700 63.00500 121.60900 1.000 40.24000 89 CYS E O 1
ATOM 5412 N N . PRO E 1 90 ? 137.65700 61.59800 123.32900 1.000 41.22000 90 PRO E N 1
ATOM 5413 C CA . PRO E 1 90 ? 137.33800 60.47100 122.43900 1.000 41.22000 90 PRO E CA 1
ATOM 5414 C C . PRO E 1 90 ? 135.86700 60.33500 122.07900 1.000 41.22000 90 PRO E C 1
ATOM 5415 O O . PRO E 1 90 ? 135.53300 59.47000 121.26300 1.000 41.22000 90 PRO E O 1
ATOM 5419 N N . ASN E 1 91 ? 134.99000 61.15900 122.64900 1.000 41.95000 91 ASN E N 1
ATOM 5420 C CA . ASN E 1 91 ? 133.54500 61.02400 122.49800 1.000 41.95000 91 ASN E CA 1
ATOM 5421 C C . ASN E 1 91 ? 133.01200 61.94400 121.40500 1.000 41.95000 91 ASN E C 1
ATOM 5422 O O . ASN E 1 91 ? 131.97100 62.58700 121.56300 1.000 41.95000 91 ASN E O 1
ATOM 5427 N N . THR E 1 92 ? 133.74900 62.04800 120.31700 1.000 37.16000 92 THR E N 1
ATOM 5428 C CA . THR E 1 92 ? 133.44500 62.97700 119.25000 1.000 37.16000 92 THR E CA 1
ATOM 5429 C C . THR E 1 92 ? 132.63700 62.29300 118.16400 1.000 37.16000 92 THR E C 1
ATOM 5430 O O . THR E 1 92 ? 132.63800 61.06800 118.05800 1.000 37.16000 92 THR E O 1
ATOM 5434 N N . PRO E 1 93 ? 131.92700 63.06700 117.33300 1.000 33.15000 93 PRO E N 1
ATOM 5435 C CA . PRO E 1 93 ? 131.42300 62.51000 116.06800 1.000 33.15000 93 PRO E CA 1
ATOM 5436 C C . PRO E 1 93 ? 132.51600 62.04800 115.11900 1.000 33.15000 93 PRO E C 1
ATOM 5437 O O . PRO E 1 93 ? 132.23900 61.20200 114.26300 1.000 33.15000 93 PRO E O 1
ATOM 5441 N N . SER E 1 94 ? 133.73700 62.57900 115.23400 1.000 33.05000 94 SER E N 1
ATOM 5442 C CA . SER E 1 94 ? 134.85800 62.08500 114.43900 1.000 33.05000 94 SER E CA 1
ATOM 5443 C C . SER E 1 94 ? 135.25000 60.67000 114.84000 1.000 33.05000 94 SER E C 1
ATOM 5444 O O . SER E 1 94 ? 135.51000 59.82700 113.97500 1.000 33.05000 94 SER E O 1
ATOM 5447 N N . ASN E 1 95 ? 135.29800 60.38900 116.14500 1.000 38.80000 95 ASN E N 1
ATOM 5448 C CA . ASN E 1 95 ? 135.66000 59.06500 116.65600 1.000 38.80000 95 ASN E CA 1
ATOM 5449 C C . ASN E 1 95 ? 134.40800 58.20200 116.76500 1.000 38.80000 95 ASN E C 1
ATOM 5450 O O . ASN E 1 95 ? 133.99200 57.77800 117.84500 1.000 38.80000 95 ASN E O 1
ATOM 5455 N N . LYS E 1 96 ? 133.78700 57.94800 115.61500 1.000 40.56000 96 LYS E N 1
ATOM 5456 C CA . LYS E 1 96 ? 132.65400 57.03200 115.59100 1.000 40.56000 96 LYS E CA 1
ATOM 5457 C C . LYS E 1 96 ? 132.81000 55.99400 114.48500 1.000 40.56000 96 LYS E C 1
ATOM 5458 O O . LYS E 1 96 ? 131.81800 55.36500 114.09800 1.000 40.56000 96 LYS E O 1
ATOM 5464 N N . GLY E 1 97 ? 134.01900 55.79600 113.97400 1.000 39.04000 97 GLY E N 1
ATOM 5465 C CA . GLY E 1 97 ? 134.26300 54.73800 113.02300 1.000 39.04000 97 GLY E CA 1
ATOM 5466 C C . GLY E 1 97 ? 134.20800 55.15600 111.57400 1.000 39.04000 97 GLY E C 1
ATOM 5467 O O . GLY E 1 97 ? 135.15500 54.88300 110.83200 1.000 39.04000 97 GLY E O 1
ATOM 5468 N N . ASN E 1 98 ? 133.11900 55.79700 111.15100 1.000 36.31000 98 ASN E N 1
ATOM 5469 C CA . ASN E 1 98 ? 132.97500 56.12700 109.74000 1.000 36.31000 98 ASN E CA 1
ATOM 5470 C C . ASN E 1 98 ? 133.91800 57.27100 109.37000 1.000 36.31000 98 ASN E C 1
ATOM 5471 O O . ASN E 1 98 ? 134.06200 58.23600 110.13200 1.000 36.31000 98 ASN E O 1
ATOM 5476 N N . PRO E 1 99 ? 134.62100 57.16900 108.23900 1.000 33.67000 99 PRO E N 1
ATOM 5477 C CA . PRO E 1 99 ? 135.72500 58.08900 107.97000 1.000 33.67000 99 PRO E CA 1
ATOM 5478 C C . PRO E 1 99 ? 135.29300 59.41900 107.39500 1.000 33.67000 99 PRO E C 1
ATOM 5479 O O . PRO E 1 99 ? 136.15400 60.26200 107.11800 1.000 33.67000 99 PRO E O 1
ATOM 5483 N N . GLN E 1 100 ? 133.99800 59.63000 107.20100 1.000 29.74000 100 GLN E N 1
ATOM 5484 C CA . GLN E 1 100 ? 133.59300 60.76400 106.39800 1.000 29.74000 100 GLN E CA 1
ATOM 5485 C C . GLN E 1 100 ? 133.23600 61.95000 107.29400 1.000 29.74000 100 GLN E C 1
ATOM 5486 O O . GLN E 1 100 ? 133.51800 63.10000 106.93900 1.000 29.74000 100 GLN E O 1
ATOM 5492 N N . LYS E 1 101 ? 132.69100 61.68200 108.48700 1.000 26.23000 101 LYS E N 1
ATOM 5493 C CA . LYS E 1 101 ? 132.62800 62.70200 109.52800 1.000 26.23000 101 LYS E CA 1
ATOM 5494 C C . LYS E 1 101 ? 134.01400 63.10500 110.00700 1.000 26.23000 101 LYS E C 1
ATOM 5495 O O . LYS E 1 101 ? 134.24600 64.28400 110.30500 1.000 26.23000 101 LYS E O 1
ATOM 5501 N N . THR E 1 102 ? 134.93400 62.14100 110.08700 1.000 27.28000 102 THR E N 1
ATOM 5502 C CA . THR E 1 102 ? 136.33000 62.41600 110.40500 1.000 27.28000 102 THR E CA 1
ATOM 5503 C C . THR E 1 102 ? 136.97100 63.32800 109.36900 1.000 27.28000 102 THR E C 1
ATOM 5504 O O . THR E 1 102 ? 137.63600 64.30100 109.73900 1.000 27.28000 102 THR E O 1
ATOM 5508 N N . ALA E 1 103 ? 136.72500 63.06800 108.08500 1.000 23.94000 103 ALA E N 1
ATOM 5509 C CA . ALA E 1 103 ? 137.20400 63.92300 107.01100 1.000 23.94000 103 ALA E CA 1
ATOM 5510 C C . ALA E 1 103 ? 136.58900 65.31300 107.04300 1.000 23.94000 103 ALA E C 1
ATOM 5511 O O . ALA E 1 103 ? 137.29300 66.28500 106.75800 1.000 23.94000 103 ALA E O 1
ATOM 5513 N N . LEU E 1 104 ? 135.31100 65.43300 107.42000 1.000 20.80000 104 LEU E N 1
ATOM 5514 C CA . LEU E 1 104 ? 134.69500 66.75000 107.56400 1.000 20.80000 104 LEU E CA 1
ATOM 5515 C C . LEU E 1 104 ? 135.28000 67.52200 108.74500 1.000 20.80000 104 LEU E C 1
ATOM 5516 O O . LEU E 1 104 ? 135.44000 68.74500 108.67300 1.000 20.80000 104 LEU E O 1
ATOM 5521 N N . CYS E 1 105 ? 135.65900 66.82100 109.81300 1.000 22.17000 105 CYS E N 1
ATOM 5522 C CA . CYS E 1 105 ? 136.34200 67.47600 110.92800 1.000 22.17000 105 CYS E CA 1
ATOM 5523 C C . CYS E 1 105 ? 137.73700 67.96000 110.55200 1.000 22.17000 105 CYS E C 1
ATOM 5524 O O . CYS E 1 105 ? 138.13600 69.06800 110.93700 1.000 22.17000 105 CYS E O 1
ATOM 5527 N N . GLN E 1 106 ? 138.49600 67.13500 109.82100 1.000 25.25000 106 GLN E N 1
ATOM 5528 C CA . GLN E 1 106 ? 139.81700 67.53700 109.33700 1.000 25.25000 106 GLN E CA 1
ATOM 5529 C C . GLN E 1 106 ? 139.71700 68.72100 108.38500 1.000 25.25000 106 GLN E C 1
ATOM 5530 O O . GLN E 1 106 ? 140.55500 69.63500 108.44100 1.000 25.25000 106 GLN E O 1
ATOM 5536 N N . ARG E 1 107 ? 138.68400 68.71500 107.53600 1.000 18.55000 107 ARG E N 1
ATOM 5537 C CA . ARG E 1 107 ? 138.33000 69.80700 106.64500 1.000 18.55000 107 ARG E CA 1
ATOM 5538 C C . ARG E 1 107 ? 138.08600 71.09700 107.42000 1.000 18.55000 107 ARG E C 1
ATOM 5539 O O . ARG E 1 107 ? 138.60200 72.14800 107.03300 1.000 18.55000 107 ARG E O 1
ATOM 5547 N N . ASP E 1 108 ? 137.30900 71.03100 108.50500 1.000 18.68000 108 ASP E N 1
ATOM 5548 C CA . ASP E 1 108 ? 137.02300 72.21400 109.31300 1.000 18.68000 108 ASP E CA 1
ATOM 5549 C C . ASP E 1 108 ? 138.25200 72.74300 110.02700 1.000 18.68000 108 ASP E C 1
ATOM 5550 O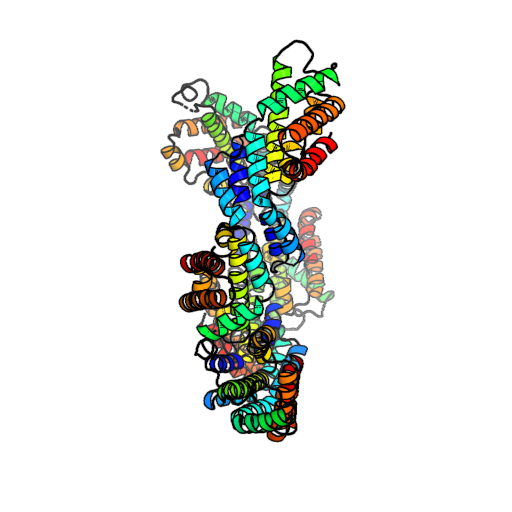 O . ASP E 1 108 ? 138.40000 73.96100 110.16600 1.000 18.68000 108 ASP E O 1
ATOM 5555 N N . GLN E 1 109 ? 139.12200 71.85100 110.49800 1.000 22.10000 109 GLN E N 1
ATOM 5556 C CA . GLN E 1 109 ? 140.37000 72.28100 111.12400 1.000 22.10000 109 GLN E CA 1
ATOM 5557 C C . GLN E 1 109 ? 141.26300 73.02300 110.13800 1.000 22.10000 109 GLN E C 1
ATOM 5558 O O . GLN E 1 109 ? 141.80900 74.08700 110.46200 1.000 22.10000 109 GLN E O 1
ATOM 5564 N N . GLY E 1 110 ? 141.37900 72.50600 108.91700 1.000 19.95000 110 GLY E N 1
ATOM 5565 C CA . GLY E 1 110 ? 142.11700 73.21600 107.89000 1.000 19.95000 110 GLY E CA 1
ATOM 5566 C C . GLY E 1 110 ? 141.49600 74.52700 107.46300 1.000 19.95000 110 GLY E C 1
ATOM 5567 O O . GLY E 1 110 ? 142.21400 75.50300 107.21300 1.000 19.95000 110 GLY E O 1
ATOM 5568 N N . TRP E 1 111 ? 140.16400 74.58000 107.40400 1.000 17.12000 111 TRP E N 1
ATOM 5569 C CA . TRP E 1 111 ? 139.44800 75.80700 107.08100 1.000 17.12000 111 TRP E CA 1
ATOM 5570 C C . TRP E 1 111 ? 139.66000 76.88000 108.13900 1.000 17.12000 111 TRP E C 1
ATOM 5571 O O . TRP E 1 111 ? 139.86200 78.05100 107.80900 1.000 17.12000 111 TRP E O 1
ATOM 5582 N N . TYR E 1 112 ? 139.65900 76.49400 109.41200 1.000 17.62000 112 TYR E N 1
ATOM 5583 C CA . TYR E 1 112 ? 139.86600 77.47800 110.46500 1.000 17.62000 112 TYR E CA 1
ATOM 5584 C C . TYR E 1 112 ? 141.31900 77.92700 110.55900 1.000 17.62000 112 TYR E C 1
ATOM 5585 O O . TYR E 1 112 ? 141.57400 79.08500 110.90200 1.000 17.62000 112 TYR E O 1
ATOM 5594 N N . ILE E 1 113 ? 142.27900 77.06400 110.20600 1.000 19.00000 113 ILE E N 1
ATOM 5595 C CA . ILE E 1 113 ? 143.66800 77.51900 110.08300 1.000 19.00000 113 ILE E CA 1
ATOM 5596 C C . ILE E 1 113 ? 143.82500 78.52000 108.93200 1.000 19.00000 113 ILE E C 1
ATOM 5597 O O . ILE E 1 113 ? 144.54300 79.52400 109.06000 1.000 19.00000 113 ILE E O 1
ATOM 5602 N N . ARG E 1 114 ? 143.12700 78.28800 107.81700 1.000 19.15000 114 ARG E N 1
ATOM 5603 C CA . ARG E 1 114 ? 143.10900 79.23900 106.70600 1.000 19.15000 114 ARG E CA 1
ATOM 5604 C C . ARG E 1 114 ? 142.49900 80.58200 107.10200 1.000 19.15000 114 ARG E C 1
ATOM 5605 O O . ARG E 1 114 ? 143.01300 81.64300 106.72100 1.000 19.15000 114 ARG E O 1
ATOM 5613 N N . LEU E 1 115 ? 141.43700 80.55200 107.90000 1.000 17.35000 115 LEU E N 1
ATOM 5614 C CA . LEU E 1 115 ? 140.82900 81.78800 108.37800 1.000 17.35000 115 LEU E CA 1
ATOM 5615 C C . LEU E 1 115 ? 141.70600 82.51100 109.38900 1.000 17.35000 115 LEU E C 1
ATOM 5616 O O . LEU E 1 115 ? 141.63000 83.73500 109.49700 1.000 17.35000 115 LEU E O 1
ATOM 5621 N N . VAL E 1 116 ? 142.51500 81.77900 110.15300 1.000 19.45000 116 VAL E N 1
ATOM 5622 C CA . VAL E 1 116 ? 143.50800 82.41200 111.01800 1.000 19.45000 116 VAL E CA 1
ATOM 5623 C C . VAL E 1 116 ? 144.59900 83.09900 110.19200 1.000 19.45000 116 VAL E C 1
ATOM 5624 O O . VAL E 1 116 ? 145.03000 84.21200 110.52400 1.000 19.45000 116 VAL E O 1
ATOM 5628 N N . SER E 1 117 ? 145.03900 82.46400 109.10200 1.000 20.03000 117 SER E N 1
ATOM 5629 C CA . SER E 1 117 ? 146.08000 83.05000 108.25400 1.000 20.03000 117 SER E CA 1
ATOM 5630 C C . SER E 1 117 ? 145.59700 84.30400 107.53600 1.000 20.03000 117 SER E C 1
ATOM 5631 O O . SER E 1 117 ? 146.37300 85.25600 107.36100 1.000 20.03000 117 SER E O 1
ATOM 5634 N N . TYR E 1 118 ? 144.32000 84.32500 107.13700 1.000 19.70000 118 TYR E N 1
ATOM 5635 C CA . TYR E 1 118 ? 143.71900 85.53600 106.57200 1.000 19.70000 118 TYR E CA 1
ATOM 5636 C C . TYR E 1 118 ? 143.72400 86.68600 107.57100 1.000 19.70000 118 TYR E C 1
ATOM 5637 O O . TYR E 1 118 ? 143.90800 87.84000 107.18700 1.000 19.70000 118 TYR E O 1
ATOM 5646 N N . CYS E 1 119 ? 143.52100 86.39300 108.85500 1.000 19.33000 119 CYS E N 1
ATOM 5647 C CA . CYS E 1 119 ? 143.53000 87.44000 109.87000 1.000 19.33000 119 CYS E CA 1
ATOM 5648 C C . CYS E 1 119 ? 144.93400 87.91300 110.19200 1.000 19.33000 119 CYS E C 1
ATOM 5649 O O . CYS E 1 119 ? 145.11600 89.06800 110.58500 1.000 19.33000 119 CYS E O 1
ATOM 5652 N N . ILE E 1 120 ? 145.91500 87.01500 110.10300 1.000 21.58000 120 ILE E N 1
ATOM 5653 C CA . ILE E 1 120 ? 147.31500 87.41600 110.23100 1.000 21.58000 120 ILE E CA 1
ATOM 5654 C C . ILE E 1 120 ? 147.68700 88.38700 109.11700 1.000 21.58000 120 ILE E C 1
ATOM 5655 O O . ILE E 1 120 ? 148.30900 89.42500 109.36600 1.000 21.58000 120 ILE E O 1
ATOM 5660 N N . LEU E 1 121 ? 147.26500 88.10100 107.89200 1.000 22.04000 121 LEU E N 1
ATOM 5661 C CA . LEU E 1 121 ? 147.49200 89.01100 106.77600 1.000 22.04000 121 LEU E CA 1
ATOM 5662 C C . LEU E 1 121 ? 146.68800 90.30500 106.86700 1.000 22.04000 121 LEU E C 1
ATOM 5663 O O . LEU E 1 121 ? 147.18500 91.36400 106.48300 1.000 22.04000 121 LEU E O 1
ATOM 5668 N N . ALA E 1 122 ? 145.45400 90.24800 107.36500 1.000 20.40000 122 ALA E N 1
ATOM 5669 C CA . ALA E 1 122 ? 144.58100 91.41400 107.33200 1.000 20.40000 122 ALA E CA 1
ATOM 5670 C C . ALA E 1 122 ? 144.83600 92.35500 108.49500 1.000 20.40000 122 ALA E C 1
ATOM 5671 O O . ALA E 1 122 ? 144.50700 93.54100 108.40900 1.000 20.40000 122 ALA E O 1
ATOM 5673 N N . GLY E 1 123 ? 145.40900 91.85900 109.58200 1.000 20.66000 123 GLY E N 1
ATOM 5674 C CA . GLY E 1 123 ? 145.66800 92.70700 110.72100 1.000 20.66000 123 GLY E CA 1
ATOM 5675 C C . GLY E 1 123 ? 144.50400 92.88200 111.65300 1.000 20.66000 123 GLY E C 1
ATOM 5676 O O . GLY E 1 123 ? 144.57200 93.72000 112.55400 1.000 20.66000 123 GLY E O 1
ATOM 5677 N N . ASN E 1 124 ? 143.43600 92.11700 111.46200 1.000 21.19000 124 ASN E N 1
ATOM 5678 C CA . ASN E 1 124 ? 142.27100 92.15100 112.33000 1.000 21.19000 124 ASN E CA 1
ATOM 5679 C C . ASN E 1 124 ? 141.52600 90.83500 112.18200 1.000 21.19000 124 ASN E C 1
ATOM 5680 O O . ASN E 1 124 ? 141.72700 90.10000 111.21500 1.000 21.19000 124 ASN E O 1
ATOM 5685 N N . ASP E 1 125 ? 140.62900 90.56700 113.12100 1.000 22.67000 125 ASP E N 1
ATOM 5686 C CA . ASP E 1 125 ? 139.94500 89.27700 113.17400 1.000 22.67000 125 ASP E CA 1
ATOM 5687 C C . ASP E 1 125 ? 138.66200 89.25300 112.35500 1.000 22.67000 125 ASP E C 1
ATOM 5688 O O . ASP E 1 125 ? 137.81100 88.39100 112.52700 1.000 22.67000 125 ASP E O 1
ATOM 5693 N N . LYS E 1 126 ? 138.51400 90.20500 111.46400 1.000 21.06000 126 LYS E N 1
ATOM 5694 C CA . LYS E 1 126 ? 137.34800 90.30200 110.59400 1.000 21.06000 126 LYS E CA 1
ATOM 5695 C C . LYS E 1 126 ? 137.26800 89.24200 109.49700 1.000 21.06000 126 LYS E C 1
ATOM 5696 O O . LYS E 1 126 ? 136.15500 88.95300 109.05800 1.000 21.06000 126 LYS E O 1
ATOM 5702 N N . PRO E 1 127 ? 138.36600 88.66600 108.96400 1.000 19.38000 127 PRO E N 1
ATOM 5703 C CA . PRO E 1 127 ? 138.17600 87.41800 108.21900 1.000 19.38000 127 PRO E CA 1
ATOM 5704 C C . PRO E 1 127 ? 137.67800 86.25500 109.06200 1.000 19.38000 127 PRO E C 1
ATOM 5705 O O . PRO E 1 127 ? 136.98900 85.37800 108.54700 1.000 19.38000 127 PRO E O 1
ATOM 5709 N N . LEU E 1 128 ? 138.01200 86.21300 110.34700 1.000 19.76000 128 LEU E N 1
ATOM 5710 C CA . LEU E 1 128 ? 137.48400 85.14500 111.17900 1.000 19.76000 128 LEU E CA 1
ATOM 5711 C C . LEU E 1 128 ? 136.04000 85.38200 111.59100 1.000 19.76000 128 LEU E C 1
ATOM 5712 O O . LEU E 1 128 ? 135.28000 84.42100 111.65700 1.000 19.76000 128 LEU E O 1
ATOM 5717 N N . GLU E 1 129 ? 135.63600 86.62500 111.86600 1.000 21.90000 129 GLU E N 1
ATOM 5718 C CA . GLU E 1 129 ? 134.24100 86.88200 112.20600 1.000 21.90000 129 GLU E CA 1
ATOM 5719 C C . GLU E 1 129 ? 133.29300 86.74400 111.02400 1.000 21.90000 129 GLU E C 1
ATOM 5720 O O . GLU E 1 129 ? 132.23600 86.12300 111.16000 1.000 21.90000 129 GLU E O 1
ATOM 5726 N N . ASP E 1 130 ? 133.63300 87.32900 109.87600 1.000 20.66000 130 ASP E N 1
ATOM 5727 C CA . ASP E 1 130 ? 132.72800 87.32700 108.73300 1.000 20.66000 130 ASP E CA 1
ATOM 5728 C C . ASP E 1 130 ? 132.61500 85.95400 108.08700 1.000 20.66000 130 ASP E C 1
ATOM 5729 O O . ASP E 1 130 ? 131.53300 85.55900 107.64800 1.000 20.66000 130 ASP E O 1
ATOM 5734 N N . ILE E 1 131 ? 133.71100 85.20700 108.02600 1.000 17.24000 131 ILE E N 1
ATOM 5735 C CA . ILE E 1 131 ? 133.65100 83.90100 107.38800 1.000 17.24000 131 ILE E CA 1
ATOM 5736 C C . ILE E 1 131 ? 133.38300 82.80900 108.41500 1.000 17.24000 131 ILE E C 1
ATOM 5737 O O . ILE E 1 131 ? 132.52500 81.94800 108.21200 1.000 17.24000 131 ILE E O 1
ATOM 5742 N N . GLY E 1 132 ? 134.07200 82.83600 109.53900 1.000 16.64000 132 GLY E N 1
ATOM 5743 C CA . GLY E 1 132 ? 134.03700 81.67600 110.39800 1.000 16.64000 132 GLY E CA 1
ATOM 5744 C C . GLY E 1 132 ? 133.05900 81.65400 111.54200 1.000 16.64000 132 GLY E C 1
ATOM 5745 O O . GLY E 1 132 ? 132.56800 80.58200 111.88200 1.000 16.64000 132 GLY E O 1
ATOM 5746 N N . LEU E 1 133 ? 132.78200 82.79400 112.16600 1.000 17.49000 133 LEU E N 1
ATOM 5747 C CA . LEU E 1 133 ? 132.06700 82.80800 113.43500 1.000 17.49000 133 LEU E CA 1
ATOM 5748 C C . LEU E 1 133 ? 130.65200 83.35400 113.33100 1.000 17.49000 133 LEU E C 1
ATOM 5749 O O . LEU E 1 133 ? 129.86100 83.15500 114.25600 1.000 17.49000 133 LEU E O 1
ATOM 5754 N N . ASN E 1 134 ? 130.30900 84.03100 112.24200 1.000 16.44000 134 ASN E N 1
ATOM 5755 C CA . ASN E 1 134 ? 128.95700 84.53200 112.00900 1.000 16.44000 134 ASN E CA 1
ATOM 5756 C C . ASN E 1 134 ? 128.07500 83.34100 111.68700 1.000 16.44000 134 ASN E C 1
ATOM 5757 O O . ASN E 1 134 ? 128.19200 82.73300 110.63400 1.000 16.44000 134 ASN E O 1
ATOM 5762 N N . GLY E 1 135 ? 127.16900 83.00900 112.59400 1.000 15.30000 135 GLY E N 1
ATOM 5763 C CA . GLY E 1 135 ? 126.25000 81.92100 112.35700 1.000 15.30000 135 GLY E CA 1
ATOM 5764 C C . GLY E 1 135 ? 126.84500 80.55000 112.51600 1.000 15.30000 135 GLY E C 1
ATOM 5765 O O . GLY E 1 135 ? 126.24300 79.56900 112.07300 1.000 15.30000 135 GLY E O 1
ATOM 5766 N N . MET E 1 136 ? 128.02600 80.45700 113.11500 1.000 18.69000 136 MET E N 1
ATOM 5767 C CA . MET E 1 136 ? 128.70900 79.19300 113.34900 1.000 18.69000 136 MET E CA 1
ATOM 5768 C C . MET E 1 136 ? 127.99100 78.32900 114.36900 1.000 18.69000 136 MET E C 1
ATOM 5769 O O . MET E 1 136 ? 127.92500 77.10200 114.20000 1.000 18.69000 136 MET E O 1
ATOM 5774 N N . ARG E 1 137 ? 127.49200 78.95100 115.44000 1.000 21.61000 137 ARG E N 1
ATOM 5775 C CA . ARG E 1 137 ? 126.84200 78.20200 116.50400 1.000 21.61000 137 ARG E CA 1
ATOM 5776 C C . ARG E 1 137 ? 125.56300 77.54200 116.03200 1.000 21.61000 137 ARG E C 1
ATOM 5777 O O . ARG E 1 137 ? 125.34000 76.38100 116.35000 1.000 21.61000 137 ARG E O 1
ATOM 5785 N N . GLU E 1 138 ? 124.73600 78.24200 115.24900 1.000 17.54000 138 GLU E N 1
ATOM 5786 C CA . GLU E 1 138 ? 123.51600 77.64100 114.71900 1.000 17.54000 138 GLU E CA 1
ATOM 5787 C C . GLU E 1 138 ? 123.80800 76.46100 113.80400 1.000 17.54000 138 GLU E C 1
ATOM 5788 O O . GLU E 1 138 ? 123.14800 75.42300 113.91700 1.000 17.54000 138 GLU E O 1
ATOM 5794 N N . MET E 1 139 ? 124.84600 76.57700 112.97100 1.000 14.84000 139 MET E N 1
ATOM 5795 C CA . MET E 1 139 ? 125.26500 75.51700 112.06300 1.000 14.84000 139 MET E CA 1
ATOM 5796 C C . MET E 1 139 ? 125.73200 74.27500 112.80800 1.000 14.84000 139 MET E C 1
ATOM 5797 O O . MET E 1 139 ? 125.26800 73.17300 112.51800 1.000 14.84000 139 MET E O 1
ATOM 5802 N N . TYR E 1 140 ? 126.61300 74.44200 113.79200 1.000 15.97000 140 TYR E N 1
ATOM 5803 C CA . TYR E 1 140 ? 127.10800 73.31800 114.58800 1.000 15.97000 140 TYR E CA 1
ATOM 5804 C C . TYR E 1 140 ? 126.07700 72.71100 115.53400 1.000 15.97000 140 TYR E C 1
ATOM 5805 O O . TYR E 1 140 ? 126.12900 71.50500 115.78500 1.000 15.97000 140 TYR E O 1
ATOM 5814 N N . ILE E 1 141 ? 125.15400 73.49500 116.09300 1.000 16.38000 141 ILE E N 1
ATOM 5815 C CA . ILE E 1 141 ? 124.08500 72.88300 116.88400 1.000 16.38000 141 ILE E CA 1
ATOM 5816 C C . ILE E 1 141 ? 123.12100 72.10200 115.99500 1.000 16.38000 141 ILE E C 1
ATOM 5817 O O . ILE E 1 141 ? 122.63700 71.03500 116.39000 1.000 16.38000 141 ILE E O 1
ATOM 5822 N N . SER E 1 142 ? 122.86900 72.57000 114.76700 1.000 14.77000 142 SER E N 1
ATOM 5823 C CA . SER E 1 142 ? 122.02500 71.78800 113.86700 1.000 14.77000 142 SER E CA 1
ATOM 5824 C C . SER E 1 142 ? 122.73500 70.53900 113.36700 1.000 14.77000 142 SER E C 1
ATOM 5825 O O . SER E 1 142 ? 122.09600 69.50800 113.13600 1.000 14.77000 142 SER E O 1
ATOM 5828 N N . LEU E 1 143 ? 124.05300 70.61000 113.18000 1.000 16.19000 143 LEU E N 1
ATOM 5829 C CA . LEU E 1 143 ? 124.79400 69.45600 112.68000 1.000 16.19000 143 LEU E CA 1
ATOM 5830 C C . LEU E 1 143 ? 124.93000 68.38100 113.74800 1.000 16.19000 143 LEU E C 1
ATOM 5831 O O . LEU E 1 143 ? 125.04100 67.19200 113.43700 1.000 16.19000 143 LEU E O 1
ATOM 5836 N N . GLY E 1 144 ? 124.92200 68.77900 115.01100 1.000 19.18000 144 GLY E N 1
ATOM 5837 C CA . GLY E 1 144 ? 125.04500 67.81900 116.08400 1.000 19.18000 144 GLY E CA 1
ATOM 5838 C C . GLY E 1 144 ? 126.46200 67.71400 116.59400 1.000 19.18000 144 GLY E C 1
ATOM 5839 O O . GLY E 1 144 ? 126.78000 66.81800 117.37600 1.000 19.18000 144 GLY E O 1
ATOM 5840 N N . VAL E 1 145 ? 127.32400 68.61700 116.14400 1.000 20.57000 145 VAL E N 1
ATOM 5841 C CA . VAL E 1 145 ? 128.70100 68.69300 116.62200 1.000 20.57000 145 VAL E CA 1
ATOM 5842 C C . VAL E 1 145 ? 128.69300 69.43600 117.95200 1.000 20.57000 145 VAL E C 1
ATOM 5843 O O . VAL E 1 145 ? 128.21500 70.57900 118.00400 1.000 20.57000 145 VAL E O 1
ATOM 5847 N N . PRO E 1 146 ? 129.17500 68.82900 119.03900 1.000 25.88000 146 PRO E N 1
ATOM 5848 C CA . PRO E 1 146 ? 129.15300 69.51000 120.33500 1.000 25.88000 146 PRO E CA 1
ATOM 5849 C C . PRO E 1 146 ? 130.17600 70.63200 120.39200 1.000 25.88000 146 PRO E C 1
ATOM 5850 O O . PRO E 1 146 ? 131.20100 70.60200 119.71300 1.000 25.88000 146 PRO E O 1
ATOM 5854 N N . LEU E 1 147 ? 129.86500 71.63500 121.18000 1.000 27.72000 147 LEU E N 1
ATOM 5855 C CA . LEU E 1 147 ? 130.70400 72.81400 121.35000 1.000 27.72000 147 LEU E CA 1
ATOM 5856 C C . LEU E 1 147 ? 131.88700 72.65600 122.32000 1.000 27.72000 147 LEU E C 1
ATOM 5857 O O . LEU E 1 147 ? 132.91400 73.30400 122.08400 1.000 27.72000 147 LEU E O 1
ATOM 5862 N N . PRO E 1 148 ? 131.81300 71.88800 123.42900 1.000 30.12000 148 PRO E N 1
ATOM 5863 C CA . PRO E 1 148 ? 133.07400 71.53600 124.12200 1.000 30.12000 148 PRO E CA 1
ATOM 5864 C C . PRO E 1 148 ? 134.03600 70.69900 123.28800 1.000 30.12000 148 PRO E C 1
ATOM 5865 O O . PRO E 1 148 ? 135.25800 70.72400 123.51100 1.000 30.12000 148 PRO E O 1
ATOM 5869 N N . ASN E 1 149 ? 133.51700 69.94100 122.33200 1.000 29.54000 149 ASN E N 1
ATOM 5870 C CA . ASN E 1 149 ? 134.38400 69.19000 121.44300 1.000 29.54000 149 ASN E CA 1
ATOM 5871 C C . ASN E 1 149 ? 135.19500 70.13500 120.55800 1.000 29.54000 149 ASN E C 1
ATOM 5872 O O . ASN E 1 149 ? 136.40100 69.95500 120.37300 1.000 29.54000 149 ASN E O 1
ATOM 5877 N N . LEU E 1 150 ? 134.57300 71.21600 120.11100 1.000 27.13000 150 LEU E N 1
ATOM 5878 C CA . LEU E 1 150 ? 135.23700 72.24600 119.32800 1.000 27.13000 150 LEU E CA 1
ATOM 5879 C C . LEU E 1 150 ? 136.13500 73.17100 120.15000 1.000 27.13000 150 LEU E C 1
ATOM 5880 O O . LEU E 1 150 ? 137.17100 73.60100 119.61700 1.000 27.13000 150 LEU E O 1
ATOM 5885 N N . ARG E 1 151 ? 135.72700 73.51500 121.39600 1.000 32.26000 151 ARG E N 1
ATOM 5886 C CA . ARG E 1 151 ? 136.60900 74.04900 122.45100 1.000 32.26000 151 ARG E CA 1
ATOM 5887 C C . ARG E 1 151 ? 137.95800 73.34200 122.44400 1.000 32.26000 151 ARG E C 1
ATOM 5888 O O . ARG E 1 151 ? 138.99500 73.94800 122.13300 1.000 32.26000 151 ARG E O 1
ATOM 5896 N N . VAL E 1 152 ? 137.94200 72.03800 122.74000 1.000 32.45000 152 VAL E N 1
ATOM 5897 C CA . VAL E 1 152 ? 139.19500 71.30800 122.89400 1.000 32.45000 152 VAL E CA 1
ATOM 5898 C C . VAL E 1 152 ? 139.88700 71.05600 121.55400 1.000 32.45000 152 VAL E C 1
ATOM 5899 O O . VAL E 1 152 ? 141.11800 71.00800 121.51400 1.000 32.45000 152 VAL E O 1
ATOM 5903 N N . ALA E 1 153 ? 139.13600 70.97300 120.44400 1.000 31.13000 153 ALA E N 1
ATOM 5904 C CA . ALA E 1 153 ? 139.75500 70.78600 119.13600 1.000 31.13000 153 ALA E CA 1
ATOM 5905 C C . ALA E 1 153 ? 140.56800 71.99900 118.71600 1.000 31.13000 153 ALA E C 1
ATOM 5906 O O . ALA E 1 153 ? 141.72500 71.86000 118.29800 1.000 31.13000 153 ALA E O 1
ATOM 5908 N N . MET E 1 154 ? 140.01000 73.19900 118.85900 1.000 31.22000 154 MET E N 1
ATOM 5909 C CA . MET E 1 154 ? 140.78400 74.37900 118.51300 1.000 31.22000 154 MET E CA 1
ATOM 5910 C C . MET E 1 154 ? 141.85000 74.71100 119.54800 1.000 31.22000 154 MET E C 1
ATOM 5911 O O . MET E 1 154 ? 142.86800 75.29900 119.17500 1.000 31.22000 154 MET E O 1
ATOM 5916 N N . SER E 1 155 ? 141.69100 74.28200 120.80800 1.000 33.66000 155 SER E N 1
ATOM 5917 C CA . SER E 1 155 ? 142.79300 74.41100 121.76400 1.000 33.66000 155 SER E CA 1
ATOM 5918 C C . SER E 1 155 ? 143.98600 73.53200 121.38900 1.000 33.66000 155 SER E C 1
ATOM 5919 O O . SER E 1 155 ? 145.13600 73.99600 121.42000 1.000 33.66000 155 SER E O 1
ATOM 5922 N N . CYS E 1 156 ? 143.73600 72.27200 121.01300 1.000 34.81000 156 CYS E N 1
ATOM 5923 C CA . CYS E 1 156 ? 144.81800 71.40500 120.55000 1.000 34.81000 156 CYS E CA 1
ATOM 5924 C C . CYS E 1 156 ? 145.43000 71.89900 119.24800 1.000 34.81000 156 CYS E C 1
ATOM 5925 O O . CYS E 1 156 ? 146.64600 71.78900 119.06200 1.000 34.81000 156 CYS E O 1
ATOM 5928 N N . LEU E 1 157 ? 144.61200 72.46100 118.35600 1.000 33.25000 157 LEU E N 1
ATOM 5929 C CA . LEU E 1 157 ? 145.12600 73.03000 117.11300 1.000 33.25000 157 LEU E CA 1
ATOM 5930 C C . LEU E 1 157 ? 146.02700 74.23600 117.37800 1.000 33.25000 157 LEU E C 1
ATOM 5931 O O . LEU E 1 157 ? 147.07500 74.38600 116.73500 1.000 33.25000 157 LEU E O 1
ATOM 5936 N N . LYS E 1 158 ? 145.65400 75.07700 118.35200 1.000 33.86000 158 LYS E N 1
ATOM 5937 C CA . LYS E 1 158 ? 146.50200 76.19100 118.77500 1.000 33.86000 158 LYS E CA 1
ATOM 5938 C C . LYS E 1 158 ? 147.82500 75.71000 119.35600 1.000 33.86000 158 LYS E C 1
ATOM 5939 O O . LYS E 1 158 ? 148.87800 76.27500 119.05100 1.000 33.86000 158 LYS E O 1
ATOM 5945 N N . GLU E 1 159 ? 147.78500 74.67000 120.19700 1.000 36.58000 159 GLU E N 1
ATOM 5946 C CA . GLU E 1 159 ? 149.00700 74.15700 120.82300 1.000 36.58000 159 GLU E CA 1
ATOM 5947 C C . GLU E 1 159 ? 149.97300 73.55500 119.79900 1.000 36.58000 159 GLU E C 1
ATOM 5948 O O . GLU E 1 159 ? 151.18800 73.80000 119.85400 1.000 36.580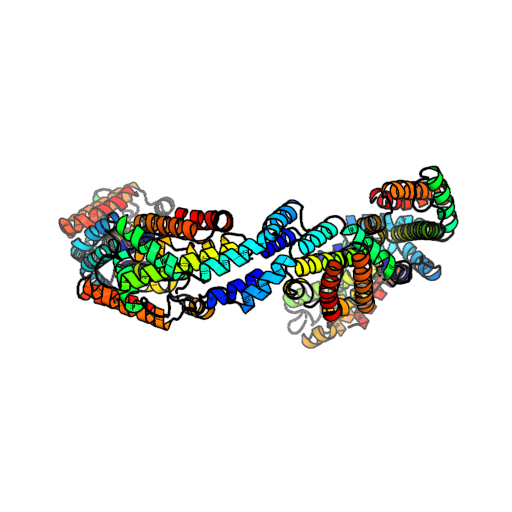00 159 GLU E O 1
ATOM 5954 N N . VAL E 1 160 ? 149.44100 72.80000 118.82900 1.000 36.95000 160 VAL E N 1
ATOM 5955 C CA . VAL E 1 160 ? 150.27500 72.28100 117.73900 1.000 36.95000 160 VAL E CA 1
ATOM 5956 C C . VAL E 1 160 ? 150.85500 73.40900 116.88600 1.000 36.95000 160 VAL E C 1
ATOM 5957 O O . VAL E 1 160 ? 152.05300 73.41000 116.58800 1.000 36.95000 160 VAL E O 1
ATOM 5961 N N . ALA E 1 161 ? 150.03900 74.41000 116.52600 1.000 39.10000 161 ALA E N 1
ATOM 5962 C CA . ALA E 1 161 ? 150.55000 75.50800 115.70400 1.000 39.10000 161 ALA E CA 1
ATOM 5963 C C . ALA E 1 161 ? 151.54400 76.38200 116.46700 1.000 39.10000 161 ALA E C 1
ATOM 5964 O O . ALA E 1 161 ? 152.41600 77.00900 115.85700 1.000 39.10000 161 ALA E O 1
ATOM 5966 N N . ALA E 1 162 ? 151.42900 76.43600 117.79700 1.000 39.61000 162 ALA E N 1
ATOM 5967 C CA . ALA E 1 162 ? 152.44900 77.09000 118.61100 1.000 39.61000 162 ALA E CA 1
ATOM 5968 C C . ALA E 1 162 ? 153.76000 76.32400 118.55700 1.000 39.61000 162 ALA E C 1
ATOM 5969 O O . ALA E 1 162 ? 154.84000 76.92000 118.48600 1.000 39.61000 162 ALA E O 1
ATOM 5971 N N . GLY E 1 163 ? 153.67700 74.99200 118.58800 1.000 39.65000 163 GLY E N 1
ATOM 5972 C CA . GLY E 1 163 ? 154.85600 74.17100 118.35300 1.000 39.65000 163 GLY E CA 1
ATOM 5973 C C . GLY E 1 163 ? 155.43400 74.28600 116.95100 1.000 39.65000 163 GLY E C 1
ATOM 5974 O O . GLY E 1 163 ? 156.62600 74.02900 116.76200 1.000 39.65000 163 GLY E O 1
ATOM 5975 N N . ILE E 1 164 ? 154.62000 74.66100 115.96700 1.000 40.89000 164 ILE E N 1
ATOM 5976 C CA . ILE E 1 164 ? 155.10300 74.78600 114.59300 1.000 40.89000 164 ILE E CA 1
ATOM 5977 C C . ILE E 1 164 ? 155.70900 76.15300 114.27100 1.000 40.89000 164 ILE E C 1
ATOM 5978 O O . ILE E 1 164 ? 156.81100 76.21300 113.71200 1.000 40.89000 164 ILE E O 1
ATOM 5983 N N . LEU E 1 165 ? 155.04400 77.25500 114.63300 1.000 42.45000 165 LEU E N 1
ATOM 5984 C CA . LEU E 1 165 ? 155.32200 78.51400 113.95000 1.000 42.45000 165 LEU E CA 1
ATOM 5985 C C . LEU E 1 165 ? 156.62300 79.17600 114.38600 1.000 42.45000 165 LEU E C 1
ATOM 5986 O O . LEU E 1 165 ? 157.63800 79.02400 113.69600 1.000 42.45000 165 LEU E O 1
ATOM 5991 N N . SER E 1 166 ? 156.60900 79.80900 115.55900 1.000 45.74000 166 SER E N 1
ATOM 5992 C CA . SER E 1 166 ? 157.78900 80.33300 116.24900 1.000 45.74000 166 SER E CA 1
ATOM 5993 C C . SER E 1 166 ? 157.34100 80.76700 117.64300 1.000 45.74000 166 SER E C 1
ATOM 5994 O O . SER E 1 166 ? 156.24200 80.41700 118.08100 1.000 45.74000 166 SER E O 1
ATOM 5997 N N . SER E 1 167 ? 158.19200 81.52000 118.32800 1.000 46.36000 167 SER E N 1
ATOM 5998 C CA . SER E 1 167 ? 157.75900 82.32500 119.45500 1.000 46.36000 167 SER E CA 1
ATOM 5999 C C . SER E 1 167 ? 157.00900 83.57600 119.00000 1.000 46.36000 167 SER E C 1
ATOM 6000 O O . SER E 1 167 ? 156.00500 83.95600 119.61200 1.000 46.36000 167 SER E O 1
ATOM 6003 N N . GLU E 1 168 ? 157.46800 84.21800 117.92300 1.000 46.09000 168 GLU E N 1
ATOM 6004 C CA . GLU E 1 168 ? 156.95100 85.54300 117.59500 1.000 46.09000 168 GLU E CA 1
ATOM 6005 C C . GLU E 1 168 ? 155.98400 85.56600 116.41400 1.000 46.09000 168 GLU E C 1
ATOM 6006 O O . GLU E 1 168 ? 155.18200 86.49800 116.31000 1.000 46.09000 168 GLU E O 1
ATOM 6012 N N . GLU E 1 169 ? 156.05100 84.59500 115.49800 1.000 41.68000 169 GLU E N 1
ATOM 6013 C CA . GLU E 1 169 ? 154.94500 84.43000 114.55800 1.000 41.68000 169 GLU E CA 1
ATOM 6014 C C . GLU E 1 169 ? 153.68800 83.96900 115.27600 1.000 41.68000 169 GLU E C 1
ATOM 6015 O O . GLU E 1 169 ? 152.57600 84.36100 114.90700 1.000 41.68000 169 GLU E O 1
ATOM 6021 N N . MET E 1 170 ? 153.84300 83.13900 116.30000 1.000 40.24000 170 MET E N 1
ATOM 6022 C CA . MET E 1 170 ? 152.72000 82.73400 117.12600 1.000 40.24000 170 MET E CA 1
ATOM 6023 C C . MET E 1 170 ? 152.21200 83.87200 117.99700 1.000 40.24000 170 MET E C 1
ATOM 6024 O O . MET E 1 170 ? 151.03600 83.87400 118.36200 1.000 40.24000 170 MET E O 1
ATOM 6029 N N . ALA E 1 171 ? 153.05200 84.87000 118.28100 1.000 39.19000 171 ALA E N 1
ATOM 6030 C CA . ALA E 1 171 ? 152.59000 86.07600 118.96000 1.000 39.19000 171 ALA E CA 1
ATOM 6031 C C . ALA E 1 171 ? 151.59800 86.86200 118.11100 1.000 39.19000 171 ALA E C 1
ATOM 6032 O O . ALA E 1 171 ? 150.76200 87.59100 118.65500 1.000 39.19000 171 ALA E O 1
ATOM 6034 N N . LEU E 1 172 ? 151.67200 86.72700 116.78700 1.000 35.59000 172 LEU E N 1
ATOM 6035 C CA . LEU E 1 172 ? 150.64900 87.24700 115.89100 1.000 35.59000 172 LEU E CA 1
ATOM 6036 C C . LEU E 1 172 ? 149.41900 86.35100 115.83400 1.000 35.59000 172 LEU E C 1
ATOM 6037 O O . LEU E 1 172 ? 148.29200 86.84900 115.88900 1.000 35.59000 172 LEU E O 1
ATOM 6042 N N . ALA E 1 173 ? 149.61600 85.03400 115.72600 1.000 32.92000 173 ALA E N 1
ATOM 6043 C CA . ALA E 1 173 ? 148.50600 84.11400 115.50100 1.000 32.92000 173 ALA E CA 1
ATOM 6044 C C . ALA E 1 173 ? 147.64600 83.89500 116.73800 1.000 32.92000 173 ALA E C 1
ATOM 6045 O O . ALA E 1 173 ? 146.43500 83.70500 116.60100 1.000 32.92000 173 ALA E O 1
ATOM 6047 N N . ALA E 1 174 ? 148.23500 83.90800 117.93100 1.000 31.99000 174 ALA E N 1
ATOM 6048 C CA . ALA E 1 174 ? 147.56100 83.58400 119.17900 1.000 31.99000 174 ALA E CA 1
ATOM 6049 C C . ALA E 1 174 ? 146.39400 84.49000 119.58400 1.000 31.99000 174 ALA E C 1
ATOM 6050 O O . ALA E 1 174 ? 145.48000 83.97100 120.23100 1.000 31.99000 174 ALA E O 1
ATOM 6052 N N . PRO E 1 175 ? 146.35600 85.80700 119.27500 1.000 29.54000 175 PRO E N 1
ATOM 6053 C CA . PRO E 1 175 ? 145.06300 86.51000 119.38200 1.000 29.54000 175 PRO E CA 1
ATOM 6054 C C . PRO E 1 175 ? 143.95900 85.93000 118.51700 1.000 29.54000 175 PRO E C 1
ATOM 6055 O O . PRO E 1 175 ? 142.82700 85.79600 118.98900 1.000 29.54000 175 PRO E O 1
ATOM 6059 N N . TYR E 1 176 ? 144.26900 85.51100 117.29100 1.000 25.88000 176 TYR E N 1
ATOM 6060 C CA . TYR E 1 176 ? 143.23500 84.97700 116.41300 1.000 25.88000 176 TYR E CA 1
ATOM 6061 C C . TYR E 1 176 ? 142.85700 83.55000 116.77700 1.000 25.88000 176 TYR E C 1
ATOM 6062 O O . TYR E 1 176 ? 141.68200 83.18400 116.69000 1.000 25.88000 176 TYR E O 1
ATOM 6071 N N . PHE E 1 177 ? 143.82000 82.74500 117.22900 1.000 28.03000 177 PHE E N 1
ATOM 6072 C CA . PHE E 1 177 ? 143.48400 81.42300 117.75100 1.000 28.03000 177 PHE E CA 1
ATOM 6073 C C . PHE E 1 177 ? 142.67200 81.52000 119.03500 1.000 28.03000 177 PHE E C 1
ATOM 6074 O O . PHE E 1 177 ? 141.72900 80.74800 119.22400 1.000 28.03000 177 PHE E O 1
ATOM 6082 N N . ASP E 1 178 ? 142.99900 82.48200 119.90900 1.000 29.48000 178 ASP E N 1
ATOM 6083 C CA . ASP E 1 178 ? 142.20100 82.72300 121.11000 1.000 29.48000 178 ASP E CA 1
ATOM 6084 C C . ASP E 1 178 ? 140.79800 83.20400 120.77300 1.000 29.48000 178 ASP E C 1
ATOM 6085 O O . ASP E 1 178 ? 139.83300 82.81000 121.42600 1.000 29.48000 178 ASP E O 1
ATOM 6090 N N . ARG E 1 179 ? 140.67800 84.07200 119.76600 1.000 24.96000 179 ARG E N 1
ATOM 6091 C CA . ARG E 1 179 ? 139.38200 84.55000 119.29700 1.000 24.96000 179 ARG E CA 1
ATOM 6092 C C . ARG E 1 179 ? 138.53300 83.41500 118.75300 1.000 24.96000 179 ARG E C 1
ATOM 6093 O O . ARG E 1 179 ? 137.32700 83.35300 119.01400 1.000 24.96000 179 ARG E O 1
ATOM 6101 N N . LEU E 1 180 ? 139.15300 82.51400 117.99000 1.000 24.90000 180 LEU E N 1
ATOM 6102 C CA . LEU E 1 180 ? 138.46000 81.33600 117.48900 1.000 24.90000 180 LEU E CA 1
ATOM 6103 C C . LEU E 1 180 ? 138.03000 80.42000 118.62000 1.000 24.90000 180 LEU E C 1
ATOM 6104 O O . LEU E 1 180 ? 136.90500 79.91200 118.60900 1.000 24.90000 180 LEU E O 1
ATOM 6109 N N . ILE E 1 181 ? 138.91500 80.20900 119.60200 1.000 28.70000 181 ILE E N 1
ATOM 6110 C CA . ILE E 1 181 ? 138.62600 79.33500 120.73400 1.000 28.70000 181 ILE E CA 1
ATOM 6111 C C . ILE E 1 181 ? 137.47900 79.89400 121.55900 1.000 28.70000 181 ILE E C 1
ATOM 6112 O O . ILE E 1 181 ? 136.51700 79.18300 121.84500 1.000 28.70000 181 ILE E O 1
ATOM 6117 N N . ARG E 1 182 ? 137.50200 81.20100 121.84300 1.000 29.56000 182 ARG E N 1
ATOM 6118 C CA . ARG E 1 182 ? 136.48800 81.86800 122.65500 1.000 29.56000 182 ARG E CA 1
ATOM 6119 C C . ARG E 1 182 ? 135.10800 81.92300 122.01000 1.000 29.56000 182 ARG E C 1
ATOM 6120 O O . ARG E 1 182 ? 134.14000 82.25100 122.70000 1.000 29.56000 182 ARG E O 1
ATOM 6128 N N . ALA E 1 183 ? 134.98500 81.62800 120.71700 1.000 28.95000 183 ALA E N 1
ATOM 6129 C CA . ALA E 1 183 ? 133.68000 81.66800 120.07400 1.000 28.95000 183 ALA E CA 1
ATOM 6130 C C . ALA E 1 183 ? 132.90500 80.37400 120.26000 1.000 28.95000 183 ALA E C 1
ATOM 6131 O O . ALA E 1 183 ? 131.74700 80.28100 119.84900 1.000 28.95000 183 ALA E O 1
ATOM 6133 N N . PHE E 1 184 ? 133.51700 79.36800 120.86600 1.000 28.60000 184 PHE E N 1
ATOM 6134 C CA . PHE E 1 184 ? 132.83900 78.10200 121.08500 1.000 28.60000 184 PHE E CA 1
ATOM 6135 C C . PHE E 1 184 ? 132.30700 78.02500 122.50800 1.000 28.60000 184 PHE E C 1
ATOM 6136 O O . PHE E 1 184 ? 132.69900 77.15900 123.28900 1.000 28.60000 184 PHE E O 1
ATOM 6145 N N . MET F 2 1 ? 135.51500 101.00300 97.09200 1.000 33.63000 1 MET F N 1
ATOM 6146 C CA . MET F 2 1 ? 136.83900 100.84900 97.67400 1.000 33.63000 1 MET F CA 1
ATOM 6147 C C . MET F 2 1 ? 137.20200 99.40900 97.99200 1.000 33.63000 1 MET F C 1
ATOM 6148 O O . MET F 2 1 ? 136.55800 98.74300 98.79800 1.000 33.63000 1 MET F O 1
ATOM 6153 N N . LYS F 2 2 ? 138.26000 98.94900 97.34800 1.000 31.92000 2 LYS F N 1
ATOM 6154 C CA . LYS F 2 2 ? 138.96200 97.74400 97.73600 1.000 31.92000 2 LYS F CA 1
ATOM 6155 C C . LYS F 2 2 ? 140.44300 98.07900 97.81200 1.000 31.92000 2 LYS F C 1
ATOM 6156 O O . LYS F 2 2 ? 140.97500 98.73400 96.92100 1.000 31.92000 2 LYS F O 1
ATOM 6162 N N . ASP F 2 3 ? 141.09000 97.71800 98.91500 1.000 27.27000 3 ASP F N 1
ATOM 6163 C CA . ASP F 2 3 ? 142.52000 97.97800 99.00400 1.000 27.27000 3 ASP F CA 1
ATOM 6164 C C . ASP F 2 3 ? 143.32500 96.76700 98.55400 1.000 27.27000 3 ASP F C 1
ATOM 6165 O O . ASP F 2 3 ? 142.75700 95.82300 98.01500 1.000 27.27000 3 ASP F O 1
ATOM 6170 N N . THR F 2 4 ? 144.63700 96.78500 98.75500 1.000 27.43000 4 THR F N 1
ATOM 6171 C CA . THR F 2 4 ? 145.48800 95.70000 98.28800 1.000 27.43000 4 THR F CA 1
ATOM 6172 C C . THR F 2 4 ? 145.32500 94.42200 99.10300 1.000 27.43000 4 THR F C 1
ATOM 6173 O O . THR F 2 4 ? 145.37200 93.32800 98.53400 1.000 27.43000 4 THR F O 1
ATOM 6177 N N . ILE F 2 5 ? 145.14000 94.52600 100.42000 1.000 25.66000 5 ILE F N 1
ATOM 6178 C CA . ILE F 2 5 ? 145.02600 93.32600 101.24100 1.000 25.66000 5 ILE F CA 1
ATOM 6179 C C . ILE F 2 5 ? 143.69400 92.62800 101.00300 1.000 25.66000 5 ILE F C 1
ATOM 6180 O O . ILE F 2 5 ? 143.63900 91.39700 100.90000 1.000 25.66000 5 ILE F O 1
ATOM 6185 N N . THR F 2 6 ? 142.60400 93.39400 100.90800 1.000 26.48000 6 THR F N 1
ATOM 6186 C CA . THR F 2 6 ? 141.29200 92.79500 100.68000 1.000 26.48000 6 THR F CA 1
ATOM 6187 C C . THR F 2 6 ? 141.17800 92.21400 99.28000 1.000 26.48000 6 THR F C 1
ATOM 6188 O O . THR F 2 6 ? 140.61700 91.12800 99.11700 1.000 26.48000 6 THR F O 1
ATOM 6192 N N . SER F 2 7 ? 141.77500 92.86400 98.27700 1.000 27.32000 7 SER F N 1
ATOM 6193 C CA . SER F 2 7 ? 141.73500 92.37600 96.90200 1.000 27.32000 7 SER F CA 1
ATOM 6194 C C . SER F 2 7 ? 142.50700 91.08900 96.68400 1.000 27.32000 7 SER F C 1
ATOM 6195 O O . SER F 2 7 ? 142.39000 90.50300 95.60800 1.000 27.32000 7 SER F O 1
ATOM 6198 N N . LEU F 2 8 ? 143.31500 90.66900 97.64500 1.000 27.75000 8 LEU F N 1
ATOM 6199 C CA . LEU F 2 8 ? 143.96200 89.37300 97.64100 1.000 27.75000 8 LEU F CA 1
ATOM 6200 C C . LEU F 2 8 ? 143.30400 88.37700 98.57900 1.000 27.75000 8 LEU F C 1
ATOM 6201 O O . LEU F 2 8 ? 143.20500 87.20100 98.23800 1.000 27.75000 8 LEU F O 1
ATOM 6206 N N . ILE F 2 9 ? 142.84100 88.82200 99.74700 1.000 24.52000 9 ILE F N 1
ATOM 6207 C CA . ILE F 2 9 ? 142.22500 87.91700 100.71300 1.000 24.52000 9 ILE F CA 1
ATOM 6208 C C . ILE F 2 9 ? 140.85900 87.44400 100.23000 1.000 24.52000 9 ILE F C 1
ATOM 6209 O O . ILE F 2 9 ? 140.52500 86.25900 100.36900 1.000 24.52000 9 ILE F O 1
ATOM 6214 N N . ASN F 2 10 ? 140.07100 88.34000 99.61700 1.000 27.34000 10 ASN F N 1
ATOM 6215 C CA . ASN F 2 10 ? 138.73900 87.99500 99.11800 1.000 27.34000 10 ASN F CA 1
ATOM 6216 C C . ASN F 2 10 ? 138.71000 86.92300 98.02400 1.000 27.34000 10 ASN F C 1
ATOM 6217 O O . ASN F 2 10 ? 137.87100 86.01100 98.12600 1.000 27.34000 10 ASN F O 1
ATOM 6222 N N . PRO F 2 11 ? 139.54900 86.95500 96.96000 1.000 26.98000 11 PRO F N 1
ATOM 6223 C CA . PRO F 2 11 ? 139.48000 85.84300 95.99400 1.000 26.98000 11 PRO F CA 1
ATOM 6224 C C . PRO F 2 11 ? 139.98900 84.52700 96.54500 1.000 26.98000 11 PRO F C 1
ATOM 6225 O O . PRO F 2 11 ? 139.54200 83.46100 96.11000 1.000 26.98000 11 PRO F O 1
ATOM 6229 N N . ALA F 2 12 ? 140.88900 84.57600 97.52500 1.000 26.01000 12 ALA F N 1
ATOM 6230 C CA . ALA F 2 12 ? 141.29400 83.36300 98.21800 1.000 26.01000 12 ALA F CA 1
ATOM 6231 C C . ALA F 2 12 ? 140.15700 82.79500 99.05300 1.000 26.01000 12 ALA F C 1
ATOM 6232 O O . ALA F 2 12 ? 140.07600 81.58000 99.25300 1.000 26.01000 12 ALA F O 1
ATOM 6234 N N . ASP F 2 13 ? 139.26700 83.65300 99.54700 1.000 26.51000 13 ASP F N 1
ATOM 6235 C CA . ASP F 2 13 ? 138.13200 83.16000 100.31500 1.000 26.51000 13 ASP F CA 1
ATOM 6236 C C . ASP F 2 13 ? 137.04200 82.61300 99.40800 1.000 26.51000 13 ASP F C 1
ATOM 6237 O O . ASP F 2 13 ? 136.38700 81.62000 99.74900 1.000 26.51000 13 ASP F O 1
ATOM 6242 N N . GLU F 2 14 ? 136.82300 83.25200 98.25100 1.000 28.04000 14 GLU F N 1
ATOM 6243 C CA . GLU F 2 14 ? 135.91000 82.68700 97.25700 1.000 28.04000 14 GLU F CA 1
ATOM 6244 C C . GLU F 2 14 ? 136.41300 81.35300 96.72500 1.000 28.04000 14 GLU F C 1
ATOM 6245 O O . GLU F 2 14 ? 135.62700 80.43000 96.49200 1.000 28.04000 14 GLU F O 1
ATOM 6251 N N . LYS F 2 15 ? 137.72200 81.23100 96.51800 1.000 27.32000 15 LYS F N 1
ATOM 6252 C CA . LYS F 2 15 ? 138.28000 79.94100 96.13500 1.000 27.32000 15 LYS F CA 1
ATOM 6253 C C . LYS F 2 15 ? 138.32200 78.98500 97.31600 1.000 27.32000 15 LYS F C 1
ATOM 6254 O O . LYS F 2 15 ? 138.35800 77.76600 97.13200 1.000 27.32000 15 LYS F O 1
ATOM 6260 N N . GLY F 2 16 ? 138.33000 79.51400 98.53000 1.000 24.87000 16 GLY F N 1
ATOM 6261 C CA . GLY F 2 16 ? 138.48800 78.69900 99.70600 1.000 24.87000 16 GLY F CA 1
ATOM 6262 C C . GLY F 2 16 ? 139.89000 78.22400 99.94600 1.000 24.87000 16 GLY F C 1
ATOM 6263 O O . GLY F 2 16 ? 140.08000 77.26700 100.69900 1.000 24.87000 16 GLY F O 1
ATOM 6264 N N . SER F 2 17 ? 140.87300 78.85200 99.32500 1.000 26.00000 17 SER F N 1
ATOM 6265 C CA . SER F 2 17 ? 142.25600 78.43400 99.39800 1.000 26.00000 17 SER F CA 1
ATOM 6266 C C . SER F 2 17 ? 143.05500 79.46200 100.17600 1.000 26.00000 17 SER F C 1
ATOM 6267 O O . SER F 2 17 ? 142.57600 80.54700 100.49700 1.000 26.00000 17 SER F O 1
ATOM 6270 N N . TYR F 2 18 ? 144.30000 79.11200 100.45600 1.000 27.20000 18 TYR F N 1
ATOM 6271 C CA . TYR F 2 18 ? 145.21500 80.07900 101.02200 1.000 27.20000 18 TYR F CA 1
ATOM 6272 C C . TYR F 2 18 ? 145.65100 81.07900 99.96600 1.000 27.20000 18 TYR F C 1
ATOM 6273 O O . TYR F 2 18 ? 145.38400 80.92800 98.77100 1.000 27.20000 18 TYR F O 1
ATOM 6282 N N . LEU F 2 19 ? 146.32900 82.11800 100.42700 1.000 32.09000 19 LEU F N 1
ATOM 6283 C CA . LEU F 2 19 ? 146.98600 83.02500 99.50700 1.000 32.09000 19 LEU F CA 1
ATOM 6284 C C . LEU F 2 19 ? 148.13900 82.30300 98.83700 1.000 32.09000 19 LEU F C 1
ATOM 6285 O O . LEU F 2 19 ? 149.11700 81.93100 99.49200 1.000 32.09000 19 LEU F O 1
ATOM 6290 N N . ASP F 2 20 ? 148.00500 82.08200 97.53100 1.000 36.86000 20 ASP F N 1
ATOM 6291 C CA . ASP F 2 20 ? 149.05900 81.44900 96.75800 1.000 36.86000 20 ASP F CA 1
ATOM 6292 C C . ASP F 2 20 ? 150.26100 82.37600 96.58800 1.000 36.86000 20 ASP F C 1
ATOM 6293 O O . ASP F 2 20 ? 150.19900 83.56500 96.90300 1.000 36.86000 20 ASP F O 1
ATOM 6298 N N . ALA F 2 21 ? 151.35200 81.80900 96.06600 1.000 38.00000 21 ALA F N 1
ATOM 6299 C CA . ALA F 2 21 ? 152.67200 82.42500 96.14700 1.000 38.00000 21 ALA F CA 1
ATOM 6300 C C . ALA F 2 21 ? 152.78800 83.72200 95.35500 1.000 38.00000 21 ALA F C 1
ATOM 6301 O O . ALA F 2 21 ? 153.52200 84.62900 95.74900 1.000 38.00000 21 ALA F O 1
ATOM 6303 N N . ALA F 2 22 ? 152.04100 83.84200 94.25600 1.000 39.79000 22 ALA F N 1
ATOM 6304 C CA . ALA F 2 22 ? 152.04200 85.08300 93.48700 1.000 39.79000 22 ALA F CA 1
ATOM 6305 C C . ALA F 2 22 ? 151.33100 86.20200 94.23800 1.000 39.79000 22 ALA F C 1
ATOM 6306 O O . ALA F 2 22 ? 151.84600 87.32300 94.34400 1.000 39.79000 22 ALA F O 1
ATOM 6308 N N . ALA F 2 23 ? 150.14500 85.91300 94.77800 1.000 37.33000 23 ALA F N 1
ATOM 6309 C CA . ALA F 2 23 ? 149.38900 86.93200 95.49400 1.000 37.33000 23 ALA F CA 1
ATOM 6310 C C . ALA F 2 23 ? 150.04000 87.25500 96.82800 1.000 37.33000 23 ALA F C 1
ATOM 6311 O O . ALA F 2 23 ? 150.09200 88.41500 97.23800 1.000 37.33000 23 ALA F O 1
ATOM 6313 N N . LEU F 2 24 ? 150.60200 86.24300 97.48800 1.000 36.24000 24 LEU F N 1
ATOM 6314 C CA . LEU F 2 24 ? 151.29000 86.48100 98.74900 1.000 36.24000 24 LEU F CA 1
ATOM 6315 C C . LEU F 2 24 ? 152.61200 87.20100 98.52100 1.000 36.24000 24 LEU F C 1
ATOM 6316 O O . LEU F 2 24 ? 153.05300 87.98800 99.36500 1.000 36.24000 24 LEU F O 1
ATOM 6321 N N . GLU F 2 25 ? 153.23300 86.98300 97.35900 1.000 40.25000 25 GLU F N 1
ATOM 6322 C CA . GLU F 2 25 ? 154.41100 87.74200 96.96700 1.000 40.25000 25 GLU F CA 1
ATOM 6323 C C . GLU F 2 25 ? 154.09600 89.19900 96.66600 1.000 40.25000 25 GLU F C 1
ATOM 6324 O O . GLU F 2 25 ? 154.85700 90.08300 97.07100 1.000 40.25000 25 GLU F O 1
ATOM 6330 N N . GLN F 2 26 ? 152.99500 89.47500 95.96500 1.000 37.64000 26 GLN F N 1
ATOM 6331 C CA . GLN F 2 26 ? 152.67300 90.86400 95.66000 1.000 37.64000 26 GLN F CA 1
ATOM 6332 C C . GLN F 2 26 ? 152.12300 91.58000 96.89000 1.000 37.64000 26 GLN F C 1
ATOM 6333 O O . GLN F 2 26 ? 152.30500 92.79500 97.03000 1.000 37.64000 26 GLN F O 1
ATOM 6339 N N . LEU F 2 27 ? 151.54100 90.84200 97.82900 1.000 32.66000 27 LEU F N 1
ATOM 6340 C CA . LEU F 2 27 ? 151.23000 91.38000 99.14100 1.000 32.66000 27 LEU F CA 1
ATOM 6341 C C . LEU F 2 27 ? 152.46500 91.65900 99.98000 1.000 32.66000 27 LEU F C 1
ATOM 6342 O O . LEU F 2 27 ? 152.45000 92.61100 100.76200 1.000 32.66000 27 LEU F O 1
ATOM 6347 N N . ASN F 2 28 ? 153.51400 90.84200 99.84700 1.000 34.43000 28 ASN F N 1
ATOM 6348 C CA . ASN F 2 28 ? 154.72900 91.02700 100.63800 1.000 34.43000 28 ASN F CA 1
ATOM 6349 C C . ASN F 2 28 ? 155.43900 92.32500 100.29000 1.000 34.43000 28 ASN F C 1
ATOM 6350 O O . ASN F 2 28 ? 155.93400 93.02300 101.17800 1.000 34.43000 28 ASN F O 1
ATOM 6355 N N . ARG F 2 29 ? 155.49800 92.66500 99.00700 1.000 36.25000 29 ARG F N 1
ATOM 6356 C CA . ARG F 2 29 ? 156.13900 93.90900 98.60500 1.000 36.25000 29 ARG F CA 1
ATOM 6357 C C . ARG F 2 29 ? 155.27600 95.12100 98.91900 1.000 36.25000 29 ARG F C 1
ATOM 6358 O O . ARG F 2 29 ? 155.79900 96.23200 99.03900 1.000 36.25000 29 ARG F O 1
ATOM 6366 N N . TYR F 2 30 ? 153.96500 94.93000 99.07500 1.000 28.66000 30 TYR F N 1
ATOM 6367 C CA . TYR F 2 30 ? 153.12500 95.97000 99.65000 1.000 28.66000 30 TYR F CA 1
ATOM 6368 C C . TYR F 2 30 ? 153.41200 96.15600 101.13100 1.000 28.66000 30 TYR F C 1
ATOM 6369 O O . TYR F 2 30 ? 153.33100 97.27400 101.64300 1.000 28.66000 30 TYR F O 1
ATOM 6378 N N . PHE F 2 31 ? 153.75700 95.08400 101.82800 1.000 29.43000 31 PHE F N 1
ATOM 6379 C CA . PHE F 2 31 ? 154.01400 95.14300 103.25700 1.000 29.43000 31 PHE F CA 1
ATOM 6380 C C . PHE F 2 31 ? 155.36500 95.75300 103.57500 1.000 29.43000 31 PHE F C 1
ATOM 6381 O O . PHE F 2 31 ? 155.60800 96.12900 104.72400 1.000 29.43000 31 PHE F O 1
ATOM 6389 N N . GLN F 2 32 ? 156.26200 95.83400 102.59400 1.000 33.93000 32 GLN F N 1
ATOM 6390 C CA . GLN F 2 32 ? 157.51200 96.55400 102.78800 1.000 33.93000 32 GLN F CA 1
ATOM 6391 C C . GLN F 2 32 ? 157.53400 97.84300 101.98100 1.000 33.93000 32 GLN F C 1
ATOM 6392 O O . GLN F 2 32 ? 158.54300 98.55600 102.00200 1.000 33.93000 32 GLN F O 1
ATOM 6398 N N . SER F 2 33 ? 156.46600 98.15100 101.24400 1.000 30.85000 33 SER F N 1
ATOM 6399 C CA . SER F 2 33 ? 156.17400 99.55600 101.01700 1.000 30.85000 33 SER F CA 1
ATOM 6400 C C . SER F 2 33 ? 155.86100 100.12000 102.38800 1.000 30.85000 33 SER F C 1
ATOM 6401 O O . SER F 2 33 ? 156.74900 100.65700 103.05000 1.000 30.85000 33 SER F O 1
ATOM 6404 N N . GLY F 2 34 ? 154.66600 99.82400 102.88400 1.000 30.44000 34 GLY F N 1
ATOM 6405 C CA . GLY F 2 34 ? 154.39100 99.81100 104.30400 1.000 30.44000 34 GLY F CA 1
ATOM 6406 C C . GLY F 2 34 ? 154.60700 101.05900 105.12400 1.000 30.44000 34 GLY F C 1
ATOM 6407 O O . GLY F 2 34 ? 153.79700 101.98400 105.11200 1.000 30.44000 34 GLY F O 1
ATOM 6408 N N . ASN F 2 35 ? 155.71400 101.03700 105.87300 1.000 32.57000 35 ASN F N 1
ATOM 6409 C CA . ASN F 2 35 ? 156.04400 102.08700 106.82900 1.000 32.57000 35 ASN F CA 1
ATOM 6410 C C . ASN F 2 35 ? 156.28100 103.42900 106.14800 1.000 32.57000 35 ASN F C 1
ATOM 6411 O O . ASN F 2 35 ? 156.04800 104.48200 106.74900 1.000 32.57000 35 ASN F O 1
ATOM 6416 N N . MET F 2 36 ? 156.74300 103.41900 104.89600 1.000 32.61000 36 MET F N 1
ATOM 6417 C CA . MET F 2 36 ? 156.90300 104.68100 104.18200 1.000 32.61000 36 MET F CA 1
ATOM 6418 C C . MET F 2 36 ? 155.56700 105.26800 103.74100 1.000 32.61000 36 MET F C 1
ATOM 6419 O O . MET F 2 36 ? 155.41500 106.49200 103.71400 1.000 32.61000 36 MET F O 1
ATOM 6424 N N . ARG F 2 37 ? 154.60200 104.42300 103.35900 1.000 27.39000 37 ARG F N 1
ATOM 6425 C CA . ARG F 2 37 ? 153.26700 104.91900 103.03400 1.000 27.39000 37 ARG F CA 1
ATOM 6426 C C . ARG F 2 37 ? 152.59100 105.51100 104.26000 1.000 27.39000 37 ARG F C 1
ATOM 6427 O O . ARG F 2 37 ? 151.92800 106.54400 104.16800 1.000 27.39000 37 ARG F O 1
ATOM 6435 N N . VAL F 2 38 ? 152.79500 104.90000 105.42300 1.000 29.24000 38 VAL F N 1
ATOM 6436 C CA . VAL F 2 38 ? 152.26500 105.44200 106.66600 1.000 29.24000 38 VAL F CA 1
ATOM 6437 C C . VAL F 2 38 ? 152.99700 106.71500 107.06200 1.000 29.24000 38 VAL F C 1
ATOM 6438 O O . VAL F 2 38 ? 152.38000 107.65300 107.57300 1.000 29.24000 38 VAL F O 1
ATOM 6442 N N . LYS F 2 39 ? 154.30500 106.79000 106.80800 1.000 29.41000 39 LYS F N 1
ATOM 6443 C CA . LYS F 2 39 ? 155.06400 108.01000 107.07500 1.000 29.41000 39 LYS F CA 1
ATOM 6444 C C . LYS F 2 39 ? 154.61200 109.16700 106.18400 1.000 29.41000 39 LYS F C 1
ATOM 6445 O O . LYS F 2 39 ? 154.44300 110.29600 106.66100 1.000 29.41000 39 LYS F O 1
ATOM 6451 N N . ALA F 2 40 ? 154.38000 108.89600 104.90000 1.000 28.25000 40 ALA F N 1
ATOM 6452 C CA . ALA F 2 40 ? 153.81800 109.88300 103.99000 1.000 28.25000 40 ALA F CA 1
ATOM 6453 C C . ALA F 2 40 ? 152.40100 110.28500 104.35900 1.000 28.25000 40 ALA F C 1
ATOM 6454 O O . ALA F 2 40 ? 152.07900 111.47300 104.28300 1.000 28.25000 40 ALA F O 1
ATOM 6456 N N . ALA F 2 41 ? 151.56000 109.33600 104.77600 1.000 26.23000 41 ALA F N 1
ATOM 6457 C CA . ALA F 2 41 ? 150.22400 109.66800 105.24400 1.000 26.23000 41 ALA F CA 1
ATOM 6458 C C . ALA F 2 41 ? 150.24200 110.45100 106.54900 1.000 26.23000 41 ALA F C 1
ATOM 6459 O O . ALA F 2 41 ? 149.32700 111.23400 106.79000 1.000 26.23000 41 ALA F O 1
ATOM 6461 N N . LYS F 2 42 ? 151.24900 110.25200 107.40100 1.000 27.95000 42 LYS F N 1
ATOM 6462 C CA . LYS F 2 42 ? 151.37600 111.07100 108.60300 1.000 27.95000 42 LYS F CA 1
ATOM 6463 C C . LYS F 2 42 ? 151.81400 112.48700 108.27000 1.000 27.95000 42 LYS F C 1
ATOM 6464 O O . LYS F 2 42 ? 151.29400 113.44200 108.85400 1.000 27.95000 42 LYS F O 1
ATOM 6470 N N . THR F 2 43 ? 152.76400 112.63100 107.33600 1.000 26.66000 43 THR F N 1
ATOM 6471 C CA . THR F 2 43 ? 153.24800 113.94300 106.92000 1.000 26.66000 43 THR F CA 1
ATOM 6472 C C . THR F 2 43 ? 152.14600 114.75100 106.24800 1.000 26.66000 43 THR F C 1
ATOM 6473 O O . THR F 2 43 ? 151.96900 115.93600 106.55000 1.000 26.66000 43 THR F O 1
ATOM 6477 N N . ILE F 2 44 ? 151.36600 114.11100 105.37700 1.000 24.06000 44 ILE F N 1
ATOM 6478 C CA . ILE F 2 44 ? 150.26200 114.78500 104.70900 1.000 24.06000 44 ILE F CA 1
ATOM 6479 C C . ILE F 2 44 ? 149.12500 115.14200 105.66500 1.000 24.06000 44 ILE F C 1
ATOM 6480 O O . ILE F 2 44 ? 148.59800 116.25600 105.58300 1.000 24.06000 44 ILE F O 1
ATOM 6485 N N . SER F 2 45 ? 148.77000 114.26300 106.60300 1.000 24.96000 45 SER F N 1
ATOM 6486 C CA . SER F 2 45 ? 147.64600 114.51000 107.50300 1.000 24.96000 45 SER F CA 1
ATOM 6487 C C . SER F 2 45 ? 147.87300 115.66100 108.47100 1.000 24.96000 45 SER F C 1
ATOM 6488 O O . SER F 2 45 ? 146.90200 116.30600 108.87600 1.000 24.96000 45 SER F O 1
ATOM 6491 N N . SER F 2 46 ? 149.11200 115.93600 108.85100 1.000 25.27000 46 SER F N 1
ATOM 6492 C CA . SER F 2 46 ? 149.41300 117.08100 109.69700 1.000 25.27000 46 SER F CA 1
ATOM 6493 C C . SER F 2 46 ? 149.55100 118.37400 108.91700 1.000 25.27000 46 SER F C 1
ATOM 6494 O O . SER F 2 46 ? 149.09800 119.42000 109.38100 1.000 25.27000 46 SER F O 1
ATOM 6497 N N . SER F 2 47 ? 150.14500 118.32300 107.72700 1.000 23.45000 47 SER F N 1
ATOM 6498 C CA . SER F 2 47 ? 150.44100 119.51200 106.94500 1.000 23.45000 47 SER F CA 1
ATOM 6499 C C . SER F 2 47 ? 149.59100 119.61800 105.68700 1.000 23.45000 47 SER F C 1
ATOM 6500 O O . SER F 2 47 ? 150.09400 120.03200 104.64200 1.000 23.45000 47 SER F O 1
ATOM 6503 N N . ALA F 2 48 ? 148.30800 119.27000 105.76800 1.000 21.09000 48 ALA F N 1
ATOM 6504 C CA . ALA F 2 48 ? 147.46400 119.25100 104.57900 1.000 21.09000 48 ALA F CA 1
ATOM 6505 C C . ALA F 2 48 ? 147.10500 120.65900 104.13100 1.000 21.09000 48 ALA F C 1
ATOM 6506 O O . ALA F 2 48 ? 147.09500 120.95600 102.93300 1.000 21.09000 48 ALA F O 1
ATOM 6508 N N . SER F 2 49 ? 146.80200 121.53700 105.09000 1.000 20.46000 49 SER F N 1
ATOM 6509 C CA . SER F 2 49 ? 146.48100 122.92600 104.77800 1.000 20.46000 49 SER F CA 1
ATOM 6510 C C . SER F 2 49 ? 147.67700 123.64500 104.18100 1.000 20.46000 49 SER F C 1
ATOM 6511 O O . SER F 2 49 ? 147.52700 124.44000 103.25200 1.000 20.46000 49 SER F O 1
ATOM 6514 N N . SER F 2 50 ? 148.87500 123.36100 104.69900 1.000 21.05000 50 SER F N 1
ATOM 6515 C CA . SER F 2 50 ? 150.10000 123.93400 104.15100 1.000 21.05000 50 SER F CA 1
ATOM 6516 C C . SER F 2 50 ? 150.36200 123.45400 102.73000 1.000 21.05000 50 SER F C 1
ATOM 6517 O O . SER F 2 50 ? 150.77800 124.24000 101.87600 1.000 21.05000 50 SER F O 1
ATOM 6520 N N . ILE F 2 51 ? 150.09300 122.17400 102.45700 1.000 20.17000 51 ILE F N 1
ATOM 6521 C CA . ILE F 2 51 ? 150.25300 121.61300 101.11700 1.000 20.17000 51 ILE F CA 1
ATOM 6522 C C . ILE F 2 51 ? 149.28200 122.26300 100.13900 1.000 20.17000 51 ILE F C 1
ATOM 6523 O O . ILE F 2 51 ? 149.66800 122.64600 99.03000 1.000 20.17000 51 ILE F O 1
ATOM 6528 N N . ILE F 2 52 ? 148.02700 122.45600 100.55800 1.000 19.32000 52 ILE F N 1
ATOM 6529 C CA . ILE F 2 52 ? 147.03100 123.08900 99.69700 1.000 19.32000 52 ILE F CA 1
ATOM 6530 C C . ILE F 2 52 ? 147.35200 124.56600 99.48200 1.000 19.32000 52 ILE F C 1
ATOM 6531 O O . ILE F 2 52 ? 147.21400 125.07600 98.36800 1.000 19.32000 52 ILE F O 1
ATOM 6536 N N . SER F 2 53 ? 147.83600 125.25500 100.52400 1.000 20.69000 53 SER F N 1
ATOM 6537 C CA . SER F 2 53 ? 148.23400 126.65700 100.41700 1.000 20.69000 53 SER F CA 1
ATOM 6538 C C . SER F 2 53 ? 149.39300 126.84800 99.45000 1.000 20.69000 53 SER F C 1
ATOM 6539 O O . SER F 2 53 ? 149.37000 127.76200 98.62000 1.000 20.69000 53 SER F O 1
ATOM 6542 N N . LYS F 2 54 ? 150.40500 125.98100 99.52900 1.000 21.02000 54 LYS F N 1
ATOM 6543 C CA . LYS F 2 54 ? 151.51800 126.03000 98.58900 1.000 21.02000 54 LYS F CA 1
ATOM 6544 C C . LYS F 2 54 ? 151.11100 125.62600 97.18200 1.000 21.02000 54 LYS F C 1
ATOM 6545 O O . LYS F 2 54 ? 151.67200 126.14700 96.22000 1.000 21.02000 54 LYS F O 1
ATOM 6551 N N . THR F 2 55 ? 150.15900 124.70100 97.04400 1.000 21.91000 55 THR F N 1
ATOM 6552 C CA . THR F 2 55 ? 149.65200 124.30200 95.73500 1.000 21.91000 55 THR F CA 1
ATOM 6553 C C . THR F 2 55 ? 148.92200 125.44200 95.03500 1.000 21.91000 55 THR F C 1
ATOM 6554 O O . THR F 2 55 ? 149.14800 125.68200 93.84600 1.000 21.91000 55 THR F O 1
ATOM 6558 N N . VAL F 2 56 ? 148.06300 126.15900 95.75900 1.000 21.41000 56 VAL F N 1
ATOM 6559 C CA . VAL F 2 56 ? 147.38300 127.32000 95.19200 1.000 21.41000 56 VAL F CA 1
ATOM 6560 C C . VAL F 2 56 ? 148.35100 128.47000 94.93400 1.000 21.41000 56 VAL F C 1
ATOM 6561 O O . VAL F 2 56 ? 148.26100 129.13100 93.89600 1.000 21.41000 56 VAL F O 1
ATOM 6565 N N . ALA F 2 57 ? 149.32700 128.67900 95.81800 1.000 22.79000 57 ALA F N 1
ATOM 6566 C CA . ALA F 2 57 ? 150.21500 129.82900 95.72400 1.000 22.79000 57 ALA F CA 1
ATOM 6567 C C . ALA F 2 57 ? 151.20700 129.74500 94.57500 1.000 22.79000 57 ALA F C 1
ATOM 6568 O O . ALA F 2 57 ? 151.88500 130.73900 94.30000 1.000 22.79000 57 ALA F O 1
ATOM 6570 N N . LYS F 2 58 ? 151.31200 128.60300 93.89300 1.000 24.75000 58 LYS F N 1
ATOM 6571 C CA . LYS F 2 58 ? 152.25700 128.46700 92.79500 1.000 24.75000 58 LYS F CA 1
ATOM 6572 C C . LYS F 2 58 ? 151.59000 128.03800 91.49400 1.000 24.75000 58 LYS F C 1
ATOM 6573 O O . LYS F 2 58 ? 152.28100 127.87200 90.49000 1.000 24.75000 58 LYS F O 1
ATOM 6579 N N . SER F 2 59 ? 150.27200 127.85800 91.47400 1.000 24.72000 59 SER F N 1
ATOM 6580 C CA . SER F 2 59 ? 149.62200 127.49600 90.22000 1.000 24.72000 59 SER F CA 1
ATOM 6581 C C . SER F 2 59 ? 148.39900 128.33800 89.90600 1.000 24.72000 59 SER F C 1
ATOM 6582 O O . SER F 2 59 ? 148.07500 128.55000 88.73600 1.000 24.72000 59 SER F O 1
ATOM 6585 N N . LEU F 2 60 ? 147.71100 128.82200 90.92800 1.000 23.10000 60 LEU F N 1
ATOM 6586 C CA . LEU F 2 60 ? 146.44800 129.51000 90.72500 1.000 23.10000 60 LEU F CA 1
ATOM 6587 C C . LEU F 2 60 ? 146.47600 130.97800 91.06800 1.000 23.10000 60 LEU F C 1
ATOM 6588 O O . LEU F 2 60 ? 145.75100 131.74500 90.43300 1.000 23.10000 60 LEU F O 1
ATOM 6593 N N . LEU F 2 61 ? 147.27500 131.40200 92.02800 1.000 22.65000 61 LEU F N 1
ATOM 6594 C CA . LEU F 2 61 ? 147.21100 132.78300 92.45400 1.000 22.65000 61 LEU F CA 1
ATOM 6595 C C . LEU F 2 61 ? 147.94800 133.71800 91.50000 1.000 22.65000 61 LEU F C 1
ATOM 6596 O O . LEU F 2 61 ? 148.66900 133.30700 90.59000 1.000 22.65000 61 LEU F O 1
ATOM 6601 N N . TYR F 2 62 ? 147.71700 135.00100 91.74600 1.000 25.60000 62 TYR F N 1
ATOM 6602 C CA . TYR F 2 62 ? 148.41200 136.17100 91.21300 1.000 25.60000 62 TYR F CA 1
ATOM 6603 C C . TYR F 2 62 ? 148.18900 136.27700 89.70600 1.000 25.60000 62 TYR F C 1
ATOM 6604 O O . TYR F 2 62 ? 149.08400 136.61100 88.93200 1.000 25.60000 62 TYR F O 1
ATOM 6613 N N . GLY F 2 63 ? 146.96000 135.99100 89.30400 1.000 26.81000 63 GLY F N 1
ATOM 6614 C CA . GLY F 2 63 ? 146.59400 136.02900 87.91100 1.000 26.81000 63 GLY F CA 1
ATOM 6615 C C . GLY F 2 63 ? 145.16000 136.47500 87.75800 1.000 26.81000 63 GLY F C 1
ATOM 6616 O O . GLY F 2 63 ? 144.59000 137.10500 88.64800 1.000 26.81000 63 GLY F O 1
ATOM 6617 N N . ASP F 2 64 ? 144.57600 136.12500 86.62000 1.000 26.65000 64 ASP F N 1
ATOM 6618 C CA . ASP F 2 64 ? 143.24000 136.58200 86.27500 1.000 26.65000 64 ASP F CA 1
ATOM 6619 C C . ASP F 2 64 ? 142.14500 135.63800 86.73700 1.000 26.65000 64 ASP F C 1
ATOM 6620 O O . ASP F 2 64 ? 140.96800 135.97200 86.59000 1.000 26.65000 64 ASP F O 1
ATOM 6625 N N . ILE F 2 65 ? 142.49300 134.47200 87.28100 1.000 22.11000 65 ILE F N 1
ATOM 6626 C CA . ILE F 2 65 ? 141.46000 133.54100 87.71600 1.000 22.11000 65 ILE F CA 1
ATOM 6627 C C . ILE F 2 65 ? 140.85600 133.96700 89.05300 1.000 22.11000 65 ILE F C 1
ATOM 6628 O O . ILE F 2 65 ? 139.71600 133.60100 89.35000 1.000 22.11000 65 ILE F O 1
ATOM 6633 N N . THR F 2 66 ? 141.56300 134.77600 89.84600 1.000 20.98000 66 THR F N 1
ATOM 6634 C CA . THR F 2 66 ? 141.07300 135.24100 91.13600 1.000 20.98000 66 THR F CA 1
ATOM 6635 C C . THR F 2 66 ? 140.56000 136.67000 91.07800 1.000 20.98000 66 THR F C 1
ATOM 6636 O O . THR F 2 66 ? 140.06500 137.18300 92.08100 1.000 20.98000 66 THR F O 1
ATOM 6640 N N . LEU F 2 67 ? 140.67800 137.31300 89.95000 1.000 21.72000 67 LEU F N 1
ATOM 6641 C CA . LEU F 2 67 ? 140.15500 138.62000 89.60700 1.000 21.72000 67 LEU F CA 1
ATOM 6642 C C . LEU F 2 67 ? 138.74100 138.46700 89.06900 1.000 21.72000 67 LEU F C 1
ATOM 6643 O O . LEU F 2 67 ? 138.34500 137.35700 88.71000 1.000 21.72000 67 LEU F O 1
ATOM 6648 N N . PRO F 2 68 ? 137.90800 139.55000 89.05300 1.000 19.72000 68 PRO F N 1
ATOM 6649 C CA . PRO F 2 68 ? 136.51100 139.39300 88.62700 1.000 19.72000 68 PRO F CA 1
ATOM 6650 C C . PRO F 2 68 ? 136.30800 138.95300 87.19200 1.000 19.72000 68 PRO F C 1
ATOM 6651 O O . PRO F 2 68 ? 136.85700 139.54000 86.25700 1.000 19.72000 68 PRO F O 1
ATOM 6655 N N . GLY F 2 69 ? 135.51200 137.90700 87.02500 1.000 21.05000 69 GLY F N 1
ATOM 6656 C CA . GLY F 2 69 ? 135.38100 137.24600 85.75000 1.000 21.05000 69 GLY F CA 1
ATOM 6657 C C . GLY F 2 69 ? 136.07300 135.90500 85.76800 1.000 21.05000 69 GLY F C 1
ATOM 6658 O O . GLY F 2 69 ? 135.77600 135.03400 84.94900 1.000 21.05000 69 GLY F O 1
ATOM 6659 N N . GLY F 2 70 ? 136.99200 135.72500 86.70900 1.000 21.20000 70 GLY F N 1
ATOM 6660 C CA . GLY F 2 70 ? 137.66200 134.45600 86.89200 1.000 21.20000 70 GLY F CA 1
ATOM 6661 C C . GLY F 2 70 ? 136.78700 133.48300 87.64600 1.000 21.20000 70 GLY F C 1
ATOM 6662 O O . GLY F 2 70 ? 135.74500 133.85900 88.16100 1.000 21.20000 70 GLY F O 1
ATOM 6672 N N . MET F 2 72 ? 137.70400 131.76900 90.22400 1.000 18.61000 72 MET F N 1
ATOM 6673 C CA . MET F 2 72 ? 138.06800 131.71000 91.62700 1.000 18.61000 72 MET F CA 1
ATOM 6674 C C . MET F 2 72 ? 137.71000 133.04300 92.26400 1.000 18.61000 72 MET F C 1
ATOM 6675 O O . MET F 2 72 ? 138.25500 133.43400 93.28500 1.000 18.61000 72 MET F O 1
ATOM 6680 N N . TYR F 2 73 ? 136.77500 133.73500 91.62000 1.000 16.85000 73 TYR F N 1
ATOM 6681 C CA . TYR F 2 73 ? 136.17100 134.95100 92.11700 1.000 16.85000 73 TYR F CA 1
ATOM 6682 C C . TYR F 2 73 ? 134.66700 134.71800 92.13700 1.000 16.85000 73 TYR F C 1
ATOM 6683 O O . TYR F 2 73 ? 134.11300 134.22200 91.14900 1.000 16.85000 73 TYR F O 1
ATOM 6692 N N . PRO F 2 74 ? 133.96500 135.09000 93.20900 1.000 15.23000 74 PRO F N 1
ATOM 6693 C CA . PRO F 2 74 ? 134.38300 135.71800 94.45800 1.000 15.23000 74 PRO F CA 1
ATOM 6694 C C . PRO F 2 74 ? 134.90800 134.71400 95.48800 1.000 15.23000 74 PRO F C 1
ATOM 6695 O O . PRO F 2 74 ? 135.42900 133.68900 95.09100 1.000 15.23000 74 PRO F O 1
ATOM 6699 N N . THR F 2 75 ? 134.81200 135.04100 96.77700 1.000 14.81000 75 THR F N 1
ATOM 6700 C CA . THR F 2 75 ? 135.39700 134.21300 97.83100 1.000 14.81000 75 THR F CA 1
ATOM 6701 C C . THR F 2 75 ? 134.75200 132.83600 97.91000 1.000 14.81000 75 THR F C 1
ATOM 6702 O O . THR F 2 75 ? 135.38300 131.87700 98.36100 1.000 14.81000 75 THR F O 1
ATOM 6706 N N . ARG F 2 76 ? 133.48500 132.73300 97.51400 1.000 16.42000 76 ARG F N 1
ATOM 6707 C CA . ARG F 2 76 ? 132.77200 131.46200 97.52800 1.000 16.42000 76 ARG F CA 1
ATOM 6708 C C . ARG F 2 76 ? 133.38200 130.48000 96.54100 1.000 16.42000 76 ARG F C 1
ATOM 6709 O O . ARG F 2 76 ? 133.56500 129.29700 96.84900 1.000 16.42000 76 ARG F O 1
ATOM 6717 N N . ARG F 2 77 ? 133.76200 130.97600 95.36500 1.000 16.91000 77 ARG F N 1
ATOM 6718 C CA . ARG F 2 77 ? 134.40800 130.14300 94.36300 1.000 16.91000 77 ARG F CA 1
ATOM 6719 C C . ARG F 2 77 ? 135.83400 129.77600 94.75200 1.000 16.91000 77 ARG F C 1
ATOM 6720 O O . ARG F 2 77 ? 136.27500 128.65400 94.47600 1.000 16.91000 77 ARG F O 1
ATOM 6728 N N . TYR F 2 78 ? 136.55600 130.68800 95.41000 1.000 14.35000 78 TYR F N 1
ATOM 6729 C CA . TYR F 2 78 ? 137.85400 130.36400 95.99400 1.000 14.35000 78 TYR F CA 1
ATOM 6730 C C . TYR F 2 78 ? 137.74400 129.26900 97.04200 1.000 14.35000 78 TYR F C 1
ATOM 6731 O O . TYR F 2 78 ? 138.56600 128.34900 97.05300 1.000 14.35000 78 TYR F O 1
ATOM 6740 N N . ALA F 2 79 ? 136.75700 129.36500 97.93500 1.000 14.50000 79 ALA F N 1
ATOM 6741 C CA . ALA F 2 79 ? 136.56400 128.36000 98.96900 1.000 14.50000 79 ALA F CA 1
ATOM 6742 C C . ALA F 2 79 ? 136.18000 127.01500 98.38400 1.000 14.50000 79 ALA F C 1
ATOM 6743 O O . ALA F 2 79 ? 136.62100 125.97800 98.88800 1.000 14.50000 79 ALA F O 1
ATOM 6745 N N . ALA F 2 80 ? 135.38100 127.01800 97.31500 1.000 14.65000 80 ALA F N 1
ATOM 6746 C CA . ALA F 2 80 ? 135.02800 125.78700 96.62300 1.000 14.65000 80 ALA F CA 1
ATOM 6747 C C . ALA F 2 80 ? 136.24000 125.12900 95.98200 1.000 14.65000 80 ALA F C 1
ATOM 6748 O O . ALA F 2 80 ? 136.40100 123.91000 96.08100 1.000 14.65000 80 ALA F O 1
ATOM 6750 N N . CYS F 2 81 ? 137.10900 125.92100 95.34200 1.000 16.43000 81 CYS F N 1
ATOM 6751 C CA . CYS F 2 81 ? 138.35500 125.39700 94.77800 1.000 16.43000 81 CYS F CA 1
ATOM 6752 C C . CYS F 2 81 ? 139.27100 124.83500 95.85100 1.000 16.43000 81 CYS F C 1
ATOM 6753 O O . CYS F 2 81 ? 139.91600 123.79800 95.65300 1.000 16.43000 81 CYS F O 1
ATOM 6756 N N . LEU F 2 82 ? 139.33400 125.51300 96.98700 1.000 15.51000 82 LEU F N 1
ATOM 6757 C CA . LEU F 2 82 ? 140.18300 125.09200 98.08700 1.000 15.51000 82 LEU F CA 1
ATOM 6758 C C . LEU F 2 82 ? 139.71400 123.77000 98.68600 1.000 15.51000 82 LEU F C 1
ATOM 6759 O O . LEU F 2 82 ? 140.52700 122.87100 98.94000 1.000 15.51000 82 LEU F O 1
ATOM 6764 N N . ARG F 2 83 ? 138.40300 123.60100 98.86400 1.000 16.75000 83 ARG F N 1
ATOM 6765 C CA . ARG F 2 83 ? 137.94400 122.31400 99.37300 1.000 16.75000 83 ARG F CA 1
ATOM 6766 C C . ARG F 2 83 ? 137.98300 121.22300 98.30800 1.000 16.75000 83 ARG F C 1
ATOM 6767 O O . ARG F 2 83 ? 138.12600 120.05000 98.65800 1.000 16.75000 83 ARG F O 1
ATOM 6775 N N . ASP F 2 84 ? 137.91800 121.57700 97.01900 1.000 16.53000 84 ASP F N 1
ATOM 6776 C CA . ASP F 2 84 ? 138.14800 120.59900 95.95600 1.000 16.53000 84 ASP F CA 1
ATOM 6777 C C . ASP F 2 84 ? 139.56300 120.05100 95.98600 1.000 16.53000 84 ASP F C 1
ATOM 6778 O O . ASP F 2 84 ? 139.77400 118.84300 95.85100 1.000 16.53000 84 ASP F O 1
ATOM 6783 N N . LEU F 2 85 ? 140.54500 120.93300 96.13400 1.000 15.88000 85 LEU F N 1
ATOM 6784 C CA . LEU F 2 85 ? 141.93300 120.49300 96.19300 1.000 15.88000 85 LEU F CA 1
ATOM 6785 C C . LEU F 2 85 ? 142.20700 119.70100 97.46200 1.000 15.88000 85 LEU F C 1
ATOM 6786 O O . LEU F 2 85 ? 143.01000 118.76300 97.45500 1.000 15.88000 85 LEU F O 1
ATOM 6791 N N . THR F 2 86 ? 141.52300 120.04500 98.55300 1.000 16.44000 86 THR F N 1
ATOM 6792 C CA . THR F 2 86 ? 141.61600 119.24400 99.76400 1.000 16.44000 86 THR F CA 1
ATOM 6793 C C . THR F 2 86 ? 141.00600 117.85400 99.58900 1.000 16.44000 86 THR F C 1
ATOM 6794 O O . THR F 2 86 ? 141.56600 116.88200 100.10300 1.000 16.44000 86 THR F O 1
ATOM 6798 N N . TYR F 2 87 ? 139.89100 117.74200 98.84800 1.000 17.65000 87 TYR F N 1
ATOM 6799 C CA . TYR F 2 87 ? 139.34200 116.43800 98.46500 1.000 17.65000 87 TYR F CA 1
ATOM 6800 C C . TYR F 2 87 ? 140.33900 115.62800 97.65700 1.000 17.65000 87 TYR F C 1
ATOM 6801 O O . TYR F 2 87 ? 140.50500 114.42900 97.89200 1.000 17.65000 87 TYR F O 1
ATOM 6810 N N . PHE F 2 88 ? 140.97800 116.26900 96.67700 1.000 16.91000 88 PHE F N 1
ATOM 6811 C CA . PHE F 2 88 ? 141.93100 115.58000 95.80800 1.000 16.91000 88 PHE F CA 1
ATOM 6812 C C . PHE F 2 88 ? 143.12400 115.06500 96.59500 1.000 16.91000 88 PHE F C 1
ATOM 6813 O O . PHE F 2 88 ? 143.51700 113.90800 96.44200 1.000 16.91000 88 PHE F O 1
ATOM 6821 N N . LEU F 2 89 ? 143.66500 115.89400 97.49100 1.000 17.11000 89 LEU F N 1
ATOM 6822 C CA . LEU F 2 89 ? 144.78000 115.47700 98.33600 1.000 17.11000 89 LEU F CA 1
ATOM 6823 C C . LEU F 2 89 ? 144.38500 114.36300 99.30300 1.000 17.11000 89 LEU F C 1
ATOM 6824 O O . LEU F 2 89 ? 145.13300 113.39700 99.47000 1.000 17.11000 89 LEU F O 1
ATOM 6829 N N . ARG F 2 90 ? 143.19700 114.45400 99.91200 1.000 17.93000 90 ARG F N 1
ATOM 6830 C CA . ARG F 2 90 ? 142.77500 113.44700 100.88200 1.000 17.93000 90 ARG F CA 1
ATOM 6831 C C . ARG F 2 90 ? 142.48700 112.10700 100.22100 1.000 17.93000 90 ARG F C 1
ATOM 6832 O O . ARG F 2 90 ? 142.89200 111.05900 100.72900 1.000 17.93000 90 ARG F O 1
ATOM 6840 N N . TYR F 2 91 ? 141.83400 112.11200 99.07000 1.000 18.92000 91 TYR F N 1
ATOM 6841 C CA . TYR F 2 91 ? 141.55400 110.84800 98.41900 1.000 18.92000 91 TYR F CA 1
ATOM 6842 C C . TYR F 2 91 ? 142.76100 110.27000 97.70900 1.000 18.92000 91 TYR F C 1
ATOM 6843 O O . TYR F 2 91 ? 142.87000 109.04700 97.63900 1.000 18.92000 91 TYR F O 1
ATOM 6852 N N . ALA F 2 92 ? 143.70700 111.09600 97.25100 1.000 19.21000 92 ALA F N 1
ATOM 6853 C CA . ALA F 2 92 ? 144.98000 110.56500 96.79400 1.000 19.21000 92 ALA F CA 1
ATOM 6854 C C . ALA F 2 92 ? 145.79700 109.96900 97.93100 1.000 19.21000 92 ALA F C 1
ATOM 6855 O O . ALA F 2 92 ? 146.46000 108.95600 97.72700 1.000 19.21000 92 ALA F O 1
ATOM 6857 N N . THR F 2 93 ? 145.74500 110.55300 99.13100 1.000 19.55000 93 THR F N 1
ATOM 6858 C CA . THR F 2 93 ? 146.41000 109.95700 100.28600 1.000 19.55000 93 THR F CA 1
ATOM 6859 C C . THR F 2 93 ? 145.76300 108.64000 100.70000 1.000 19.55000 93 THR F C 1
ATOM 6860 O O . THR F 2 93 ? 146.47200 107.70200 101.07800 1.000 19.55000 93 THR F O 1
ATOM 6864 N N . TYR F 2 94 ? 144.43200 108.55400 100.62600 1.000 19.15000 94 TYR F N 1
ATOM 6865 C CA . TYR F 2 94 ? 143.73100 107.29400 100.87100 1.000 19.15000 94 TYR F CA 1
ATOM 6866 C C . TYR F 2 94 ? 144.12300 106.23400 99.85800 1.000 19.15000 94 TYR F C 1
ATOM 6867 O O . TYR F 2 94 ? 144.37500 105.08700 100.22700 1.000 19.15000 94 TYR F O 1
ATOM 6876 N N . ALA F 2 95 ? 144.18000 106.60200 98.57800 1.000 22.17000 95 ALA F N 1
ATOM 6877 C CA . ALA F 2 95 ? 144.52400 105.64800 97.53500 1.000 22.17000 95 ALA F CA 1
ATOM 6878 C C . ALA F 2 95 ? 145.99300 105.26700 97.56900 1.000 22.17000 95 ALA F C 1
ATOM 6879 O O . ALA F 2 95 ? 146.35400 104.18900 97.09800 1.000 22.17000 95 ALA F O 1
ATOM 6881 N N . MET F 2 96 ? 146.84800 106.13800 98.09600 1.000 23.12000 96 MET F N 1
ATOM 6882 C CA . MET F 2 96 ? 148.25400 105.81300 98.27800 1.000 23.12000 96 MET F CA 1
ATOM 6883 C C . MET F 2 96 ? 148.44900 104.86400 99.44300 1.000 23.12000 96 MET F C 1
ATOM 6884 O O . MET F 2 96 ? 149.25100 103.93200 99.36300 1.000 23.12000 96 MET F O 1
ATOM 6889 N N . LEU F 2 97 ? 147.74100 105.10800 100.54300 1.000 23.64000 97 LEU F N 1
ATOM 6890 C CA . LEU F 2 97 ? 147.86400 104.25600 101.71600 1.000 23.64000 97 LEU F CA 1
ATOM 6891 C C . LEU F 2 97 ? 147.28100 102.87600 101.45700 1.000 23.64000 97 LEU F C 1
ATOM 6892 O O . LEU F 2 97 ? 147.77900 101.87400 101.97500 1.000 23.64000 97 LEU F O 1
ATOM 6897 N N . ALA F 2 98 ? 146.24800 102.80500 100.63500 1.000 23.68000 98 ALA F N 1
ATOM 6898 C CA . ALA F 2 98 ? 145.62800 101.56000 100.22400 1.000 23.68000 98 ALA F CA 1
ATOM 6899 C C . ALA F 2 98 ? 146.35700 100.88300 99.07900 1.000 23.68000 98 ALA F C 1
ATOM 6900 O O . ALA F 2 98 ? 146.09500 99.70700 98.82100 1.000 23.68000 98 ALA F O 1
ATOM 6902 N N . ALA F 2 99 ? 147.25800 101.60900 98.40900 1.000 25.04000 99 ALA F N 1
ATOM 6903 C CA . ALA F 2 99 ? 147.93300 101.21900 97.16400 1.000 25.04000 99 ALA F CA 1
ATOM 6904 C C . ALA F 2 99 ? 146.94600 100.79400 96.08700 1.000 25.04000 99 ALA F C 1
ATOM 6905 O O . ALA F 2 99 ? 147.19200 99.86200 95.32500 1.000 25.04000 99 ALA F O 1
ATOM 6907 N N . ASP F 2 100 ? 145.84100 101.52200 95.98900 1.000 28.95000 100 ASP F N 1
ATOM 6908 C CA . ASP F 2 100 ? 144.81700 101.09600 95.05400 1.000 28.95000 100 ASP F CA 1
ATOM 6909 C C . ASP F 2 100 ? 143.99500 102.31300 94.64800 1.000 28.95000 100 ASP F C 1
ATOM 6910 O O . ASP F 2 100 ? 143.44500 103.00500 95.51000 1.000 28.95000 100 ASP F O 1
ATOM 6915 N N . PRO F 2 101 ? 143.85300 102.58300 93.35300 1.000 29.79000 101 PRO F N 1
ATOM 6916 C CA . PRO F 2 101 ? 143.10900 103.76900 92.91700 1.000 29.79000 101 PRO F CA 1
ATOM 6917 C C . PRO F 2 101 ? 141.60400 103.58900 92.82100 1.000 29.79000 101 PRO F C 1
ATOM 6918 O O . PRO F 2 101 ? 140.94900 104.37600 92.13400 1.000 29.79000 101 PRO F O 1
ATOM 6922 N N . SER F 2 102 ? 141.04100 102.56100 93.46000 1.000 30.24000 102 SER F N 1
ATOM 6923 C CA . SER F 2 102 ? 139.60000 102.34300 93.37800 1.000 30.24000 102 SER F CA 1
ATOM 6924 C C . SER F 2 102 ? 138.80900 103.37900 94.16200 1.000 30.24000 102 SER F C 1
ATOM 6925 O O . SER F 2 102 ? 137.68500 103.70900 93.77500 1.000 30.24000 102 SER F O 1
ATOM 6928 N N . ILE F 2 103 ? 139.36600 103.90100 95.25900 1.000 28.88000 103 ILE F N 1
ATOM 6929 C CA . ILE F 2 103 ? 138.68800 104.95300 96.01500 1.000 28.88000 103 ILE F CA 1
ATOM 6930 C C . ILE F 2 103 ? 138.71500 106.29000 95.29000 1.000 28.88000 103 ILE F C 1
ATOM 6931 O O . ILE F 2 103 ? 137.93100 107.18300 95.62300 1.000 28.88000 103 ILE F O 1
ATOM 6936 N N . LEU F 2 104 ? 139.56700 106.44200 94.27800 1.000 29.21000 104 LEU F N 1
ATOM 6937 C CA . LEU F 2 104 ? 139.60500 107.62500 93.43700 1.000 29.21000 104 LEU F CA 1
ATOM 6938 C C . LEU F 2 104 ? 138.54400 107.59900 92.35500 1.000 29.21000 104 LEU F C 1
ATOM 6939 O O . LEU F 2 104 ? 138.27300 108.62700 91.73900 1.000 29.21000 104 LEU F O 1
ATOM 6944 N N . ASP F 2 105 ? 137.96000 106.47000 92.10900 1.000 31.56000 105 ASP F N 1
ATOM 6945 C CA . ASP F 2 105 ? 137.04000 106.32600 90.99500 1.000 31.56000 105 ASP F CA 1
ATOM 6946 C C . ASP F 2 105 ? 135.59000 106.32400 91.43700 1.000 31.56000 105 ASP F C 1
ATOM 6947 O O . ASP F 2 105 ? 134.74400 106.88400 90.74500 1.000 31.56000 105 ASP F O 1
ATOM 6952 N N . GLU F 2 106 ? 135.28600 105.73200 92.58200 1.000 32.81000 106 GLU F N 1
ATOM 6953 C CA . GLU F 2 106 ? 133.92800 105.70400 93.08700 1.000 32.81000 106 GLU F CA 1
ATOM 6954 C C . GLU F 2 106 ? 133.65300 106.78900 94.12900 1.000 32.81000 106 GLU F C 1
ATOM 6955 O O . GLU F 2 106 ? 132.51100 106.92800 94.56700 1.000 32.81000 106 GLU F O 1
ATOM 6961 N N . ARG F 2 107 ? 134.65400 107.57600 94.51300 1.000 30.40000 107 ARG F N 1
ATOM 6962 C CA . ARG F 2 107 ? 134.41500 108.76500 95.32000 1.000 30.40000 107 ARG F CA 1
ATOM 6963 C C . ARG F 2 107 ? 134.76700 110.07800 94.66100 1.000 30.40000 107 ARG F C 1
ATOM 6964 O O . ARG F 2 107 ? 134.23400 111.10300 95.09200 1.000 30.40000 107 ARG F O 1
ATOM 6972 N N . VAL F 2 108 ? 135.64800 110.10700 93.66800 1.000 28.08000 108 VAL F N 1
ATOM 6973 C CA . VAL F 2 108 ? 136.12900 111.38700 93.16700 1.000 28.08000 108 VAL F CA 1
ATOM 6974 C C . VAL F 2 108 ? 135.81300 111.52300 91.69000 1.000 28.08000 108 VAL F C 1
ATOM 6975 O O . VAL F 2 108 ? 135.13200 112.46700 91.28100 1.000 28.08000 108 VAL F O 1
ATOM 6979 N N . LEU F 2 109 ? 136.28500 110.58000 90.88300 1.000 29.29000 109 LEU F N 1
ATOM 6980 C CA . LEU F 2 109 ? 136.26500 110.71500 89.43000 1.000 29.29000 109 LEU F CA 1
ATOM 6981 C C . LEU F 2 109 ? 135.02100 110.05600 88.86600 1.000 29.29000 109 LEU F C 1
ATOM 6982 O O . LEU F 2 109 ? 135.10000 109.12100 88.07000 1.000 29.29000 109 LEU F O 1
ATOM 6987 N N . GLN F 2 110 ? 133.85400 110.54400 89.26200 1.000 32.14000 110 GLN F N 1
ATOM 6988 C CA . GLN F 2 110 ? 132.63000 109.97500 88.71600 1.000 32.14000 110 GLN F CA 1
ATOM 6989 C C . GLN F 2 110 ? 131.61400 111.07800 88.49500 1.000 32.14000 110 GLN F C 1
ATOM 6990 O O . GLN F 2 110 ? 130.97200 111.54800 89.43700 1.000 32.14000 110 GLN F O 1
ATOM 6996 N N . GLY F 2 111 ? 131.48100 111.50600 87.24500 1.000 32.54000 111 GLY F N 1
ATOM 6997 C CA . GLY F 2 111 ? 130.71800 112.67800 86.91000 1.000 32.54000 111 GLY F CA 1
ATOM 6998 C C . GLY F 2 111 ? 131.44900 113.98000 87.12300 1.000 32.54000 111 GLY F C 1
ATOM 6999 O O . GLY F 2 111 ? 130.85400 115.03800 86.90000 1.000 32.54000 111 GLY F O 1
ATOM 7000 N N . LEU F 2 112 ? 132.71700 113.93200 87.54000 1.000 29.64000 112 LEU F N 1
ATOM 7001 C CA . LEU F 2 112 ? 133.45700 115.13800 87.89200 1.000 29.64000 112 LEU F CA 1
ATOM 7002 C C . LEU F 2 112 ? 133.76600 115.98400 86.66800 1.000 29.64000 112 LEU F C 1
ATOM 7003 O O . LEU F 2 112 ? 133.69300 117.21600 86.71800 1.000 29.64000 112 LEU F O 1
ATOM 7008 N N . LYS F 2 113 ? 134.13100 115.32900 85.56300 1.000 31.90000 113 LYS F N 1
ATOM 7009 C CA . LYS F 2 113 ? 134.41200 116.02800 84.31500 1.000 31.90000 113 LYS F CA 1
ATOM 7010 C C . LYS F 2 113 ? 133.16600 116.71700 83.78200 1.000 31.90000 113 LYS F C 1
ATOM 7011 O O . LYS F 2 113 ? 133.21400 117.88000 83.36500 1.000 31.90000 113 LYS F O 1
ATOM 7017 N N . GLU F 2 114 ? 132.02500 116.02800 83.84600 1.000 34.11000 114 GLU F N 1
ATOM 7018 C CA . GLU F 2 114 ? 130.76500 116.62200 83.41800 1.000 34.11000 114 GLU F CA 1
ATOM 7019 C C . GLU F 2 114 ? 130.31700 117.72800 84.36400 1.000 34.11000 114 GLU F C 1
ATOM 7020 O O . GLU F 2 114 ? 12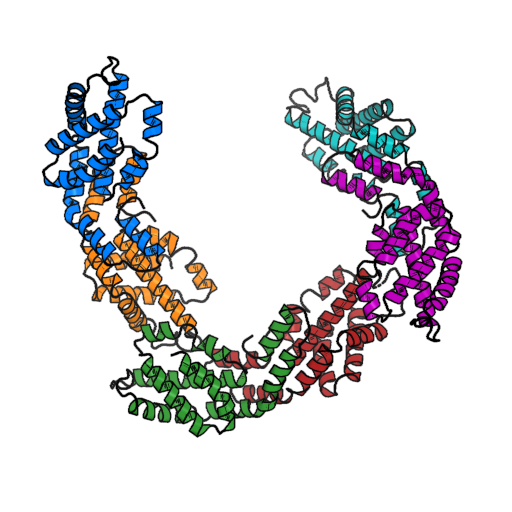9.75900 118.73400 83.91300 1.000 34.11000 114 GLU F O 1
ATOM 7026 N N . THR F 2 115 ? 130.58900 117.57100 85.66600 1.000 29.71000 115 THR F N 1
ATOM 7027 C CA . THR F 2 115 ? 130.30900 118.61300 86.65500 1.000 29.71000 115 THR F CA 1
ATOM 7028 C C . THR F 2 115 ? 131.09300 119.88000 86.35400 1.000 29.71000 115 THR F C 1
ATOM 7029 O O . THR F 2 115 ? 130.53800 120.98200 86.35000 1.000 29.71000 115 THR F O 1
ATOM 7033 N N . TYR F 2 116 ? 132.37500 119.72700 86.03200 1.000 26.47000 116 TYR F N 1
ATOM 7034 C CA . TYR F 2 116 ? 133.22500 120.87800 85.76500 1.000 26.47000 116 TYR F CA 1
ATOM 7035 C C . TYR F 2 116 ? 132.88900 121.53200 84.42800 1.000 26.47000 116 TYR F C 1
ATOM 7036 O O . TYR F 2 116 ? 132.97700 122.75500 84.29000 1.000 26.47000 116 TYR F O 1
ATOM 7045 N N . ILE F 2 117 ? 132.50300 120.73400 83.42900 1.000 29.41000 117 ILE F N 1
ATOM 7046 C CA . ILE F 2 117 ? 132.11000 121.29100 82.13400 1.000 29.41000 117 ILE F CA 1
ATOM 7047 C C . ILE F 2 117 ? 130.78000 122.03200 82.23800 1.000 29.41000 117 ILE F C 1
ATOM 7048 O O . ILE F 2 117 ? 130.61300 123.11200 81.65700 1.000 29.41000 117 ILE F O 1
ATOM 7053 N N . THR F 2 118 ? 129.83300 121.49400 83.01100 1.000 29.85000 118 THR F N 1
ATOM 7054 C CA . THR F 2 118 ? 128.57100 122.18600 83.24600 1.000 29.85000 118 THR F CA 1
ATOM 7055 C C . THR F 2 118 ? 128.77300 123.46200 84.05500 1.000 29.85000 118 THR F C 1
ATOM 7056 O O . THR F 2 118 ? 128.17000 124.49800 83.75700 1.000 29.85000 118 THR F O 1
ATOM 7060 N N . LEU F 2 119 ? 129.64500 123.40900 85.06000 1.000 27.05000 119 LEU F N 1
ATOM 7061 C CA . LEU F 2 119 ? 129.84700 124.54000 85.95200 1.000 27.05000 119 LEU F CA 1
ATOM 7062 C C . LEU F 2 119 ? 130.69100 125.62600 85.31800 1.000 27.05000 119 LEU F C 1
ATOM 7063 O O . LEU F 2 119 ? 130.66200 126.77200 85.77400 1.000 27.05000 119 LEU F O 1
ATOM 7068 N N . GLY F 2 120 ? 131.45800 125.28900 84.29200 1.000 26.22000 120 GLY F N 1
ATOM 7069 C CA . GLY F 2 120 ? 132.37900 126.23100 83.70400 1.000 26.22000 120 GLY F CA 1
ATOM 7070 C C . GLY F 2 120 ? 133.73400 126.26900 84.35600 1.000 26.22000 120 GLY F C 1
ATOM 7071 O O . GLY F 2 120 ? 134.49600 127.20500 84.10700 1.000 26.22000 120 GLY F O 1
ATOM 7072 N N . VAL F 2 121 ? 134.04900 125.28800 85.19300 1.000 25.13000 121 VAL F N 1
ATOM 7073 C CA . VAL F 2 121 ? 135.32000 125.21000 85.90600 1.000 25.13000 121 VAL F CA 1
ATOM 7074 C C . VAL F 2 121 ? 136.41200 124.87400 84.90100 1.000 25.13000 121 VAL F C 1
ATOM 7075 O O . VAL F 2 121 ? 136.28200 123.88700 84.16700 1.000 25.13000 121 VAL F O 1
ATOM 7079 N N . PRO F 2 122 ? 137.48300 125.66200 84.81700 1.000 26.10000 122 PRO F N 1
ATOM 7080 C CA . PRO F 2 122 ? 138.55900 125.34200 83.87100 1.000 26.10000 122 PRO F CA 1
ATOM 7081 C C . PRO F 2 122 ? 139.35600 124.10900 84.26800 1.000 26.10000 122 PRO F C 1
ATOM 7082 O O . PRO F 2 122 ? 140.17200 124.15800 85.19000 1.000 26.10000 122 PRO F O 1
ATOM 7086 N N . ILE F 2 123 ? 139.12700 123.00600 83.54700 1.000 27.36000 123 ILE F N 1
ATOM 7087 C CA . ILE F 2 123 ? 139.72500 121.71200 83.87100 1.000 27.36000 123 ILE F CA 1
ATOM 7088 C C . ILE F 2 123 ? 141.23400 121.73400 83.65000 1.000 27.36000 123 ILE F C 1
ATOM 7089 O O . ILE F 2 123 ? 141.98400 121.06800 84.37800 1.000 27.36000 123 ILE F O 1
ATOM 7094 N N . ASP F 2 124 ? 141.71000 122.54100 82.69900 1.000 28.44000 124 ASP F N 1
ATOM 7095 C CA . ASP F 2 124 ? 143.14900 122.67300 82.47600 1.000 28.44000 124 ASP F CA 1
ATOM 7096 C C . ASP F 2 124 ? 143.84100 123.33900 83.65700 1.000 28.44000 124 ASP F C 1
ATOM 7097 O O . ASP F 2 124 ? 144.94700 122.94600 84.03600 1.000 28.44000 124 ASP F O 1
ATOM 7102 N N . ARG F 2 125 ? 143.17200 124.30600 84.29200 1.000 25.76000 125 ARG F N 1
ATOM 7103 C CA . ARG F 2 125 ? 143.70800 124.93900 85.49200 1.000 25.76000 125 ARG F CA 1
ATOM 7104 C C . ARG F 2 125 ? 143.69700 123.98700 86.68200 1.000 25.76000 125 ARG F C 1
ATOM 7105 O O . ARG F 2 125 ? 144.61600 124.01300 87.50300 1.000 25.76000 125 ARG F O 1
ATOM 7113 N N . VAL F 2 126 ? 142.67600 123.12700 86.77600 1.000 24.64000 126 VAL F N 1
ATOM 7114 C CA . VAL F 2 126 ? 142.62500 122.08800 87.80700 1.000 24.64000 126 VAL F CA 1
ATOM 7115 C C . VAL F 2 126 ? 143.77200 121.09800 87.63200 1.000 24.64000 126 VAL F C 1
ATOM 7116 O O . VAL F 2 126 ? 144.43800 120.71200 88.59900 1.000 24.64000 126 VAL F O 1
ATOM 7120 N N . ILE F 2 127 ? 144.02600 120.68900 86.38700 1.000 26.92000 127 ILE F N 1
ATOM 7121 C CA . ILE F 2 127 ? 145.11600 119.76700 86.07100 1.000 26.92000 127 ILE F CA 1
ATOM 7122 C C . ILE F 2 127 ? 146.47000 120.41100 86.35300 1.000 26.92000 127 ILE F C 1
ATOM 7123 O O . ILE F 2 127 ? 147.38300 119.76700 86.88300 1.000 26.92000 127 ILE F O 1
ATOM 7128 N N . GLN F 2 128 ? 146.58900 121.71200 86.08200 1.000 28.24000 128 GLN F N 1
ATOM 7129 C CA . GLN F 2 128 ? 147.82200 122.44000 86.36000 1.000 28.24000 128 GLN F CA 1
ATOM 7130 C C . GLN F 2 128 ? 148.04700 122.62000 87.86200 1.000 28.24000 128 GLN F C 1
ATOM 7131 O O . GLN F 2 128 ? 149.18300 122.52500 88.34300 1.000 28.24000 128 GLN F O 1
ATOM 7137 N N . ALA F 2 129 ? 146.96900 122.80200 88.63200 1.000 25.71000 129 ALA F N 1
ATOM 7138 C CA . ALA F 2 129 ? 147.07400 122.82600 90.09200 1.000 25.71000 129 ALA F CA 1
ATOM 7139 C C . ALA F 2 129 ? 147.43300 121.46200 90.66800 1.000 25.71000 129 ALA F C 1
ATOM 7140 O O . ALA F 2 129 ? 148.18300 121.38400 91.63800 1.000 25.71000 129 ALA F O 1
ATOM 7142 N N . LEU F 2 130 ? 146.92500 120.37900 90.08200 1.000 25.99000 130 LEU F N 1
ATOM 7143 C CA . LEU F 2 130 ? 147.32500 119.04000 90.51700 1.000 25.99000 130 LEU F CA 1
ATOM 7144 C C . LEU F 2 130 ? 148.78200 118.73600 90.16700 1.000 25.99000 130 LEU F C 1
ATOM 7145 O O . LEU F 2 130 ? 149.49000 118.07900 90.94700 1.000 25.99000 130 LEU F O 1
ATOM 7150 N N . ASN F 2 131 ? 149.25100 119.23700 89.01900 1.000 28.73000 131 ASN F N 1
ATOM 7151 C CA . ASN F 2 131 ? 150.66900 119.15800 88.67100 1.000 28.73000 131 ASN F CA 1
ATOM 7152 C C . ASN F 2 131 ? 151.54000 119.93500 89.64900 1.000 28.73000 131 ASN F C 1
ATOM 7153 O O . ASN F 2 131 ? 152.64600 119.49500 89.97000 1.000 28.73000 131 ASN F O 1
ATOM 7158 N N . ALA F 2 132 ? 151.07300 121.09200 90.11500 1.000 26.82000 132 ALA F N 1
ATOM 7159 C CA . ALA F 2 132 ? 151.80300 121.81200 91.15500 1.000 26.82000 132 ALA F CA 1
ATOM 7160 C C . ALA F 2 132 ? 151.71700 121.13200 92.51400 1.000 26.82000 132 ALA F C 1
ATOM 7161 O O . ALA F 2 132 ? 152.63400 121.27500 93.32600 1.000 26.82000 132 ALA F O 1
ATOM 7163 N N . MET F 2 133 ? 150.61400 120.43200 92.78700 1.000 26.84000 133 MET F N 1
ATOM 7164 C CA . MET F 2 133 ? 150.47500 119.65800 94.01800 1.000 26.84000 133 MET F CA 1
ATOM 7165 C C . MET F 2 133 ? 151.50400 118.54700 94.08100 1.000 26.84000 133 MET F C 1
ATOM 7166 O O . MET F 2 133 ? 152.03900 118.24900 95.15200 1.000 26.84000 133 MET F O 1
ATOM 7171 N N . LYS F 2 134 ? 151.78200 117.92700 92.93200 1.000 29.61000 134 LYS F N 1
ATOM 7172 C CA . LYS F 2 134 ? 152.84600 116.92600 92.85600 1.000 29.61000 134 LYS F CA 1
ATOM 7173 C C . LYS F 2 134 ? 154.21400 117.52100 93.18200 1.000 29.61000 134 LYS F C 1
ATOM 7174 O O . LYS F 2 134 ? 155.01600 116.88800 93.87300 1.000 29.61000 134 LYS F O 1
ATOM 7180 N N . GLU F 2 135 ? 154.49200 118.73700 92.70800 1.000 30.44000 135 GLU F N 1
ATOM 7181 C CA . GLU F 2 135 ? 155.76900 119.38400 93.00100 1.000 30.44000 135 GLU F CA 1
ATOM 7182 C C . GLU F 2 135 ? 155.86400 119.81500 94.46000 1.000 30.44000 135 GLU F C 1
ATOM 7183 O O . GLU F 2 135 ? 156.95100 119.79800 95.04600 1.000 30.44000 135 GLU F O 1
ATOM 7189 N N . VAL F 2 136 ? 154.74100 120.23900 95.04500 1.000 28.12000 136 VAL F N 1
ATOM 7190 C CA . VAL F 2 136 ? 154.69000 120.56300 96.46900 1.000 28.12000 136 VAL F CA 1
ATOM 7191 C C . VAL F 2 136 ? 154.93400 119.31800 97.31200 1.000 28.12000 136 VAL F C 1
ATOM 7192 O O . VAL F 2 136 ? 155.71600 119.35100 98.27100 1.000 28.12000 136 VAL F O 1
ATOM 7196 N N . LEU F 2 137 ? 154.31000 118.19800 96.94800 1.000 29.76000 137 LEU F N 1
ATOM 7197 C CA . LEU F 2 137 ? 154.50400 116.93500 97.64200 1.000 29.76000 137 LEU F CA 1
ATOM 7198 C C . LEU F 2 137 ? 155.89500 116.36000 97.44700 1.000 29.76000 137 LEU F C 1
ATOM 7199 O O . LEU F 2 137 ? 156.37400 115.64100 98.32300 1.000 29.76000 137 LEU F O 1
ATOM 7204 N N . THR F 2 138 ? 156.54200 116.64600 96.32000 1.000 34.22000 138 THR F N 1
ATOM 7205 C CA . THR F 2 138 ? 157.91200 116.21000 96.08600 1.000 34.22000 138 THR F CA 1
ATOM 7206 C C . THR F 2 138 ? 158.89300 116.88100 97.03900 1.000 34.22000 138 THR F C 1
ATOM 7207 O O . THR F 2 138 ? 159.83000 116.23100 97.51500 1.000 34.22000 138 THR F O 1
ATOM 7211 N N . GLU F 2 139 ? 158.65900 118.14000 97.38500 1.000 38.60000 139 GLU F N 1
ATOM 7212 C CA . GLU F 2 139 ? 159.55000 118.88300 98.25800 1.000 38.60000 139 GLU F CA 1
ATOM 7213 C C . GLU F 2 139 ? 159.27600 118.61900 99.73200 1.000 38.60000 139 GLU F C 1
ATOM 7214 O O . GLU F 2 139 ? 160.06100 119.04600 100.58300 1.000 38.60000 139 GLU F O 1
ATOM 7220 N N . SER F 2 140 ? 158.19500 117.91500 100.05600 1.000 34.37000 140 SER F N 1
ATOM 7221 C CA . SER F 2 140 ? 157.80900 117.69600 101.44200 1.000 34.37000 140 SER F CA 1
ATOM 7222 C C . SER F 2 140 ? 157.79700 116.24000 101.86700 1.000 34.37000 140 SER F C 1
ATOM 7223 O O . SER F 2 140 ? 157.93700 115.96700 103.05900 1.000 34.37000 140 SER F O 1
ATOM 7226 N N . LEU F 2 141 ? 157.61900 115.30300 100.94400 1.000 32.69000 141 LEU F N 1
ATOM 7227 C CA . LEU F 2 141 ? 157.60700 113.89200 101.27900 1.000 32.69000 141 LEU F CA 1
ATOM 7228 C C . LEU F 2 141 ? 158.99300 113.30700 101.03500 1.000 32.69000 141 LEU F C 1
ATOM 7229 O O . LEU F 2 141 ? 159.94300 114.03400 100.73800 1.000 32.69000 141 LEU F O 1
ATOM 7234 N N . ASP F 2 142 ? 159.11500 111.98600 101.14900 1.000 36.22000 142 ASP F N 1
ATOM 7235 C CA . ASP F 2 142 ? 160.32900 111.28600 100.75300 1.000 36.22000 142 ASP F CA 1
ATOM 7236 C C . ASP F 2 142 ? 160.29800 111.03500 99.25500 1.000 36.22000 142 ASP F C 1
ATOM 7237 O O . ASP F 2 142 ? 159.37600 111.47800 98.56800 1.000 36.22000 142 ASP F O 1
ATOM 7242 N N . THR F 2 143 ? 161.28500 110.31100 98.74000 1.000 38.27000 143 THR F N 1
ATOM 7243 C CA . THR F 2 143 ? 161.48400 110.19000 97.30000 1.000 38.27000 143 THR F CA 1
ATOM 7244 C C . THR F 2 143 ? 160.45600 109.30100 96.61600 1.000 38.27000 143 THR F C 1
ATOM 7245 O O . THR F 2 143 ? 159.79500 109.74800 95.67600 1.000 38.27000 143 THR F O 1
ATOM 7249 N N . GLU F 2 144 ? 160.29600 108.05700 97.05700 1.000 39.43000 144 GLU F N 1
ATOM 7250 C CA . GLU F 2 144 ? 159.35100 107.16300 96.40400 1.000 39.43000 144 GLU F CA 1
ATOM 7251 C C . GLU F 2 144 ? 157.91900 107.41400 96.88700 1.000 39.43000 144 GLU F C 1
ATOM 7252 O O . GLU F 2 144 ? 156.96100 107.12500 96.15300 1.000 39.43000 144 GLU F O 1
ATOM 7258 N N . ALA F 2 145 ? 157.76600 108.03500 98.06500 1.000 36.60000 145 ALA F N 1
ATOM 7259 C CA . ALA F 2 145 ? 156.46000 108.48800 98.54500 1.000 36.60000 145 ALA F CA 1
ATOM 7260 C C . ALA F 2 145 ? 155.87000 109.55200 97.64000 1.000 36.60000 145 ALA F C 1
ATOM 7261 O O . ALA F 2 145 ? 154.67100 109.51600 97.32700 1.000 36.60000 145 ALA F O 1
ATOM 7263 N N . SER F 2 146 ? 156.70900 110.48800 97.19700 1.000 34.87000 146 SER F N 1
ATOM 7264 C CA . SER F 2 146 ? 156.30000 111.49000 96.22800 1.000 34.87000 146 SER F CA 1
ATOM 7265 C C . SER F 2 146 ? 155.91900 110.85900 94.90400 1.000 34.87000 146 SER F C 1
ATOM 7266 O O . SER F 2 146 ? 154.96500 111.30300 94.26700 1.000 34.87000 146 SER F O 1
ATOM 7269 N N . GLN F 2 147 ? 156.62500 109.80100 94.50100 1.000 35.70000 147 GLN F N 1
ATOM 7270 C CA . GLN F 2 147 ? 156.33200 109.12800 93.24300 1.000 35.70000 147 GLN F CA 1
ATOM 7271 C C . GLN F 2 147 ? 155.00200 108.39000 93.30200 1.000 35.70000 147 GLN F C 1
ATOM 7272 O O . GLN F 2 147 ? 154.23600 108.40000 92.33200 1.000 35.70000 147 GLN F O 1
ATOM 7278 N N . GLU F 2 148 ? 154.68600 107.78400 94.44600 1.000 33.77000 148 GLU F N 1
ATOM 7279 C CA . GLU F 2 148 ? 153.40400 107.10000 94.56800 1.000 33.77000 148 GLU F CA 1
ATOM 7280 C C . GLU F 2 148 ? 152.24300 108.08400 94.67800 1.000 33.77000 148 GLU F C 1
ATOM 7281 O O . GLU F 2 148 ? 151.17500 107.85200 94.09000 1.000 33.77000 148 GLU F O 1
ATOM 7287 N N . MET F 2 149 ? 152.43800 109.20300 95.38900 1.000 30.82000 149 MET F N 1
ATOM 7288 C CA . MET F 2 149 ? 151.43600 110.26500 95.36000 1.000 30.82000 149 MET F CA 1
ATOM 7289 C C . MET F 2 149 ? 151.29500 110.88000 93.97500 1.000 30.82000 149 MET F C 1
ATOM 7290 O O . MET F 2 149 ? 150.19700 111.29100 93.59000 1.000 30.82000 149 MET F O 1
ATOM 7295 N N . ALA F 2 150 ? 152.38300 110.92700 93.20300 1.000 31.07000 150 ALA F N 1
ATOM 7296 C CA . ALA F 2 150 ? 152.31000 111.38400 91.82300 1.000 31.07000 150 ALA F CA 1
ATOM 7297 C C . ALA F 2 150 ? 151.48000 110.45300 90.96300 1.000 31.07000 150 ALA F C 1
ATOM 7298 O O . ALA F 2 150 ? 150.71000 110.92800 90.13500 1.000 31.07000 150 ALA F O 1
ATOM 7300 N N . VAL F 2 151 ? 151.62100 109.14000 91.16300 1.000 30.52000 151 VAL F N 1
ATOM 7301 C CA . VAL F 2 151 ? 150.80100 108.15300 90.44900 1.000 30.52000 151 VAL F CA 1
ATOM 7302 C C . VAL F 2 151 ? 149.32600 108.33700 90.78300 1.000 30.52000 151 VAL F C 1
ATOM 7303 O O . VAL F 2 151 ? 148.45500 108.36700 89.89900 1.000 30.52000 151 VAL F O 1
ATOM 7307 N N . TYR F 2 152 ? 149.03300 108.53900 92.05800 1.000 28.47000 152 TYR F N 1
ATOM 7308 C CA . TYR F 2 152 ? 147.63300 108.59700 92.45200 1.000 28.47000 152 TYR F CA 1
ATOM 7309 C C . TYR F 2 152 ? 147.03200 109.97300 92.20200 1.000 28.47000 152 TYR F C 1
ATOM 7310 O O . TYR F 2 152 ? 145.81100 110.11700 92.19900 1.000 28.47000 152 TYR F O 1
ATOM 7319 N N . LEU F 2 153 ? 147.86300 110.98100 91.94200 1.000 27.64000 153 LEU F N 1
ATOM 7320 C CA . LEU F 2 153 ? 147.34000 112.26100 91.48100 1.000 27.64000 153 LEU F CA 1
ATOM 7321 C C . LEU F 2 153 ? 147.21200 112.29900 89.96200 1.000 27.64000 153 LEU F C 1
ATOM 7322 O O . LEU F 2 153 ? 146.29500 112.93800 89.43900 1.000 27.64000 153 LEU F O 1
ATOM 7327 N N . ASP F 2 154 ? 148.10900 111.61300 89.23400 1.000 30.87000 154 ASP F N 1
ATOM 7328 C CA . ASP F 2 154 ? 147.94400 111.39900 87.80000 1.000 30.87000 154 ASP F CA 1
ATOM 7329 C C . ASP F 2 154 ? 146.70300 110.60700 87.46000 1.000 30.87000 154 ASP F C 1
ATOM 7330 O O . ASP F 2 154 ? 146.16400 110.79700 86.37400 1.000 30.87000 154 ASP F O 1
ATOM 7335 N N . HIS F 2 155 ? 146.26300 109.70900 88.34300 1.000 30.09000 155 HIS F N 1
ATOM 7336 C CA . HIS F 2 155 ? 144.99000 109.02800 88.11500 1.000 30.09000 155 HIS F CA 1
ATOM 7337 C C . HIS F 2 155 ? 143.81400 110.00400 88.13200 1.000 30.09000 155 HIS F C 1
ATOM 7338 O O . HIS F 2 155 ? 142.90300 109.88800 87.30200 1.000 30.09000 155 HIS F O 1
ATOM 7345 N N . ILE F 2 156 ? 143.84300 110.99700 89.02200 1.000 27.00000 156 ILE F N 1
ATOM 7346 C CA . ILE F 2 156 ? 142.82300 112.04300 89.02400 1.000 27.00000 156 ILE F CA 1
ATOM 7347 C C . ILE F 2 156 ? 142.95000 112.92700 87.78900 1.000 27.00000 156 ILE F C 1
ATOM 7348 O O . ILE F 2 156 ? 141.94300 113.33000 87.19600 1.000 27.00000 156 ILE F O 1
ATOM 7353 N N . ILE F 2 157 ? 144.19000 113.23500 87.39400 1.000 28.50000 157 ILE F N 1
ATOM 7354 C CA . ILE F 2 157 ? 144.45100 114.07300 86.22000 1.000 28.50000 157 ILE F CA 1
ATOM 7355 C C . ILE F 2 157 ? 143.96500 113.38900 84.94400 1.000 28.50000 157 ILE F C 1
ATOM 7356 O O . ILE F 2 157 ? 143.30800 114.00900 84.09700 1.000 28.50000 157 ILE F O 1
ATOM 7361 N N . ALA F 2 158 ? 144.23700 112.08900 84.81100 1.000 31.17000 158 ALA F N 1
ATOM 7362 C CA . ALA F 2 158 ? 143.79200 111.33000 83.65000 1.000 31.17000 158 ALA F CA 1
ATOM 7363 C C . ALA F 2 158 ? 142.28600 111.12600 83.66500 1.000 31.17000 158 ALA F C 1
ATOM 7364 O O . ALA F 2 158 ? 141.65500 111.04800 82.60700 1.000 31.17000 158 ALA F O 1
ATOM 7366 N N . GLY F 2 159 ? 141.68300 111.06000 84.85200 1.000 31.22000 159 GLY F N 1
ATOM 7367 C CA . GLY F 2 159 ? 140.23500 111.02400 84.90500 1.000 31.22000 159 GLY F CA 1
ATOM 7368 C C . GLY F 2 159 ? 139.56200 112.34700 84.62500 1.000 31.22000 159 GLY F C 1
ATOM 7369 O O . GLY F 2 159 ? 138.34200 112.38000 84.44400 1.000 31.22000 159 GLY F O 1
ATOM 7370 N N . LEU F 2 160 ? 140.32300 113.43600 84.58300 1.000 30.81000 160 LEU F N 1
ATOM 7371 C CA . LEU F 2 160 ? 139.76500 114.76900 84.41500 1.000 30.81000 160 LEU F CA 1
ATOM 7372 C C . LEU F 2 160 ? 140.03400 115.33800 83.03500 1.000 30.81000 160 LEU F C 1
ATOM 7373 O O . LEU F 2 160 ? 139.67000 114.74000 82.03400 1.000 30.81000 160 LEU F O 1
#